Protein AF-0000000076599995 (afdb_homodimer)

Secondary structure (DSSP, 8-state):
--BHHHHHHHHHHHTT--EEEE---GGGHHHHHHHHH-TT-EEEE-SSHHHHHHHHHHHHHHHSS-EEEEE-HHHHGGGGHHHHHHHHHHT--EEEEEE---TT---TT-TT---HHHHSGGGSSEEEEE-SSTTHHHHHHHHHHHHHSSSP--EEEEE-HHHHHSBP-HHHHTPPPPP--TT----THHHHHHHHHHHHHHHHHHH-S-EEEEE-THHHHTT-HHHHHHHHHHH---EEE-TTTTTSS--SSS--PEE-STTS-HHHHHHHHT-SEEEEES----TTTTTTTT-S-TTSEEEEEE--TTS----BTTEEEEES-HHHHHHHHHHHHTT----S--PPPP------STHHHHHHHHHHH--TT-EEEE-TTHHHHHHHHH----TT-EEE--TTT--SS-HHHHHHHHHHH-TTS-EEEEEEHHHHHTSTTHHHHHHHHT--EEEEEEE-SS-HHHHHHHHHHHSS--SGGGPPP--HHHHHHHHT--EEEES-TTTSHHHHHHHHHSSS-EEEEEE--TT---HHHHHHHHHH-/--BHHHHHHHHHHHTT--EEEE---GGGHHHHHHHHH-TT-EEEE-SSHHHHHHHHHHHHHHHSS-EEEEE-HHHHGGGGHHHHHHHHHHT--EEEEEE---TT---TT-TT---HHHHSGGGSSEEEEE-SSTTHHHHHHHHHHHHHSSSP--EEEEE-HHHHHSBP-HHHHTPPPPP--TT----THHHHHHHHHHHHHHHHHHH-S-EEEEE-THHHHTT-HHHHHHHHHHH---EEE-TTTTTSS--SSSS-PEE-STTS-HHHHHHHHT-SEEEEES----TTTTTTTT-S-TTSEEEEEE--TTS----BTTEEEEES-HHHHHHHHHHHHTT----S--PPPP------STHHHHHHHHHHH--TT-EEEE-TTHHHHHHHHH----TT-EEE--TTT--SS-HHHHHHHHHHH-TTS-EEEEEEHHHHHTSTTHHHHHHHHT--EEEEEEE-SS-HHHHHHHHHHHSS--SGGGPPP--HHHHHHHHT--EEEES-TTTSHHHHHHHHHSSS-EEEEEE--TT---HHHHHHHHHH-

Foldseek 3Di:
DQALLLVLLVLCLVVVAAEEEEADDPLCVLNVVNQVPDPSHDYFYFPARCLRLLLQQLLQLLQLFEGEYEFEALVHVVSNQVSLLLQQLQQGQYEYEYEAEQLPDPDPPPVRHDDCCVVCVVRAPEEAEARALAQQSLVVVQSRVQCNAPSHHYYYYYYYSVRSGDDHDPVRNNPHDDHPCPQDDCDPVNVVLLLVLLLVQLVQVQPWQAEEEEEELQCSSQVQLVLVVVLCVQAVHQYAYALQRAQSAFCDDDRHHAHDFLLTFPLVPVRQLPTQEYEYFRDPCDCGRCNHVSPPDQNHEYEYEEQHSVPDQDDDPRYGYNNDRRSVSSVSSCVSNDNHHRDHDDGDDGPPPDDCWFPLVVLVLCQVQFDDAEEEEEALALRSSSCNGRHTHHPPYGYDYSPSVSDALSGLSSQSSNCVSPVPGEYEYEHEPVSCVNRVSRLLSQQVVQGLYEYEYAYAQFSLLQQLLCCLPPVGGDDSVPGDDDPVQVSNVVSPAAEEEDAICNVCSVVSSVQSPDGGYYYYYYHDHSPPGRPSSNVSSNVVD/DQALLLVLLVLCLVVVAAEEEEADDPLCVLNVVNQVPDPSHDYFYFPARCLRLLLQQLLQLLQLFEGEYEFEALVHVVSNQVSLLLQQLQQGQYEYEYEAEQLPPPPPPPVSHDDCCVVCVVRAPEEAEARALAQQSLVVVQSRVQCNAPSHHYYYYYYYSVRRGDDHDPVRNNPHDDHPCPQPPCDPVNVVLLLVLLLVQLVQVQPWQAEEEEEELQCSSQVQLVLVVVLCVQAVHQYAYALQRAQSAFCDDDRHHAHDFLLTFPLVPVRQLPTQEYEYFRDPCDCGRCNHVSPPDQNHEYEYEEQHSVPDQDDDPRYGYNNDRRSVSSVSSCVSNDNHHRDHDDGDDGPPPDDCWFPLVVLVLCQVQFDDAEEEEEALALRSSSCNHRHTHHPPYGYDYSPSVSDALSRLSSQSSNCVSPVPGEYEYEHEPVSCVNRVSRLLSQVVVQGLYEYEYAYAQFSLLQQLLCCLPPVGGDPSVPGDDDPVQVSNVVSPAAEAEDAICSVCSVVSSVQSPDGGYYYYYYHDHSPPGRPSSNVSSNVVD

Sequence (1090 aa):
MITVADEIARRLSEHGISQVFGYPGETSLSLYAAFQRHDGLSHVVARCPRGAAYAAEAHARITGRAAVCDAPGGIGSPYCTPALLEAYNSGTPLVLLTSGPSKSVPRPWATGQVEHSRLFESIAKRVHVIREQKGALGAIDAALAEAERPRKGPVVVEVAPDVLEAQAEPAVLNEPVALDDSTESADRGVAARRTEQAGIAANAIKRASSVALIAGGGCHSFGATEALREFVSRFRIPVFTTLNGKGALSEVGDEVPRVVGSKGDSPANAYISGCDVVLYVGSKMGDKSTNQYSWPSPDQFLVRIDNDPRVEGSSSERGCVLREDLGSGLRLLSDQLGDWSYSGGTPSAADGSWSRSGTASIVETINALKTGRDVCVGEASVASGWFGALLRLEPPQRLITPRGTGSLGYALPAAVGAAVARPDSAVWTLVGDGGLAMSTGELETIARLGLNLKITILDNGRLNLIDQHAIHHHGAAAVSRDFIGIDWSMICGAIGLPVMRSDSPERDVAEIAEFFAGNGPAVLVLNTSVDEISPDMAIAIRKEAMITVADEIARRLSEHGISQVFGYPGETSLSLYAAFQRHDGLSHVVARCPRGAAYAAEAHARITGRAAVCDAPGGIGSPYCTPALLEAYNSGTPLVLLTSGPSKSVPRPWATGQVEHSRLFESIAKRVHVIREQKGALGAIDAALAEAERPRKGPVVVEVAPDVLEAQAEPAVLNEPVALDDSTESADRGVAARRTEQAGIAANAIKRASSVALIAGGGCHSFGATEALREFVSRFRIPVFTTLNGKGALSEVGDEVPRVVGSKGDSPANAYISGCDVVLYVGSKMGDKSTNQYSWPSPDQFLVRIDNDPRVEGSSSERGCVLREDLGSGLRLLSDQLGDWSYSGGTPSAADGSWSRSGTASIVETINALKTGRDVCVGEASVASGWFGALLRLEPPQRLITPRGTGSLGYALPAAVGAAVARPDSAVWTLVGDGGLAMSTGELETIARLGLNLKITILDNGRLNLIDQHAIHHHGAAAVSRDFIGIDWSMICGAIGLPVMRSDSPERDVAEIAEFFAGNGPAVLVLNTSVDEISPDMAIAIRKEA

Structure (mmCIF, N/CA/C/O backbone):
data_AF-0000000076599995-model_v1
#
loop_
_entity.id
_entity.type
_entity.pdbx_description
1 polymer 'Acetolactate synthase-1/2/3 large subunit'
#
loop_
_atom_site.group_PDB
_atom_site.id
_atom_site.type_symbol
_atom_site.label_atom_id
_atom_site.label_alt_id
_atom_site.label_comp_id
_atom_site.label_asym_id
_atom_site.label_entity_id
_atom_site.label_seq_id
_atom_site.pdbx_PDB_ins_code
_atom_site.Cartn_x
_atom_site.Cartn_y
_atom_site.Cartn_z
_atom_site.occupancy
_atom_site.B_iso_or_equiv
_atom_site.auth_seq_id
_atom_site.auth_comp_id
_atom_site.auth_asym_id
_atom_site.auth_atom_id
_atom_site.pdbx_PDB_model_num
ATOM 1 N N . MET A 1 1 ? 26.75 6.898 -24.172 1 83.5 1 MET A N 1
ATOM 2 C CA . MET A 1 1 ? 25.516 7.383 -24.766 1 83.5 1 MET A CA 1
ATOM 3 C C . MET A 1 1 ? 24.609 7.988 -23.688 1 83.5 1 MET A C 1
ATOM 5 O O . MET A 1 1 ? 24.453 7.422 -22.609 1 83.5 1 MET A O 1
ATOM 9 N N . ILE A 1 2 ? 24.234 9.227 -24.031 1 93.81 2 ILE A N 1
ATOM 10 C CA . ILE A 1 2 ? 23.312 9.891 -23.125 1 93.81 2 ILE A CA 1
ATOM 11 C C . ILE A 1 2 ? 21.875 9.438 -23.391 1 93.81 2 ILE A C 1
ATOM 13 O O . ILE A 1 2 ? 21.391 9.539 -24.531 1 93.81 2 ILE A O 1
ATOM 17 N N . THR A 1 3 ? 21.234 8.891 -22.359 1 96 3 THR A N 1
ATOM 18 C CA . THR A 1 3 ? 19.906 8.336 -22.531 1 96 3 THR A CA 1
ATOM 19 C C . THR A 1 3 ? 18.844 9.359 -22.141 1 96 3 THR A C 1
ATOM 21 O O . THR A 1 3 ? 19.156 10.422 -21.609 1 96 3 THR A O 1
ATOM 24 N N . VAL A 1 4 ? 17.578 9.039 -22.453 1 97.06 4 VAL A N 1
ATOM 25 C CA . VAL A 1 4 ? 16.469 9.883 -22.016 1 97.06 4 VAL A CA 1
ATOM 26 C C . VAL A 1 4 ? 16.422 9.938 -20.484 1 97.06 4 VAL A C 1
ATOM 28 O O . VAL A 1 4 ? 16.125 10.977 -19.906 1 97.06 4 VAL A O 1
ATOM 31 N N . ALA A 1 5 ? 16.75 8.836 -19.859 1 96.62 5 ALA A N 1
ATOM 32 C CA . ALA A 1 5 ? 16.828 8.797 -18.406 1 96.62 5 ALA A CA 1
ATOM 33 C C . ALA A 1 5 ? 17.844 9.797 -17.875 1 96.62 5 ALA A C 1
ATOM 35 O O . ALA A 1 5 ? 17.609 10.469 -16.875 1 96.62 5 ALA A O 1
ATOM 36 N N . ASP A 1 6 ? 18.969 9.875 -18.547 1 97.06 6 ASP A N 1
ATOM 37 C CA . ASP A 1 6 ? 20 10.844 -18.172 1 97.06 6 ASP A CA 1
ATOM 38 C C . ASP A 1 6 ? 19.469 12.273 -18.266 1 97.06 6 ASP A C 1
ATOM 40 O O . ASP A 1 6 ? 19.75 13.102 -17.391 1 97.06 6 ASP A O 1
ATOM 44 N N . GLU A 1 7 ? 18.75 12.508 -19.328 1 97.56 7 GLU A N 1
ATOM 45 C CA . GLU A 1 7 ? 18.203 13.844 -19.547 1 97.56 7 GLU A CA 1
ATOM 46 C C . GLU A 1 7 ? 17.141 14.172 -18.516 1 97.56 7 GLU A C 1
ATOM 48 O O . GLU A 1 7 ? 17 15.328 -18.109 1 97.56 7 GLU A O 1
ATOM 53 N N . ILE A 1 8 ? 16.359 13.227 -18.141 1 97.69 8 ILE A N 1
ATOM 54 C CA . ILE A 1 8 ? 15.352 13.422 -17.094 1 97.69 8 ILE A CA 1
ATOM 55 C C . ILE A 1 8 ? 16.031 13.773 -15.773 1 97.69 8 ILE A C 1
ATOM 57 O O . ILE A 1 8 ? 15.633 14.719 -15.094 1 97.69 8 ILE A O 1
ATOM 61 N N . ALA A 1 9 ? 17.078 13.039 -15.406 1 97.44 9 ALA A N 1
ATOM 62 C CA . ALA A 1 9 ? 17.844 13.32 -14.188 1 97.44 9 ALA A CA 1
ATOM 63 C C . ALA A 1 9 ? 18.406 14.742 -14.203 1 97.44 9 ALA A C 1
ATOM 65 O O . ALA A 1 9 ? 18.297 15.469 -13.211 1 97.44 9 ALA A O 1
ATOM 66 N N . ARG A 1 10 ? 18.969 15.086 -15.305 1 97.12 10 ARG A N 1
ATOM 67 C CA . ARG A 1 10 ? 19.5 16.438 -15.453 1 97.12 10 ARG A CA 1
ATOM 68 C C . ARG A 1 10 ? 18.422 17.484 -15.305 1 97.12 10 ARG A C 1
ATOM 70 O O . ARG A 1 10 ? 18.609 18.5 -14.625 1 97.12 10 ARG A O 1
ATOM 77 N N . ARG A 1 11 ? 17.281 17.25 -15.945 1 97 11 ARG A N 1
ATOM 78 C CA . ARG A 1 11 ? 16.172 18.203 -15.914 1 97 11 ARG A CA 1
ATOM 79 C C . ARG A 1 11 ? 15.641 18.375 -14.492 1 97 11 ARG A C 1
ATOM 81 O O . ARG A 1 11 ? 15.312 19.484 -14.078 1 97 11 ARG A O 1
ATOM 88 N N . LEU A 1 12 ? 15.508 17.281 -13.773 1 98.06 12 LEU A N 1
ATOM 89 C CA . LEU A 1 12 ? 15.094 17.359 -12.375 1 98.06 12 LEU A CA 1
ATOM 90 C C . LEU A 1 12 ? 16.031 18.25 -11.578 1 98.06 12 LEU A C 1
ATOM 92 O O . LEU A 1 12 ? 15.586 19.109 -10.82 1 98.06 12 LEU A O 1
ATOM 96 N N . SER A 1 13 ? 17.312 18.078 -11.773 1 97.5 13 SER A N 1
ATOM 97 C CA . SER A 1 13 ? 18.312 18.875 -11.078 1 97.5 13 SER A CA 1
ATOM 98 C C . SER A 1 13 ? 18.188 20.359 -11.461 1 97.5 13 SER A C 1
ATOM 100 O O . SER A 1 13 ? 18.344 21.234 -10.609 1 97.5 13 SER A O 1
ATOM 102 N N . GLU A 1 14 ? 17.938 20.609 -12.727 1 96.88 14 GLU A N 1
ATOM 103 C CA . GLU A 1 14 ? 17.781 21.969 -13.203 1 96.88 14 GLU A CA 1
ATOM 104 C C . GLU A 1 14 ? 16.594 22.656 -12.531 1 96.88 14 GLU A C 1
ATOM 106 O O . GLU A 1 14 ? 16.594 23.875 -12.352 1 96.88 14 GLU A O 1
ATOM 111 N N . HIS A 1 15 ? 15.633 21.844 -12.148 1 97.38 15 HIS A N 1
ATOM 112 C CA . HIS A 1 15 ? 14.461 22.375 -11.469 1 97.38 15 HIS A CA 1
ATOM 113 C C . HIS A 1 15 ? 14.688 22.484 -9.969 1 97.38 15 HIS A C 1
ATOM 115 O O . HIS A 1 15 ? 13.758 22.797 -9.219 1 97.38 15 HIS A O 1
ATOM 121 N N . GLY A 1 16 ? 15.875 22.125 -9.516 1 96.5 16 GLY A N 1
ATOM 122 C CA . GLY A 1 16 ? 16.234 22.297 -8.117 1 96.5 16 GLY A CA 1
ATOM 123 C C . GLY A 1 16 ? 16 21.047 -7.289 1 96.5 16 GLY A C 1
ATOM 124 O O . GLY A 1 16 ? 16.109 21.078 -6.062 1 96.5 16 GLY A O 1
ATOM 125 N N . ILE A 1 17 ? 15.625 19.984 -7.926 1 97.69 17 ILE A N 1
ATOM 126 C CA . ILE A 1 17 ? 15.5 18.703 -7.219 1 97.69 17 ILE A CA 1
ATOM 127 C C . ILE A 1 17 ? 16.891 18.156 -6.895 1 97.69 17 ILE A C 1
ATOM 129 O O . ILE A 1 17 ? 17.703 17.953 -7.793 1 97.69 17 ILE A O 1
ATOM 133 N N . SER A 1 18 ? 17.156 17.938 -5.68 1 96.25 18 SER A N 1
ATOM 134 C CA . SER A 1 18 ? 18.453 17.406 -5.285 1 96.25 18 SER A CA 1
ATOM 135 C C . SER A 1 18 ? 18.312 16.016 -4.672 1 96.25 18 SER A C 1
ATOM 137 O O . SER A 1 18 ? 19.297 15.289 -4.523 1 96.25 18 SER A O 1
ATOM 139 N N . GLN A 1 19 ? 17.094 15.695 -4.312 1 96.25 19 GLN A N 1
ATOM 140 C CA . GLN A 1 19 ? 16.812 14.406 -3.682 1 96.25 19 GLN A CA 1
ATOM 141 C C . GLN A 1 19 ? 15.672 13.688 -4.391 1 96.25 19 GLN A C 1
ATOM 143 O O . GLN A 1 19 ? 14.648 14.297 -4.703 1 96.25 19 GLN A O 1
ATOM 148 N N . VAL A 1 20 ? 15.891 12.453 -4.668 1 97.31 20 VAL A N 1
ATOM 149 C CA . VAL A 1 20 ? 14.828 11.57 -5.145 1 97.31 20 VAL A CA 1
ATOM 150 C C . VAL A 1 20 ? 14.648 10.406 -4.176 1 97.31 20 VAL A C 1
ATOM 152 O O . VAL A 1 20 ? 15.633 9.844 -3.678 1 97.31 20 VAL A O 1
ATOM 155 N N . PHE A 1 21 ? 13.438 10.148 -3.789 1 97.88 21 PHE A N 1
ATOM 156 C CA . PHE A 1 21 ? 13.102 8.961 -3.002 1 97.88 21 PHE A CA 1
ATOM 157 C C . PHE A 1 21 ? 12.586 7.848 -3.898 1 97.88 21 PHE A C 1
ATOM 159 O O . PHE A 1 21 ? 12.039 8.109 -4.973 1 97.88 21 PHE A O 1
ATOM 166 N N . GLY A 1 22 ? 12.758 6.625 -3.463 1 96.25 22 GLY A N 1
ATOM 167 C CA . GLY A 1 22 ? 12.164 5.641 -4.355 1 96.25 22 GLY A CA 1
ATOM 168 C C . GLY A 1 22 ? 12.492 4.211 -3.965 1 96.25 22 GLY A C 1
ATOM 169 O O . GLY A 1 22 ? 12.953 3.957 -2.852 1 96.25 22 GLY A O 1
ATOM 170 N N . TYR A 1 23 ? 12.102 3.318 -4.832 1 95.31 23 TYR A N 1
ATOM 171 C CA . TYR A 1 23 ? 12.312 1.875 -4.793 1 95.31 23 TYR A CA 1
ATOM 172 C C . TYR A 1 23 ? 12.5 1.312 -6.195 1 95.31 23 TYR A C 1
ATOM 174 O O . TYR A 1 23 ? 11.641 1.487 -7.062 1 95.31 23 TYR A O 1
ATOM 182 N N . PRO A 1 24 ? 13.602 0.598 -6.457 1 92.5 24 PRO A N 1
ATOM 183 C CA . PRO A 1 24 ? 13.93 0.18 -7.82 1 92.5 24 PRO A CA 1
ATOM 184 C C . PRO A 1 24 ? 13.148 -1.05 -8.266 1 92.5 24 PRO A C 1
ATOM 186 O O . PRO A 1 24 ? 12.648 -1.807 -7.43 1 92.5 24 PRO A O 1
ATOM 189 N N . GLY A 1 25 ? 13.023 -1.195 -9.484 1 90.88 25 GLY A N 1
ATOM 190 C CA . GLY A 1 25 ? 12.492 -2.369 -10.156 1 90.88 25 GLY A CA 1
ATOM 191 C C . GLY A 1 25 ? 13.078 -2.586 -11.539 1 90.88 25 GLY A C 1
ATOM 192 O O . GLY A 1 25 ? 13.828 -1.743 -12.039 1 90.88 25 GLY A O 1
ATOM 193 N N . GLU A 1 26 ? 12.742 -3.695 -12.133 1 87.06 26 GLU A N 1
ATOM 194 C CA . GLU A 1 26 ? 13.328 -4.09 -13.406 1 87.06 26 GLU A CA 1
ATOM 195 C C . GLU A 1 26 ? 13.062 -3.035 -14.484 1 87.06 26 GLU A C 1
ATOM 197 O O . GLU A 1 26 ? 13.922 -2.785 -15.336 1 87.06 26 GLU A O 1
ATOM 202 N N . THR A 1 27 ? 11.977 -2.387 -14.391 1 87.75 27 THR A N 1
ATOM 203 C CA . THR A 1 27 ? 11.555 -1.5 -15.469 1 87.75 27 THR A CA 1
ATOM 204 C C . THR A 1 27 ? 12.086 -0.087 -15.25 1 87.75 27 THR A C 1
ATOM 206 O O . THR A 1 27 ? 11.898 0.792 -16.094 1 87.75 27 THR A O 1
ATOM 209 N N . SER A 1 28 ? 12.727 0.156 -14.133 1 90.38 28 SER A N 1
ATOM 210 C CA . SER A 1 28 ? 13.172 1.516 -13.836 1 90.38 28 SER A CA 1
ATOM 211 C C . SER A 1 28 ? 14.688 1.579 -13.664 1 90.38 28 SER A C 1
ATOM 213 O O . SER A 1 28 ? 15.219 2.578 -13.172 1 90.38 28 SER A O 1
ATOM 215 N N . LEU A 1 29 ? 15.398 0.606 -14.047 1 91.31 29 LEU A N 1
ATOM 216 C CA . LEU A 1 29 ? 16.828 0.507 -13.781 1 91.31 29 LEU A CA 1
ATOM 217 C C . LEU A 1 29 ? 17.594 1.608 -14.516 1 91.31 29 LEU A C 1
ATOM 219 O O . LEU A 1 29 ? 18.609 2.096 -14.023 1 91.31 29 LEU A O 1
ATOM 223 N N . SER A 1 30 ? 17.109 2.012 -15.68 1 91.81 30 SER A N 1
ATOM 224 C CA . SER A 1 30 ? 17.781 3.076 -16.422 1 91.81 30 SER A CA 1
ATOM 225 C C . SER A 1 30 ? 17.734 4.391 -15.641 1 91.81 30 SER A C 1
ATOM 227 O O . SER A 1 30 ? 18.656 5.199 -15.734 1 91.81 30 SER A O 1
ATOM 229 N N . LEU A 1 31 ? 16.672 4.605 -14.945 1 93.19 31 LEU A N 1
ATOM 230 C CA . LEU A 1 31 ? 16.578 5.789 -14.094 1 93.19 31 LEU A CA 1
ATOM 231 C C . LEU A 1 31 ? 17.625 5.742 -12.984 1 93.19 31 LEU A C 1
ATOM 233 O O . LEU A 1 31 ? 18.266 6.75 -12.695 1 93.19 31 LEU A O 1
ATOM 237 N N . TYR A 1 32 ? 17.797 4.641 -12.406 1 92.25 32 TYR A N 1
ATOM 238 C CA . TYR A 1 32 ? 18.734 4.496 -11.305 1 92.25 32 TYR A CA 1
ATOM 239 C C . TYR A 1 32 ? 20.172 4.652 -11.781 1 92.25 32 TYR A C 1
ATOM 241 O O . TYR A 1 32 ? 21 5.238 -11.086 1 92.25 32 TYR A O 1
ATOM 249 N N . ALA A 1 33 ? 20.438 4.113 -12.969 1 92.06 33 ALA A N 1
ATOM 250 C CA . ALA A 1 33 ? 21.75 4.352 -13.562 1 92.06 33 ALA A CA 1
ATOM 251 C C . ALA A 1 33 ? 21.984 5.844 -13.789 1 92.06 33 ALA A C 1
ATOM 253 O O . ALA A 1 33 ? 23.078 6.352 -13.508 1 92.06 33 ALA A O 1
ATOM 254 N N . ALA A 1 34 ? 20.953 6.473 -14.266 1 93.81 34 ALA A N 1
ATOM 255 C CA . ALA A 1 34 ? 21.031 7.906 -14.523 1 93.81 34 ALA A CA 1
ATOM 256 C C . ALA A 1 34 ? 21.234 8.688 -13.227 1 93.81 34 ALA A C 1
ATOM 258 O O . ALA A 1 34 ? 22.031 9.617 -13.164 1 93.81 34 ALA A O 1
ATOM 259 N N . PHE A 1 35 ? 20.469 8.336 -12.141 1 93.19 35 PHE A N 1
ATOM 260 C CA . PHE A 1 35 ? 20.578 9 -10.852 1 93.19 35 PHE A CA 1
ATOM 261 C C . PHE A 1 35 ? 22 8.875 -10.305 1 93.19 35 PHE A C 1
ATOM 263 O O . PHE A 1 35 ? 22.531 9.82 -9.719 1 93.19 35 PHE A O 1
ATOM 270 N N . GLN A 1 36 ? 22.609 7.781 -10.484 1 89.25 36 GLN A N 1
ATOM 271 C CA . GLN A 1 36 ? 23.953 7.523 -9.961 1 89.25 36 GLN A CA 1
ATOM 272 C C . GLN A 1 36 ? 25 8.328 -10.727 1 89.25 36 GLN A C 1
ATOM 274 O O . GLN A 1 36 ? 26.016 8.742 -10.148 1 89.25 36 GLN A O 1
ATOM 279 N N . ARG A 1 37 ? 24.719 8.57 -11.977 1 91.06 37 ARG A N 1
ATOM 280 C CA . ARG A 1 37 ? 25.688 9.266 -12.82 1 91.06 37 ARG A CA 1
ATOM 281 C C . ARG A 1 37 ? 25.594 10.773 -12.641 1 91.06 37 ARG A C 1
ATOM 283 O O . ARG A 1 37 ? 26.5 11.516 -13.008 1 91.06 37 ARG A O 1
ATOM 290 N N . HIS A 1 38 ? 24.5 11.141 -12.086 1 93.81 38 HIS A N 1
ATOM 291 C CA . HIS A 1 38 ? 24.281 12.578 -11.977 1 93.81 38 HIS A CA 1
ATOM 292 C C . HIS A 1 38 ? 24.672 13.086 -10.594 1 93.81 38 HIS A C 1
ATOM 294 O O . HIS A 1 38 ? 23.938 12.906 -9.625 1 93.81 38 HIS A O 1
ATOM 300 N N . ASP A 1 39 ? 25.625 13.922 -10.453 1 92.12 39 ASP A N 1
ATOM 301 C CA . ASP A 1 39 ? 26.172 14.383 -9.18 1 92.12 39 ASP A CA 1
ATOM 302 C C . ASP A 1 39 ? 25.219 15.344 -8.484 1 92.12 39 ASP A C 1
ATOM 304 O O . ASP A 1 39 ? 25.266 15.5 -7.262 1 92.12 39 ASP A O 1
ATOM 308 N N . GLY A 1 40 ? 24.344 15.922 -9.203 1 93.88 40 GLY A N 1
ATOM 309 C CA . GLY A 1 40 ? 23.438 16.891 -8.625 1 93.88 40 GLY A CA 1
ATOM 310 C C . GLY A 1 40 ? 22.203 16.25 -8.008 1 93.88 40 GLY A C 1
ATOM 311 O O . GLY A 1 40 ? 21.359 16.938 -7.438 1 93.88 40 GLY A O 1
ATOM 312 N N . LEU A 1 41 ? 22.125 14.898 -8.047 1 94.25 41 LEU A N 1
ATOM 313 C CA . LEU A 1 41 ? 20.969 14.18 -7.512 1 94.25 41 LEU A CA 1
ATOM 314 C C . LEU A 1 41 ? 21.422 13.094 -6.539 1 94.25 41 LEU A C 1
ATOM 316 O O . LEU A 1 41 ? 22.359 12.344 -6.828 1 94.25 41 LEU A O 1
ATOM 320 N N . SER A 1 42 ? 20.828 13.094 -5.418 1 93.44 42 SER A N 1
ATOM 321 C CA . SER A 1 42 ? 20.969 11.984 -4.48 1 93.44 42 SER A CA 1
ATOM 322 C C . SER A 1 42 ? 19.688 11.148 -4.418 1 93.44 42 SER A C 1
ATOM 324 O O . SER A 1 42 ? 18.609 11.648 -4.711 1 93.44 42 SER A O 1
ATOM 326 N N . HIS A 1 43 ? 19.891 9.906 -4.109 1 93.62 43 HIS A N 1
ATOM 327 C CA . HIS A 1 43 ? 18.734 9.008 -4.059 1 93.62 43 HIS A CA 1
ATOM 328 C C . HIS A 1 43 ? 18.625 8.344 -2.693 1 93.62 43 HIS A C 1
ATOM 330 O O . HIS A 1 43 ? 19.625 7.871 -2.139 1 93.62 43 HIS A O 1
ATOM 336 N N . VAL A 1 44 ? 17.469 8.352 -2.107 1 94.94 44 VAL A N 1
ATOM 337 C CA . VAL A 1 44 ? 17.156 7.605 -0.893 1 94.94 44 VAL A CA 1
ATOM 338 C C . VAL A 1 44 ? 16.297 6.395 -1.242 1 94.94 44 VAL A C 1
ATOM 340 O O . VAL A 1 44 ? 15.141 6.539 -1.649 1 94.94 44 VAL A O 1
ATOM 343 N N . VAL A 1 45 ? 16.844 5.25 -1.104 1 95.12 45 VAL A N 1
ATOM 344 C CA . VAL A 1 45 ? 16.094 4.02 -1.325 1 95.12 45 VAL A CA 1
ATOM 345 C C . VAL A 1 45 ? 15.414 3.588 -0.028 1 95.12 45 VAL A C 1
ATOM 347 O O . VAL A 1 45 ? 16.078 3.434 1.004 1 95.12 45 VAL A O 1
ATOM 350 N N . ALA A 1 46 ? 14.094 3.484 -0.069 1 95.88 46 ALA A N 1
ATOM 351 C CA . ALA A 1 46 ? 13.328 2.996 1.074 1 95.88 46 ALA A CA 1
ATOM 352 C C . ALA A 1 46 ? 13.258 1.472 1.074 1 95.88 46 ALA A C 1
ATOM 354 O O . ALA A 1 46 ? 13.875 0.813 0.233 1 95.88 46 ALA A O 1
ATOM 355 N N . ARG A 1 47 ? 12.625 0.936 2.041 1 96.38 47 ARG A N 1
ATOM 356 C CA . ARG A 1 47 ? 12.477 -0.513 2.133 1 96.38 47 ARG A CA 1
ATOM 357 C C . ARG A 1 47 ? 11.117 -0.956 1.584 1 96.38 47 ARG A C 1
ATOM 359 O O . ARG A 1 47 ? 10.852 -2.154 1.479 1 96.38 47 ARG A O 1
ATOM 366 N N . CYS A 1 48 ? 10.305 -0.04 1.196 1 96.56 48 CYS A N 1
ATOM 367 C CA . CYS A 1 48 ? 9.016 -0.223 0.531 1 96.56 48 CYS A CA 1
ATOM 368 C C . CYS A 1 48 ? 8.656 0.999 -0.305 1 96.56 48 CYS A C 1
ATOM 370 O O . CYS A 1 48 ? 8.898 2.133 0.108 1 96.56 48 CYS A O 1
ATOM 372 N N . PRO A 1 49 ? 8.047 0.816 -1.478 1 97.38 49 PRO A N 1
ATOM 373 C CA . PRO A 1 49 ? 7.645 1.982 -2.266 1 97.38 49 PRO A CA 1
ATOM 374 C C . PRO A 1 49 ? 6.73 2.93 -1.489 1 97.38 49 PRO A C 1
ATOM 376 O O . PRO A 1 49 ? 6.805 4.148 -1.666 1 97.38 49 PRO A O 1
ATOM 379 N N . ARG A 1 50 ? 5.84 2.406 -0.661 1 97.81 50 ARG A N 1
ATOM 380 C CA . ARG A 1 50 ? 4.969 3.234 0.167 1 97.81 50 ARG A CA 1
ATOM 381 C C . ARG A 1 50 ? 5.785 4.148 1.075 1 97.81 50 ARG A C 1
ATOM 383 O O . ARG A 1 50 ? 5.469 5.332 1.221 1 97.81 50 ARG A O 1
ATOM 390 N N . GLY A 1 51 ? 6.84 3.58 1.721 1 98 51 GLY A N 1
ATOM 391 C CA . GLY A 1 51 ? 7.719 4.375 2.566 1 98 51 GLY A CA 1
ATOM 392 C C . GLY A 1 51 ? 8.43 5.484 1.812 1 98 51 GLY A C 1
ATOM 393 O O . GLY A 1 51 ? 8.547 6.602 2.314 1 98 51 GLY A O 1
ATOM 394 N N . ALA A 1 52 ? 8.859 5.199 0.6 1 98.38 52 ALA A N 1
ATOM 395 C CA . ALA A 1 52 ? 9.5 6.207 -0.243 1 98.38 52 ALA A CA 1
ATOM 396 C C . ALA A 1 52 ? 8.539 7.344 -0.566 1 98.38 52 ALA A C 1
ATOM 398 O O . ALA A 1 52 ? 8.922 8.516 -0.528 1 98.38 52 ALA A O 1
ATOM 399 N N . ALA A 1 53 ? 7.332 6.969 -0.886 1 98.75 53 ALA A N 1
ATOM 400 C CA . ALA A 1 53 ? 6.332 7.961 -1.273 1 98.75 53 ALA A CA 1
ATOM 401 C C . ALA A 1 53 ? 5.961 8.852 -0.094 1 98.75 53 ALA A C 1
ATOM 403 O O . ALA A 1 53 ? 5.824 10.07 -0.249 1 98.75 53 ALA A O 1
ATOM 404 N N . TYR A 1 54 ? 5.805 8.273 1.105 1 98.75 54 TYR A N 1
ATOM 405 C CA . TYR A 1 54 ? 5.523 9.07 2.293 1 98.75 54 TYR A CA 1
ATOM 406 C C . TYR A 1 54 ? 6.703 9.961 2.645 1 98.75 54 TYR A C 1
ATOM 408 O O . TYR A 1 54 ? 6.52 11.102 3.078 1 98.75 54 TYR A O 1
ATOM 416 N N . ALA A 1 55 ? 7.914 9.453 2.492 1 98.88 55 ALA A N 1
ATOM 417 C CA . ALA A 1 55 ? 9.094 10.273 2.73 1 98.88 55 ALA A CA 1
ATOM 418 C C . ALA A 1 55 ? 9.133 11.477 1.789 1 98.88 55 ALA A C 1
ATOM 420 O O . ALA A 1 55 ? 9.359 12.609 2.223 1 98.88 55 ALA A O 1
ATOM 421 N N . ALA A 1 56 ? 8.844 11.211 0.512 1 98.88 56 ALA A N 1
ATOM 422 C CA . ALA A 1 56 ? 8.805 12.289 -0.467 1 98.88 56 ALA A CA 1
ATOM 423 C C . ALA A 1 56 ? 7.707 13.297 -0.132 1 98.88 56 ALA A C 1
ATOM 425 O O . ALA A 1 56 ? 7.906 14.508 -0.256 1 98.88 56 ALA A O 1
ATOM 426 N N . GLU A 1 57 ? 6.555 12.812 0.255 1 98.69 57 GLU A N 1
ATOM 427 C CA . GLU A 1 57 ? 5.43 13.664 0.634 1 98.69 57 GLU A CA 1
ATOM 428 C C . GLU A 1 57 ? 5.809 14.602 1.78 1 98.69 57 GLU A C 1
ATOM 430 O O . GLU A 1 57 ? 5.547 15.797 1.72 1 98.69 57 GLU A O 1
ATOM 435 N N . ALA A 1 58 ? 6.449 14.062 2.812 1 98.62 58 ALA A N 1
ATOM 436 C CA . ALA A 1 58 ? 6.871 14.867 3.955 1 98.62 58 ALA A CA 1
ATOM 437 C C . ALA A 1 58 ? 7.977 15.836 3.561 1 98.62 58 ALA A C 1
ATOM 439 O O . ALA A 1 58 ? 8.016 16.969 4.047 1 98.62 58 ALA A O 1
ATOM 440 N N . HIS A 1 59 ? 8.891 15.375 2.717 1 98.75 59 HIS A N 1
ATOM 441 C CA . HIS A 1 59 ? 9.93 16.25 2.201 1 98.75 59 HIS A CA 1
ATOM 442 C C . HIS A 1 59 ? 9.328 17.484 1.523 1 98.75 59 HIS A C 1
ATOM 444 O O . HIS A 1 59 ? 9.773 18.609 1.758 1 98.75 59 HIS A O 1
ATOM 450 N N . ALA A 1 60 ? 8.328 17.25 0.74 1 98.5 60 ALA A N 1
ATOM 451 C CA . ALA A 1 60 ? 7.637 18.328 0.034 1 98.5 60 ALA A CA 1
ATOM 452 C C . ALA A 1 60 ? 6.953 19.281 1.015 1 98.5 60 ALA A C 1
ATOM 454 O O . ALA A 1 60 ? 6.941 20.5 0.803 1 98.5 60 ALA A O 1
ATOM 455 N N . ARG A 1 61 ? 6.391 18.781 2.082 1 97.31 61 ARG A N 1
ATOM 456 C CA . ARG A 1 61 ? 5.719 19.609 3.078 1 97.31 61 ARG A CA 1
ATOM 457 C C . ARG A 1 61 ? 6.703 20.547 3.771 1 97.31 61 ARG A C 1
ATOM 459 O O . ARG A 1 61 ? 6.371 21.703 4.078 1 97.31 61 ARG A O 1
ATOM 466 N N . ILE A 1 62 ? 7.875 20.016 3.992 1 97.44 62 ILE A N 1
ATOM 467 C CA . ILE A 1 62 ? 8.867 20.766 4.746 1 97.44 62 ILE A CA 1
ATOM 468 C C . ILE A 1 62 ? 9.523 21.812 3.844 1 97.44 62 ILE A C 1
ATOM 470 O O . ILE A 1 62 ? 9.727 22.953 4.254 1 97.44 62 ILE A O 1
ATOM 474 N N . THR A 1 63 ? 9.727 21.453 2.562 1 96.12 63 THR A N 1
ATOM 475 C CA . THR A 1 63 ? 10.453 22.359 1.67 1 96.12 63 THR A CA 1
ATOM 476 C C . THR A 1 63 ? 9.5 23.328 0.995 1 96.12 63 THR A C 1
ATOM 478 O O . THR A 1 63 ? 9.922 24.391 0.52 1 96.12 63 THR A O 1
ATOM 481 N N . GLY A 1 64 ? 8.258 22.891 0.861 1 93.56 64 GLY A N 1
ATOM 482 C CA . GLY A 1 64 ? 7.285 23.703 0.15 1 93.56 64 GLY A CA 1
ATOM 483 C C . GLY A 1 64 ? 7.359 23.531 -1.356 1 93.56 64 GLY A C 1
ATOM 484 O O . GLY A 1 64 ? 6.574 24.141 -2.09 1 93.56 64 GLY A O 1
ATOM 485 N N . ARG A 1 65 ? 8.281 22.703 -1.779 1 95.69 65 ARG A N 1
ATOM 486 C CA . ARG A 1 65 ? 8.492 22.453 -3.201 1 95.69 65 ARG A CA 1
ATOM 487 C C . ARG A 1 65 ? 8.148 21.016 -3.559 1 95.69 65 ARG A C 1
ATOM 489 O O . ARG A 1 65 ? 8.008 20.172 -2.674 1 95.69 65 ARG A O 1
ATOM 496 N N . ALA A 1 66 ? 8.047 20.844 -4.836 1 98.12 66 ALA A N 1
ATOM 497 C CA . ALA A 1 66 ? 7.715 19.5 -5.301 1 98.12 66 ALA A CA 1
ATOM 498 C C . ALA A 1 66 ? 8.82 18.516 -4.953 1 98.12 66 ALA A C 1
ATOM 500 O O . ALA A 1 66 ? 10.008 18.828 -5.094 1 98.12 66 ALA A O 1
ATOM 501 N N . ALA A 1 67 ? 8.477 17.391 -4.398 1 98.75 67 ALA A N 1
ATOM 502 C CA . ALA A 1 67 ? 9.383 16.266 -4.203 1 98.75 67 ALA A CA 1
ATOM 503 C C . ALA A 1 67 ? 9.133 15.164 -5.234 1 98.75 67 ALA A C 1
ATOM 505 O O . ALA A 1 67 ? 8.031 15.07 -5.785 1 98.75 67 ALA A O 1
ATOM 506 N N . VAL A 1 68 ? 10.141 14.375 -5.539 1 98.81 68 VAL A N 1
ATOM 507 C CA . VAL A 1 68 ? 10.039 13.312 -6.539 1 98.81 68 VAL A CA 1
ATOM 508 C C . VAL A 1 68 ? 10.219 11.953 -5.871 1 98.81 68 VAL A C 1
ATOM 510 O O . VAL A 1 68 ? 11.148 11.766 -5.078 1 98.81 68 VAL A O 1
ATOM 513 N N . CYS A 1 69 ? 9.328 11.039 -6.133 1 98.62 69 CYS A N 1
ATOM 514 C CA . CYS A 1 69 ? 9.391 9.641 -5.734 1 98.62 69 CYS A CA 1
ATOM 515 C C . CYS A 1 69 ? 9.328 8.719 -6.949 1 98.62 69 CYS A C 1
ATOM 517 O O . CYS A 1 69 ? 8.484 8.898 -7.824 1 98.62 69 CYS A O 1
ATOM 519 N N . ASP A 1 70 ? 10.203 7.781 -7.02 1 97.06 70 ASP A N 1
ATOM 520 C CA . ASP A 1 70 ? 10.133 6.816 -8.117 1 97.06 70 ASP A CA 1
ATOM 521 C C . ASP A 1 70 ? 9.664 5.453 -7.613 1 97.06 70 ASP A C 1
ATOM 523 O O . ASP A 1 70 ? 10.008 5.043 -6.5 1 97.06 70 ASP A O 1
ATOM 527 N N . ALA A 1 71 ? 8.859 4.801 -8.305 1 96.56 71 ALA A N 1
ATOM 528 C CA . ALA A 1 71 ? 8.43 3.422 -8.102 1 96.56 71 ALA A CA 1
ATOM 529 C C . ALA A 1 71 ? 8.164 2.729 -9.438 1 96.56 71 ALA A C 1
ATOM 531 O O . ALA A 1 71 ? 7.621 3.338 -10.359 1 96.56 71 ALA A O 1
ATOM 532 N N . PRO A 1 72 ? 8.57 1.448 -9.516 1 92.44 72 PRO A N 1
ATOM 533 C CA . PRO A 1 72 ? 8.422 0.763 -10.805 1 92.44 72 PRO A CA 1
ATOM 534 C C . PRO A 1 72 ? 6.969 0.43 -11.125 1 92.44 72 PRO A C 1
ATOM 536 O O . PRO A 1 72 ? 6.219 0.004 -10.242 1 92.44 72 PRO A O 1
ATOM 539 N N . GLY A 1 73 ? 6.582 0.436 -12.281 1 89.69 73 GLY A N 1
ATOM 540 C CA . GLY A 1 73 ? 5.281 0.162 -12.883 1 89.69 73 GLY A CA 1
ATOM 541 C C . GLY A 1 73 ? 4.344 -0.587 -11.953 1 89.69 73 GLY A C 1
ATOM 542 O O . GLY A 1 73 ? 4.168 -0.201 -10.797 1 89.69 73 GLY A O 1
ATOM 543 N N . GLY A 1 74 ? 3.68 -1.598 -12.43 1 83.56 74 GLY A N 1
ATOM 544 C CA . GLY A 1 74 ? 2.662 -2.332 -11.695 1 83.56 74 GLY A CA 1
ATOM 545 C C . GLY A 1 74 ? 3.221 -3.096 -10.508 1 83.56 74 GLY A C 1
ATOM 546 O O . GLY A 1 74 ? 2.471 -3.51 -9.617 1 83.56 74 GLY A O 1
ATOM 547 N N . ILE A 1 75 ? 4.469 -3.188 -10.406 1 86.5 75 ILE A N 1
ATOM 548 C CA . ILE A 1 75 ? 5.117 -3.93 -9.328 1 86.5 75 ILE A CA 1
ATOM 549 C C . ILE A 1 75 ? 5.281 -3.027 -8.109 1 86.5 75 ILE A C 1
ATOM 551 O O . ILE A 1 75 ? 5.258 -3.504 -6.969 1 86.5 75 ILE A O 1
ATOM 555 N N . GLY A 1 76 ? 5.449 -1.721 -8.367 1 94.19 76 GLY A N 1
ATOM 556 C CA . GLY A 1 76 ? 5.793 -0.843 -7.258 1 94.19 76 GLY A CA 1
ATOM 557 C C . GLY A 1 76 ? 4.832 0.321 -7.098 1 94.19 76 GLY A C 1
ATOM 558 O O . GLY A 1 76 ? 4.465 0.68 -5.977 1 94.19 76 GLY A O 1
ATOM 559 N N . SER A 1 77 ? 4.352 0.888 -8.164 1 96.81 77 SER A N 1
ATOM 560 C CA . SER A 1 77 ? 3.586 2.129 -8.156 1 96.81 77 SER A CA 1
ATOM 561 C C . SER A 1 77 ? 2.289 1.97 -7.363 1 96.81 77 SER A C 1
ATOM 563 O O . SER A 1 77 ? 1.873 2.887 -6.652 1 96.81 77 SER A O 1
ATOM 565 N N . PRO A 1 78 ? 1.615 0.786 -7.41 1 97 78 PRO A N 1
ATOM 566 C CA . PRO A 1 78 ? 0.379 0.645 -6.637 1 97 78 PRO A CA 1
ATOM 567 C C . PRO A 1 78 ? 0.603 0.796 -5.133 1 97 78 PRO A C 1
ATOM 569 O O . PRO A 1 78 ? -0.31 1.2 -4.406 1 97 78 PRO A O 1
ATOM 572 N N . TYR A 1 79 ? 1.811 0.498 -4.652 1 98 79 TYR A N 1
ATOM 573 C CA . TYR A 1 79 ? 2.135 0.643 -3.236 1 98 79 TYR A CA 1
ATOM 574 C C . TYR A 1 79 ? 2.119 2.109 -2.82 1 98 79 TYR A C 1
ATOM 576 O O . TYR A 1 79 ? 2.021 2.422 -1.632 1 98 79 TYR A O 1
ATOM 584 N N . CYS A 1 80 ? 2.197 3.023 -3.756 1 98.38 80 CYS A N 1
ATOM 585 C CA . CYS A 1 80 ? 2.291 4.449 -3.461 1 98.38 80 CYS A CA 1
ATOM 586 C C . CYS A 1 80 ? 0.905 5.066 -3.311 1 98.38 80 CYS A C 1
ATOM 588 O O . CYS A 1 80 ? 0.778 6.246 -2.977 1 98.38 80 CYS A O 1
ATOM 590 N N . THR A 1 81 ? -0.169 4.293 -3.496 1 98.38 81 THR A N 1
ATOM 591 C CA . THR A 1 81 ? -1.537 4.797 -3.555 1 98.38 81 THR A CA 1
ATOM 592 C C . THR A 1 81 ? -1.896 5.539 -2.27 1 98.38 81 THR A C 1
ATOM 594 O O . THR A 1 81 ? -2.449 6.641 -2.316 1 98.38 81 THR A O 1
ATOM 597 N N . PRO A 1 82 ? -1.556 5 -1.053 1 97.69 82 PRO A N 1
ATOM 598 C CA . PRO A 1 82 ? -1.902 5.75 0.158 1 97.69 82 PRO A CA 1
ATOM 599 C C . PRO A 1 82 ? -1.208 7.105 0.231 1 97.69 82 PRO A C 1
ATOM 601 O O . PRO A 1 82 ? -1.814 8.094 0.659 1 97.69 82 PRO A O 1
ATOM 604 N N . ALA A 1 83 ? 0.034 7.176 -0.174 1 98.25 83 ALA A N 1
ATOM 605 C CA . ALA A 1 83 ? 0.785 8.43 -0.125 1 98.25 83 ALA A CA 1
ATOM 606 C C . ALA A 1 83 ? 0.249 9.43 -1.145 1 98.25 83 ALA A C 1
ATOM 608 O O . ALA A 1 83 ? 0.22 10.633 -0.885 1 98.25 83 ALA A O 1
ATOM 609 N N . LEU A 1 84 ? -0.13 8.914 -2.346 1 98.44 84 LEU A N 1
ATOM 610 C CA . LEU A 1 84 ? -0.728 9.789 -3.348 1 98.44 84 LEU A CA 1
ATOM 611 C C . LEU A 1 84 ? -2.035 10.383 -2.838 1 98.44 84 LEU A C 1
ATOM 613 O O . LEU A 1 84 ? -2.285 11.578 -3.01 1 98.44 84 LEU A O 1
ATOM 617 N N . LEU A 1 85 ? -2.82 9.547 -2.193 1 97.44 85 LEU A N 1
ATOM 618 C CA . LEU A 1 85 ? -4.082 10.039 -1.648 1 97.44 85 LEU A CA 1
ATOM 619 C C . LEU A 1 85 ? -3.834 11.062 -0.543 1 97.44 85 LEU A C 1
ATOM 621 O O . LEU A 1 85 ? -4.527 12.078 -0.466 1 97.44 85 LEU A O 1
ATOM 625 N N . GLU A 1 86 ? -2.857 10.805 0.328 1 97.12 86 GLU A N 1
ATOM 626 C CA . GLU A 1 86 ? -2.486 11.766 1.361 1 97.12 86 GLU A CA 1
ATOM 627 C C . GLU A 1 86 ? -2.074 13.102 0.749 1 97.12 86 GLU A C 1
ATOM 629 O O . GLU A 1 86 ? -2.521 14.156 1.195 1 97.12 86 GLU A O 1
ATOM 634 N N . ALA A 1 87 ? -1.247 13.031 -0.267 1 97.88 87 ALA A N 1
ATOM 635 C CA . ALA A 1 87 ? -0.773 14.25 -0.926 1 97.88 87 ALA A CA 1
ATOM 636 C C . ALA A 1 87 ? -1.927 15 -1.583 1 97.88 87 ALA A C 1
ATOM 638 O O . ALA A 1 87 ? -1.979 16.234 -1.537 1 97.88 87 ALA A O 1
ATOM 639 N N . TYR A 1 88 ? -2.803 14.242 -2.176 1 96.62 88 TYR A N 1
ATOM 640 C CA . TYR A 1 88 ? -3.949 14.836 -2.852 1 96.62 88 TYR A CA 1
ATOM 641 C C . TYR A 1 88 ? -4.867 15.531 -1.854 1 96.62 88 TYR A C 1
ATOM 643 O O . TYR A 1 88 ? -5.262 16.688 -2.062 1 96.62 88 TYR A O 1
ATOM 651 N N . ASN A 1 89 ? -5.188 14.867 -0.747 1 94.38 89 ASN A N 1
ATOM 652 C CA . ASN A 1 89 ? -6.113 15.398 0.249 1 94.38 89 ASN A CA 1
ATOM 653 C C . ASN A 1 89 ? -5.48 16.531 1.049 1 94.38 89 ASN A C 1
ATOM 655 O O . ASN A 1 89 ? -6.176 17.453 1.482 1 94.38 89 ASN A O 1
ATOM 659 N N . SER A 1 90 ? -4.152 16.547 1.212 1 94.31 90 SER A N 1
ATOM 660 C CA . SER A 1 90 ? -3.475 17.531 2.045 1 94.31 90 SER A CA 1
ATOM 661 C C . SER A 1 90 ? -2.934 18.688 1.207 1 94.31 90 SER A C 1
ATOM 663 O O . SER A 1 90 ? -2.449 19.688 1.75 1 94.31 90 SER A O 1
ATOM 665 N N . GLY A 1 91 ? -2.971 18.562 -0.048 1 94.94 91 GLY A N 1
ATOM 666 C CA . GLY A 1 91 ? -2.43 19.609 -0.902 1 94.94 91 GLY A CA 1
ATOM 667 C C . GLY A 1 91 ? -0.914 19.672 -0.88 1 94.94 91 GLY A C 1
ATOM 668 O O . GLY A 1 91 ? -0.334 20.734 -0.682 1 94.94 91 GLY A O 1
ATOM 669 N N . THR A 1 92 ? -0.236 18.531 -1.022 1 97.44 92 THR A N 1
ATOM 670 C CA . THR A 1 92 ? 1.22 18.453 -1.021 1 97.44 92 THR A CA 1
ATOM 671 C C . THR A 1 92 ? 1.748 18.188 -2.43 1 97.44 92 THR A C 1
ATOM 673 O O . THR A 1 92 ? 1.259 17.297 -3.127 1 97.44 92 THR A O 1
ATOM 676 N N . PRO A 1 93 ? 2.688 18.953 -2.92 1 98.44 93 PRO A N 1
ATOM 677 C CA . PRO A 1 93 ? 3.219 18.781 -4.273 1 98.44 93 PRO A CA 1
ATOM 678 C C . PRO A 1 93 ? 4.168 17.594 -4.383 1 98.44 93 PRO A C 1
ATOM 680 O O . PRO A 1 93 ? 5.352 17.719 -4.059 1 98.44 93 PRO A O 1
ATOM 683 N N . LEU A 1 94 ? 3.691 16.484 -4.879 1 98.81 94 LEU A N 1
ATOM 684 C CA . LEU A 1 94 ? 4.418 15.227 -5.016 1 98.81 94 LEU A CA 1
ATOM 685 C C . LEU A 1 94 ? 4.387 14.734 -6.457 1 98.81 94 LEU A C 1
ATOM 687 O O . LEU A 1 94 ? 3.328 14.703 -7.086 1 98.81 94 LEU A O 1
ATOM 691 N N . VAL A 1 95 ? 5.562 14.414 -7.039 1 98.88 95 VAL A N 1
ATOM 692 C CA . VAL A 1 95 ? 5.621 13.828 -8.375 1 98.88 95 VAL A CA 1
ATOM 693 C C . VAL A 1 95 ? 6.055 12.367 -8.281 1 98.88 95 VAL A C 1
ATOM 695 O O . VAL A 1 95 ? 7.152 12.07 -7.805 1 98.88 95 VAL A O 1
ATOM 698 N N . LEU A 1 96 ? 5.176 11.508 -8.633 1 98.75 96 LEU A N 1
ATOM 699 C CA . LEU A 1 96 ? 5.527 10.094 -8.758 1 98.75 96 LEU A CA 1
ATOM 700 C C . LEU A 1 96 ? 6.047 9.789 -10.164 1 98.75 96 LEU A C 1
ATOM 702 O O . LEU A 1 96 ? 5.305 9.906 -11.141 1 98.75 96 LEU A O 1
ATOM 706 N N . LEU A 1 97 ? 7.328 9.508 -10.281 1 98.31 97 LEU A N 1
ATOM 707 C CA . LEU A 1 97 ? 7.969 9.078 -11.516 1 98.31 97 LEU A CA 1
ATOM 708 C C . LEU A 1 97 ? 7.977 7.555 -11.625 1 98.31 97 LEU A C 1
ATOM 710 O O . LEU A 1 97 ? 8.719 6.883 -10.906 1 98.31 97 LEU A O 1
ATOM 714 N N . THR A 1 98 ? 7.145 7.008 -12.539 1 96.81 98 THR A N 1
ATOM 715 C CA . THR A 1 98 ? 6.996 5.562 -12.633 1 96.81 98 THR A CA 1
ATOM 716 C C . THR A 1 98 ? 7.234 5.086 -14.062 1 96.81 98 THR A C 1
ATOM 718 O O . THR A 1 98 ? 7.488 5.895 -14.953 1 96.81 98 THR A O 1
ATOM 721 N N . SER A 1 99 ? 7.305 3.732 -14.195 1 92.19 99 SER A N 1
ATOM 722 C CA . SER A 1 99 ? 7.512 3.139 -15.508 1 92.19 99 SER A CA 1
ATOM 723 C C . SER A 1 99 ? 6.266 2.404 -15.984 1 92.19 99 SER A C 1
ATOM 725 O O . SER A 1 99 ? 5.484 1.9 -15.172 1 92.19 99 SER A O 1
ATOM 727 N N . GLY A 1 100 ? 5.934 2.557 -17.266 1 79.81 100 GLY A N 1
ATOM 728 C CA . GLY A 1 100 ? 4.824 1.843 -17.875 1 79.81 100 GLY A CA 1
ATOM 729 C C . GLY A 1 100 ? 5.266 0.624 -18.656 1 79.81 100 GLY A C 1
ATOM 730 O O . GLY A 1 100 ? 6.355 0.094 -18.438 1 79.81 100 GLY A O 1
ATOM 731 N N . PRO A 1 101 ? 4.344 0.091 -19.422 1 75.38 101 PRO A N 1
ATOM 732 C CA . PRO A 1 101 ? 4.707 -1.009 -20.328 1 75.38 101 PRO A CA 1
ATOM 733 C C . PRO A 1 101 ? 5.586 -0.556 -21.484 1 75.38 101 PRO A C 1
ATOM 735 O O . PRO A 1 101 ? 5.555 0.616 -21.875 1 75.38 101 PRO A O 1
ATOM 738 N N . SER A 1 102 ? 6.441 -1.449 -21.859 1 72.75 102 SER A N 1
ATOM 739 C CA . SER A 1 102 ? 7.23 -1.156 -23.062 1 72.75 102 SER A CA 1
ATOM 740 C C . SER A 1 102 ? 6.34 -0.956 -24.281 1 72.75 102 SER A C 1
ATOM 742 O O . SER A 1 102 ? 5.246 -1.522 -24.359 1 72.75 102 SER A O 1
ATOM 744 N N . LYS A 1 103 ? 6.543 0.085 -25.094 1 62.25 103 LYS A N 1
ATOM 745 C CA . LYS A 1 103 ? 5.797 0.412 -26.312 1 62.25 103 LYS A CA 1
ATOM 746 C C . LYS A 1 103 ? 5.445 -0.848 -27.094 1 62.25 103 LYS A C 1
ATOM 748 O O . LYS A 1 103 ? 4.359 -0.943 -27.672 1 62.25 103 LYS A O 1
ATOM 753 N N . SER A 1 104 ? 6.355 -1.616 -27.359 1 52.47 104 SER A N 1
ATOM 754 C CA . SER A 1 104 ? 6.203 -2.715 -28.312 1 52.47 104 SER A CA 1
ATOM 755 C C . SER A 1 104 ? 5.188 -3.74 -27.812 1 52.47 104 SER A C 1
ATOM 757 O O . SER A 1 104 ? 4.738 -4.598 -28.578 1 52.47 104 SER A O 1
ATOM 759 N N . VAL A 1 105 ? 4.746 -3.705 -26.609 1 50.81 105 VAL A N 1
ATOM 760 C CA . VAL A 1 105 ? 3.998 -4.914 -26.281 1 50.81 105 VAL A CA 1
ATOM 761 C C . VAL A 1 105 ? 2.533 -4.566 -26.031 1 50.81 105 VAL A C 1
ATOM 763 O O . VAL A 1 105 ? 2.209 -3.906 -25.031 1 50.81 105 VAL A O 1
ATOM 766 N N . PRO A 1 106 ? 1.707 -4.285 -27.141 1 54.81 106 PRO A N 1
ATOM 767 C CA . PRO A 1 106 ? 0.316 -4.469 -26.719 1 54.81 106 PRO A CA 1
ATOM 768 C C . PRO A 1 106 ? 0.116 -5.723 -25.875 1 54.81 106 PRO A C 1
ATOM 770 O O . PRO A 1 106 ? 0.078 -6.836 -26.406 1 54.81 106 PRO A O 1
ATOM 773 N N . ARG A 1 107 ? 0.734 -5.984 -24.812 1 62.31 107 ARG A N 1
ATOM 774 C CA . ARG A 1 107 ? 0.92 -7.348 -24.328 1 62.31 107 ARG A CA 1
ATOM 775 C C . ARG A 1 107 ? -0.035 -7.664 -23.188 1 62.31 107 ARG A C 1
ATOM 777 O O . ARG A 1 107 ? 0.158 -7.195 -22.062 1 62.31 107 ARG A O 1
ATOM 784 N N . PRO A 1 108 ? -1.096 -8.305 -23.672 1 72.19 108 PRO A N 1
ATOM 785 C CA . PRO A 1 108 ? -2.098 -8.664 -22.672 1 72.19 108 PRO A CA 1
ATOM 786 C C . PRO A 1 108 ? -1.503 -9.43 -21.484 1 72.19 108 PRO A C 1
ATOM 788 O O . PRO A 1 108 ? -0.596 -10.242 -21.672 1 72.19 108 PRO A O 1
ATOM 791 N N . TRP A 1 109 ? -1.774 -8.992 -20.375 1 78.31 109 TRP A N 1
ATOM 792 C CA . TRP A 1 109 ? -1.556 -9.688 -19.109 1 78.31 109 TRP A CA 1
ATOM 793 C C . TRP A 1 109 ? -0.067 -9.789 -18.797 1 78.31 109 TRP A C 1
ATOM 795 O O . TRP A 1 109 ? 0.398 -10.805 -18.281 1 78.31 109 TRP A O 1
ATOM 805 N N . ALA A 1 110 ? 0.673 -8.797 -19.281 1 81.56 110 ALA A N 1
ATOM 806 C CA . ALA A 1 110 ? 2.07 -8.727 -18.859 1 81.56 110 ALA A CA 1
ATOM 807 C C . ALA A 1 110 ? 2.178 -8.57 -17.344 1 81.56 110 ALA A C 1
ATOM 809 O O . ALA A 1 110 ? 1.355 -7.898 -16.734 1 81.56 110 ALA A O 1
ATOM 810 N N . THR A 1 111 ? 3.156 -9.305 -16.828 1 81.12 111 THR A N 1
ATOM 811 C CA . THR A 1 111 ? 3.404 -9.148 -15.391 1 81.12 111 THR A CA 1
ATOM 812 C C . THR A 1 111 ? 3.586 -7.68 -15.031 1 81.12 111 THR A C 1
ATOM 814 O O . THR A 1 111 ? 4.316 -6.953 -15.711 1 81.12 111 THR A O 1
ATOM 817 N N . GLY A 1 112 ? 2.852 -7.188 -14.023 1 81.75 112 GLY A N 1
ATOM 818 C CA . GLY A 1 112 ? 2.955 -5.812 -13.562 1 81.75 112 GLY A CA 1
ATOM 819 C C . GLY A 1 112 ? 2.152 -4.84 -14.406 1 81.75 112 GLY A C 1
ATOM 820 O O . GLY A 1 112 ? 2.305 -3.623 -14.273 1 81.75 112 GLY A O 1
ATOM 821 N N . GLN A 1 113 ? 1.326 -5.355 -15.281 1 85.25 113 GLN A N 1
ATOM 822 C CA . GLN A 1 113 ? 0.499 -4.477 -16.094 1 85.25 113 GLN A CA 1
ATOM 823 C C . GLN A 1 113 ? -0.448 -3.646 -15.234 1 85.25 113 GLN A C 1
ATOM 825 O O . GLN A 1 113 ? -1.086 -4.172 -14.32 1 85.25 113 GLN A O 1
ATOM 830 N N . VAL A 1 114 ? -0.421 -2.377 -15.508 1 90.5 114 VAL A N 1
ATOM 831 C CA . VAL A 1 114 ? -1.28 -1.446 -14.789 1 90.5 114 VAL A CA 1
ATOM 832 C C . VAL A 1 114 ? -1.584 -0.234 -15.664 1 90.5 114 VAL A C 1
ATOM 834 O O . VAL A 1 114 ? -0.726 0.219 -16.422 1 90.5 114 VAL A O 1
ATOM 837 N N . GLU A 1 115 ? -2.805 0.214 -15.656 1 91.25 115 GLU A N 1
ATOM 838 C CA . GLU A 1 115 ? -3.186 1.47 -16.297 1 91.25 115 GLU A CA 1
ATOM 839 C C . GLU A 1 115 ? -3.16 2.627 -15.305 1 91.25 115 GLU A C 1
ATOM 841 O O . GLU A 1 115 ? -4.18 2.951 -14.688 1 91.25 115 GLU A O 1
ATOM 846 N N . HIS A 1 116 ? -2.053 3.305 -15.328 1 94.25 116 HIS A N 1
ATOM 847 C CA . HIS A 1 116 ? -1.845 4.348 -14.328 1 94.25 116 HIS A CA 1
ATOM 848 C C . HIS A 1 116 ? -2.846 5.484 -14.5 1 94.25 116 HIS A C 1
ATOM 850 O O . HIS A 1 116 ? -3.303 6.07 -13.516 1 94.25 116 HIS A O 1
ATOM 856 N N . SER A 1 117 ? -3.203 5.84 -15.766 1 94.38 117 SER A N 1
ATOM 857 C CA . SER A 1 117 ? -4.117 6.945 -16.031 1 94.38 117 SER A CA 1
ATOM 858 C C . SER A 1 117 ? -5.484 6.699 -15.406 1 94.38 117 SER A C 1
ATOM 860 O O . SER A 1 117 ? -6.156 7.645 -14.984 1 94.38 117 SER A O 1
ATOM 862 N N . ARG A 1 118 ? -5.801 5.449 -15.344 1 95 118 ARG A N 1
ATOM 863 C CA . ARG A 1 118 ? -7.086 5.105 -14.75 1 95 118 ARG A CA 1
ATOM 864 C C . ARG A 1 118 ? -6.953 4.906 -13.242 1 95 118 ARG A C 1
ATOM 866 O O . ARG A 1 118 ? -7.797 5.371 -12.469 1 95 118 ARG A O 1
ATOM 873 N N . LEU A 1 119 ? -5.918 4.262 -12.836 1 96.44 119 LEU A N 1
ATOM 874 C CA . LEU A 1 119 ? -5.727 3.934 -11.43 1 96.44 119 LEU A CA 1
ATOM 875 C C . LEU A 1 119 ? -5.574 5.199 -10.594 1 96.44 119 LEU A C 1
ATOM 877 O O . LEU A 1 119 ? -6.125 5.289 -9.492 1 96.44 119 LEU A O 1
ATOM 881 N N . PHE A 1 120 ? -4.828 6.195 -11.117 1 97.56 120 PHE A N 1
ATOM 882 C CA . PHE A 1 120 ? -4.469 7.324 -10.266 1 97.56 120 PHE A CA 1
ATOM 883 C C . PHE A 1 120 ? -5.258 8.57 -10.656 1 97.56 120 PHE A C 1
ATOM 885 O O . PHE A 1 120 ? -5.047 9.648 -10.102 1 97.56 120 PHE A O 1
ATOM 892 N N . GLU A 1 121 ? -6.195 8.422 -11.516 1 96.31 121 GLU A N 1
ATOM 893 C CA . GLU A 1 121 ? -6.938 9.562 -12.055 1 96.31 121 GLU A CA 1
ATOM 894 C C . GLU A 1 121 ? -7.598 10.367 -10.945 1 96.31 121 GLU A C 1
ATOM 896 O O . GLU A 1 121 ? -7.617 11.602 -10.992 1 96.31 121 GLU A O 1
ATOM 901 N N . SER A 1 122 ? -8.125 9.703 -9.961 1 95.56 122 SER A N 1
ATOM 902 C CA . SER A 1 122 ? -8.938 10.375 -8.953 1 95.56 122 SER A CA 1
ATOM 903 C C . SER A 1 122 ? -8.086 10.852 -7.781 1 95.56 122 SER A C 1
ATOM 905 O O . SER A 1 122 ? -8.578 11.523 -6.879 1 95.56 122 SER A O 1
ATOM 907 N N . ILE A 1 123 ? -6.789 10.555 -7.809 1 96.88 123 ILE A N 1
ATOM 908 C CA . ILE A 1 123 ? -5.988 10.898 -6.641 1 96.88 123 ILE A CA 1
ATOM 909 C C . ILE A 1 123 ? -4.695 11.578 -7.078 1 96.88 123 ILE A C 1
ATOM 911 O O . ILE A 1 123 ? -3.709 11.586 -6.34 1 96.88 123 ILE A O 1
ATOM 915 N N . ALA A 1 124 ? -4.621 12.023 -8.289 1 97.69 124 ALA A N 1
ATOM 916 C CA . ALA A 1 124 ? -3.574 12.883 -8.836 1 97.69 124 ALA A CA 1
ATOM 917 C C . ALA A 1 124 ? -4.172 14.047 -9.633 1 97.69 124 ALA A C 1
ATOM 919 O O . ALA A 1 124 ? -5.262 13.922 -10.195 1 97.69 124 ALA A O 1
ATOM 920 N N . LYS A 1 125 ? -3.459 15.164 -9.609 1 96.5 125 LYS A N 1
ATOM 921 C CA . LYS A 1 125 ? -3.898 16.297 -10.414 1 96.5 125 LYS A CA 1
ATOM 922 C C . LYS A 1 125 ? -3.857 15.977 -11.906 1 96.5 125 LYS A C 1
ATOM 924 O O . LYS A 1 125 ? -4.703 16.438 -12.672 1 96.5 125 LYS A O 1
ATOM 929 N N . ARG A 1 126 ? -2.844 15.188 -12.266 1 96.81 126 ARG A N 1
ATOM 930 C CA . ARG A 1 126 ? -2.66 14.766 -13.648 1 96.81 126 ARG A CA 1
ATOM 931 C C . ARG A 1 126 ? -1.767 13.531 -13.734 1 96.81 126 ARG A C 1
ATOM 933 O O . ARG A 1 126 ? -0.947 13.289 -12.844 1 96.81 126 ARG A O 1
ATOM 940 N N . VAL A 1 127 ? -2.027 12.711 -14.727 1 97.25 127 VAL A N 1
ATOM 941 C CA . VAL A 1 127 ? -1.147 11.602 -15.07 1 97.25 127 VAL A CA 1
ATOM 942 C C . VAL A 1 127 ? -0.571 11.812 -16.469 1 97.25 127 VAL A C 1
ATOM 944 O O . VAL A 1 127 ? -1.309 11.812 -17.453 1 97.25 127 VAL A O 1
ATOM 947 N N . HIS A 1 128 ? 0.734 12.047 -16.547 1 96.38 128 HIS A N 1
ATOM 948 C CA . HIS A 1 128 ? 1.437 12.148 -17.828 1 96.38 128 HIS A CA 1
ATOM 949 C C . HIS A 1 128 ? 1.948 10.781 -18.281 1 96.38 128 HIS A C 1
ATOM 951 O O . HIS A 1 128 ? 2.645 10.094 -17.531 1 96.38 128 HIS A O 1
ATOM 957 N N . VAL A 1 129 ? 1.606 10.391 -19.484 1 93.94 129 VAL A N 1
ATOM 958 C CA . VAL A 1 129 ? 2.07 9.125 -20.031 1 93.94 129 VAL A CA 1
ATOM 959 C C . VAL A 1 129 ? 3.018 9.398 -21.203 1 93.94 129 VAL A C 1
ATOM 961 O O . VAL A 1 129 ? 2.617 9.977 -22.219 1 93.94 129 VAL A O 1
ATOM 964 N N . ILE A 1 130 ? 4.258 8.984 -21.062 1 93.81 130 ILE A N 1
ATOM 965 C CA . ILE A 1 130 ? 5.293 9.211 -22.062 1 93.81 130 ILE A CA 1
ATOM 966 C C . ILE A 1 130 ? 5.621 7.898 -22.781 1 93.81 130 ILE A C 1
ATOM 968 O O . ILE A 1 130 ? 6.285 7.031 -22.203 1 93.81 130 ILE A O 1
ATOM 972 N N . ARG A 1 131 ? 5.281 7.781 -24.078 1 91.62 131 ARG A N 1
ATOM 973 C CA . ARG A 1 131 ? 5.512 6.57 -24.859 1 91.62 131 ARG A CA 1
ATOM 974 C C . ARG A 1 131 ? 6.551 6.809 -25.953 1 91.62 131 ARG A C 1
ATOM 976 O O . ARG A 1 131 ? 7.031 5.863 -26.578 1 91.62 131 ARG A O 1
ATOM 983 N N . GLU A 1 132 ? 6.84 8.078 -26.156 1 91.31 132 GLU A N 1
ATOM 984 C CA . GLU A 1 132 ? 7.863 8.5 -27.109 1 91.31 132 GLU A CA 1
ATOM 985 C C . GLU A 1 132 ? 8.727 9.617 -26.531 1 91.31 132 GLU A C 1
ATOM 987 O O . GLU A 1 132 ? 8.352 10.258 -25.547 1 91.31 132 GLU A O 1
ATOM 992 N N . GLN A 1 133 ? 9.836 9.812 -27.125 1 92.94 133 GLN A N 1
ATOM 993 C CA . GLN A 1 133 ? 10.789 10.805 -26.641 1 92.94 133 GLN A CA 1
ATOM 994 C C . GLN A 1 133 ? 10.234 12.219 -26.781 1 92.94 133 GLN A C 1
ATOM 996 O O . GLN A 1 133 ? 10.555 13.102 -25.984 1 92.94 133 GLN A O 1
ATOM 1001 N N . LYS A 1 134 ? 9.383 12.352 -27.766 1 92.75 134 LYS A N 1
ATOM 1002 C CA . LYS A 1 134 ? 8.852 13.68 -28.062 1 92.75 134 LYS A CA 1
ATOM 1003 C C . LYS A 1 134 ? 8.133 14.266 -26.859 1 92.75 134 LYS A C 1
ATOM 1005 O O . LYS A 1 134 ? 7.141 13.703 -26.375 1 92.75 134 LYS A O 1
ATOM 1010 N N . GLY A 1 135 ? 8.695 15.398 -26.281 1 93.44 135 GLY A N 1
ATOM 1011 C CA . GLY A 1 135 ? 8.039 16.141 -25.203 1 93.44 135 GLY A CA 1
ATOM 1012 C C . GLY A 1 135 ? 8.289 15.539 -23.828 1 93.44 135 GLY A C 1
ATOM 1013 O O . GLY A 1 135 ? 7.652 15.938 -22.859 1 93.44 135 GLY A O 1
ATOM 1014 N N . ALA A 1 136 ? 9.117 14.57 -23.781 1 96.06 136 ALA A N 1
ATOM 1015 C CA . ALA A 1 136 ? 9.359 13.891 -22.516 1 96.06 136 ALA A CA 1
ATOM 1016 C C . ALA A 1 136 ? 9.805 14.883 -21.438 1 96.06 136 ALA A C 1
ATOM 1018 O O . ALA A 1 136 ? 9.297 14.859 -20.312 1 96.06 136 ALA A O 1
ATOM 1019 N N . LEU A 1 137 ? 10.734 15.773 -21.75 1 97.12 137 LEU A N 1
ATOM 1020 C CA . LEU A 1 137 ? 11.211 16.75 -20.781 1 97.12 137 LEU A CA 1
ATOM 1021 C C . LEU A 1 137 ? 10.164 17.828 -20.531 1 97.12 137 LEU A C 1
ATOM 1023 O O . LEU A 1 137 ? 10.055 18.359 -19.422 1 97.12 137 LEU A O 1
ATOM 1027 N N . GLY A 1 138 ? 9.398 18.156 -21.562 1 95.94 138 GLY A N 1
ATOM 1028 C CA . GLY A 1 138 ? 8.258 19.031 -21.359 1 95.94 138 GLY A CA 1
ATOM 1029 C C . GLY A 1 138 ? 7.262 18.484 -20.359 1 95.94 138 GLY A C 1
ATOM 1030 O O . GLY A 1 138 ? 6.691 19.25 -19.562 1 95.94 138 GLY A O 1
ATOM 1031 N N . ALA A 1 139 ? 7.051 17.188 -20.391 1 96.38 139 ALA A N 1
ATOM 1032 C CA . ALA A 1 139 ? 6.152 16.531 -19.438 1 96.38 139 ALA A CA 1
ATOM 1033 C C . ALA A 1 139 ? 6.695 16.625 -18.016 1 96.38 139 ALA A C 1
ATOM 1035 O O . ALA A 1 139 ? 5.938 16.812 -17.062 1 96.38 139 ALA A O 1
ATOM 1036 N N . ILE A 1 140 ? 7.988 16.516 -17.906 1 97.44 140 ILE A N 1
ATOM 1037 C CA . ILE A 1 140 ? 8.633 16.656 -16.609 1 97.44 140 ILE A CA 1
ATOM 1038 C C . ILE A 1 140 ? 8.445 18.078 -16.078 1 97.44 140 ILE A C 1
ATOM 1040 O O . ILE A 1 140 ? 8.062 18.266 -14.93 1 97.44 140 ILE A O 1
ATOM 1044 N N . ASP A 1 141 ? 8.719 19.078 -16.953 1 97.12 141 ASP A N 1
ATOM 1045 C CA . ASP A 1 141 ? 8.508 20.469 -16.594 1 97.12 141 ASP A CA 1
ATOM 1046 C C . ASP A 1 141 ? 7.07 20.719 -16.141 1 97.12 141 ASP A C 1
ATOM 1048 O O . ASP A 1 141 ? 6.844 21.344 -15.102 1 97.12 141 ASP A O 1
ATOM 1052 N N . ALA A 1 142 ? 6.176 20.188 -16.891 1 96.88 142 ALA A N 1
ATOM 1053 C CA . ALA A 1 142 ? 4.754 20.375 -16.609 1 96.88 142 ALA A CA 1
ATOM 1054 C C . ALA A 1 142 ? 4.363 19.719 -15.297 1 96.88 142 ALA A C 1
ATOM 1056 O O . ALA A 1 142 ? 3.594 20.281 -14.516 1 96.88 142 ALA A O 1
ATOM 1057 N N . ALA A 1 143 ? 4.875 18.531 -15.07 1 97.94 143 ALA A N 1
ATOM 1058 C CA . ALA A 1 143 ? 4.531 17.781 -13.859 1 97.94 143 ALA A CA 1
ATOM 1059 C C . ALA A 1 143 ? 4.953 18.547 -12.609 1 97.94 143 ALA A C 1
ATOM 1061 O O . ALA A 1 143 ? 4.184 18.656 -11.648 1 97.94 143 ALA A O 1
ATOM 1062 N N . LEU A 1 144 ? 6.164 19.047 -12.625 1 97.94 144 LEU A N 1
ATOM 1063 C CA . LEU A 1 144 ? 6.672 19.797 -11.477 1 97.94 144 LEU A CA 1
ATOM 1064 C C . LEU A 1 144 ? 5.887 21.078 -11.266 1 97.94 144 LEU A C 1
ATOM 1066 O O . LEU A 1 144 ? 5.504 21.406 -10.141 1 97.94 144 LEU A O 1
ATOM 1070 N N . ALA A 1 145 ? 5.602 21.75 -12.312 1 96.5 145 ALA A N 1
ATOM 1071 C CA . ALA A 1 145 ? 4.84 23 -12.234 1 96.5 145 ALA A CA 1
ATOM 1072 C C . ALA A 1 145 ? 3.42 22.734 -11.742 1 96.5 145 ALA A C 1
ATOM 1074 O O . ALA A 1 145 ? 2.912 23.469 -10.891 1 96.5 145 ALA A O 1
ATOM 1075 N N . GLU A 1 146 ? 2.785 21.734 -12.273 1 96.44 146 GLU A N 1
ATOM 1076 C CA . GLU A 1 146 ? 1.418 21.391 -11.906 1 96.44 146 GLU A CA 1
ATOM 1077 C C . GLU A 1 146 ? 1.332 20.969 -10.438 1 96.44 146 GLU A C 1
ATOM 1079 O O . GLU A 1 146 ? 0.376 21.328 -9.742 1 96.44 146 GLU A O 1
ATOM 1084 N N . ALA A 1 147 ? 2.299 20.219 -10 1 98 147 ALA A N 1
ATOM 1085 C CA . ALA A 1 147 ? 2.309 19.781 -8.602 1 98 147 ALA A CA 1
ATOM 1086 C C . ALA A 1 147 ? 2.348 20.984 -7.66 1 98 147 ALA A C 1
ATOM 1088 O O . ALA A 1 147 ? 1.726 20.969 -6.594 1 98 147 ALA A O 1
ATOM 1089 N N . GLU A 1 148 ? 2.986 22.078 -8.062 1 96.19 148 GLU A N 1
ATOM 1090 C CA . GLU A 1 148 ? 3.227 23.219 -7.188 1 96.19 148 GLU A CA 1
ATOM 1091 C C . GLU A 1 148 ? 2.137 24.281 -7.348 1 96.19 148 GLU A C 1
ATOM 1093 O O . GLU A 1 148 ? 2.014 25.188 -6.52 1 96.19 148 GLU A O 1
ATOM 1098 N N . ARG A 1 149 ? 1.39 24.141 -8.383 1 93.25 149 ARG A N 1
ATOM 1099 C CA . ARG A 1 149 ? 0.31 25.094 -8.594 1 93.25 149 ARG A CA 1
ATOM 1100 C C . ARG A 1 149 ? -0.824 24.875 -7.598 1 93.25 149 ARG A C 1
ATOM 1102 O O . ARG A 1 149 ? -1.189 23.734 -7.312 1 93.25 149 ARG A O 1
ATOM 1109 N N . PRO A 1 150 ? -1.406 25.953 -7.098 1 91 150 PRO A N 1
ATOM 1110 C CA . PRO A 1 150 ? -2.535 25.797 -6.18 1 91 150 PRO A CA 1
ATOM 1111 C C . PRO A 1 150 ? -3.771 25.219 -6.859 1 91 150 PRO A C 1
ATOM 1113 O O . PRO A 1 150 ? -4.074 25.562 -8 1 91 150 PRO A O 1
ATOM 1116 N N . ARG A 1 151 ? -4.406 24.422 -6.254 1 90.38 151 ARG A N 1
ATOM 1117 C CA . ARG A 1 151 ? -4.082 23.703 -5.023 1 90.38 151 ARG A CA 1
ATOM 1118 C C . ARG A 1 151 ? -2.979 22.688 -5.262 1 90.38 151 ARG A C 1
ATOM 1120 O O . ARG A 1 151 ? -3.084 21.844 -6.164 1 90.38 151 ARG A O 1
ATOM 1127 N N . LYS A 1 152 ? -1.94 22.828 -4.484 1 96.25 152 LYS A N 1
ATOM 1128 C CA . LYS A 1 152 ? -0.844 21.875 -4.652 1 96.25 152 LYS A CA 1
ATOM 1129 C C . LYS A 1 152 ? -1.341 20.438 -4.539 1 96.25 152 LYS A C 1
ATOM 1131 O O . LYS A 1 152 ? -2.367 20.172 -3.91 1 96.25 152 LYS A O 1
ATOM 1136 N N . GLY A 1 153 ? -0.65 19.5 -5.203 1 97.31 153 GLY A N 1
ATOM 1137 C CA . GLY A 1 153 ? -1.08 18.109 -5.172 1 97.31 153 GLY A CA 1
ATOM 1138 C C . GLY A 1 153 ? -0.165 17.188 -5.953 1 97.31 153 GLY A C 1
ATOM 1139 O O . GLY A 1 153 ? 0.842 17.625 -6.512 1 97.31 153 GLY A O 1
ATOM 1140 N N . PRO A 1 154 ? -0.475 15.969 -5.961 1 98.56 154 PRO A N 1
ATOM 1141 C CA . PRO A 1 154 ? 0.38 14.984 -6.621 1 98.56 154 PRO A CA 1
ATOM 1142 C C . PRO A 1 154 ? 0.155 14.922 -8.133 1 98.56 154 PRO A C 1
ATOM 1144 O O . PRO A 1 154 ? -0.965 15.133 -8.602 1 98.56 154 PRO A O 1
ATOM 1147 N N . VAL A 1 155 ? 1.205 14.648 -8.867 1 98.62 155 VAL A N 1
ATOM 1148 C CA . VAL A 1 155 ? 1.196 14.367 -10.297 1 98.62 155 VAL A CA 1
ATOM 1149 C C . VAL A 1 155 ? 1.963 13.078 -10.578 1 98.62 155 VAL A C 1
ATOM 1151 O O . VAL A 1 155 ? 2.957 12.781 -9.906 1 98.62 155 VAL A O 1
ATOM 1154 N N . VAL A 1 156 ? 1.45 12.266 -11.5 1 98.5 156 VAL A N 1
ATOM 1155 C CA . VAL A 1 156 ? 2.105 11.016 -11.867 1 98.5 156 VAL A CA 1
ATOM 1156 C C . VAL A 1 156 ? 2.686 11.125 -13.273 1 98.5 156 VAL A C 1
ATOM 1158 O O . VAL A 1 156 ? 2.027 11.641 -14.188 1 98.5 156 VAL A O 1
ATOM 1161 N N . VAL A 1 157 ? 3.945 10.727 -13.445 1 97.81 157 VAL A N 1
ATOM 1162 C CA . VAL A 1 157 ? 4.594 10.656 -14.742 1 97.81 157 VAL A CA 1
ATOM 1163 C C . VAL A 1 157 ? 5.004 9.211 -15.047 1 97.81 157 VAL A C 1
ATOM 1165 O O . VAL A 1 157 ? 5.836 8.641 -14.344 1 97.81 157 VAL A O 1
ATOM 1168 N N . GLU A 1 158 ? 4.383 8.672 -15.984 1 96.19 158 GLU A N 1
ATOM 1169 C CA . GLU A 1 158 ? 4.734 7.336 -16.453 1 96.19 158 GLU A CA 1
ATOM 1170 C C . GLU A 1 158 ? 5.594 7.402 -17.719 1 96.19 158 GLU A C 1
ATOM 1172 O O . GLU A 1 158 ? 5.223 8.047 -18.703 1 96.19 158 GLU A O 1
ATOM 1177 N N . VAL A 1 159 ? 6.742 6.734 -17.688 1 95.31 159 VAL A N 1
ATOM 1178 C CA . VAL A 1 159 ? 7.629 6.711 -18.844 1 95.31 159 VAL A CA 1
ATOM 1179 C C . VAL A 1 159 ? 7.879 5.266 -19.266 1 95.31 159 VAL A C 1
ATOM 1181 O O . VAL A 1 159 ? 8.242 4.422 -18.438 1 95.31 159 VAL A O 1
ATOM 1184 N N . ALA A 1 160 ? 7.715 4.977 -20.531 1 92.44 160 ALA A N 1
ATOM 1185 C CA . ALA A 1 160 ? 8.008 3.639 -21.031 1 92.44 160 ALA A CA 1
ATOM 1186 C C . ALA A 1 160 ? 9.484 3.299 -20.859 1 92.44 160 ALA A C 1
ATOM 1188 O O . ALA A 1 160 ? 10.359 4.133 -21.109 1 92.44 160 ALA A O 1
ATOM 1189 N N . PRO A 1 161 ? 9.742 2.061 -20.438 1 91.06 161 PRO A N 1
ATOM 1190 C CA . PRO A 1 161 ? 11.141 1.677 -20.203 1 91.06 161 PRO A CA 1
ATOM 1191 C C . PRO A 1 161 ? 12.008 1.819 -21.453 1 91.06 161 PRO A C 1
ATOM 1193 O O . PRO A 1 161 ? 13.18 2.189 -21.344 1 91.06 161 PRO A O 1
ATOM 1196 N N . ASP A 1 162 ? 11.461 1.545 -22.594 1 90.5 162 ASP A N 1
ATOM 1197 C CA . ASP A 1 162 ? 12.227 1.66 -23.844 1 90.5 162 ASP A CA 1
ATOM 1198 C C . ASP A 1 162 ? 12.578 3.117 -24.125 1 90.5 162 ASP A C 1
ATOM 1200 O O . ASP A 1 162 ? 13.617 3.4 -24.734 1 90.5 162 ASP A O 1
ATOM 1204 N N . VAL A 1 163 ? 11.703 4.004 -23.719 1 93.69 163 VAL A N 1
ATOM 1205 C CA . VAL A 1 163 ? 11.984 5.426 -23.891 1 93.69 163 VAL A CA 1
ATOM 1206 C C . VAL A 1 163 ? 13.109 5.844 -22.938 1 93.69 163 VAL A C 1
ATOM 1208 O O . VAL A 1 163 ? 14.023 6.562 -23.328 1 93.69 163 VAL A O 1
ATOM 1211 N N . LEU A 1 164 ? 13.094 5.418 -21.719 1 94.69 164 LEU A N 1
ATOM 1212 C CA . LEU A 1 164 ? 14.125 5.727 -20.734 1 94.69 164 LEU A CA 1
ATOM 1213 C C . LEU A 1 164 ? 15.5 5.297 -21.234 1 94.69 164 LEU A C 1
ATOM 1215 O O . LEU A 1 164 ? 16.484 6.012 -21.047 1 94.69 164 LEU A O 1
ATOM 1219 N N . GLU A 1 165 ? 15.57 4.184 -21.938 1 92.75 165 GLU A N 1
ATOM 1220 C CA . GLU A 1 165 ? 16.828 3.566 -22.328 1 92.75 165 GLU A CA 1
ATOM 1221 C C . GLU A 1 165 ? 17.328 4.125 -23.656 1 92.75 165 GLU A C 1
ATOM 1223 O O . GLU A 1 165 ? 18.5 3.992 -24 1 92.75 165 GLU A O 1
ATOM 1228 N N . ALA A 1 166 ? 16.469 4.754 -24.375 1 93.75 166 ALA A N 1
ATOM 1229 C CA . ALA A 1 166 ? 16.797 5.223 -25.719 1 93.75 166 ALA A CA 1
ATOM 1230 C C . ALA A 1 166 ? 17.828 6.344 -25.656 1 93.75 166 ALA A C 1
ATOM 1232 O O . ALA A 1 166 ? 17.922 7.074 -24.672 1 93.75 166 ALA A O 1
ATOM 1233 N N . GLN A 1 167 ? 18.562 6.418 -26.766 1 96 167 GLN A N 1
ATOM 1234 C CA . GLN A 1 167 ? 19.453 7.559 -26.938 1 96 167 GLN A CA 1
ATOM 1235 C C . GLN A 1 167 ? 18.656 8.859 -27.031 1 96 167 GLN A C 1
ATOM 1237 O O . GLN A 1 167 ? 17.672 8.953 -27.766 1 96 167 GLN A O 1
ATOM 1242 N N . ALA A 1 168 ? 19.141 9.844 -26.266 1 96.38 168 ALA A N 1
ATOM 1243 C CA . ALA A 1 168 ? 18.422 11.109 -26.203 1 96.38 168 ALA A CA 1
ATOM 1244 C C . ALA A 1 168 ? 18.547 11.891 -27.5 1 96.38 168 ALA A C 1
ATOM 1246 O O . ALA A 1 168 ? 19.641 11.945 -28.094 1 96.38 168 ALA A O 1
ATOM 1247 N N . GLU A 1 169 ? 17.469 12.383 -27.891 1 94.25 169 GLU A N 1
ATOM 1248 C CA . GLU A 1 169 ? 17.406 13.328 -29 1 94.25 169 GLU A CA 1
ATOM 1249 C C . GLU A 1 169 ? 16.938 14.703 -28.531 1 94.25 169 GLU A C 1
ATOM 1251 O O . GLU A 1 169 ? 15.734 14.992 -28.562 1 94.25 169 GLU A O 1
ATOM 1256 N N . PRO A 1 170 ? 17.859 15.547 -28.234 1 88.69 170 PRO A N 1
ATOM 1257 C CA . PRO A 1 170 ? 17.531 16.812 -27.594 1 88.69 170 PRO A CA 1
ATOM 1258 C C . PRO A 1 170 ? 16.531 17.641 -28.375 1 88.69 170 PRO A C 1
ATOM 1260 O O . PRO A 1 170 ? 15.711 18.359 -27.797 1 88.69 170 PRO A O 1
ATOM 1263 N N . ALA A 1 171 ? 16.5 17.5 -29.672 1 87.12 171 ALA A N 1
ATOM 1264 C CA . ALA A 1 171 ? 15.641 18.297 -30.547 1 87.12 171 ALA A CA 1
ATOM 1265 C C . ALA A 1 171 ? 14.164 18.031 -30.266 1 87.12 171 ALA A C 1
ATOM 1267 O O . ALA A 1 171 ? 13.328 18.922 -30.422 1 87.12 171 ALA A O 1
ATOM 1268 N N . VAL A 1 172 ? 13.852 16.891 -29.781 1 87.81 172 VAL A N 1
ATOM 1269 C CA . VAL A 1 172 ? 12.445 16.531 -29.656 1 87.81 172 VAL A CA 1
ATOM 1270 C C . VAL A 1 172 ? 12.07 16.406 -28.188 1 87.81 172 VAL A C 1
ATOM 1272 O O . VAL A 1 172 ? 10.891 16.516 -27.828 1 87.81 172 VAL A O 1
ATOM 1275 N N . LEU A 1 173 ? 12.953 16.312 -27.328 1 91.38 173 LEU A N 1
ATOM 1276 C CA . LEU A 1 173 ? 12.727 16.062 -25.906 1 91.38 173 LEU A CA 1
ATOM 1277 C C . LEU A 1 173 ? 12.094 17.281 -25.234 1 91.38 173 LEU A C 1
ATOM 1279 O O . LEU A 1 173 ? 11.305 17.141 -24.297 1 91.38 173 LEU A O 1
ATOM 1283 N N . ASN A 1 174 ? 12.367 18.484 -25.828 1 90.44 174 ASN A N 1
ATOM 1284 C CA . ASN A 1 174 ? 12.031 19.719 -25.125 1 90.44 174 ASN A CA 1
ATOM 1285 C C . ASN A 1 174 ? 10.711 20.312 -25.609 1 90.44 174 ASN A C 1
ATOM 1287 O O . ASN A 1 174 ? 10.32 21.391 -25.188 1 90.44 174 ASN A O 1
ATOM 1291 N N . GLU A 1 175 ? 10.07 19.578 -26.453 1 86.5 175 GLU A N 1
ATOM 1292 C CA . GLU A 1 175 ? 8.773 20.094 -26.891 1 86.5 175 GLU A CA 1
ATOM 1293 C C . GLU A 1 175 ? 7.84 20.281 -25.688 1 86.5 175 GLU A C 1
ATOM 1295 O O . GLU A 1 175 ? 7.691 19.391 -24.859 1 86.5 175 GLU A O 1
ATOM 1300 N N . PRO A 1 176 ? 7.27 21.516 -25.656 1 82.88 176 PRO A N 1
ATOM 1301 C CA . PRO A 1 176 ? 6.449 21.828 -24.484 1 82.88 176 PRO A CA 1
ATOM 1302 C C . PRO A 1 176 ? 5.172 21 -24.422 1 82.88 176 PRO A C 1
ATOM 1304 O O . PRO A 1 176 ? 4.602 20.656 -25.469 1 82.88 176 PRO A O 1
ATOM 1307 N N . VAL A 1 177 ? 4.824 20.578 -23.266 1 82.44 177 VAL A N 1
ATOM 1308 C CA . VAL A 1 177 ? 3.543 19.953 -22.969 1 82.44 177 VAL A CA 1
ATOM 1309 C C . VAL A 1 177 ? 2.623 20.953 -22.266 1 82.44 177 VAL A C 1
ATOM 1311 O O . VAL A 1 177 ? 3.035 21.641 -21.328 1 82.44 177 VAL A O 1
ATOM 1314 N N . ALA A 1 178 ? 1.401 21.078 -22.844 1 73.12 178 ALA A N 1
ATOM 1315 C CA . ALA A 1 178 ? 0.446 22.062 -22.328 1 73.12 178 ALA A CA 1
ATOM 1316 C C . ALA A 1 178 ? 0.043 21.719 -20.891 1 73.12 178 ALA A C 1
ATOM 1318 O O . ALA A 1 178 ? -0.19 20.547 -20.562 1 73.12 178 ALA A O 1
ATOM 1319 N N . LEU A 1 179 ? 0.124 22.797 -20.062 1 69.38 179 LEU A N 1
ATOM 1320 C CA . LEU A 1 179 ? -0.374 22.656 -18.703 1 69.38 179 LEU A CA 1
ATOM 1321 C C . LEU A 1 179 ? -1.897 22.703 -18.672 1 69.38 179 LEU A C 1
ATOM 1323 O O . LEU A 1 179 ? -2.521 23.297 -19.547 1 69.38 179 LEU A O 1
ATOM 1327 N N . ASP A 1 180 ? -2.477 21.797 -17.953 1 57.69 180 ASP A N 1
ATOM 1328 C CA . ASP A 1 180 ? -3.918 21.938 -17.766 1 57.69 180 ASP A CA 1
ATOM 1329 C C . ASP A 1 180 ? -4.277 23.312 -17.234 1 57.69 180 ASP A C 1
ATOM 1331 O O . ASP A 1 180 ? -3.838 23.703 -16.141 1 57.69 180 ASP A O 1
ATOM 1335 N N . ASP A 1 181 ? -4.539 24.406 -18.047 1 53.47 181 ASP A N 1
ATOM 1336 C CA . ASP A 1 181 ? -4.801 25.812 -17.766 1 53.47 181 ASP A CA 1
ATOM 1337 C C . ASP A 1 181 ? -6.09 25.969 -16.969 1 53.47 181 ASP A C 1
ATOM 1339 O O . ASP A 1 181 ? -6.586 27.094 -16.812 1 53.47 181 ASP A O 1
ATOM 1343 N N . SER A 1 182 ? -6.805 25.078 -16.75 1 48.09 182 SER A N 1
ATOM 1344 C CA . SER A 1 182 ? -8.086 25.359 -16.125 1 48.09 182 SER A CA 1
ATOM 1345 C C . SER A 1 182 ? -7.922 26.344 -14.969 1 48.09 182 SER A C 1
ATOM 1347 O O . SER A 1 182 ? -8.906 26.891 -14.469 1 48.09 182 SER A O 1
ATOM 1349 N N . THR A 1 183 ? -6.844 26.438 -14.359 1 47.81 183 THR A N 1
ATOM 1350 C CA . THR A 1 183 ? -6.805 27.219 -13.133 1 47.81 183 THR A CA 1
ATOM 1351 C C . THR A 1 183 ? -6.496 28.688 -13.43 1 47.81 183 THR A C 1
ATOM 1353 O O . THR A 1 183 ? -6.52 29.531 -12.523 1 47.81 183 THR A O 1
ATOM 1356 N N . GLU A 1 184 ? -5.875 29.062 -14.57 1 44.88 184 GLU A N 1
ATOM 1357 C CA . GLU A 1 184 ? -5.184 30.344 -14.602 1 44.88 184 GLU A CA 1
ATOM 1358 C C . GLU A 1 184 ? -6.172 31.5 -14.688 1 44.88 184 GLU A C 1
ATOM 1360 O O . GLU A 1 184 ? -5.773 32.656 -14.656 1 44.88 184 GLU A O 1
ATOM 1365 N N . SER A 1 185 ? -7.219 31.594 -15.438 1 43.09 185 SER A N 1
ATOM 1366 C CA . SER A 1 185 ? -7.375 32.938 -15.961 1 43.09 185 SER A CA 1
ATOM 1367 C C . SER A 1 185 ? -7.734 33.938 -14.859 1 43.09 185 SER A C 1
ATOM 1369 O O . SER A 1 185 ? -8.891 34 -14.438 1 43.09 185 SER A O 1
ATOM 1371 N N . ALA A 1 186 ? -6.945 34.219 -13.945 1 41.78 186 ALA A N 1
ATOM 1372 C CA . ALA A 1 186 ? -7.199 35.406 -13.125 1 41.78 186 ALA A CA 1
ATOM 1373 C C . ALA A 1 186 ? -7.375 36.625 -14 1 41.78 186 ALA A C 1
ATOM 1375 O O . ALA A 1 186 ? -6.395 37.25 -14.438 1 41.78 186 ALA A O 1
ATOM 1376 N N . ASP A 1 187 ? -8.305 36.812 -14.789 1 41.25 187 ASP A N 1
ATOM 1377 C CA . ASP A 1 187 ? -8.539 38.062 -15.555 1 41.25 187 ASP A CA 1
ATOM 1378 C C . ASP A 1 187 ? -8.602 39.281 -14.633 1 41.25 187 ASP A C 1
ATOM 1380 O O . ASP A 1 187 ? -8.906 39.125 -13.445 1 41.25 187 ASP A O 1
ATOM 1384 N N . ARG A 1 188 ? -8.375 40.625 -15.133 1 41.88 188 ARG A N 1
ATOM 1385 C CA . ARG A 1 188 ? -8.43 42 -14.703 1 41.88 188 ARG A CA 1
ATOM 1386 C C . ARG A 1 188 ? -9.641 42.25 -13.812 1 41.88 188 ARG A C 1
ATOM 1388 O O . ARG A 1 188 ? -9.562 43.062 -12.867 1 41.88 188 ARG A O 1
ATOM 1395 N N . GLY A 1 189 ? -10.773 41.875 -14.234 1 47.69 189 GLY A N 1
ATOM 1396 C CA . GLY A 1 189 ? -12 41.969 -13.461 1 47.69 189 GLY A CA 1
ATOM 1397 C C . GLY A 1 189 ? -11.891 41.344 -12.086 1 47.69 189 GLY A C 1
ATOM 1398 O O . GLY A 1 189 ? -12.742 41.594 -11.227 1 47.69 189 GLY A O 1
ATOM 1399 N N . VAL A 1 190 ? -10.617 40.812 -11.914 1 59.28 190 VAL A N 1
ATOM 1400 C CA . VAL A 1 190 ? -10.289 39.969 -10.773 1 59.28 190 VAL A CA 1
ATOM 1401 C C . VAL A 1 190 ? -9.805 40.844 -9.617 1 59.28 190 VAL A C 1
ATOM 1403 O O . VAL A 1 190 ? -10.18 40.594 -8.461 1 59.28 190 VAL A O 1
ATOM 1406 N N . ALA A 1 191 ? -9.148 42.062 -9.984 1 62.44 191 ALA A N 1
ATOM 1407 C CA . ALA A 1 191 ? -8.617 42.906 -8.906 1 62.44 191 ALA A CA 1
ATOM 1408 C C . ALA A 1 191 ? -9.742 43.625 -8.172 1 62.44 191 ALA A C 1
ATOM 1410 O O . ALA A 1 191 ? -9.742 43.688 -6.938 1 62.44 191 ALA A O 1
ATOM 1411 N N . ALA A 1 192 ? -10.648 44.281 -8.914 1 68.56 192 ALA A N 1
ATOM 1412 C CA . ALA A 1 192 ? -11.773 44.969 -8.297 1 68.56 192 ALA A CA 1
ATOM 1413 C C . ALA A 1 192 ? -12.594 44.031 -7.426 1 68.56 192 ALA A C 1
ATOM 1415 O O . ALA A 1 192 ? -12.992 44.375 -6.312 1 68.56 192 ALA A O 1
ATOM 1416 N N . ARG A 1 193 ? -12.797 42.969 -7.902 1 76 193 ARG A N 1
ATOM 1417 C CA . ARG A 1 193 ? -13.586 42 -7.172 1 76 193 ARG A CA 1
ATOM 1418 C C . ARG A 1 193 ? -12.867 41.562 -5.891 1 76 193 ARG A C 1
ATOM 1420 O O . ARG A 1 193 ? -13.516 41.312 -4.871 1 76 193 ARG A O 1
ATOM 1427 N N . ARG A 1 194 ? -11.609 41.719 -6.004 1 83.25 194 ARG A N 1
ATOM 1428 C CA . ARG A 1 194 ? -10.789 41.375 -4.848 1 83.25 194 ARG A CA 1
ATOM 1429 C C . ARG A 1 194 ? -10.922 42.406 -3.736 1 83.25 194 ARG A C 1
ATOM 1431 O O . ARG A 1 194 ? -11.07 42.031 -2.566 1 83.25 194 ARG A O 1
ATOM 1438 N N . THR A 1 195 ? -10.859 43.625 -4.16 1 86.88 195 THR A N 1
ATOM 1439 C CA . THR A 1 195 ? -10.969 44.688 -3.191 1 86.88 195 THR A CA 1
ATOM 1440 C C . THR A 1 195 ? -12.375 44.75 -2.592 1 86.88 195 THR A C 1
ATOM 1442 O O . THR A 1 195 ? -12.531 45.031 -1.402 1 86.88 195 THR A O 1
ATOM 1445 N N . GLU A 1 196 ? -13.266 44.469 -3.404 1 88.25 196 GLU A N 1
ATOM 1446 C CA . GLU A 1 196 ? -14.648 44.469 -2.93 1 88.25 196 GLU A CA 1
ATOM 1447 C C . GLU A 1 196 ? -14.859 43.344 -1.889 1 88.25 196 GLU A C 1
ATOM 1449 O O . GLU A 1 196 ? -15.469 43.594 -0.846 1 88.25 196 GLU A O 1
ATOM 1454 N N . GLN A 1 197 ? -14.336 42.25 -2.166 1 90.44 197 GLN A N 1
ATOM 1455 C CA 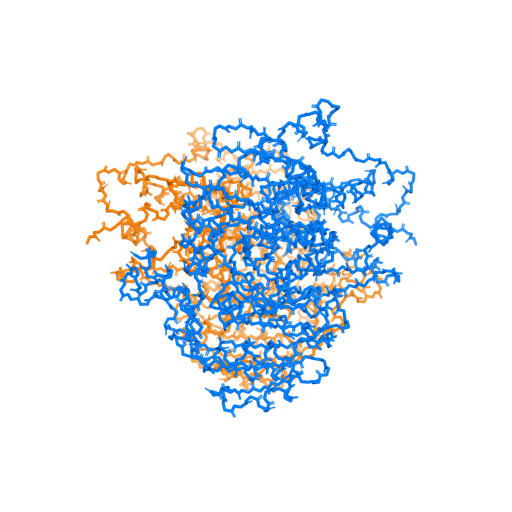. GLN A 1 197 ? -14.469 41.125 -1.231 1 90.44 197 GLN A CA 1
ATOM 1456 C C . GLN A 1 197 ? -13.75 41.438 0.082 1 90.44 197 GLN A C 1
ATOM 1458 O O . GLN A 1 197 ? -14.258 41.125 1.159 1 90.44 197 GLN A O 1
ATOM 1463 N N . ALA A 1 198 ? -12.617 42.031 -0.049 1 93.19 198 ALA A N 1
ATOM 1464 C CA . ALA A 1 198 ? -11.875 42.438 1.146 1 93.19 198 ALA A CA 1
ATOM 1465 C C . ALA A 1 198 ? -12.641 43.469 1.967 1 93.19 198 ALA A C 1
ATOM 1467 O O . ALA A 1 198 ? -12.586 43.438 3.199 1 93.19 198 ALA A O 1
ATOM 1468 N N . GLY A 1 199 ? -13.297 44.344 1.265 1 94.06 199 GLY A N 1
ATOM 1469 C CA . GLY A 1 199 ? -14.133 45.312 1.942 1 94.06 199 GLY A CA 1
ATOM 1470 C C . GLY A 1 199 ? -15.289 44.688 2.697 1 94.06 199 GLY A C 1
ATOM 1471 O O . GLY A 1 199 ? -15.594 45.094 3.824 1 94.06 199 GLY A O 1
ATOM 1472 N N . ILE A 1 200 ? -15.898 43.781 2.096 1 94.31 200 ILE A N 1
ATOM 1473 C CA . ILE A 1 200 ? -17 43.062 2.719 1 94.31 200 ILE A CA 1
ATOM 1474 C C . ILE A 1 200 ? -16.516 42.344 3.971 1 94.31 200 ILE A C 1
ATOM 1476 O O . ILE A 1 200 ? -17.141 42.406 5.023 1 94.31 200 ILE A O 1
ATOM 1480 N N . ALA A 1 201 ? -15.414 41.719 3.846 1 95.69 201 ALA A N 1
ATOM 1481 C CA . ALA A 1 201 ? -14.82 41 4.977 1 95.69 201 ALA A CA 1
ATOM 1482 C C . ALA A 1 201 ? -14.484 41.969 6.109 1 95.69 201 ALA A C 1
ATOM 1484 O O . ALA A 1 201 ? -14.797 41.719 7.273 1 95.69 201 ALA A O 1
ATOM 1485 N N . ALA A 1 202 ? -13.898 43.062 5.746 1 97 202 ALA A N 1
ATOM 1486 C CA . ALA A 1 202 ? -13.5 44.031 6.738 1 97 202 ALA A CA 1
ATOM 1487 C C . ALA A 1 202 ? -14.711 44.625 7.465 1 97 202 ALA A C 1
ATOM 1489 O O . ALA A 1 202 ? -14.68 44.812 8.68 1 97 202 ALA A O 1
ATOM 1490 N N . ASN A 1 203 ? -15.75 44.875 6.73 1 96.19 203 ASN A N 1
ATOM 1491 C CA . ASN A 1 203 ? -16.969 45.406 7.328 1 96.19 203 ASN A CA 1
ATOM 1492 C C . ASN A 1 203 ? -17.594 44.438 8.312 1 96.19 203 ASN A C 1
ATOM 1494 O O . ASN A 1 203 ? -18.047 44.812 9.383 1 96.19 203 ASN A O 1
ATOM 1498 N N . ALA A 1 204 ? -17.578 43.219 7.906 1 95.94 204 ALA A N 1
ATOM 1499 C CA . ALA A 1 204 ? -18.094 42.188 8.797 1 95.94 204 ALA A CA 1
ATOM 1500 C C . ALA A 1 204 ? -17.281 42.094 10.086 1 95.94 204 ALA A C 1
ATOM 1502 O O . ALA A 1 204 ? -17.844 41.969 11.172 1 95.94 204 ALA A O 1
ATOM 1503 N N . ILE A 1 205 ? -16.016 42.156 9.945 1 97.12 205 ILE A N 1
ATOM 1504 C CA . ILE A 1 205 ? -15.102 42.062 11.078 1 97.12 205 ILE A CA 1
ATOM 1505 C C . ILE A 1 205 ? -15.297 43.281 12 1 97.12 205 ILE A C 1
ATOM 1507 O O . ILE A 1 205 ? -15.406 43.125 13.219 1 97.12 205 ILE A O 1
ATOM 1511 N N . LYS A 1 206 ? -15.484 44.438 11.453 1 96.75 206 LYS A N 1
ATOM 1512 C CA . LYS A 1 206 ? -15.617 45.656 12.227 1 96.75 206 LYS A CA 1
ATOM 1513 C C . LYS A 1 206 ? -16.922 45.688 13.016 1 96.75 206 LYS A C 1
ATOM 1515 O O . LYS A 1 206 ? -17 46.25 14.102 1 96.75 206 LYS A O 1
ATOM 1520 N N . ARG A 1 207 ? -17.875 45.062 12.523 1 94.88 207 ARG A N 1
ATOM 1521 C CA . ARG A 1 207 ? -19.203 45.062 13.141 1 94.88 207 ARG A CA 1
ATOM 1522 C C . ARG A 1 207 ? -19.359 43.906 14.125 1 94.88 207 ARG A C 1
ATOM 1524 O O . ARG A 1 207 ? -20.312 43.906 14.914 1 94.88 207 ARG A O 1
ATOM 1531 N N . ALA A 1 208 ? -18.453 43.031 14.102 1 95.44 208 ALA A N 1
ATOM 1532 C CA . ALA A 1 208 ? -18.578 41.812 14.898 1 95.44 208 ALA A CA 1
ATOM 1533 C C . ALA A 1 208 ? -18.203 42.094 16.359 1 95.44 208 ALA A C 1
ATOM 1535 O O . ALA A 1 208 ? -17.312 42.875 16.641 1 95.44 208 ALA A O 1
ATOM 1536 N N . SER A 1 209 ? -18.922 41.406 17.234 1 94.44 209 SER A N 1
ATOM 1537 C CA . SER A 1 209 ? -18.578 41.469 18.656 1 94.44 209 SER A CA 1
ATOM 1538 C C . SER A 1 209 ? -17.453 40.469 18.969 1 94.44 209 SER A C 1
ATOM 1540 O O . SER A 1 209 ? -16.734 40.656 19.953 1 94.44 209 SER A O 1
ATOM 1542 N N . SER A 1 210 ? -17.422 39.438 18.172 1 95.56 210 SER A N 1
ATOM 1543 C CA . SER A 1 210 ? -16.422 38.406 18.375 1 95.56 210 SER A CA 1
ATOM 1544 C C . SER A 1 210 ? -15.883 37.906 17.047 1 95.56 210 SER A C 1
ATOM 1546 O O . SER A 1 210 ? -16.656 37.688 16.109 1 95.56 210 SER A O 1
ATOM 1548 N N . VAL A 1 211 ? -14.562 37.75 17 1 96.19 211 VAL A N 1
ATOM 1549 C CA . VAL A 1 211 ? -13.867 37.312 15.797 1 96.19 211 VAL A CA 1
ATOM 1550 C C . VAL A 1 211 ? -12.836 36.25 16.156 1 96.19 211 VAL A C 1
ATOM 1552 O O . VAL A 1 211 ? -12.242 36.281 17.234 1 96.19 211 VAL A O 1
ATOM 1555 N N . ALA A 1 212 ? -12.688 35.25 15.344 1 95.88 212 ALA A N 1
ATOM 1556 C CA . ALA A 1 212 ? -11.656 34.219 15.484 1 95.88 212 ALA A CA 1
ATOM 1557 C C . ALA A 1 212 ? -10.938 33.969 14.156 1 95.88 212 ALA A C 1
ATOM 1559 O O . ALA A 1 212 ? -11.57 33.969 13.102 1 95.88 212 ALA A O 1
ATOM 1560 N N . LEU A 1 213 ? -9.688 33.875 14.227 1 96.81 213 LEU A N 1
ATOM 1561 C CA . LEU A 1 213 ? -8.891 33.5 13.062 1 96.81 213 LEU A CA 1
ATOM 1562 C C . LEU A 1 213 ? -8.32 32.094 13.234 1 96.81 213 LEU A C 1
ATOM 1564 O O . LEU A 1 213 ? -7.734 31.781 14.273 1 96.81 213 LEU A O 1
ATOM 1568 N N . ILE A 1 214 ? -8.5 31.188 12.281 1 97.25 214 ILE A N 1
ATOM 1569 C CA . ILE A 1 214 ? -7.969 29.844 12.273 1 97.25 214 ILE A CA 1
ATOM 1570 C C . ILE A 1 214 ? -6.941 29.703 11.148 1 97.25 214 ILE A C 1
ATOM 1572 O O . ILE A 1 214 ? -7.281 29.797 9.969 1 97.25 214 ILE A O 1
ATOM 1576 N N . ALA A 1 215 ? -5.707 29.5 11.539 1 97.25 215 ALA A N 1
ATOM 1577 C CA . ALA A 1 215 ? -4.617 29.297 10.586 1 97.25 215 ALA A CA 1
ATOM 1578 C C . ALA A 1 215 ? -4.441 27.812 10.25 1 97.25 215 ALA A C 1
ATOM 1580 O O . ALA A 1 215 ? -4.281 26.984 11.148 1 97.25 215 ALA A O 1
ATOM 1581 N N . GLY A 1 216 ? -4.457 27.484 8.953 1 96.56 216 GLY A N 1
ATOM 1582 C CA . GLY A 1 216 ? -4.289 26.109 8.516 1 96.56 216 GLY A CA 1
ATOM 1583 C C . GLY A 1 216 ? -2.895 25.812 7.996 1 96.56 216 GLY A C 1
ATOM 1584 O O . GLY A 1 216 ? -2.008 26.672 8.062 1 96.56 216 GLY A O 1
ATOM 1585 N N . GLY A 1 217 ? -2.734 24.578 7.52 1 95.25 217 GLY A N 1
ATOM 1586 C CA . GLY A 1 217 ? -1.443 24.141 7.012 1 95.25 217 GLY A CA 1
ATOM 1587 C C . GLY A 1 217 ? -0.996 24.906 5.781 1 95.25 217 GLY A C 1
ATOM 1588 O O . GLY A 1 217 ? 0.197 24.953 5.473 1 95.25 217 GLY A O 1
ATOM 1589 N N . GLY A 1 218 ? -1.931 25.531 5.117 1 95.31 218 GLY A N 1
ATOM 1590 C CA . GLY A 1 218 ? -1.599 26.328 3.947 1 95.31 218 GLY A CA 1
ATOM 1591 C C . GLY A 1 218 ? -0.69 27.5 4.262 1 95.31 218 GLY A C 1
ATOM 1592 O O . GLY A 1 218 ? 0.036 27.984 3.391 1 95.31 218 GLY A O 1
ATOM 1593 N N . CYS A 1 219 ? -0.736 28 5.5 1 96.06 219 CYS A N 1
ATOM 1594 C CA . CYS A 1 219 ? 0.131 29.109 5.887 1 96.06 219 CYS A CA 1
ATOM 1595 C C . CYS A 1 219 ? 1.6 28.719 5.762 1 96.06 219 CYS A C 1
ATOM 1597 O O . CYS A 1 219 ? 2.441 29.547 5.426 1 96.06 219 CYS A O 1
ATOM 1599 N N . HIS A 1 220 ? 1.865 27.438 6.082 1 95.75 220 HIS A N 1
ATOM 1600 C CA . HIS A 1 220 ? 3.215 26.922 5.883 1 95.75 220 HIS A CA 1
ATOM 1601 C C . HIS A 1 220 ? 3.5 26.672 4.406 1 95.75 220 HIS A C 1
ATOM 1603 O O . HIS A 1 220 ? 4.52 27.125 3.883 1 95.75 220 HIS A O 1
ATOM 1609 N N . SER A 1 221 ? 2.6 26.031 3.736 1 94.25 221 SER A N 1
ATOM 1610 C CA . SER A 1 221 ? 2.781 25.531 2.373 1 94.25 221 SER A CA 1
ATOM 1611 C C . SER A 1 221 ? 3.029 26.688 1.399 1 94.25 221 SER A C 1
ATOM 1613 O O . SER A 1 221 ? 3.748 26.516 0.412 1 94.25 221 SER A O 1
ATOM 1615 N N . PHE A 1 222 ? 2.451 27.828 1.722 1 93.56 222 PHE A N 1
ATOM 1616 C CA . PHE A 1 222 ? 2.525 28.953 0.783 1 93.56 222 PHE A CA 1
ATOM 1617 C C . PHE A 1 222 ? 3.311 30.109 1.382 1 93.56 222 PHE A C 1
ATOM 1619 O O . PHE A 1 222 ? 3.238 31.234 0.888 1 93.56 222 PHE A O 1
ATOM 1626 N N . GLY A 1 223 ? 4.008 29.906 2.449 1 92.81 223 GLY A N 1
ATOM 1627 C CA . GLY A 1 223 ? 4.918 30.891 3.02 1 92.81 223 GLY A CA 1
ATOM 1628 C C . GLY A 1 223 ? 4.219 32.156 3.514 1 92.81 223 GLY A C 1
ATOM 1629 O O . GLY A 1 223 ? 4.645 33.25 3.211 1 92.81 223 GLY A O 1
ATOM 1630 N N . ALA A 1 224 ? 3.146 31.984 4.227 1 94.81 224 ALA A N 1
ATOM 1631 C CA . ALA A 1 224 ? 2.355 33.156 4.652 1 94.81 224 ALA A CA 1
ATOM 1632 C C . ALA A 1 224 ? 2.535 33.406 6.145 1 94.81 224 ALA A C 1
ATOM 1634 O O . ALA A 1 224 ? 1.815 34.219 6.727 1 94.81 224 ALA A O 1
ATOM 1635 N N . THR A 1 225 ? 3.471 32.781 6.797 1 94.5 225 THR A N 1
ATOM 1636 C CA . THR A 1 225 ? 3.611 32.844 8.25 1 94.5 225 THR A CA 1
ATOM 1637 C C . THR A 1 225 ? 3.959 34.25 8.695 1 94.5 225 THR A C 1
ATOM 1639 O O . THR A 1 225 ? 3.457 34.719 9.719 1 94.5 225 THR A O 1
ATOM 1642 N N . GLU A 1 226 ? 4.785 34.969 7.926 1 95.31 226 GLU A N 1
ATOM 1643 C CA . GLU A 1 226 ? 5.152 36.312 8.281 1 95.31 226 GLU A CA 1
ATOM 1644 C C . GLU A 1 226 ? 3.963 37.281 8.141 1 95.31 226 GLU A C 1
ATOM 1646 O O . GLU A 1 226 ? 3.717 38.094 9.016 1 95.31 226 GLU A O 1
ATOM 1651 N N . ALA A 1 227 ? 3.277 37.125 7.043 1 96.56 227 ALA A N 1
ATOM 1652 C CA . ALA A 1 227 ? 2.09 37.969 6.84 1 96.56 227 ALA A CA 1
ATOM 1653 C C . ALA A 1 227 ? 1.05 37.719 7.926 1 96.56 227 ALA A C 1
ATOM 1655 O O . ALA A 1 227 ? 0.378 38.625 8.383 1 96.56 227 ALA A O 1
ATOM 1656 N N . LEU A 1 228 ? 0.941 36.469 8.305 1 96.62 228 LEU A N 1
ATOM 1657 C CA . LEU A 1 228 ? 0.015 36.094 9.367 1 96.62 228 LEU A CA 1
ATOM 1658 C C . LEU A 1 228 ? 0.417 36.719 10.688 1 96.62 228 LEU A C 1
ATOM 1660 O O . LEU A 1 228 ? -0.431 37.25 11.406 1 96.62 228 LEU A O 1
ATOM 1664 N N . ARG A 1 229 ? 1.69 36.656 11 1 94.88 229 ARG A N 1
ATOM 1665 C CA . ARG A 1 229 ? 2.209 37.25 12.234 1 94.88 229 ARG A CA 1
ATOM 1666 C C . ARG A 1 229 ? 1.933 38.75 12.281 1 94.88 229 ARG A C 1
ATOM 1668 O O . ARG A 1 229 ? 1.477 39.281 13.297 1 94.88 229 ARG A O 1
ATOM 1675 N N . GLU A 1 230 ? 2.154 39.438 11.18 1 95.94 230 GLU A N 1
ATOM 1676 C CA . GLU A 1 230 ? 1.917 40.875 11.102 1 95.94 230 GLU A CA 1
ATOM 1677 C C . GLU A 1 230 ? 0.438 41.188 11.289 1 95.94 230 GLU A C 1
ATOM 1679 O O . GLU A 1 230 ? 0.09 42.156 12.008 1 95.94 230 GLU A O 1
ATOM 1684 N N . PHE A 1 231 ? -0.374 40.469 10.664 1 96.75 231 PHE A N 1
ATOM 1685 C CA . PHE A 1 231 ? -1.816 40.688 10.727 1 96.75 231 PHE A CA 1
ATOM 1686 C C . PHE A 1 231 ? -2.324 40.531 12.156 1 96.75 231 PHE A C 1
ATOM 1688 O O . PHE A 1 231 ? -3.057 41.375 12.656 1 96.75 231 PHE A O 1
ATOM 1695 N N . VAL A 1 232 ? -1.911 39.438 12.797 1 94.5 232 VAL A N 1
ATOM 1696 C CA . VAL A 1 232 ? -2.381 39.125 14.141 1 94.5 232 VAL A CA 1
ATOM 1697 C C . VAL A 1 232 ? -1.839 40.125 15.141 1 94.5 232 VAL A C 1
ATOM 1699 O O . VAL A 1 232 ? -2.545 40.562 16.062 1 94.5 232 VAL A O 1
ATOM 1702 N N . SER A 1 233 ? -0.603 40.531 14.977 1 92.81 233 SER A N 1
ATOM 1703 C CA . SER A 1 233 ? 0.001 41.531 15.859 1 92.81 233 SER A CA 1
ATOM 1704 C C . SER A 1 233 ? -0.707 42.875 15.75 1 92.81 233 SER A C 1
ATOM 1706 O O . SER A 1 233 ? -0.88 43.562 16.75 1 92.81 233 SER A O 1
ATOM 1708 N N . ARG A 1 234 ? -1.112 43.156 14.578 1 95.62 234 ARG A N 1
ATOM 1709 C CA . ARG A 1 234 ? -1.705 44.469 14.32 1 95.62 234 ARG A CA 1
ATOM 1710 C C . ARG A 1 234 ? -3.141 44.531 14.828 1 95.62 234 ARG A C 1
ATOM 1712 O O . ARG A 1 234 ? -3.553 45.531 15.414 1 95.62 234 ARG A O 1
ATOM 1719 N N . PHE A 1 235 ? -3.879 43.5 14.672 1 96.5 235 PHE A N 1
ATOM 1720 C CA . PHE A 1 235 ? -5.316 43.625 14.883 1 96.5 235 PHE A CA 1
ATOM 1721 C C . PHE A 1 235 ? -5.734 42.875 16.156 1 96.5 235 PHE A C 1
ATOM 1723 O O . PHE A 1 235 ? -6.867 43.031 16.625 1 96.5 235 PHE A O 1
ATOM 1730 N N . ARG A 1 236 ? -4.855 42.062 16.719 1 93.12 236 ARG A N 1
ATOM 1731 C CA . ARG A 1 236 ? -5.016 41.406 18.016 1 93.12 236 ARG A CA 1
ATOM 1732 C C . ARG A 1 236 ? -6.238 40.5 18.031 1 93.12 236 ARG A C 1
ATOM 1734 O O . ARG A 1 236 ? -6.938 40.406 19.047 1 93.12 236 ARG A O 1
ATOM 1741 N N . ILE A 1 237 ? -6.531 39.969 16.844 1 93.69 237 ILE A N 1
ATOM 1742 C CA . ILE A 1 237 ? -7.613 39 16.734 1 93.69 237 ILE A CA 1
ATOM 1743 C C . ILE A 1 237 ? -7.195 37.656 17.375 1 93.69 237 ILE A C 1
ATOM 1745 O O . ILE A 1 237 ? -6.055 37.219 17.219 1 93.69 237 ILE A O 1
ATOM 1749 N N . PRO A 1 238 ? -8.094 37 18.219 1 93.88 238 PRO A N 1
ATOM 1750 C CA . PRO A 1 238 ? -7.766 35.656 18.703 1 93.88 238 PRO A CA 1
ATOM 1751 C C . PRO A 1 238 ? -7.422 34.688 17.578 1 93.88 238 PRO A C 1
ATOM 1753 O O . PRO A 1 238 ? -8.156 34.625 16.594 1 93.88 238 PRO A O 1
ATOM 1756 N N . VAL A 1 239 ? -6.355 34 17.812 1 94.31 239 VAL A N 1
ATOM 1757 C CA . VAL A 1 239 ? -5.883 33.125 16.734 1 94.31 239 VAL A CA 1
ATOM 1758 C C . VAL A 1 239 ? -5.852 31.688 17.203 1 94.31 239 VAL A C 1
ATOM 1760 O O . VAL A 1 239 ? -5.457 31.406 18.344 1 94.31 239 VAL A O 1
ATOM 1763 N N . PHE A 1 240 ? -6.273 30.797 16.359 1 95.38 240 PHE A N 1
ATOM 1764 C CA . PHE A 1 240 ? -6.242 29.359 16.516 1 95.38 240 PHE A CA 1
ATOM 1765 C C . PHE A 1 240 ? -5.59 28.688 15.32 1 95.38 240 PHE A C 1
ATOM 1767 O O . PHE A 1 240 ? -5.305 29.344 14.312 1 95.38 240 PHE A O 1
ATOM 1774 N N . THR A 1 241 ? -5.328 27.391 15.484 1 96.25 241 THR A N 1
ATOM 1775 C CA . THR A 1 241 ? -4.738 26.672 14.367 1 96.25 241 THR A CA 1
ATOM 1776 C C . THR A 1 241 ? -5.43 25.312 14.164 1 96.25 241 THR A C 1
ATOM 1778 O O . THR A 1 241 ? -6.074 24.812 15.086 1 96.25 241 THR A O 1
ATOM 1781 N N . THR A 1 242 ? -5.375 24.875 12.938 1 95.62 242 THR A N 1
ATOM 1782 C CA . THR A 1 242 ? -5.531 23.438 12.734 1 95.62 242 THR A CA 1
ATOM 1783 C C . THR A 1 242 ? -4.297 22.688 13.219 1 95.62 242 THR A C 1
ATOM 1785 O O . THR A 1 242 ? -3.295 23.297 13.594 1 95.62 242 THR A O 1
ATOM 1788 N N . LEU A 1 243 ? -4.371 21.359 13.25 1 94.56 243 LEU A N 1
ATOM 1789 C CA . LEU A 1 243 ? -3.217 20.578 13.688 1 94.56 243 LEU A CA 1
ATOM 1790 C C . LEU A 1 243 ? -2.014 20.844 12.789 1 94.56 243 LEU A C 1
ATOM 1792 O O . LEU A 1 243 ? -0.911 21.094 13.273 1 94.56 243 LEU A O 1
ATOM 1796 N N . ASN A 1 244 ? -2.227 20.812 11.508 1 94.06 244 ASN A N 1
ATOM 1797 C CA . ASN A 1 244 ? -1.12 21.016 10.578 1 94.06 244 ASN A CA 1
ATOM 1798 C C . ASN A 1 244 ? -0.776 22.5 10.422 1 94.06 244 ASN A C 1
ATOM 1800 O O . ASN A 1 244 ? 0.228 22.844 9.805 1 94.06 244 ASN A O 1
ATOM 1804 N N . GLY A 1 245 ? -1.546 23.375 11.008 1 96.25 245 GLY A N 1
ATOM 1805 C CA . GLY A 1 245 ? -1.245 24.797 11.047 1 96.25 245 GLY A CA 1
ATOM 1806 C C . GLY A 1 245 ? -0.36 25.188 12.211 1 96.25 245 GLY A C 1
ATOM 1807 O O . GLY A 1 245 ? 0.162 26.297 12.25 1 96.25 245 GLY A O 1
ATOM 1808 N N . LYS A 1 246 ? -0.177 24.234 13.133 1 95.69 246 LYS A N 1
ATOM 1809 C CA . LYS A 1 246 ? 0.702 24.516 14.266 1 95.69 246 LYS A CA 1
ATOM 1810 C C . LYS A 1 246 ? 2.072 25 13.789 1 95.69 246 LYS A C 1
ATOM 1812 O O . LYS A 1 246 ? 2.6 24.484 12.797 1 95.69 246 LYS A O 1
ATOM 1817 N N . GLY A 1 247 ? 2.621 25.922 14.5 1 95.19 247 GLY A N 1
ATOM 1818 C CA . GLY A 1 247 ? 3.934 26.453 14.164 1 95.19 247 GLY A CA 1
ATOM 1819 C C . GLY A 1 247 ? 3.873 27.641 13.219 1 95.19 247 GLY A C 1
ATOM 1820 O O . GLY A 1 247 ? 4.891 28.297 12.969 1 95.19 247 GLY A O 1
ATOM 1821 N N . ALA A 1 248 ? 2.652 27.938 12.719 1 94.69 248 ALA A N 1
ATOM 1822 C CA . ALA A 1 248 ? 2.516 29.109 11.859 1 94.69 248 ALA A CA 1
ATOM 1823 C C . ALA A 1 248 ? 2.768 30.391 12.648 1 94.69 248 ALA A C 1
ATOM 1825 O O . ALA A 1 248 ? 3.234 31.391 12.094 1 94.69 248 ALA A O 1
ATOM 1826 N N . LEU A 1 249 ? 2.369 30.422 13.898 1 93.75 249 LEU A N 1
ATOM 1827 C CA . LEU A 1 249 ? 2.674 31.453 14.875 1 93.75 249 LEU A CA 1
ATOM 1828 C C . LEU A 1 249 ? 3.357 30.859 16.094 1 93.75 249 LEU A C 1
ATOM 1830 O O . LEU A 1 249 ? 3.262 29.656 16.359 1 93.75 249 LEU A O 1
ATOM 1834 N N . SER A 1 250 ? 4.035 31.734 16.812 1 93 250 SER A N 1
ATOM 1835 C CA . SER A 1 250 ? 4.691 31.266 18.031 1 93 250 SER A CA 1
ATOM 1836 C C . SER A 1 250 ? 3.676 30.734 19.047 1 93 250 SER A C 1
ATOM 1838 O O . SER A 1 250 ? 2.639 31.359 19.281 1 93 250 SER A O 1
ATOM 1840 N N . GLU A 1 251 ? 4.016 29.578 19.484 1 92.38 251 GLU A N 1
ATOM 1841 C CA . GLU A 1 251 ? 3.154 28.953 20.484 1 92.38 251 GLU A CA 1
ATOM 1842 C C . GLU A 1 251 ? 3.781 29.016 21.875 1 92.38 251 GLU A C 1
ATOM 1844 O O . GLU A 1 251 ? 3.402 28.25 22.781 1 92.38 251 GLU A O 1
ATOM 1849 N N . VAL A 1 252 ? 4.766 29.875 21.875 1 85.5 252 VAL A N 1
ATOM 1850 C CA . VAL A 1 252 ? 5.426 30.078 23.156 1 85.5 252 VAL A CA 1
ATOM 1851 C C . VAL A 1 252 ? 5.164 31.5 23.656 1 85.5 252 VAL A C 1
ATOM 1853 O O . VAL A 1 252 ? 5.09 32.438 22.859 1 85.5 252 VAL A O 1
ATOM 1856 N N . GLY A 1 253 ? 4.629 31.656 24.859 1 76.56 253 GLY A N 1
ATOM 1857 C CA . GLY A 1 253 ? 4.305 32.969 25.422 1 76.56 253 GLY A CA 1
ATOM 1858 C C . GLY A 1 253 ? 2.871 33.062 25.906 1 76.56 253 GLY A C 1
ATOM 1859 O O . GLY A 1 253 ? 2.227 32.031 26.172 1 76.56 253 GLY A O 1
ATOM 1860 N N . ASP A 1 254 ? 2.412 34.281 25.922 1 64 254 ASP A N 1
ATOM 1861 C CA . ASP A 1 254 ? 1.154 34.531 26.609 1 64 254 ASP A CA 1
ATOM 1862 C C . ASP A 1 254 ? -0.04 34.156 25.75 1 64 254 ASP A C 1
ATOM 1864 O O . ASP A 1 254 ? -1.084 33.75 26.266 1 64 254 ASP A O 1
ATOM 1868 N N . GLU A 1 255 ? 0.164 34.312 24.484 1 68.12 255 GLU A N 1
ATOM 1869 C CA . GLU A 1 255 ? -0.963 33.969 23.609 1 68.12 255 GLU A CA 1
ATOM 1870 C C . GLU A 1 255 ? -0.641 32.781 22.734 1 68.12 255 GLU A C 1
ATOM 1872 O O . GLU A 1 255 ? -0.032 32.906 21.672 1 68.12 255 GLU A O 1
ATOM 1877 N N . VAL A 1 256 ? -1.117 31.641 23.25 1 71.5 256 VAL A N 1
ATOM 1878 C CA . VAL A 1 256 ? -0.822 30.406 22.531 1 71.5 256 VAL A CA 1
ATOM 1879 C C . VAL A 1 256 ? -2.014 30.031 21.656 1 71.5 256 VAL A C 1
ATOM 1881 O O . VAL A 1 256 ? -3.115 29.797 22.156 1 71.5 256 VAL A O 1
ATOM 1884 N N . PRO A 1 257 ? -1.69 30.078 20.375 1 84.12 257 PRO A N 1
ATOM 1885 C CA . PRO A 1 257 ? -2.781 29.531 19.562 1 84.12 257 PRO A CA 1
ATOM 1886 C C . PRO A 1 257 ? -3.084 28.062 19.891 1 84.12 257 PRO A C 1
ATOM 1888 O O . PRO A 1 257 ? -2.162 27.266 20.109 1 84.12 257 PRO A O 1
ATOM 1891 N N . ARG A 1 258 ? -4.352 27.828 20.062 1 89.44 258 ARG A N 1
ATOM 1892 C CA . ARG A 1 258 ? -4.793 26.484 20.406 1 89.44 258 ARG A CA 1
ATOM 1893 C C . ARG A 1 258 ? -5.352 25.781 19.172 1 89.44 258 ARG A C 1
ATOM 1895 O O . ARG A 1 258 ? -5.848 26.422 18.25 1 89.44 258 ARG A O 1
ATOM 1902 N N . VAL A 1 259 ? -5.168 24.453 19.172 1 93.31 259 VAL A N 1
ATOM 1903 C CA . VAL A 1 259 ? -5.656 23.641 18.062 1 93.31 259 VAL A CA 1
ATOM 1904 C C . VAL A 1 259 ? -7.172 23.484 18.172 1 93.31 259 VAL A C 1
ATOM 1906 O O . VAL A 1 259 ? -7.688 23.125 19.234 1 93.31 259 VAL A O 1
ATOM 1909 N N . VAL A 1 260 ? -7.844 23.75 17.078 1 93.44 260 VAL A N 1
ATOM 1910 C CA . VAL A 1 260 ? -9.297 23.625 17.094 1 93.44 260 VAL A CA 1
ATOM 1911 C C . VAL A 1 260 ? -9.719 22.422 16.266 1 93.44 260 VAL A C 1
ATOM 1913 O O . VAL A 1 260 ? -8.891 21.812 15.578 1 93.44 260 VAL A O 1
ATOM 1916 N N . GLY A 1 261 ? -11.039 22.062 16.438 1 91 261 GLY A N 1
ATOM 1917 C CA . GLY A 1 261 ? -11.594 20.969 15.656 1 91 261 GLY A CA 1
ATOM 1918 C C . GLY A 1 261 ? -11.992 19.781 16.5 1 91 261 GLY A C 1
ATOM 1919 O O . GLY A 1 261 ? -11.984 19.844 17.734 1 91 261 GLY A O 1
ATOM 1920 N N . SER A 1 262 ? -12.391 18.688 15.883 1 84.12 262 SER A N 1
ATOM 1921 C CA . SER A 1 262 ? -13.016 17.516 16.516 1 84.12 262 SER A CA 1
ATOM 1922 C C . SER A 1 262 ? -12.125 16.953 17.609 1 84.12 262 SER A C 1
ATOM 1924 O O . SER A 1 262 ? -12.625 16.438 18.609 1 84.12 262 SER A O 1
ATOM 1926 N N . LYS A 1 263 ? -10.836 17 17.562 1 79.25 263 LYS A N 1
ATOM 1927 C CA . LYS A 1 263 ? -9.945 16.5 18.609 1 79.25 263 LYS A CA 1
ATOM 1928 C C . LYS A 1 263 ? -9.07 17.609 19.156 1 79.25 263 LYS A C 1
ATOM 1930 O O . LYS A 1 263 ? -7.996 17.359 19.703 1 79.25 263 LYS A O 1
ATOM 1935 N N . GLY A 1 264 ? -9.695 18.781 19.031 1 86.56 264 GLY A N 1
ATOM 1936 C CA . GLY A 1 264 ? -8.961 19.953 19.469 1 86.56 264 GLY A CA 1
ATOM 1937 C C . GLY A 1 264 ? -9.406 20.453 20.828 1 86.56 264 GLY A C 1
ATOM 1938 O O . GLY A 1 264 ? -10.141 19.766 21.547 1 86.56 264 GLY A O 1
ATOM 1939 N N . ASP A 1 265 ? -8.906 21.547 21.156 1 87.44 265 ASP A N 1
ATOM 1940 C CA . ASP A 1 265 ? -9.125 22.188 22.438 1 87.44 265 ASP A CA 1
ATOM 1941 C C . ASP A 1 265 ? -10.594 22.578 22.625 1 87.44 265 ASP A C 1
ATOM 1943 O O . ASP A 1 265 ? -11.141 23.359 21.844 1 87.44 265 ASP A O 1
ATOM 1947 N N . SER A 1 266 ? -11.188 22.109 23.719 1 86.88 266 SER A N 1
ATOM 1948 C CA . SER A 1 266 ? -12.617 22.281 23.922 1 86.88 266 SER A CA 1
ATOM 1949 C C . SER A 1 266 ? -12.984 23.734 24.172 1 86.88 266 SER A C 1
ATOM 1951 O O . SER A 1 266 ? -13.938 24.25 23.578 1 86.88 266 SER A O 1
ATOM 1953 N N . PRO A 1 267 ? -12.234 24.469 24.984 1 87.94 267 PRO A N 1
ATOM 1954 C CA . PRO A 1 267 ? -12.547 25.891 25.172 1 87.94 267 PRO A CA 1
ATOM 1955 C C . PRO A 1 267 ? -12.422 26.688 23.875 1 87.94 267 PRO A C 1
ATOM 1957 O O . PRO A 1 267 ? -13.227 27.594 23.625 1 87.94 267 PRO A O 1
ATOM 1960 N N . ALA A 1 268 ? -11.414 26.375 23.172 1 91.44 268 ALA A N 1
ATOM 1961 C CA . ALA A 1 268 ? -11.25 27.047 21.875 1 91.44 268 ALA A CA 1
ATOM 1962 C C . ALA A 1 268 ? -12.43 26.75 20.953 1 91.44 268 ALA A C 1
ATOM 1964 O O . ALA A 1 268 ? -12.93 27.656 20.281 1 91.44 268 ALA A O 1
ATOM 1965 N N . ASN A 1 269 ? -12.828 25.516 20.938 1 93 269 ASN A N 1
ATOM 1966 C CA . ASN A 1 269 ? -13.984 25.141 20.125 1 93 269 ASN A CA 1
ATOM 1967 C C . ASN A 1 269 ? -15.242 25.891 20.547 1 93 269 ASN A C 1
ATOM 1969 O O . ASN A 1 269 ? -16.031 26.312 19.703 1 93 269 ASN A O 1
ATOM 1973 N N . ALA A 1 270 ? -15.422 25.984 21.828 1 91.38 270 ALA A N 1
ATOM 1974 C CA . ALA A 1 270 ? -16.578 26.703 22.344 1 91.38 270 ALA A CA 1
ATOM 1975 C C . ALA A 1 270 ? -16.547 28.172 21.938 1 91.38 270 ALA A C 1
ATOM 1977 O O . ALA A 1 270 ? -17.578 28.75 21.594 1 91.38 270 ALA A O 1
ATOM 1978 N N . TYR A 1 271 ? -15.398 28.75 22.016 1 93.5 271 TYR A N 1
ATOM 1979 C CA . TYR A 1 271 ? -15.242 30.141 21.609 1 93.5 271 TYR A CA 1
ATOM 1980 C C . TYR A 1 271 ? -15.602 30.312 20.141 1 93.5 271 TYR A C 1
ATOM 1982 O O . TYR A 1 271 ? -16.359 31.219 19.781 1 93.5 271 TYR A O 1
ATOM 1990 N N . ILE A 1 272 ? -15.094 29.469 19.281 1 95.44 272 ILE A N 1
ATOM 1991 C CA . ILE A 1 272 ? -15.32 29.562 17.844 1 95.44 272 ILE A CA 1
ATOM 1992 C C . ILE A 1 272 ? -16.812 29.422 17.547 1 95.44 272 ILE A C 1
ATOM 1994 O O . ILE A 1 272 ? -17.359 30.156 16.719 1 95.44 272 ILE A O 1
ATOM 1998 N N . SER A 1 273 ? -17.422 28.484 18.188 1 94.12 273 SER A N 1
ATOM 1999 C CA . SER A 1 273 ? -18.844 28.219 17.969 1 94.12 273 SER A CA 1
ATOM 2000 C C . SER A 1 273 ? -19.688 29.469 18.266 1 94.12 273 SER A C 1
ATOM 2002 O O . SER A 1 273 ? -20.75 29.641 17.672 1 94.12 273 SER A O 1
ATOM 2004 N N . GLY A 1 274 ? -19.266 30.312 19.062 1 92.69 274 GLY A N 1
ATOM 2005 C CA . GLY A 1 274 ? -20.016 31.484 19.469 1 92.69 274 GLY A CA 1
ATOM 2006 C C . GLY A 1 274 ? -19.578 32.75 18.766 1 92.69 274 GLY A C 1
ATOM 2007 O O . GLY A 1 274 ? -20.141 33.812 19 1 92.69 274 GLY A O 1
ATOM 2008 N N . CYS A 1 275 ? -18.656 32.688 17.906 1 95.31 275 CYS A N 1
ATOM 2009 C CA . CYS A 1 275 ? -18.109 33.844 17.25 1 95.31 275 CYS A CA 1
ATOM 2010 C C . CYS A 1 275 ? -19.031 34.375 16.156 1 95.31 275 CYS A C 1
ATOM 2012 O O . CYS A 1 275 ? -19.672 33.562 15.469 1 95.31 275 CYS A O 1
ATOM 2014 N N . ASP A 1 276 ? -18.984 35.656 15.953 1 95.94 276 ASP A N 1
ATOM 2015 C CA . ASP A 1 276 ? -19.734 36.281 14.859 1 95.94 276 ASP A CA 1
ATOM 2016 C C . ASP A 1 276 ? -19.047 36.031 13.516 1 95.94 276 ASP A C 1
ATOM 2018 O O . ASP A 1 276 ? -19.719 35.781 12.508 1 95.94 276 ASP A O 1
ATOM 2022 N N . VAL A 1 277 ? -17.75 36.219 13.539 1 96.88 277 VAL A N 1
ATOM 2023 C CA . VAL A 1 277 ? -16.969 36.094 12.312 1 96.88 277 VAL A CA 1
ATOM 2024 C C . VAL A 1 277 ? -15.852 35.062 12.516 1 96.88 277 VAL A C 1
ATOM 2026 O O . VAL A 1 277 ? -15.125 35.125 13.516 1 96.88 277 VAL A O 1
ATOM 2029 N N . VAL A 1 278 ? -15.758 34.156 11.656 1 96.81 278 VAL A N 1
ATOM 2030 C CA . VAL A 1 278 ? -14.68 33.156 11.648 1 96.81 278 VAL A CA 1
ATOM 2031 C C . VAL A 1 278 ? -13.852 33.312 10.375 1 96.81 278 VAL A C 1
ATOM 2033 O O . VAL A 1 278 ? -14.383 33.219 9.266 1 96.81 278 VAL A O 1
ATOM 2036 N N . LEU A 1 279 ? -12.562 33.594 10.531 1 96.75 279 LEU A N 1
ATOM 2037 C CA . LEU A 1 279 ? -11.625 33.719 9.414 1 96.75 279 LEU A CA 1
ATOM 2038 C C . LEU A 1 279 ? -10.789 32.469 9.258 1 96.75 279 LEU A C 1
ATOM 2040 O O . LEU A 1 279 ? -10.086 32.062 10.188 1 96.75 279 LEU A O 1
ATOM 2044 N N . TYR A 1 280 ? -10.883 31.766 8.18 1 96.44 280 TYR A N 1
ATOM 2045 C CA . TYR A 1 280 ? -9.977 30.688 7.828 1 96.44 280 TYR A CA 1
ATOM 2046 C C . TYR A 1 280 ? -8.891 31.156 6.871 1 96.44 280 TYR A C 1
ATOM 2048 O O . TYR A 1 280 ? -9.188 31.734 5.82 1 96.44 280 TYR A O 1
ATOM 2056 N N . VAL A 1 281 ? -7.676 30.938 7.238 1 96.88 281 VAL A N 1
ATOM 2057 C CA . VAL A 1 281 ? -6.547 31.297 6.387 1 96.88 281 VAL A CA 1
ATOM 2058 C C . VAL A 1 281 ? -5.754 30.047 6.02 1 96.88 281 VAL A C 1
ATOM 2060 O O . VAL A 1 281 ? -5.105 29.438 6.879 1 96.88 281 VAL A O 1
ATOM 2063 N N . GLY A 1 282 ? -5.777 29.641 4.762 1 95.44 282 GLY A N 1
ATOM 2064 C CA . GLY A 1 282 ? -4.996 28.516 4.27 1 95.44 282 GLY A CA 1
ATOM 2065 C C . GLY A 1 282 ? -5.434 27.188 4.844 1 95.44 282 GLY A C 1
ATOM 2066 O O . GLY A 1 282 ? -4.605 26.406 5.305 1 95.44 282 GLY A O 1
ATOM 2067 N N . SER A 1 283 ? -6.711 26.922 4.887 1 94.31 283 SER A N 1
ATOM 2068 C CA . SER A 1 283 ? -7.266 25.688 5.402 1 94.31 283 SER A CA 1
ATOM 2069 C C . SER A 1 283 ? -8.266 25.078 4.422 1 94.31 283 SER A C 1
ATOM 2071 O O . SER A 1 283 ? -9.039 25.797 3.791 1 94.31 283 SER A O 1
ATOM 2073 N N . LYS A 1 284 ? -8.266 23.812 4.355 1 91 284 LYS A N 1
ATOM 2074 C CA . LYS A 1 284 ? -9.234 23.156 3.488 1 91 284 LYS A CA 1
ATOM 2075 C C . LYS A 1 284 ? -10.594 23.031 4.172 1 91 284 LYS A C 1
ATOM 2077 O O . LYS A 1 284 ? -11.594 22.734 3.521 1 91 284 LYS A O 1
ATOM 2082 N N . MET A 1 285 ? -10.641 23.344 5.457 1 91.62 285 MET A N 1
ATOM 2083 C CA . MET A 1 285 ? -11.891 23.312 6.223 1 91.62 285 MET A CA 1
ATOM 2084 C C . MET A 1 285 ? -12.523 21.938 6.168 1 91.62 285 MET A C 1
ATOM 2086 O O . MET A 1 285 ? -13.703 21.797 5.84 1 91.62 285 MET A O 1
ATOM 2090 N N . GLY A 1 286 ? -11.703 20.922 6.488 1 89.25 286 GLY A N 1
ATOM 2091 C CA . GLY A 1 286 ? -12.203 19.562 6.555 1 89.25 286 GLY A CA 1
ATOM 2092 C C . GLY A 1 286 ? -12.977 19.281 7.824 1 89.25 286 GLY A C 1
ATOM 2093 O O . GLY A 1 286 ? -13.164 20.156 8.656 1 89.25 286 GLY A O 1
ATOM 2094 N N . ASP A 1 287 ? -13.375 18.062 7.984 1 88.56 287 ASP A N 1
ATOM 2095 C CA . ASP A 1 287 ? -14.219 17.641 9.094 1 88.56 287 ASP A CA 1
ATOM 2096 C C . ASP A 1 287 ? -13.523 17.875 10.438 1 88.56 287 ASP A C 1
ATOM 2098 O O . ASP A 1 287 ? -14.148 18.344 11.391 1 88.56 287 ASP A O 1
ATOM 2102 N N . LYS A 1 288 ? -12.234 17.703 10.461 1 89.19 288 LYS A N 1
ATOM 2103 C CA . LYS A 1 288 ? -11.508 17.828 11.727 1 89.19 288 LYS A CA 1
ATOM 2104 C C . LYS A 1 288 ? -11.352 19.297 12.125 1 89.19 288 LYS A C 1
ATOM 2106 O O . LYS A 1 288 ? -11.57 19.641 13.289 1 89.19 288 LYS A O 1
ATOM 2111 N N . SER A 1 289 ? -11.062 20.141 11.211 1 91.38 289 SER A N 1
ATOM 2112 C CA . SER A 1 289 ? -10.758 21.531 11.531 1 91.38 289 SER A CA 1
ATOM 2113 C C . SER A 1 289 ? -12.031 22.344 11.703 1 91.38 289 SER A C 1
ATOM 2115 O O . SER A 1 289 ? -11.992 23.469 12.211 1 91.38 289 SER A O 1
ATOM 2117 N N . THR A 1 290 ? -13.18 21.797 11.336 1 92.44 290 THR A N 1
ATOM 2118 C CA . THR A 1 290 ? -14.453 22.484 11.469 1 92.44 290 THR A CA 1
ATOM 2119 C C . THR A 1 290 ? -15.312 21.844 12.547 1 92.44 290 THR A C 1
ATOM 2121 O O . THR A 1 290 ? -16.516 22.094 12.633 1 92.44 290 THR A O 1
ATOM 2124 N N . ASN A 1 291 ? -14.641 20.938 13.258 1 90.88 291 ASN A N 1
ATOM 2125 C CA . ASN A 1 291 ? -15.375 20.188 14.273 1 90.88 291 ASN A CA 1
ATOM 2126 C C . ASN A 1 291 ? -16.594 19.5 13.688 1 90.88 291 ASN A C 1
ATOM 2128 O O . ASN A 1 291 ? -17.719 19.703 14.148 1 90.88 291 ASN A O 1
ATOM 2132 N N . GLN A 1 292 ? -16.281 18.688 12.719 1 87.19 292 GLN A N 1
ATOM 2133 C CA . GLN A 1 292 ? -17.297 17.922 12 1 87.19 292 GLN A CA 1
ATOM 2134 C C . GLN A 1 292 ? -18.328 18.844 11.344 1 87.19 292 GLN A C 1
ATOM 2136 O O . GLN A 1 292 ? -19.531 18.641 11.492 1 87.19 292 GLN A O 1
ATOM 2141 N N . TYR A 1 293 ? -17.875 19.938 10.828 1 87.62 293 TYR A N 1
ATOM 2142 C CA . TYR A 1 293 ? -18.641 20.891 10.047 1 87.62 293 TYR A CA 1
ATOM 2143 C C . TYR A 1 293 ? -19.656 21.625 10.922 1 87.62 293 TYR A C 1
ATOM 2145 O O . TYR A 1 293 ? -20.688 22.094 10.43 1 87.62 293 TYR A O 1
ATOM 2153 N N . SER A 1 294 ? -19.359 21.719 12.141 1 89.12 294 SER A N 1
ATOM 2154 C CA . SER A 1 294 ? -20.203 22.469 13.055 1 89.12 294 SER A CA 1
ATOM 2155 C C . SER A 1 294 ? -20.047 23.969 12.852 1 89.12 294 SER A C 1
ATOM 2157 O O . SER A 1 294 ? -20.953 24.75 13.188 1 89.12 294 SER A O 1
ATOM 2159 N N . TRP A 1 295 ? -18.984 24.438 12.406 1 88.38 295 TRP A N 1
ATOM 2160 C CA . TRP A 1 295 ? -18.797 25.828 11.984 1 88.38 295 TRP A CA 1
ATOM 2161 C C . TRP A 1 295 ? -18.156 25.891 10.602 1 88.38 295 TRP A C 1
ATOM 2163 O O . TRP A 1 295 ? -17.453 24.969 10.195 1 88.38 295 TRP A O 1
ATOM 2173 N N . PRO A 1 296 ? -18.438 26.922 9.898 1 89.06 296 PRO A N 1
ATOM 2174 C CA . PRO A 1 296 ? -19.281 28.031 10.312 1 89.06 296 PRO A CA 1
ATOM 2175 C C . PRO A 1 296 ? -20.766 27.656 10.398 1 89.06 296 PRO A C 1
ATOM 2177 O O . PRO A 1 296 ? -21.266 26.953 9.523 1 89.06 296 PRO A O 1
ATOM 2180 N N . SER A 1 297 ? -21.375 28.078 11.438 1 91.19 297 SER A N 1
ATOM 2181 C CA . SER A 1 297 ? -22.828 27.938 11.555 1 91.19 297 SER A CA 1
ATOM 2182 C C . SER A 1 297 ? -23.547 28.969 10.695 1 91.19 297 SER A C 1
ATOM 2184 O O . SER A 1 297 ? -22.922 29.906 10.195 1 91.19 297 SER A O 1
ATOM 2186 N N . PRO A 1 298 ? -24.875 28.797 10.578 1 89.56 298 PRO A N 1
ATOM 2187 C CA . PRO A 1 298 ? -25.625 29.766 9.773 1 89.56 298 PRO A CA 1
ATOM 2188 C C . PRO A 1 298 ? -25.578 31.172 10.344 1 89.56 298 PRO A C 1
ATOM 2190 O O . PRO A 1 298 ? -25.812 32.156 9.617 1 89.56 298 PRO A O 1
ATOM 2193 N N . ASP A 1 299 ? -25.281 31.328 11.586 1 92.19 299 ASP A N 1
ATOM 2194 C CA . ASP A 1 299 ? -25.266 32.625 12.242 1 92.19 299 ASP A CA 1
ATOM 2195 C C . ASP A 1 299 ? -23.891 33.281 12.18 1 92.19 299 ASP A C 1
ATOM 2197 O O . ASP A 1 299 ? -23.719 34.438 12.57 1 92.19 299 ASP A O 1
ATOM 2201 N N . GLN A 1 300 ? -22.984 32.562 11.672 1 95.56 300 GLN A N 1
ATOM 2202 C CA . GLN A 1 300 ? -21.609 33.062 11.602 1 95.56 300 GLN A CA 1
ATOM 2203 C C . GLN A 1 300 ? -21.266 33.531 10.195 1 95.56 300 GLN A C 1
ATOM 2205 O O . GLN A 1 300 ? -21.781 33 9.211 1 95.56 300 GLN A O 1
ATOM 2210 N N . PHE A 1 301 ? -20.5 34.594 10.172 1 96.19 301 PHE A N 1
ATOM 2211 C CA . PHE A 1 301 ? -19.969 35.062 8.898 1 96.19 301 PHE A CA 1
ATOM 2212 C C . PHE A 1 301 ? -18.594 34.469 8.625 1 96.19 301 PHE A C 1
ATOM 2214 O O . PHE A 1 301 ? -17.672 34.656 9.422 1 96.19 301 PHE A O 1
ATOM 2221 N N . LEU A 1 302 ? -18.438 33.781 7.516 1 95.62 302 LEU A N 1
ATOM 2222 C CA . LEU A 1 302 ? -17.188 33.125 7.156 1 95.62 302 LEU A CA 1
ATOM 2223 C C . LEU A 1 302 ? -16.344 34.031 6.25 1 95.62 302 LEU A C 1
ATOM 2225 O O . LEU A 1 302 ? -16.844 34.531 5.234 1 95.62 302 LEU A O 1
ATOM 2229 N N . VAL A 1 303 ? -15.141 34.281 6.641 1 95.94 303 VAL A N 1
ATOM 2230 C CA . VAL A 1 303 ? -14.141 34.875 5.754 1 95.94 303 VAL A CA 1
ATOM 2231 C C . VAL A 1 303 ? -13.07 33.812 5.422 1 95.94 303 VAL A C 1
ATOM 2233 O O . VAL A 1 303 ? -12.375 33.344 6.312 1 95.94 303 VAL A O 1
ATOM 2236 N N . ARG A 1 304 ? -12.984 33.531 4.219 1 94.94 304 ARG A N 1
ATOM 2237 C CA . ARG A 1 304 ? -12.016 32.5 3.801 1 94.94 304 ARG A CA 1
ATOM 2238 C C . ARG A 1 304 ? -10.953 33.125 2.889 1 94.94 304 ARG A C 1
ATOM 2240 O O . ARG A 1 304 ? -11.281 33.781 1.901 1 94.94 304 ARG A O 1
ATOM 2247 N N . ILE A 1 305 ? -9.703 33 3.289 1 95.12 305 ILE A N 1
ATOM 2248 C CA . ILE A 1 305 ? -8.586 33.375 2.43 1 95.12 305 ILE A CA 1
ATOM 2249 C C . ILE A 1 305 ? -7.891 32.094 1.931 1 95.12 305 ILE A C 1
ATOM 2251 O O . ILE A 1 305 ? -7.32 31.344 2.721 1 95.12 305 ILE A O 1
ATOM 2255 N N . ASP A 1 306 ? -7.918 31.875 0.631 1 92.56 306 ASP A N 1
ATOM 2256 C CA . ASP A 1 306 ? -7.418 30.641 0.054 1 92.56 306 ASP A CA 1
ATOM 2257 C C . ASP A 1 306 ? -7.004 30.828 -1.403 1 92.56 306 ASP A C 1
ATOM 2259 O O . ASP A 1 306 ? -7.578 31.672 -2.107 1 92.56 306 ASP A O 1
ATOM 2263 N N . ASN A 1 307 ? -6.066 30.141 -1.804 1 90.12 307 ASN A N 1
ATOM 2264 C CA . ASN A 1 307 ? -5.613 30.266 -3.186 1 90.12 307 ASN A CA 1
ATOM 2265 C C . ASN A 1 307 ? -6.043 29.078 -4.027 1 90.12 307 ASN A C 1
ATOM 2267 O O . ASN A 1 307 ? -5.609 28.922 -5.172 1 90.12 307 ASN A O 1
ATOM 2271 N N . ASP A 1 308 ? -6.793 28.156 -3.463 1 87.12 308 ASP A N 1
ATOM 2272 C CA . ASP A 1 308 ? -7.363 27.047 -4.227 1 87.12 308 ASP A CA 1
ATOM 2273 C C . ASP A 1 308 ? -8.406 27.547 -5.227 1 87.12 308 ASP A C 1
ATOM 2275 O O . ASP A 1 308 ? -9.43 28.094 -4.832 1 87.12 308 ASP A O 1
ATOM 2279 N N . PRO A 1 309 ? -8.188 27.266 -6.496 1 81.69 309 PRO A N 1
ATOM 2280 C CA . PRO A 1 309 ? -9.117 27.766 -7.504 1 81.69 309 PRO A CA 1
ATOM 2281 C C . PRO A 1 309 ? -10.5 27.125 -7.418 1 81.69 309 PRO A C 1
ATOM 2283 O O . PRO A 1 309 ? -11.469 27.641 -7.969 1 81.69 309 PRO A O 1
ATOM 2286 N N . ARG A 1 310 ? -10.688 26.125 -6.75 1 77.94 310 ARG A N 1
ATOM 2287 C CA . ARG A 1 310 ? -11.961 25.406 -6.648 1 77.94 310 ARG A CA 1
ATOM 2288 C C . ARG A 1 310 ? -12.891 26.094 -5.652 1 77.94 310 ARG A C 1
ATOM 2290 O O . ARG A 1 310 ? -14.094 25.844 -5.645 1 77.94 310 ARG A O 1
ATOM 2297 N N . VAL A 1 311 ? -12.195 26.797 -4.758 1 77.06 311 VAL A N 1
ATOM 2298 C CA . VAL A 1 311 ? -12.984 27.547 -3.781 1 77.06 311 VAL A CA 1
ATOM 2299 C C . VAL A 1 311 ? -13.633 28.75 -4.453 1 77.06 311 VAL A C 1
ATOM 2301 O O . VAL A 1 311 ? -12.938 29.625 -4.988 1 77.06 311 VAL A O 1
ATOM 2304 N N . GLU A 1 312 ? -14.922 28.594 -4.676 1 67 312 GLU A N 1
ATOM 2305 C CA . GLU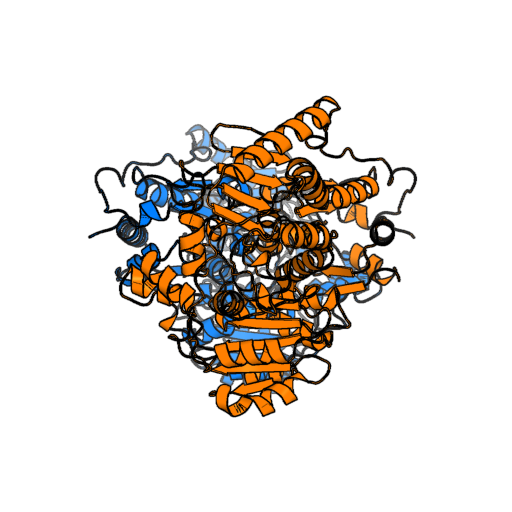 A 1 312 ? -15.625 29.656 -5.379 1 67 312 GLU A CA 1
ATOM 2306 C C . GLU A 1 312 ? -15.656 30.938 -4.551 1 67 312 GLU A C 1
ATOM 2308 O O . GLU A 1 312 ? -15.875 30.891 -3.34 1 67 312 GLU A O 1
ATOM 2313 N N . GLY A 1 313 ? -15.164 31.891 -5.211 1 63.5 313 GLY A N 1
ATOM 2314 C CA . GLY A 1 313 ? -15.164 33.219 -4.598 1 63.5 313 GLY A CA 1
ATOM 2315 C C . GLY A 1 313 ? -16.547 33.812 -4.52 1 63.5 313 GLY A C 1
ATOM 2316 O O . GLY A 1 313 ? -17.234 33.969 -5.535 1 63.5 313 GLY A O 1
ATOM 2317 N N . SER A 1 314 ? -17.391 33.281 -3.781 1 61.16 314 SER A N 1
ATOM 2318 C CA . SER A 1 314 ? -18.703 33.938 -3.727 1 61.16 314 SER A CA 1
ATOM 2319 C C . SER A 1 314 ? -18.906 34.625 -2.385 1 61.16 314 SER A C 1
ATOM 2321 O O . SER A 1 314 ? -18.297 34.281 -1.385 1 61.16 314 SER A O 1
ATOM 2323 N N . SER A 1 315 ? -19.453 35.844 -2.592 1 71.94 315 SER A N 1
ATOM 2324 C CA . SER A 1 315 ? -19.891 36.531 -1.385 1 71.94 315 SER A CA 1
ATOM 2325 C C . SER A 1 315 ? -21.375 36.312 -1.138 1 71.94 315 SER A C 1
ATOM 2327 O O . SER A 1 315 ? -22.172 36.281 -2.082 1 71.94 315 SER A O 1
ATOM 2329 N N . SER A 1 316 ? -21.625 35.812 -0.005 1 73.38 316 SER A N 1
ATOM 2330 C CA . SER A 1 316 ? -23.016 35.656 0.411 1 73.38 316 SER A CA 1
ATOM 2331 C C . SER A 1 316 ? -23.281 36.344 1.748 1 73.38 316 SER A C 1
ATOM 2333 O O . SER A 1 316 ? -22.375 37 2.307 1 73.38 316 SER A O 1
ATOM 2335 N N . GLU A 1 317 ? -24.484 36.312 2.111 1 72.56 317 GLU A N 1
ATOM 2336 C CA . GLU A 1 317 ? -24.875 36.844 3.416 1 72.56 317 GLU A CA 1
ATOM 2337 C C . GLU A 1 317 ? -24.156 36.125 4.543 1 72.56 317 GLU A C 1
ATOM 2339 O O . GLU A 1 317 ? -24.062 36.625 5.664 1 72.56 317 GLU A O 1
ATOM 2344 N N . ARG A 1 318 ? -23.562 35.094 4.176 1 85.44 318 ARG A N 1
ATOM 2345 C CA . ARG A 1 318 ? -23.016 34.25 5.242 1 85.44 318 ARG A CA 1
ATOM 2346 C C . ARG A 1 318 ? -21.5 34.219 5.16 1 85.44 318 ARG A C 1
ATOM 2348 O O . ARG A 1 318 ? -20.844 33.625 6.035 1 85.44 318 ARG A O 1
ATOM 2355 N N . GLY A 1 319 ? -21.062 34.812 4.027 1 90.94 319 GLY A N 1
ATOM 2356 C CA . GLY A 1 319 ? -19.609 34.75 4 1 90.94 319 GLY A CA 1
ATOM 2357 C C . GLY A 1 319 ? -19 35.25 2.701 1 90.94 319 GLY A C 1
ATOM 2358 O O . GLY A 1 319 ? -19.734 35.656 1.79 1 90.94 319 GLY A O 1
ATOM 2359 N N . CYS A 1 320 ? -17.672 35.344 2.715 1 91.88 320 CYS A N 1
ATOM 2360 C CA . CYS A 1 320 ? -16.938 35.75 1.523 1 91.88 320 CYS A CA 1
ATOM 2361 C C . CYS A 1 320 ? -15.625 35 1.41 1 91.88 320 CYS A C 1
ATOM 2363 O O . CYS A 1 320 ? -15.109 34.5 2.41 1 91.88 320 CYS A O 1
ATOM 2365 N N . VAL A 1 321 ? -15.125 34.906 0.216 1 91.12 321 VAL A N 1
ATOM 2366 C CA . VAL A 1 321 ? -13.867 34.25 -0.082 1 91.12 321 VAL A CA 1
ATOM 2367 C C . VAL A 1 321 ? -12.914 35.219 -0.775 1 91.12 321 VAL A C 1
ATOM 2369 O O . VAL A 1 321 ? -13.266 35.812 -1.78 1 91.12 321 VAL A O 1
ATOM 2372 N N . LEU A 1 322 ? -11.789 35.438 -0.154 1 91.38 322 LEU A N 1
ATOM 2373 C CA . LEU A 1 322 ? -10.664 36.125 -0.809 1 91.38 322 LEU A CA 1
ATOM 2374 C C . LEU A 1 322 ? -9.75 35.094 -1.492 1 91.38 322 LEU A C 1
ATOM 2376 O O . LEU A 1 322 ? -8.828 34.562 -0.87 1 91.38 322 LEU A O 1
ATOM 2380 N N . ARG A 1 323 ? -9.992 34.875 -2.754 1 88.31 323 ARG A N 1
ATOM 2381 C CA . ARG A 1 323 ? -9.172 33.938 -3.516 1 88.31 323 ARG A CA 1
ATOM 2382 C C . ARG A 1 323 ? -7.867 34.594 -3.957 1 88.31 323 ARG A C 1
ATOM 2384 O O . ARG A 1 323 ? -7.793 35.156 -5.043 1 88.31 323 ARG A O 1
ATOM 2391 N N . GLU A 1 324 ? -6.867 34.5 -3.129 1 84.06 324 GLU A N 1
ATOM 2392 C CA . GLU A 1 324 ? -5.57 35.156 -3.277 1 84.06 324 GLU A CA 1
ATOM 2393 C C . GLU A 1 324 ? -4.453 34.281 -2.678 1 84.06 324 GLU A C 1
ATOM 2395 O O . GLU A 1 324 ? -4.719 33.344 -1.917 1 84.06 324 GLU A O 1
ATOM 2400 N N . ASP A 1 325 ? -3.326 34.75 -3.186 1 91.25 325 ASP A N 1
ATOM 2401 C CA . ASP A 1 325 ? -2.205 34.312 -2.357 1 91.25 325 ASP A CA 1
ATOM 2402 C C . ASP A 1 325 ? -2.436 34.656 -0.891 1 91.25 325 ASP A C 1
ATOM 2404 O O . ASP A 1 325 ? -2.932 35.75 -0.585 1 91.25 325 ASP A O 1
ATOM 2408 N N . LEU A 1 326 ? -2.1 33.781 0.02 1 94.94 326 LEU A N 1
ATOM 2409 C CA . LEU A 1 326 ? -2.463 33.969 1.423 1 94.94 326 LEU A CA 1
ATOM 2410 C C . LEU A 1 326 ? -1.878 35.25 1.987 1 94.94 326 LEU A C 1
ATOM 2412 O O . LEU A 1 326 ? -2.572 36 2.67 1 94.94 326 LEU A O 1
ATOM 2416 N N . GLY A 1 327 ? -0.586 35.469 1.704 1 94.94 327 GLY A N 1
ATOM 2417 C CA . GLY A 1 327 ? 0.031 36.719 2.162 1 94.94 327 GLY A CA 1
ATOM 2418 C C . GLY A 1 327 ? -0.625 37.969 1.591 1 94.94 327 GLY A C 1
ATOM 2419 O O . GLY A 1 327 ? -0.882 38.906 2.316 1 94.94 327 GLY A O 1
ATOM 2420 N N . SER A 1 328 ? -0.938 37.906 0.331 1 93.94 328 SER A N 1
ATOM 2421 C CA . SER A 1 328 ? -1.596 39 -0.342 1 93.94 328 SER A CA 1
ATOM 2422 C C . SER A 1 328 ? -2.998 39.25 0.209 1 93.94 328 SER A C 1
ATOM 2424 O O . SER A 1 328 ? -3.43 40.375 0.371 1 93.94 328 SER A O 1
ATOM 2426 N N . GLY A 1 329 ? -3.658 38.156 0.449 1 94.5 329 GLY A N 1
ATOM 2427 C CA . GLY A 1 329 ? -4.992 38.25 1.021 1 94.5 329 GLY A CA 1
ATOM 2428 C C . GLY A 1 329 ? -5 38.906 2.391 1 94.5 329 GLY A C 1
ATOM 2429 O O . GLY A 1 329 ? -5.859 39.75 2.68 1 94.5 329 GLY A O 1
ATOM 2430 N N . LEU A 1 330 ? -4.082 38.531 3.213 1 96.88 330 LEU A N 1
ATOM 2431 C CA . LEU A 1 330 ? -3.965 39.125 4.551 1 96.88 330 LEU A CA 1
ATOM 2432 C C . LEU A 1 330 ? -3.621 40.594 4.477 1 96.88 330 LEU A C 1
ATOM 2434 O O . LEU A 1 330 ? -4.137 41.406 5.266 1 96.88 330 LEU A O 1
ATOM 2438 N N . ARG A 1 331 ? -2.832 40.969 3.523 1 95.94 331 ARG A N 1
ATOM 2439 C CA . ARG A 1 331 ? -2.463 42.375 3.357 1 95.94 331 ARG A CA 1
ATOM 2440 C C . ARG A 1 331 ? -3.646 43.219 2.863 1 95.94 331 ARG A C 1
ATOM 2442 O O . ARG A 1 331 ? -3.873 44.312 3.336 1 95.94 331 ARG A O 1
ATOM 2449 N N . LEU A 1 332 ? -4.344 42.594 1.906 1 94.81 332 LEU A N 1
ATOM 2450 C CA . LEU A 1 332 ? -5.527 43.281 1.394 1 94.81 332 LEU A CA 1
ATOM 2451 C C . LEU A 1 332 ? -6.543 43.531 2.508 1 94.81 332 LEU A C 1
ATOM 2453 O O . LEU A 1 332 ? -7.133 44.625 2.592 1 94.81 332 LEU A O 1
ATOM 2457 N N . LEU A 1 333 ? -6.797 42.531 3.264 1 96.81 333 LEU A N 1
ATOM 2458 C CA . LEU A 1 333 ? -7.719 42.656 4.387 1 96.81 333 LEU A CA 1
ATOM 2459 C C . LEU A 1 333 ? -7.215 43.688 5.395 1 96.81 333 LEU A C 1
ATOM 2461 O O . LEU A 1 333 ? -8 44.469 5.957 1 96.81 333 LEU A O 1
ATOM 2465 N N . SER A 1 334 ? -5.906 43.688 5.652 1 97.38 334 SER A N 1
ATOM 2466 C CA . SER A 1 334 ? -5.289 44.656 6.566 1 97.38 334 SER A CA 1
ATOM 2467 C C . SER A 1 334 ? -5.539 46.062 6.113 1 97.38 334 SER A C 1
ATOM 2469 O O . SER A 1 334 ? -5.844 46.938 6.934 1 97.38 334 SER A O 1
ATOM 2471 N N . ASP A 1 335 ? -5.41 46.281 4.852 1 96.69 335 ASP A N 1
ATOM 2472 C CA . ASP A 1 335 ? -5.629 47.594 4.293 1 96.69 335 ASP A CA 1
ATOM 2473 C C . ASP A 1 335 ? -7.062 48.062 4.531 1 96.69 335 ASP A C 1
ATOM 2475 O O . ASP A 1 335 ? -7.297 49.25 4.836 1 96.69 335 ASP A O 1
ATOM 2479 N N . GLN A 1 336 ? -7.961 47.188 4.383 1 96.88 336 GLN A N 1
ATOM 2480 C CA . GLN A 1 336 ? -9.375 47.531 4.527 1 96.88 336 GLN A CA 1
ATOM 2481 C C . GLN A 1 336 ? -9.742 47.719 5.996 1 96.88 336 GLN A C 1
ATOM 2483 O O . GLN A 1 336 ? -10.648 48.5 6.312 1 96.88 336 GLN A O 1
ATOM 2488 N N . LEU A 1 337 ? -9.078 47.062 6.855 1 97.62 337 LEU A N 1
ATOM 2489 C CA . LEU A 1 337 ? -9.359 47.188 8.281 1 97.62 337 LEU A CA 1
ATOM 2490 C C . LEU A 1 337 ? -8.812 48.469 8.844 1 97.62 337 LEU A C 1
ATOM 2492 O O . LEU A 1 337 ? -9.297 48.969 9.867 1 97.62 337 LEU A O 1
ATOM 2496 N N . GLY A 1 338 ? -7.797 49.062 8.227 1 96.31 338 GLY A N 1
ATOM 2497 C CA . GLY A 1 338 ? -7.23 50.312 8.664 1 96.31 338 GLY A CA 1
ATOM 2498 C C . GLY A 1 338 ? -6.676 50.281 10.078 1 96.31 338 GLY A C 1
ATOM 2499 O O . GLY A 1 338 ? -5.855 49.406 10.398 1 96.31 338 GLY A O 1
ATOM 2500 N N . ASP A 1 339 ? -7.219 51.094 10.93 1 96.06 339 ASP A N 1
ATOM 2501 C CA . ASP A 1 339 ? -6.688 51.219 12.289 1 96.06 339 ASP A CA 1
ATOM 2502 C C . ASP A 1 339 ? -7.547 50.438 13.273 1 96.06 339 ASP A C 1
ATOM 2504 O O . ASP A 1 339 ? -7.383 50.562 14.492 1 96.06 339 ASP A O 1
ATOM 2508 N N . TRP A 1 340 ? -8.336 49.625 12.719 1 96.06 340 TRP A N 1
ATOM 2509 C CA . TRP A 1 340 ? -9.203 48.844 13.57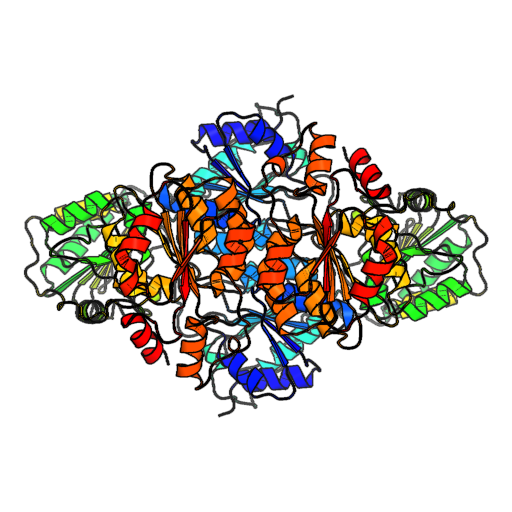 1 96.06 340 TRP A CA 1
ATOM 2510 C C . TRP A 1 340 ? -8.383 47.844 14.383 1 96.06 340 TRP A C 1
ATOM 2512 O O . TRP A 1 340 ? -7.371 47.312 13.906 1 96.06 340 TRP A O 1
ATOM 2522 N N . SER A 1 341 ? -8.836 47.594 15.602 1 95.44 341 SER A N 1
ATOM 2523 C CA . SER A 1 341 ? -8.258 46.531 16.422 1 95.44 341 SER A CA 1
ATOM 2524 C C . SER A 1 341 ? -9.328 45.812 17.234 1 95.44 341 SER A C 1
ATOM 2526 O O . SER A 1 341 ? -10.297 46.438 17.688 1 95.44 341 SER A O 1
ATOM 2528 N N . TYR A 1 342 ? -9.094 44.625 17.391 1 95.12 342 TYR A N 1
ATOM 2529 C CA . TYR A 1 342 ? -10.07 43.781 18.094 1 95.12 342 TYR A CA 1
ATOM 2530 C C . TYR A 1 342 ? -10.102 44.125 19.578 1 95.12 342 TYR A C 1
ATOM 2532 O O . TYR A 1 342 ? -9.055 44.219 20.219 1 95.12 342 TYR A O 1
ATOM 2540 N N . SER A 1 343 ? -11.281 44.281 20.109 1 92.12 343 SER A N 1
ATOM 2541 C CA . SER A 1 343 ? -11.461 44.594 21.531 1 92.12 343 SER A CA 1
ATOM 2542 C C . SER A 1 343 ? -12.461 43.656 22.172 1 92.12 343 SER A C 1
ATOM 2544 O O . SER A 1 343 ? -12.898 43.875 23.312 1 92.12 343 SER A O 1
ATOM 2546 N N . GLY A 1 344 ? -12.805 42.625 21.453 1 87.31 344 GLY A N 1
ATOM 2547 C CA . GLY A 1 344 ? -13.789 41.688 21.969 1 87.31 344 GLY A CA 1
ATOM 2548 C C . GLY A 1 344 ? -13.203 40.688 22.953 1 87.31 344 GLY A C 1
ATOM 2549 O O . GLY A 1 344 ? -12.094 40.875 23.438 1 87.31 344 GLY A O 1
ATOM 2550 N N . GLY A 1 345 ? -14 39.688 23.297 1 82.5 345 GLY A N 1
ATOM 2551 C CA . GLY A 1 345 ? -13.602 38.656 24.25 1 82.5 345 GLY A CA 1
ATOM 2552 C C . GLY A 1 345 ? -12.555 37.719 23.703 1 82.5 345 GLY A C 1
ATOM 2553 O O . GLY A 1 345 ? -12.32 37.656 22.484 1 82.5 345 GLY A O 1
ATOM 2554 N N . THR A 1 346 ? -11.797 37.094 24.609 1 82.25 346 THR A N 1
ATOM 2555 C CA . THR A 1 346 ? -10.805 36.062 24.281 1 82.25 346 THR A CA 1
ATOM 2556 C C . THR A 1 346 ? -11.227 34.719 24.844 1 82.25 346 THR A C 1
ATOM 2558 O O . THR A 1 346 ? -12.055 34.656 25.766 1 82.25 346 THR A O 1
ATOM 2561 N N . PRO A 1 347 ? -10.711 33.688 24.141 1 82.38 347 PRO A N 1
ATOM 2562 C CA . PRO A 1 347 ? -11.086 32.344 24.656 1 82.38 347 PRO A CA 1
ATOM 2563 C C . PRO A 1 347 ? -10.648 32.156 26.109 1 82.38 347 PRO A C 1
ATOM 2565 O O . PRO A 1 347 ? -9.648 32.75 26.547 1 82.38 347 PRO A O 1
ATOM 2568 N N . SER A 1 348 ? -11.398 31.328 26.781 1 78.06 348 SER A N 1
ATOM 2569 C CA . SER A 1 348 ? -11.016 30.953 28.141 1 78.06 348 SER A CA 1
ATOM 2570 C C . SER A 1 348 ? -9.711 30.172 28.156 1 78.06 348 SER A C 1
ATOM 2572 O O . SER A 1 348 ? -9.336 29.562 27.156 1 78.06 348 SER A O 1
ATOM 2574 N N . ALA A 1 349 ? -9.078 30.344 29.266 1 70.19 349 ALA A N 1
ATOM 2575 C CA . ALA A 1 349 ? -7.82 29.625 29.406 1 70.19 349 ALA A CA 1
ATOM 2576 C C . ALA A 1 349 ? -8.031 28.109 29.312 1 70.19 349 ALA A C 1
ATOM 2578 O O . ALA A 1 349 ? -9.094 27.594 29.688 1 70.19 349 ALA A O 1
ATOM 2579 N N . ALA A 1 350 ? -7.035 27.484 28.578 1 66.12 350 ALA A N 1
ATOM 2580 C CA . ALA A 1 350 ? -7.082 26.031 28.531 1 66.12 350 ALA A CA 1
ATOM 2581 C C . ALA A 1 350 ? -6.922 25.438 29.922 1 66.12 350 ALA A C 1
ATOM 2583 O O . ALA A 1 350 ? -6.238 26.016 30.781 1 66.12 350 ALA A O 1
ATOM 2584 N N . ASP A 1 351 ? -7.738 24.375 30.234 1 59.38 351 ASP A N 1
ATOM 2585 C CA . ASP A 1 351 ? -7.512 23.641 31.484 1 59.38 351 ASP A CA 1
ATOM 2586 C C . ASP A 1 351 ? -6.168 22.922 31.453 1 59.38 351 ASP A C 1
ATOM 2588 O O . ASP A 1 351 ? -5.957 22.016 30.641 1 59.38 351 ASP A O 1
ATOM 2592 N N . GLY A 1 352 ? -5.086 23.625 31.75 1 58.56 352 GLY A N 1
ATOM 2593 C CA . GLY A 1 352 ? -3.711 23.156 31.734 1 58.56 352 GLY A CA 1
ATOM 2594 C C . GLY A 1 352 ? -3.471 21.984 32.656 1 58.56 352 GLY A C 1
ATOM 2595 O O . GLY A 1 352 ? -2.322 21.625 32.938 1 58.56 352 GLY A O 1
ATOM 2596 N N . SER A 1 353 ? -4.43 21.375 33.219 1 59.09 353 SER A N 1
ATOM 2597 C CA . SER A 1 353 ? -4.113 20.406 34.281 1 59.09 353 SER A CA 1
ATOM 2598 C C . SER A 1 353 ? -3.82 19.031 33.688 1 59.09 353 SER A C 1
ATOM 2600 O O . SER A 1 353 ? -4.695 18.156 33.688 1 59.09 353 SER A O 1
ATOM 2602 N N . TRP A 1 354 ? -2.785 19.062 32.781 1 65 354 TRP A N 1
ATOM 2603 C CA . TRP A 1 354 ? -2.383 17.75 32.281 1 65 354 TRP A CA 1
ATOM 2604 C C . TRP A 1 354 ? -1.468 17.062 33.312 1 65 354 TRP A C 1
ATOM 2606 O O . TRP A 1 354 ? -0.618 17.719 33.906 1 65 354 TRP A O 1
ATOM 2616 N N . SER A 1 355 ? -1.909 15.805 33.562 1 68.5 355 SER A N 1
ATOM 2617 C CA . SER A 1 355 ? -0.926 15.039 34.312 1 68.5 355 SER A CA 1
ATOM 2618 C C . SER A 1 355 ? 0.399 14.945 33.562 1 68.5 355 SER A C 1
ATOM 2620 O O . SER A 1 355 ? 0.42 14.711 32.344 1 68.5 355 SER A O 1
ATOM 2622 N N . ARG A 1 356 ? 1.441 15.273 34.125 1 75.88 356 ARG A N 1
ATOM 2623 C CA . ARG A 1 356 ? 2.797 15.266 33.594 1 75.88 356 ARG A CA 1
ATOM 2624 C C . ARG A 1 356 ? 3.367 13.844 33.562 1 75.88 356 ARG A C 1
ATOM 2626 O O . ARG A 1 356 ? 4.586 13.664 33.594 1 75.88 356 ARG A O 1
ATOM 2633 N N . SER A 1 357 ? 2.488 12.906 33.5 1 84.75 357 SER A N 1
ATOM 2634 C CA . SER A 1 357 ? 3.023 11.547 33.5 1 84.75 357 SER A CA 1
ATOM 2635 C C . SER A 1 357 ? 2.848 10.898 32.125 1 84.75 357 SER A C 1
ATOM 2637 O O . SER A 1 357 ? 2.219 11.469 31.234 1 84.75 357 SER A O 1
ATOM 2639 N N . GLY A 1 358 ? 3.635 9.852 31.922 1 92.25 358 GLY A N 1
ATOM 2640 C CA . GLY A 1 358 ? 3.516 9.055 30.703 1 92.25 358 GLY A CA 1
ATOM 2641 C C . GLY A 1 358 ? 3.898 9.82 29.453 1 92.25 358 GLY A C 1
ATOM 2642 O O . GLY A 1 358 ? 4.949 10.461 29.406 1 92.25 358 GLY A O 1
ATOM 2643 N N . THR A 1 359 ? 3.09 9.75 28.484 1 93.69 359 THR A N 1
ATOM 2644 C CA . THR A 1 359 ? 3.377 10.344 27.188 1 93.69 359 THR A CA 1
ATOM 2645 C C . THR A 1 359 ? 3.457 11.867 27.297 1 93.69 359 THR A C 1
ATOM 2647 O O . THR A 1 359 ? 4.246 12.5 26.594 1 93.69 359 THR A O 1
ATOM 2650 N N . ALA A 1 360 ? 2.641 12.477 28.156 1 93.5 360 ALA A N 1
ATOM 2651 C CA . ALA A 1 360 ? 2.668 13.922 28.359 1 93.5 360 ALA A CA 1
ATOM 2652 C C . ALA A 1 360 ? 4.066 14.398 28.75 1 93.5 360 ALA A C 1
ATOM 2654 O O . ALA A 1 360 ? 4.527 15.438 28.281 1 93.5 360 ALA A O 1
ATOM 2655 N N . SER A 1 361 ? 4.723 13.641 29.625 1 94.38 361 SER A N 1
ATOM 2656 C CA . SER A 1 361 ? 6.066 13.992 30.062 1 94.38 361 SER A CA 1
ATOM 2657 C C . SER A 1 361 ? 7.051 13.992 28.906 1 94.38 361 SER A C 1
ATOM 2659 O O . SER A 1 361 ? 7.992 14.781 28.875 1 94.38 361 SER A O 1
ATOM 2661 N N . ILE A 1 362 ? 6.875 13.086 27.969 1 95.69 362 ILE A N 1
ATOM 2662 C CA . ILE A 1 362 ? 7.742 13 26.812 1 95.69 362 ILE A CA 1
ATOM 2663 C C . ILE A 1 362 ? 7.543 14.227 25.922 1 95.69 362 ILE A C 1
ATOM 2665 O O . ILE A 1 362 ? 8.508 14.812 25.438 1 95.69 362 ILE A O 1
ATOM 2669 N N . VAL A 1 363 ? 6.293 14.641 25.656 1 95.5 363 VAL A N 1
ATOM 2670 C CA . VAL A 1 363 ? 6.027 15.812 24.828 1 95.5 363 VAL A CA 1
ATOM 2671 C C . VAL A 1 363 ? 6.621 17.062 25.484 1 95.5 363 VAL A C 1
ATOM 2673 O O . VAL A 1 363 ? 7.184 17.922 24.797 1 95.5 363 VAL A O 1
ATOM 2676 N N . GLU A 1 364 ? 6.496 17.156 26.812 1 94 364 GLU A N 1
ATOM 2677 C CA . GLU A 1 364 ? 7.121 18.266 27.531 1 94 364 GLU A CA 1
ATOM 2678 C C . GLU A 1 364 ? 8.641 18.234 27.375 1 94 364 GLU A C 1
ATOM 2680 O O . GLU A 1 364 ? 9.273 19.281 27.234 1 94 364 GLU A O 1
ATOM 2685 N N . THR A 1 365 ? 9.188 17.047 27.484 1 95.25 365 THR A N 1
ATOM 2686 C CA . THR A 1 365 ? 10.625 16.891 27.266 1 95.25 365 THR A CA 1
ATOM 2687 C C . THR A 1 365 ? 11.016 17.344 25.859 1 95.25 365 THR A C 1
ATOM 2689 O O . THR A 1 365 ? 12.031 18.016 25.688 1 95.25 365 THR A O 1
ATOM 2692 N N . ILE A 1 366 ? 10.242 16.984 24.859 1 96.69 366 ILE A N 1
ATOM 2693 C CA . ILE A 1 366 ? 10.484 17.406 23.484 1 96.69 366 ILE A CA 1
ATOM 2694 C C . ILE A 1 366 ? 10.43 18.938 23.406 1 96.69 366 ILE A C 1
ATOM 2696 O O . ILE A 1 366 ? 11.289 19.562 22.766 1 96.69 366 ILE A O 1
ATOM 2700 N N . ASN A 1 367 ? 9.43 19.547 24.031 1 95.25 367 ASN A N 1
ATOM 2701 C CA . ASN A 1 367 ? 9.312 21.016 24.047 1 95.25 367 ASN A CA 1
ATOM 2702 C C . ASN A 1 367 ? 10.578 21.656 24.609 1 95.25 367 ASN A C 1
ATOM 2704 O O . ASN A 1 367 ? 10.992 22.719 24.125 1 95.25 367 ASN A O 1
ATOM 2708 N N . ALA A 1 368 ? 11.133 21.016 25.562 1 94.31 368 ALA A N 1
ATOM 2709 C CA . ALA A 1 368 ? 12.305 21.578 26.234 1 94.31 368 ALA A CA 1
ATOM 2710 C C . ALA A 1 368 ? 13.562 21.391 25.406 1 94.31 368 ALA A C 1
ATOM 2712 O O . ALA A 1 368 ? 14.484 22.203 25.453 1 94.31 368 ALA A O 1
ATOM 2713 N N . LEU A 1 369 ? 13.602 20.359 24.594 1 96.06 369 LEU A N 1
ATOM 2714 C CA . LEU A 1 369 ? 14.852 19.969 23.938 1 96.06 369 LEU A CA 1
ATOM 2715 C C . LEU A 1 369 ? 14.906 20.516 22.516 1 96.06 369 LEU A C 1
ATOM 2717 O O . LEU A 1 369 ? 15.984 20.75 21.984 1 96.06 369 LEU A O 1
ATOM 2721 N N . LYS A 1 370 ? 13.82 20.609 21.828 1 95.81 370 LYS A N 1
ATOM 2722 C CA . LYS A 1 370 ? 13.805 21.016 20.422 1 95.81 370 LYS A CA 1
ATOM 2723 C C . LYS A 1 370 ? 14.398 22.406 20.25 1 95.81 370 LYS A C 1
ATOM 2725 O O . LYS A 1 370 ? 14.258 23.25 21.141 1 95.81 370 LYS A O 1
ATOM 2730 N N . THR A 1 371 ? 15.023 22.672 19.109 1 94.19 371 THR A N 1
ATOM 2731 C CA . THR A 1 371 ? 15.656 23.953 18.812 1 94.19 371 THR A CA 1
ATOM 2732 C C . THR A 1 371 ? 15.578 24.266 17.328 1 94.19 371 THR A C 1
ATOM 2734 O O . THR A 1 371 ? 15.297 23.375 16.516 1 94.19 371 THR A O 1
ATOM 2737 N N . GLY A 1 372 ? 15.68 25.531 17.062 1 94.75 372 GLY A N 1
ATOM 2738 C CA . GLY A 1 372 ? 15.914 25.953 15.688 1 94.75 372 GLY A CA 1
ATOM 2739 C C . GLY A 1 372 ? 14.781 25.594 14.75 1 94.75 372 GLY A C 1
ATOM 2740 O O . GLY A 1 372 ? 13.633 25.969 14.977 1 94.75 372 GLY A O 1
ATOM 2741 N N . ARG A 1 373 ? 15.203 24.703 13.766 1 96.94 373 ARG A N 1
ATOM 2742 C CA . ARG A 1 373 ? 14.305 24.344 12.68 1 96.94 373 ARG A CA 1
ATOM 2743 C C . ARG A 1 373 ? 13.828 22.906 12.828 1 96.94 373 ARG A C 1
ATOM 2745 O O . ARG A 1 373 ? 13.453 22.266 11.844 1 96.94 373 ARG A O 1
ATOM 2752 N N . ASP A 1 374 ? 13.805 22.422 14.062 1 98.25 374 ASP A N 1
ATOM 2753 C CA . ASP A 1 374 ? 13.406 21.031 14.312 1 98.25 374 ASP A CA 1
ATOM 2754 C C . ASP A 1 374 ? 11.992 20.766 13.797 1 98.25 374 ASP A C 1
ATOM 2756 O O . ASP A 1 374 ? 11.18 21.688 13.695 1 98.25 374 ASP A O 1
ATOM 2760 N N . VAL A 1 375 ? 11.789 19.562 13.398 1 98.62 375 VAL A N 1
ATOM 2761 C CA . VAL A 1 375 ? 10.492 19.125 12.883 1 98.62 375 VAL A CA 1
ATOM 2762 C C . VAL A 1 375 ? 9.922 18.031 13.789 1 98.62 375 VAL A C 1
ATOM 2764 O O . VAL A 1 375 ? 10.656 17.172 14.281 1 98.62 375 VAL A O 1
ATOM 2767 N N . CYS A 1 376 ? 8.68 18.141 14.094 1 98.62 376 CYS A N 1
ATOM 2768 C CA . CYS A 1 376 ? 7.965 17.062 14.781 1 98.62 376 CYS A CA 1
ATOM 2769 C C . CYS A 1 376 ? 7.066 16.297 13.812 1 98.62 376 CYS A C 1
ATOM 2771 O O . CYS A 1 376 ? 6.457 16.891 12.922 1 98.62 376 CYS A O 1
ATOM 2773 N N . VAL A 1 377 ? 7.043 14.992 13.922 1 98.44 377 VAL A N 1
ATOM 2774 C CA . VAL A 1 377 ? 6.207 14.133 13.094 1 98.44 377 VAL A CA 1
ATOM 2775 C C . VAL A 1 377 ? 5.355 13.227 13.977 1 98.44 377 VAL A C 1
ATOM 2777 O O . VAL A 1 377 ? 5.883 12.516 14.828 1 98.44 377 VAL A O 1
ATOM 2780 N N . GLY A 1 378 ? 4.078 13.266 13.797 1 97.56 378 GLY A N 1
ATOM 2781 C CA . GLY A 1 378 ? 3.164 12.445 14.578 1 97.56 378 GLY A CA 1
ATOM 2782 C C . GLY A 1 378 ? 2.365 11.469 13.742 1 97.56 378 GLY A C 1
ATOM 2783 O O . GLY A 1 378 ? 1.947 11.797 12.625 1 97.56 378 GLY A O 1
ATOM 2784 N N . GLU A 1 379 ? 2.125 10.266 14.281 1 95.81 379 GLU A N 1
ATOM 2785 C CA . GLU A 1 379 ? 1.253 9.273 13.672 1 95.81 379 GLU A CA 1
ATOM 2786 C C . GLU A 1 379 ? -0.216 9.648 13.828 1 95.81 379 GLU A C 1
ATOM 2788 O O . GLU A 1 379 ? -0.578 10.383 14.75 1 95.81 379 GLU A O 1
ATOM 2793 N N . ALA A 1 380 ? -1.047 9.133 12.836 1 91.31 380 ALA A N 1
ATOM 2794 C CA . ALA A 1 380 ? -2.488 9.328 12.969 1 91.31 380 ALA A CA 1
ATOM 2795 C C . ALA A 1 380 ? -3.066 8.43 14.062 1 91.31 380 ALA A C 1
ATOM 2797 O O . ALA A 1 380 ? -3.736 7.438 13.766 1 91.31 380 ALA A O 1
ATOM 2798 N N . SER A 1 381 ? -2.76 8.547 15.219 1 91.5 381 SER A N 1
ATOM 2799 C CA . SER A 1 381 ? -3.162 7.777 16.391 1 91.5 381 SER A CA 1
ATOM 2800 C C . SER A 1 381 ? -3.246 8.664 17.625 1 91.5 381 SER A C 1
ATOM 2802 O O . SER A 1 381 ? -3.469 9.867 17.531 1 91.5 381 SER A O 1
ATOM 2804 N N . VAL A 1 382 ? -3.072 8.039 18.766 1 91.69 382 VAL A N 1
ATOM 2805 C CA . VAL A 1 382 ? -3.09 8.797 20 1 91.69 382 VAL A CA 1
ATOM 2806 C C . VAL A 1 382 ? -1.937 9.797 20.016 1 91.69 382 VAL A C 1
ATOM 2808 O O . VAL A 1 382 ? -2.012 10.828 20.688 1 91.69 382 VAL A O 1
ATOM 2811 N N . ALA A 1 383 ? -0.92 9.531 19.172 1 92.88 383 ALA A N 1
ATOM 2812 C CA . ALA A 1 383 ? 0.251 10.398 19.078 1 92.88 383 ALA A CA 1
ATOM 2813 C C . ALA A 1 383 ? -0.143 11.812 18.656 1 92.88 383 ALA A C 1
ATOM 2815 O O . ALA A 1 383 ? 0.358 12.797 19.203 1 92.88 383 ALA A O 1
ATOM 2816 N N . SER A 1 384 ? -0.994 11.906 17.672 1 91.5 384 SER A N 1
ATOM 2817 C CA . SER A 1 384 ? -1.413 13.203 17.156 1 91.5 384 SER A CA 1
ATOM 2818 C C . SER A 1 384 ? -2.186 13.992 18.203 1 91.5 384 SER A C 1
ATOM 2820 O O . SER A 1 384 ? -2.107 15.227 18.25 1 91.5 384 SER A O 1
ATOM 2822 N N . GLY A 1 385 ? -2.947 13.305 19.031 1 91.38 385 GLY A N 1
ATOM 2823 C CA . GLY A 1 385 ? -3.652 13.961 20.109 1 91.38 385 GLY A CA 1
ATOM 2824 C C . GLY A 1 385 ? -2.725 14.609 21.125 1 91.38 385 GLY A C 1
ATOM 2825 O O . GLY A 1 385 ? -2.975 15.727 21.578 1 91.38 385 GLY A O 1
ATOM 2826 N N . TRP A 1 386 ? -1.688 13.922 21.438 1 93.56 386 TRP A N 1
ATOM 2827 C CA . TRP A 1 386 ? -0.718 14.438 22.391 1 93.56 386 TRP A CA 1
ATOM 2828 C C . TRP A 1 386 ? 0.015 15.648 21.828 1 93.56 386 TRP A C 1
ATOM 2830 O O . TRP A 1 386 ? 0.204 16.656 22.516 1 93.56 386 TRP A O 1
ATOM 2840 N N . PHE A 1 387 ? 0.424 15.562 20.578 1 94.38 387 PHE A N 1
ATOM 2841 C CA . PHE A 1 387 ? 1.076 16.688 19.922 1 94.38 387 PHE A CA 1
ATOM 2842 C C . PHE A 1 387 ? 0.125 17.875 19.828 1 94.38 387 PHE A C 1
ATOM 2844 O O . PHE A 1 387 ? 0.522 19.031 20.047 1 94.38 387 PHE A O 1
ATOM 2851 N N . GLY A 1 388 ? -1.11 17.594 19.469 1 92.38 388 GLY A N 1
ATOM 2852 C CA . GLY A 1 388 ? -2.09 18.672 19.391 1 92.38 388 GLY A CA 1
ATOM 2853 C C . GLY A 1 388 ? -2.309 19.375 20.719 1 92.38 388 GLY A C 1
ATOM 2854 O O . GLY A 1 388 ? -2.475 20.594 20.75 1 92.38 388 GLY A O 1
ATOM 2855 N N . ALA A 1 389 ? -2.225 18.672 21.766 1 90.25 389 ALA A N 1
ATOM 2856 C CA . ALA A 1 389 ? -2.574 19.188 23.078 1 90.25 389 ALA A CA 1
ATOM 2857 C C . ALA A 1 389 ? -1.384 19.891 23.734 1 90.25 389 ALA A C 1
ATOM 2859 O O . ALA A 1 389 ? -1.552 20.891 24.438 1 90.25 389 ALA A O 1
ATOM 2860 N N . LEU A 1 390 ? -0.179 19.359 23.484 1 91.75 390 LEU A N 1
ATOM 2861 C CA . LEU A 1 390 ? 0.871 19.766 24.406 1 91.75 390 LEU A CA 1
ATOM 2862 C C . LEU A 1 390 ? 2.078 20.312 23.656 1 91.75 390 LEU A C 1
ATOM 2864 O O . LEU A 1 390 ? 2.926 20.984 24.25 1 91.75 390 LEU A O 1
ATOM 2868 N N . LEU A 1 391 ? 2.203 19.969 22.422 1 94.56 391 LEU A N 1
ATOM 2869 C CA . LEU A 1 391 ? 3.367 20.438 21.672 1 94.56 391 LEU A CA 1
ATOM 2870 C C . LEU A 1 391 ? 3.311 21.953 21.469 1 94.56 391 LEU A C 1
ATOM 2872 O O . LEU A 1 391 ? 2.25 22.5 21.172 1 94.56 391 LEU A O 1
ATOM 2876 N N . ARG A 1 392 ? 4.41 22.625 21.672 1 94.75 392 ARG A N 1
ATOM 2877 C CA . ARG A 1 392 ? 4.547 24.062 21.453 1 94.75 392 ARG A CA 1
ATOM 2878 C C . ARG A 1 392 ? 5.648 24.359 20.438 1 94.75 392 ARG A C 1
ATOM 2880 O O . ARG A 1 392 ? 6.812 24.016 20.672 1 94.75 392 ARG A O 1
ATOM 2887 N N . LEU A 1 393 ? 5.23 25.031 19.359 1 96.12 393 LEU A N 1
ATOM 2888 C CA . LEU A 1 393 ? 6.18 25.266 18.281 1 96.12 393 LEU A CA 1
ATOM 2889 C C . LEU A 1 393 ? 6.457 26.766 18.125 1 96.12 393 LEU A C 1
ATOM 2891 O O . LEU A 1 393 ? 5.602 27.594 18.438 1 96.12 393 LEU A O 1
ATOM 2895 N N . GLU A 1 394 ? 7.617 27.016 17.672 1 92.25 394 GLU A N 1
ATOM 2896 C CA . GLU A 1 394 ? 8.023 28.344 17.203 1 92.25 394 GLU A CA 1
ATOM 2897 C C . GLU A 1 394 ? 8.5 28.297 15.758 1 92.25 394 GLU A C 1
ATOM 2899 O O . GLU A 1 394 ? 9.305 27.438 15.391 1 92.25 394 GLU A O 1
ATOM 2904 N N . PRO A 1 395 ? 7.953 29.297 14.984 1 90.75 395 PRO A N 1
ATOM 2905 C CA . PRO A 1 395 ? 8.523 29.328 13.641 1 90.75 395 PRO A CA 1
ATOM 2906 C C . PRO A 1 395 ? 10.047 29.438 13.641 1 90.75 395 PRO A C 1
ATOM 2908 O O . PRO A 1 395 ? 10.609 30.203 14.438 1 90.75 395 PRO A O 1
ATOM 2911 N N . PRO A 1 396 ? 10.789 28.625 12.906 1 94.88 396 PRO A N 1
ATOM 2912 C CA . PRO A 1 396 ? 10.266 27.891 11.75 1 94.88 396 PRO A CA 1
ATOM 2913 C C . PRO A 1 396 ? 10.039 26.422 12.039 1 94.88 396 PRO A C 1
ATOM 2915 O O . PRO A 1 396 ? 10.023 25.594 11.117 1 94.88 396 PRO A O 1
ATOM 2918 N N . GLN A 1 397 ? 9.922 26.031 13.312 1 96.81 397 GLN A N 1
ATOM 2919 C CA . GLN A 1 397 ? 9.625 24.641 13.641 1 96.81 397 GLN A CA 1
ATOM 2920 C C . GLN A 1 397 ? 8.312 24.188 12.992 1 96.81 397 GLN A C 1
ATOM 2922 O O . GLN A 1 397 ? 7.449 25.016 12.688 1 96.81 397 GLN A O 1
ATOM 2927 N N . ARG A 1 398 ? 8.219 22.891 12.719 1 97.12 398 ARG A N 1
ATOM 2928 C CA . ARG A 1 398 ? 7.07 22.344 11.992 1 97.12 398 ARG A CA 1
ATOM 2929 C C . ARG A 1 398 ? 6.52 21.109 12.68 1 97.12 398 ARG A C 1
ATOM 2931 O O . ARG A 1 398 ? 7.25 20.406 13.398 1 97.12 398 ARG A O 1
ATOM 2938 N N . LEU A 1 399 ? 5.242 20.891 12.492 1 97.56 399 LEU A N 1
ATOM 2939 C CA . LEU A 1 399 ? 4.586 19.625 12.789 1 97.56 399 LEU A CA 1
ATOM 2940 C C . LEU A 1 399 ? 3.986 19.016 11.523 1 97.56 399 LEU A C 1
ATOM 2942 O O . LEU A 1 399 ? 3.32 19.703 10.75 1 97.56 399 LEU A O 1
ATOM 2946 N N . ILE A 1 400 ? 4.258 17.734 11.328 1 96.56 400 ILE A N 1
ATOM 2947 C CA . ILE A 1 400 ? 3.682 17 10.203 1 96.56 400 ILE A CA 1
ATOM 2948 C C . ILE A 1 400 ? 2.869 15.812 10.719 1 96.56 400 ILE A C 1
ATOM 2950 O O . ILE A 1 400 ? 3.371 15 11.5 1 96.56 400 ILE A O 1
ATOM 2954 N N . THR A 1 401 ? 1.648 15.734 10.367 1 95.81 401 THR A N 1
ATOM 2955 C CA . THR A 1 401 ? 0.747 14.617 10.625 1 95.81 401 THR A CA 1
ATOM 2956 C C . THR A 1 401 ? -0.09 14.297 9.391 1 95.81 401 THR A C 1
ATOM 2958 O O . THR A 1 401 ? -0.343 15.172 8.562 1 95.81 401 THR A O 1
ATOM 2961 N N . PRO A 1 402 ? -0.456 13.031 9.195 1 95.38 402 PRO A N 1
ATOM 2962 C CA . PRO A 1 402 ? -1.246 12.68 8.016 1 95.38 402 PRO A CA 1
ATOM 2963 C C . PRO A 1 402 ? -2.73 12.992 8.18 1 95.38 402 PRO A C 1
ATOM 2965 O O . PRO A 1 402 ? -3.535 12.086 8.406 1 95.38 402 PRO A O 1
ATOM 2968 N N . ARG A 1 403 ? -3.131 14.172 7.891 1 91.5 403 ARG A N 1
ATOM 2969 C CA . ARG A 1 403 ? -4.52 14.562 8.117 1 91.5 403 ARG A CA 1
ATOM 2970 C C . ARG A 1 403 ? -5.305 14.57 6.809 1 91.5 403 ARG A C 1
ATOM 2972 O O . ARG A 1 403 ? -6.488 14.914 6.789 1 91.5 403 ARG A O 1
ATOM 2979 N N . GLY A 1 404 ? -4.625 14.203 5.742 1 92.5 404 GLY A N 1
ATOM 2980 C CA . GLY A 1 404 ? -5.359 13.953 4.508 1 92.5 404 GLY A CA 1
ATOM 2981 C C . GLY A 1 404 ? -6.148 12.664 4.531 1 92.5 404 GLY A C 1
ATOM 2982 O O . GLY A 1 404 ? -7.324 12.641 4.152 1 92.5 404 GLY A O 1
ATOM 2983 N N . THR A 1 405 ? -5.492 11.648 5.066 1 91.62 405 THR A N 1
ATOM 2984 C CA . THR A 1 405 ? -6.145 10.344 5.109 1 91.62 405 THR A CA 1
ATOM 2985 C C . THR A 1 405 ? -6.301 9.859 6.547 1 91.62 405 THR A C 1
ATOM 2987 O O . THR A 1 405 ? -7.242 9.133 6.867 1 91.62 405 THR A O 1
ATOM 2990 N N . GLY A 1 406 ? -5.336 10.242 7.359 1 91.81 406 GLY A N 1
ATOM 2991 C CA . GLY A 1 406 ? -5.355 9.719 8.719 1 91.81 406 GLY A CA 1
ATOM 2992 C C . GLY A 1 406 ? -4.867 8.281 8.812 1 91.81 406 GLY A C 1
ATOM 2993 O O . GLY A 1 406 ? -5.25 7.551 9.727 1 91.81 406 GLY A O 1
ATOM 2994 N N . SER A 1 407 ? -4.039 7.863 7.93 1 90.69 407 SER A N 1
ATOM 2995 C CA . SER A 1 407 ? -3.6 6.477 7.844 1 90.69 407 SER A CA 1
ATOM 2996 C C . SER A 1 407 ? -2.443 6.203 8.805 1 90.69 407 SER A C 1
ATOM 2998 O O . SER A 1 407 ? -1.677 7.109 9.133 1 90.69 407 SER A O 1
ATOM 3000 N N . LEU A 1 408 ? -2.357 5 9.234 1 95.06 408 LEU A N 1
ATOM 3001 C CA . LEU A 1 408 ? -1.214 4.539 10.016 1 95.06 408 LEU A CA 1
ATOM 3002 C C . LEU A 1 408 ? -0.032 4.215 9.109 1 95.06 408 LEU A C 1
ATOM 3004 O O . LEU A 1 408 ? -0.192 4.105 7.891 1 95.06 408 LEU A O 1
ATOM 3008 N N . GLY A 1 409 ? 1.14 4.109 9.695 1 96.56 409 GLY A N 1
ATOM 3009 C CA . GLY A 1 409 ? 2.338 3.758 8.953 1 96.56 409 GLY A CA 1
ATOM 3010 C C . GLY A 1 409 ? 2.982 4.949 8.266 1 96.56 409 GLY A C 1
ATOM 3011 O O . GLY A 1 409 ? 3.836 4.781 7.395 1 96.56 409 GLY A O 1
ATOM 3012 N N . TYR A 1 410 ? 2.514 6.109 8.539 1 97.62 410 TYR A N 1
ATOM 3013 C CA . TYR A 1 410 ? 2.945 7.359 7.926 1 97.62 410 TYR A CA 1
ATOM 3014 C C . TYR A 1 410 ? 4.176 7.918 8.633 1 97.62 410 TYR A C 1
ATOM 3016 O O . TYR A 1 410 ? 5.129 8.352 7.98 1 97.62 410 TYR A O 1
ATOM 3024 N N . ALA A 1 411 ? 4.262 7.926 9.945 1 98.12 411 ALA A N 1
ATOM 3025 C CA . ALA A 1 411 ? 5.145 8.773 10.742 1 98.12 411 ALA A CA 1
ATOM 3026 C C . ALA A 1 411 ? 6.609 8.445 10.469 1 98.12 411 ALA A C 1
ATOM 3028 O O . ALA A 1 411 ? 7.422 9.352 10.258 1 98.12 411 ALA A O 1
ATOM 3029 N N . LEU A 1 412 ? 6.961 7.215 10.469 1 98.19 412 LEU A N 1
ATOM 3030 C CA . LEU A 1 412 ? 8.375 6.863 10.352 1 98.19 412 LEU A CA 1
ATOM 3031 C C . LEU A 1 412 ? 8.914 7.227 8.977 1 98.19 412 LEU A C 1
ATOM 3033 O O . LEU A 1 412 ? 9.938 7.906 8.867 1 98.19 412 LEU A O 1
ATOM 3037 N N . PRO A 1 413 ? 8.219 6.797 7.902 1 98.56 413 PRO A N 1
ATOM 3038 C CA . PRO A 1 413 ? 8.734 7.215 6.594 1 98.56 413 PRO A CA 1
ATOM 3039 C C . PRO A 1 413 ? 8.711 8.727 6.406 1 98.56 413 PRO A C 1
ATOM 3041 O O . PRO A 1 413 ? 9.625 9.297 5.797 1 98.56 413 PRO A O 1
ATOM 3044 N N . ALA A 1 414 ? 7.668 9.367 6.918 1 98.69 414 ALA A N 1
ATOM 3045 C CA . ALA A 1 414 ? 7.59 10.828 6.832 1 98.69 414 ALA A CA 1
ATOM 3046 C C . ALA A 1 414 ? 8.758 11.477 7.57 1 98.69 414 ALA A C 1
ATOM 3048 O O . ALA A 1 414 ? 9.297 12.492 7.117 1 98.69 414 ALA A O 1
ATOM 3049 N N . ALA A 1 415 ? 9.148 10.906 8.719 1 98.69 415 ALA A N 1
ATOM 3050 C CA . ALA A 1 415 ? 10.281 11.414 9.477 1 98.69 415 ALA A CA 1
ATOM 3051 C C . ALA A 1 415 ? 11.57 11.352 8.656 1 98.69 415 ALA A C 1
ATOM 3053 O O . ALA A 1 415 ? 12.414 12.242 8.75 1 98.69 415 ALA A O 1
ATOM 3054 N N . VAL A 1 416 ? 11.719 10.297 7.84 1 98.69 416 VAL A N 1
ATOM 3055 C CA . VAL A 1 416 ? 12.867 10.18 6.949 1 98.69 416 VAL A CA 1
ATOM 3056 C C . VAL A 1 416 ? 12.898 11.367 5.98 1 98.69 416 VAL A C 1
ATOM 3058 O O . VAL A 1 416 ? 13.93 12.016 5.824 1 98.69 416 VAL A O 1
ATOM 3061 N N . GLY A 1 417 ? 11.742 11.625 5.363 1 98.75 417 GLY A N 1
ATOM 3062 C CA . GLY A 1 417 ? 11.648 12.734 4.43 1 98.75 417 GLY A CA 1
ATOM 3063 C C . GLY A 1 417 ? 11.953 14.078 5.066 1 98.75 417 GLY A C 1
ATOM 3064 O O . GLY A 1 417 ? 12.641 14.914 4.473 1 98.75 417 GLY A O 1
ATOM 3065 N N . ALA A 1 418 ? 11.438 14.273 6.293 1 98.69 418 ALA A N 1
ATOM 3066 C CA . ALA A 1 418 ? 11.664 15.523 7.02 1 98.69 418 ALA A CA 1
ATOM 3067 C C . ALA A 1 418 ? 13.148 15.703 7.34 1 98.69 418 ALA A C 1
ATOM 3069 O O . ALA A 1 418 ? 13.688 16.812 7.207 1 98.69 418 ALA A O 1
ATOM 3070 N N . ALA A 1 419 ? 13.812 14.633 7.758 1 98.56 419 ALA A N 1
ATOM 3071 C CA . ALA A 1 419 ? 15.227 14.703 8.109 1 98.56 419 ALA A CA 1
ATOM 3072 C C . ALA A 1 419 ? 16.078 15.008 6.887 1 98.56 419 ALA A C 1
ATOM 3074 O O . ALA A 1 419 ? 17.062 15.742 6.977 1 98.56 419 ALA A O 1
ATOM 3075 N N . VAL A 1 420 ? 15.695 14.438 5.777 1 98.12 420 VAL A N 1
ATOM 3076 C CA . VAL A 1 420 ? 16.422 14.68 4.535 1 98.12 420 VAL A CA 1
ATOM 3077 C C . VAL A 1 420 ? 16.234 16.125 4.098 1 98.12 420 VAL A C 1
ATOM 3079 O O . VAL A 1 420 ? 17.156 16.734 3.551 1 98.12 420 VAL A O 1
ATOM 3082 N N . ALA A 1 421 ? 15.078 16.703 4.363 1 98.12 421 ALA A N 1
ATOM 3083 C CA . ALA A 1 421 ? 14.781 18.078 3.994 1 98.12 421 ALA A CA 1
ATOM 3084 C C . ALA A 1 421 ? 15.57 19.062 4.848 1 98.12 421 ALA A C 1
ATOM 3086 O O . ALA A 1 421 ? 15.922 20.156 4.391 1 98.12 421 ALA A O 1
ATOM 3087 N N . ARG A 1 422 ? 15.805 18.719 6.152 1 97.88 422 ARG A N 1
ATOM 3088 C CA . ARG A 1 422 ? 16.562 19.547 7.086 1 97.88 422 ARG A CA 1
ATOM 3089 C C . ARG A 1 422 ? 17.656 18.734 7.773 1 97.88 422 ARG A C 1
ATOM 3091 O O . ARG A 1 422 ? 17.547 18.406 8.961 1 97.88 422 ARG A O 1
ATOM 3098 N N . PRO A 1 423 ? 18.781 18.469 7.102 1 95.69 423 PRO A N 1
ATOM 3099 C CA . PRO A 1 423 ? 19.797 17.547 7.609 1 95.69 423 PRO A CA 1
ATOM 3100 C C . PRO A 1 423 ? 20.5 18.078 8.852 1 95.69 423 PRO A C 1
ATOM 3102 O O . PRO A 1 423 ? 21.125 17.312 9.586 1 95.69 423 PRO A O 1
ATOM 3105 N N . ASP A 1 424 ? 20.375 19.391 9.125 1 95.69 424 ASP A N 1
ATOM 3106 C CA . ASP A 1 424 ? 21.078 19.984 10.25 1 95.69 424 ASP A CA 1
ATOM 3107 C C . ASP A 1 424 ? 20.172 20.125 11.469 1 95.69 424 ASP A C 1
ATOM 3109 O O . ASP A 1 424 ? 20.547 20.719 12.469 1 95.69 424 ASP A O 1
ATOM 3113 N N . SER A 1 425 ? 18.953 19.641 11.383 1 97.19 425 SER A N 1
ATOM 3114 C CA . SER A 1 425 ? 17.984 19.719 12.469 1 97.19 425 SER A CA 1
ATOM 3115 C C . SER A 1 425 ? 17.547 18.344 12.938 1 97.19 425 SER A C 1
ATOM 3117 O O . SER A 1 425 ? 17.75 17.344 12.227 1 97.19 425 SER A O 1
ATOM 3119 N N . ALA A 1 426 ? 17.016 18.266 14.141 1 98.12 426 ALA A N 1
ATOM 3120 C CA . ALA A 1 426 ? 16.453 17.016 14.633 1 98.12 426 ALA A CA 1
ATOM 3121 C C . ALA A 1 426 ? 15 16.844 14.203 1 98.12 426 ALA A C 1
ATOM 3123 O O . ALA A 1 426 ? 14.297 17.844 13.992 1 98.12 426 ALA A O 1
ATOM 3124 N N . VAL A 1 427 ? 14.641 15.672 13.992 1 98.69 427 VAL A N 1
ATOM 3125 C CA . VAL A 1 427 ? 13.234 15.32 13.781 1 98.69 427 VAL A CA 1
ATOM 3126 C C . VAL A 1 427 ? 12.727 14.508 14.969 1 98.69 427 VAL A C 1
ATOM 3128 O O . VAL A 1 427 ? 13.281 13.453 15.289 1 98.69 427 VAL A O 1
ATOM 3131 N N . TRP A 1 428 ? 11.727 15 15.656 1 98.75 428 TRP A N 1
ATOM 3132 C CA . TRP A 1 428 ? 11.102 14.367 16.812 1 98.75 428 TRP A CA 1
ATOM 3133 C C . TRP A 1 428 ? 9.836 13.617 16.406 1 98.75 428 TRP A C 1
ATOM 3135 O O . TRP A 1 428 ? 8.836 14.242 16.047 1 98.75 428 TRP A O 1
ATOM 3145 N N . THR A 1 429 ? 9.859 12.297 16.531 1 98.44 429 THR A N 1
ATOM 3146 C CA . THR A 1 429 ? 8.766 11.469 16.031 1 98.44 429 THR A CA 1
ATOM 3147 C C . THR A 1 429 ? 8.039 10.781 17.172 1 98.44 429 THR A C 1
ATOM 3149 O O . THR A 1 429 ? 8.664 10.211 18.078 1 98.44 429 THR A O 1
ATOM 3152 N N . LEU A 1 430 ? 6.777 10.891 17.203 1 98.12 430 LEU A N 1
ATOM 3153 C CA . LEU A 1 430 ? 5.895 10.125 18.078 1 98.12 430 LEU A CA 1
ATOM 3154 C C . LEU A 1 430 ? 5.066 9.133 17.266 1 98.12 430 LEU A C 1
ATOM 3156 O O . LEU A 1 430 ? 4.254 9.531 16.438 1 98.12 430 LEU A O 1
ATOM 3160 N N . VAL A 1 431 ? 5.27 7.812 17.5 1 97.81 431 VAL A N 1
ATOM 3161 C CA . VAL A 1 431 ? 4.609 6.777 16.719 1 97.81 431 VAL A CA 1
ATOM 3162 C C . VAL A 1 431 ? 4.074 5.684 17.641 1 97.81 431 VAL A C 1
ATOM 3164 O O . VAL A 1 431 ? 4.707 5.34 18.641 1 97.81 431 VAL A O 1
ATOM 3167 N N . GLY A 1 432 ? 2.881 5.203 17.375 1 96.25 432 GLY A N 1
ATOM 3168 C CA . GLY A 1 432 ? 2.355 4.047 18.078 1 96.25 432 GLY A CA 1
ATOM 3169 C C . GLY A 1 432 ? 2.9 2.73 17.562 1 96.25 432 GLY A C 1
ATOM 3170 O O . GLY A 1 432 ? 3.379 2.66 16.422 1 96.25 432 GLY A O 1
ATOM 3171 N N . ASP A 1 433 ? 2.748 1.687 18.391 1 95.19 433 ASP A N 1
ATOM 3172 C CA . ASP A 1 433 ? 3.221 0.367 17.969 1 95.19 433 ASP A CA 1
ATOM 3173 C C . ASP A 1 433 ? 2.439 -0.145 16.766 1 95.19 433 ASP A C 1
ATOM 3175 O O . ASP A 1 433 ? 2.986 -0.865 15.93 1 95.19 433 ASP A O 1
ATOM 3179 N N . GLY A 1 434 ? 1.153 0.191 16.656 1 94.5 434 GLY A N 1
ATOM 3180 C CA . GLY A 1 434 ? 0.373 -0.189 15.492 1 94.5 434 GLY A CA 1
ATOM 3181 C C . GLY A 1 434 ? 0.914 0.39 14.195 1 94.5 434 GLY A C 1
ATOM 3182 O O . GLY A 1 434 ? 1.09 -0.331 13.211 1 94.5 434 GLY A O 1
ATOM 3183 N N . GLY A 1 435 ? 1.134 1.706 14.188 1 95.38 435 GLY A N 1
ATOM 3184 C CA . GLY A 1 435 ? 1.708 2.352 13.016 1 95.38 435 GLY A CA 1
ATOM 3185 C C . GLY A 1 435 ? 3.107 1.864 12.695 1 95.38 435 GLY A C 1
ATOM 3186 O O . GLY A 1 435 ? 3.461 1.715 11.523 1 95.38 435 GLY A O 1
ATOM 3187 N N . LEU A 1 436 ? 3.898 1.618 13.711 1 96.94 436 LEU A N 1
ATOM 3188 C CA . LEU A 1 436 ? 5.266 1.139 13.523 1 96.94 436 LEU A CA 1
ATOM 3189 C C . LEU A 1 436 ? 5.273 -0.214 12.82 1 96.94 436 LEU A C 1
ATOM 3191 O O . LEU A 1 436 ? 6.141 -0.477 11.977 1 96.94 436 LEU A O 1
ATOM 3195 N N . ALA A 1 437 ? 4.355 -1.049 13.133 1 96.06 437 ALA A N 1
ATOM 3196 C CA . ALA A 1 437 ? 4.293 -2.387 12.555 1 96.06 437 ALA A CA 1
ATOM 3197 C C . ALA A 1 437 ? 4.094 -2.318 11.039 1 96.06 437 ALA A C 1
ATOM 3199 O O . ALA A 1 437 ? 4.492 -3.23 10.312 1 96.06 437 ALA A O 1
ATOM 3200 N N . MET A 1 438 ? 3.549 -1.24 10.539 1 96.44 438 MET A N 1
ATOM 3201 C CA . MET A 1 438 ? 3.295 -1.081 9.109 1 96.44 438 MET A CA 1
ATOM 3202 C C . MET A 1 438 ? 4.547 -0.605 8.383 1 96.44 438 MET A C 1
ATOM 3204 O O . MET A 1 438 ? 4.625 -0.677 7.156 1 96.44 438 MET A O 1
ATOM 3208 N N . SER A 1 439 ? 5.504 -0.12 9.133 1 96.88 439 SER A N 1
ATOM 3209 C CA . SER A 1 439 ? 6.668 0.471 8.484 1 96.88 439 SER A CA 1
ATOM 3210 C C . SER A 1 439 ? 7.961 0.027 9.156 1 96.88 439 SER A C 1
ATOM 3212 O O . SER A 1 439 ? 8.953 0.764 9.164 1 96.88 439 SER A O 1
ATOM 3214 N N . THR A 1 440 ? 8.008 -1.141 9.719 1 96.94 440 THR A N 1
ATOM 3215 C CA . THR A 1 440 ? 9.148 -1.635 10.477 1 96.94 440 THR A CA 1
ATOM 3216 C C . THR A 1 440 ? 10.414 -1.619 9.633 1 96.94 440 THR A C 1
ATOM 3218 O O . THR A 1 440 ? 11.5 -1.307 10.125 1 96.94 440 THR A O 1
ATOM 3221 N N . GLY A 1 441 ? 10.266 -1.96 8.367 1 96 441 GLY A N 1
ATOM 3222 C CA . GLY A 1 441 ? 11.422 -2.008 7.484 1 96 441 GLY A CA 1
ATOM 3223 C C . GLY A 1 441 ? 12.148 -0.681 7.383 1 96 441 GLY A C 1
ATOM 3224 O O . GLY A 1 441 ? 13.367 -0.648 7.18 1 96 441 GLY A O 1
ATOM 3225 N N . GLU A 1 442 ? 11.477 0.43 7.59 1 97.5 442 GLU A N 1
ATOM 3226 C CA . GLU A 1 442 ? 12.055 1.759 7.422 1 97.5 442 GLU A CA 1
ATOM 3227 C C . GLU A 1 442 ? 12.992 2.102 8.578 1 97.5 442 GLU A C 1
ATOM 3229 O O . GLU A 1 442 ? 13.773 3.053 8.492 1 97.5 442 GLU A O 1
ATOM 3234 N N . LEU A 1 443 ? 12.938 1.334 9.672 1 98.12 443 LEU A N 1
ATOM 3235 C CA . LEU A 1 443 ? 13.945 1.491 10.719 1 98.12 443 LEU A CA 1
ATOM 3236 C C . LEU A 1 443 ? 15.344 1.304 10.148 1 98.12 443 LEU A C 1
ATOM 3238 O O . LEU A 1 443 ? 16.297 1.972 10.578 1 98.12 443 LEU A O 1
ATOM 3242 N N . GLU A 1 444 ? 15.461 0.394 9.203 1 97.62 444 GLU A N 1
ATOM 3243 C CA . GLU A 1 444 ? 16.75 0.193 8.547 1 97.62 444 GLU A CA 1
ATOM 3244 C C . GLU A 1 444 ? 17.172 1.429 7.754 1 97.62 444 GLU A C 1
ATOM 3246 O O . GLU A 1 444 ? 18.328 1.815 7.762 1 97.62 444 GLU A O 1
ATOM 3251 N N . THR A 1 445 ? 16.25 2.055 7.016 1 97.31 445 THR A N 1
ATOM 3252 C CA . THR A 1 445 ? 16.531 3.27 6.262 1 97.31 445 THR A CA 1
ATOM 3253 C C . THR A 1 445 ? 17.078 4.355 7.184 1 97.31 445 THR A C 1
ATOM 3255 O O . THR A 1 445 ? 18.047 5.039 6.836 1 97.31 445 THR A O 1
ATOM 3258 N N . ILE A 1 446 ? 16.469 4.477 8.336 1 98.06 446 ILE A N 1
ATOM 3259 C CA . ILE A 1 446 ? 16.859 5.48 9.312 1 98.06 446 ILE A CA 1
ATOM 3260 C C . ILE A 1 446 ? 18.281 5.191 9.812 1 98.06 446 ILE A C 1
ATOM 3262 O O . ILE A 1 446 ? 19.125 6.09 9.859 1 98.06 446 ILE A O 1
ATOM 3266 N N . ALA A 1 447 ? 18.516 3.961 10.156 1 97.69 447 ALA A N 1
ATOM 3267 C CA . ALA A 1 447 ? 19.844 3.557 10.641 1 97.69 447 ALA A CA 1
ATOM 3268 C C . ALA A 1 447 ? 20.906 3.74 9.562 1 97.69 447 ALA A C 1
ATOM 3270 O O . ALA A 1 447 ? 21.969 4.281 9.828 1 97.69 447 ALA A O 1
ATOM 3271 N N . ARG A 1 448 ? 20.578 3.289 8.359 1 96.62 448 ARG A N 1
ATOM 3272 C CA . ARG A 1 448 ? 21.5 3.322 7.227 1 96.62 448 ARG A CA 1
ATOM 3273 C C . ARG A 1 448 ? 21.938 4.75 6.918 1 96.62 448 ARG A C 1
ATOM 3275 O O . ARG A 1 448 ? 23.125 5.004 6.664 1 96.62 448 ARG A O 1
ATOM 3282 N N . LEU A 1 449 ? 21.016 5.691 6.965 1 96.19 449 LEU A N 1
ATOM 3283 C CA . LEU A 1 449 ? 21.312 7.07 6.586 1 96.19 449 LEU A CA 1
ATOM 3284 C C . LEU A 1 449 ? 21.844 7.863 7.773 1 96.19 449 LEU A C 1
ATOM 3286 O O . LEU A 1 449 ? 22.297 8.992 7.609 1 96.19 449 LEU A O 1
ATOM 3290 N N . GLY A 1 450 ? 21.781 7.289 8.977 1 96.69 450 GLY A N 1
ATOM 3291 C CA . GLY A 1 450 ? 22.266 7.973 10.156 1 96.69 450 GLY A CA 1
ATOM 3292 C C . GLY A 1 450 ? 21.547 9.281 10.438 1 96.69 450 GLY A C 1
ATOM 3293 O O . GLY A 1 450 ? 22.172 10.266 10.836 1 96.69 450 GLY A O 1
ATOM 3294 N N . LEU A 1 451 ? 20.281 9.305 10.172 1 97 451 LEU A N 1
ATOM 3295 C CA . LEU A 1 451 ? 19.5 10.523 10.281 1 97 451 LEU A CA 1
ATOM 3296 C C . LEU A 1 451 ? 19.328 10.938 11.742 1 97 451 LEU A C 1
ATOM 3298 O O . LEU A 1 451 ? 19.219 10.086 12.625 1 97 451 LEU A O 1
ATOM 3302 N N . ASN A 1 452 ? 19.328 12.242 12.023 1 98.06 452 ASN A N 1
ATOM 3303 C CA . ASN A 1 452 ? 19.109 12.773 13.367 1 98.06 452 ASN A CA 1
ATOM 3304 C C . ASN A 1 452 ? 17.625 12.688 13.766 1 98.06 452 ASN A C 1
ATOM 3306 O O . ASN A 1 452 ? 16.984 13.719 13.961 1 98.06 452 ASN A O 1
ATOM 3310 N N . LEU A 1 453 ? 17.141 11.492 13.945 1 98.38 453 LEU A N 1
ATOM 3311 C CA . LEU A 1 453 ? 15.75 11.195 14.297 1 98.38 453 LEU A CA 1
ATOM 3312 C C . LEU A 1 453 ? 15.641 10.727 15.742 1 98.38 453 LEU A C 1
ATOM 3314 O O . LEU A 1 453 ? 16.312 9.766 16.141 1 98.38 453 LEU A O 1
ATOM 3318 N N . LYS A 1 454 ? 14.867 11.461 16.5 1 98.75 454 LYS A N 1
ATOM 3319 C CA . LYS A 1 454 ? 14.492 11.07 17.859 1 98.75 454 LYS A CA 1
ATOM 3320 C C . LYS A 1 454 ? 13.094 10.461 17.875 1 98.75 454 LYS A C 1
ATOM 3322 O O . LYS A 1 454 ? 12.094 11.172 17.797 1 98.75 454 LYS A O 1
ATOM 3327 N N . ILE A 1 455 ? 13.055 9.133 18.016 1 98.62 455 ILE A N 1
ATOM 3328 C CA . ILE A 1 455 ? 11.805 8.406 17.844 1 98.62 455 ILE A CA 1
ATOM 3329 C C . ILE A 1 455 ? 11.297 7.926 19.203 1 98.62 455 ILE A C 1
ATOM 3331 O O . ILE A 1 455 ? 12.016 7.246 19.938 1 98.62 455 ILE A O 1
ATOM 3335 N N . THR A 1 456 ? 10.125 8.289 19.531 1 98.44 456 THR A N 1
ATOM 3336 C CA . THR A 1 456 ? 9.422 7.703 20.672 1 98.44 456 THR A CA 1
ATOM 3337 C C . THR A 1 456 ? 8.32 6.766 20.203 1 98.44 456 THR A C 1
ATOM 3339 O O . THR A 1 456 ? 7.391 7.188 19.516 1 98.44 456 THR A O 1
ATOM 3342 N N . ILE A 1 457 ? 8.414 5.512 20.578 1 98.12 457 ILE A N 1
ATOM 3343 C CA . ILE A 1 457 ? 7.406 4.5 20.297 1 98.12 457 ILE A CA 1
ATOM 3344 C C . ILE A 1 457 ? 6.457 4.371 21.484 1 98.12 457 ILE A C 1
ATOM 3346 O O . ILE A 1 457 ? 6.887 4.035 22.594 1 98.12 457 ILE A O 1
ATOM 3350 N N . LEU A 1 458 ? 5.238 4.707 21.266 1 97.38 458 LEU A N 1
ATOM 3351 C CA . LEU A 1 458 ? 4.203 4.438 22.266 1 97.38 458 LEU A CA 1
ATOM 3352 C C . LEU A 1 458 ? 3.709 2.998 22.156 1 97.38 458 LEU A C 1
ATOM 3354 O O . LEU A 1 458 ? 2.861 2.689 21.312 1 97.38 458 LEU A O 1
ATOM 3358 N N . ASP A 1 459 ? 4.16 2.148 23.047 1 96.56 459 ASP A N 1
ATOM 3359 C CA . ASP A 1 459 ? 3.875 0.718 22.984 1 96.56 459 ASP A CA 1
ATOM 3360 C C . ASP A 1 459 ? 2.785 0.328 23.984 1 96.56 459 ASP A C 1
ATOM 3362 O O . ASP A 1 459 ? 3.061 0.152 25.172 1 96.56 459 ASP A O 1
ATOM 3366 N N . ASN A 1 460 ? 1.607 0.212 23.516 1 93.44 460 ASN A N 1
ATOM 3367 C CA . ASN A 1 460 ? 0.517 -0.26 24.359 1 93.44 460 ASN A CA 1
ATOM 3368 C C . ASN A 1 460 ? -0.017 -1.609 23.891 1 93.44 460 ASN A C 1
ATOM 3370 O O . ASN A 1 460 ? -0.938 -2.162 24.484 1 93.44 460 ASN A O 1
ATOM 3374 N N . GLY A 1 461 ? 0.52 -2.094 22.766 1 93.06 461 GLY A N 1
ATOM 3375 C CA . GLY A 1 461 ? 0.201 -3.424 22.281 1 93.06 461 GLY A CA 1
ATOM 3376 C C . GLY A 1 461 ? -1.165 -3.508 21.625 1 93.06 461 GLY A C 1
ATOM 3377 O O . GLY A 1 461 ? -1.718 -4.598 21.469 1 93.06 461 GLY A O 1
ATOM 3378 N N . ARG A 1 462 ? -1.763 -2.34 21.281 1 92.56 462 ARG A N 1
ATOM 3379 C CA . ARG A 1 462 ? -3.105 -2.289 20.703 1 92.56 462 ARG A CA 1
ATOM 3380 C C . ARG A 1 462 ? -3.195 -1.242 19.609 1 92.56 462 ARG A C 1
ATOM 3382 O O . ARG A 1 462 ? -2.312 -0.392 19.469 1 92.56 462 ARG A O 1
ATOM 3389 N N . LEU A 1 463 ? -4.203 -1.44 18.75 1 93.31 463 LEU A N 1
ATOM 3390 C CA . LEU A 1 463 ? -4.707 -0.28 18.031 1 93.31 463 LEU A CA 1
ATOM 3391 C C . LEU A 1 463 ? -5.59 0.581 18.922 1 93.31 463 LEU A C 1
ATOM 3393 O O . LEU A 1 463 ? -6.809 0.622 18.734 1 93.31 463 LEU A O 1
ATOM 3397 N N . ASN A 1 464 ? -4.949 1.292 19.719 1 92.81 464 ASN A N 1
ATOM 3398 C CA . ASN A 1 464 ? -5.605 1.822 20.922 1 92.81 464 ASN A CA 1
ATOM 3399 C C . ASN A 1 464 ? -6.715 2.809 20.547 1 92.81 464 ASN A C 1
ATOM 3401 O O . ASN A 1 464 ? -7.793 2.781 21.141 1 92.81 464 ASN A O 1
ATOM 3405 N N . LEU A 1 465 ? -6.422 3.689 19.672 1 92 465 LEU A N 1
ATOM 3406 C CA . LEU A 1 465 ? -7.453 4.645 19.281 1 92 465 LEU A CA 1
ATOM 3407 C C . LEU A 1 465 ? -8.695 3.924 18.766 1 92 465 LEU A C 1
ATOM 3409 O O . LEU A 1 465 ? -9.82 4.281 19.125 1 92 465 LEU A O 1
ATOM 3413 N N . ILE A 1 466 ? -8.5 2.918 17.953 1 91.88 466 ILE A N 1
ATOM 3414 C CA . ILE A 1 466 ? -9.602 2.154 17.375 1 91.88 466 ILE A CA 1
ATOM 3415 C C . ILE A 1 466 ? -10.336 1.387 18.469 1 91.88 466 ILE A C 1
ATOM 3417 O O . ILE A 1 466 ? -11.57 1.338 18.484 1 91.88 466 ILE A O 1
ATOM 3421 N N . ASP A 1 467 ? -9.617 0.828 19.359 1 92.06 467 ASP A N 1
ATOM 3422 C CA . ASP A 1 467 ? -10.227 0.088 20.453 1 92.06 467 ASP A CA 1
ATOM 3423 C C . ASP A 1 467 ? -11.047 1.014 21.344 1 92.06 467 ASP A C 1
ATOM 3425 O O . ASP A 1 467 ? -12.109 0.623 21.844 1 92.06 467 ASP A O 1
ATOM 3429 N N . GLN A 1 468 ? -10.484 2.219 21.578 1 91.19 468 GLN A N 1
ATOM 3430 C CA . GLN A 1 468 ? -11.242 3.178 22.375 1 91.19 468 GLN A CA 1
ATOM 3431 C C . GLN A 1 468 ? -12.57 3.529 21.719 1 91.19 468 GLN A C 1
ATOM 3433 O O . GLN A 1 468 ? -13.602 3.598 22.391 1 91.19 468 GLN A O 1
ATOM 3438 N N . HIS A 1 469 ? -12.531 3.729 20.453 1 91 469 HIS A N 1
ATOM 3439 C CA . HIS A 1 469 ? -13.766 3.992 19.734 1 91 469 HIS A CA 1
ATOM 3440 C C . HIS A 1 469 ? -14.711 2.801 19.812 1 91 469 HIS A C 1
ATOM 3442 O O . HIS A 1 469 ? -15.922 2.973 19.984 1 91 469 HIS A O 1
ATOM 3448 N N . ALA A 1 470 ? -14.18 1.635 19.656 1 90.38 470 ALA A N 1
ATOM 3449 C CA . ALA A 1 470 ? -14.992 0.42 19.688 1 90.38 470 ALA A CA 1
ATOM 3450 C C . ALA A 1 470 ? -15.664 0.246 21.047 1 90.38 470 ALA A C 1
ATOM 3452 O O . ALA A 1 470 ? -16.844 -0.099 21.109 1 90.38 470 ALA A O 1
ATOM 3453 N N . ILE A 1 471 ? -14.969 0.459 22.078 1 89 471 ILE A N 1
ATOM 3454 C CA . ILE A 1 471 ? -15.477 0.313 23.422 1 89 471 ILE A CA 1
ATOM 3455 C C . ILE A 1 471 ? -16.609 1.312 23.656 1 89 471 ILE A C 1
ATOM 3457 O O . ILE A 1 471 ? -17.672 0.949 24.188 1 89 471 ILE A O 1
ATOM 3461 N N . HIS A 1 472 ? -16.375 2.52 23.234 1 88.62 472 HIS A N 1
ATOM 3462 C CA . HIS A 1 472 ? -17.359 3.564 23.516 1 88.62 472 HIS A CA 1
ATOM 3463 C C . HIS A 1 472 ? -18.578 3.43 22.609 1 88.62 472 HIS A C 1
ATOM 3465 O O . HIS A 1 472 ? -19.703 3.754 23.016 1 88.62 472 HIS A O 1
ATOM 3471 N N . HIS A 1 473 ? -18.375 2.912 21.422 1 85.5 473 HIS A N 1
ATOM 3472 C CA . HIS A 1 473 ? -19.469 2.793 20.469 1 85.5 473 HIS A CA 1
ATOM 3473 C C . HIS A 1 473 ? -20.219 1.472 20.641 1 85.5 473 HIS A C 1
ATOM 3475 O O . HIS A 1 473 ? -21.438 1.41 20.469 1 85.5 473 HIS A O 1
ATOM 3481 N N . HIS A 1 474 ? -19.453 0.432 20.922 1 85.56 474 HIS A N 1
ATOM 3482 C CA . HIS A 1 474 ? -20.047 -0.895 20.859 1 85.56 474 HIS A CA 1
ATOM 3483 C C . HIS A 1 474 ? -19.875 -1.651 22.172 1 85.56 474 HIS A C 1
ATOM 3485 O O . HIS A 1 474 ? -20.312 -2.797 22.297 1 85.56 474 HIS A O 1
ATOM 3491 N N . GLY A 1 475 ? -19.219 -1.098 23.109 1 83.62 475 GLY A N 1
ATOM 3492 C CA . GLY A 1 475 ? -19.141 -1.648 24.453 1 83.62 475 GLY A CA 1
ATOM 3493 C C . GLY A 1 475 ? -17.984 -2.625 24.641 1 83.62 475 GLY A C 1
ATOM 3494 O O . GLY A 1 475 ? -17.766 -3.131 25.734 1 83.62 475 GLY A O 1
ATOM 3495 N N . ALA A 1 476 ? -17.281 -2.943 23.578 1 81.62 476 ALA A N 1
ATOM 3496 C CA . ALA A 1 476 ? -16.156 -3.865 23.688 1 81.62 476 ALA A CA 1
ATOM 3497 C C . ALA A 1 476 ? -15.062 -3.518 22.672 1 81.62 476 ALA A C 1
ATOM 3499 O O . ALA A 1 476 ? -15.344 -2.916 21.641 1 81.62 476 ALA A O 1
ATOM 3500 N N . ALA A 1 477 ? -13.891 -3.951 23.188 1 77.88 477 ALA A N 1
ATOM 3501 C CA . ALA A 1 477 ? -12.773 -3.764 22.266 1 77.88 477 ALA A CA 1
ATOM 3502 C C . ALA A 1 477 ? -12.961 -4.59 21 1 77.88 477 ALA A C 1
ATOM 3504 O O . ALA A 1 477 ? -13.609 -5.641 21.016 1 77.88 477 ALA A O 1
ATOM 3505 N N . ALA A 1 478 ? -12.633 -4.043 19.906 1 69.19 478 ALA A N 1
ATOM 3506 C CA . ALA A 1 478 ? -12.859 -4.707 18.625 1 69.19 478 ALA A CA 1
ATOM 3507 C C . ALA A 1 478 ? -11.836 -5.816 18.391 1 69.19 478 ALA A C 1
ATOM 3509 O O . ALA A 1 478 ? -12.188 -7 18.391 1 69.19 478 ALA A O 1
ATOM 3510 N N . VAL A 1 479 ? -10.695 -5.809 17.875 1 70.75 479 VAL A N 1
ATOM 3511 C CA . VAL A 1 479 ? -10.008 -6.973 17.328 1 70.75 479 VAL A CA 1
ATOM 3512 C C . VAL A 1 479 ? -8.547 -6.965 17.766 1 70.75 479 VAL A C 1
ATOM 3514 O O . VAL A 1 479 ? -7.895 -8.008 17.781 1 70.75 479 VAL A O 1
ATOM 3517 N N . SER A 1 480 ? -8.023 -5.836 18.375 1 74.62 480 SER A N 1
ATOM 3518 C CA . SER A 1 480 ? -6.578 -5.793 18.578 1 74.62 480 SER A CA 1
ATOM 3519 C C . SER A 1 480 ? -6.195 -6.32 19.953 1 74.62 480 SER A C 1
ATOM 3521 O O . SER A 1 480 ? -5.02 -6.305 20.328 1 74.62 480 SER A O 1
ATOM 3523 N N . ARG A 1 481 ? -7.184 -6.844 20.625 1 71.56 481 ARG A N 1
ATOM 3524 C CA . ARG A 1 481 ? -6.941 -7.414 21.953 1 71.56 481 ARG A CA 1
ATOM 3525 C C . ARG A 1 481 ? -6.102 -8.688 21.859 1 71.56 481 ARG A C 1
ATOM 3527 O O . ARG A 1 481 ? -5.434 -9.07 22.812 1 71.56 481 ARG A O 1
ATOM 3534 N N . ASP A 1 482 ? -6.031 -9.164 20.641 1 78.12 482 ASP A N 1
ATOM 3535 C CA . ASP A 1 482 ? -5.375 -10.461 20.484 1 78.12 482 ASP A CA 1
ATOM 3536 C C . ASP A 1 482 ? -3.916 -10.289 20.062 1 78.12 482 ASP A C 1
ATOM 3538 O O . ASP A 1 482 ? -3.166 -11.266 20 1 78.12 482 ASP A O 1
ATOM 3542 N N . PHE A 1 483 ? -3.525 -9.055 19.844 1 89.75 483 PHE A N 1
ATOM 3543 C CA . PHE A 1 483 ? -2.135 -8.859 19.453 1 89.75 483 PHE A CA 1
ATOM 3544 C C . PHE A 1 483 ? -1.19 -9.359 20.547 1 89.75 483 PHE A C 1
ATOM 3546 O O . PHE A 1 483 ? -1.496 -9.258 21.734 1 89.75 483 PHE A O 1
ATOM 3553 N N . ILE A 1 484 ? -0.134 -9.938 20.062 1 91.06 484 ILE A N 1
ATOM 3554 C CA . ILE A 1 484 ? 0.861 -10.359 21.047 1 91.06 484 ILE A CA 1
ATOM 3555 C C . ILE A 1 484 ? 1.949 -9.297 21.172 1 91.06 484 ILE A C 1
ATOM 3557 O O . ILE A 1 484 ? 2.09 -8.438 20.297 1 91.06 484 ILE A O 1
ATOM 3561 N N . GLY A 1 485 ? 2.643 -9.383 22.25 1 89.69 485 GLY A N 1
ATOM 3562 C CA . GLY A 1 485 ? 3.686 -8.398 22.516 1 89.69 485 GLY A CA 1
ATOM 3563 C C . GLY A 1 485 ? 4.875 -8.539 21.578 1 89.69 485 GLY A C 1
ATOM 3564 O O . GLY A 1 485 ? 5.285 -9.656 21.25 1 89.69 485 GLY A O 1
ATOM 3565 N N . ILE A 1 486 ? 5.332 -7.434 21.062 1 94.06 486 ILE A N 1
ATOM 3566 C CA . ILE A 1 486 ? 6.562 -7.344 20.281 1 94.06 486 ILE A CA 1
ATOM 3567 C C . ILE A 1 486 ? 7.629 -6.598 21.078 1 94.06 486 ILE A C 1
ATOM 3569 O O . ILE A 1 486 ? 7.363 -5.531 21.625 1 94.06 486 ILE A O 1
ATOM 3573 N N . ASP A 1 487 ? 8.742 -7.156 21.203 1 96.88 487 ASP A N 1
ATOM 3574 C CA . ASP A 1 487 ? 9.844 -6.441 21.828 1 96.88 487 ASP A CA 1
ATOM 3575 C C . ASP A 1 487 ? 10.5 -5.473 20.844 1 96.88 487 ASP A C 1
ATOM 3577 O O . ASP A 1 487 ? 11.539 -5.785 20.25 1 96.88 487 ASP A O 1
ATOM 3581 N N . TRP A 1 488 ? 9.969 -4.328 20.828 1 97.62 488 TRP A N 1
ATOM 3582 C CA . TRP A 1 488 ? 10.438 -3.32 19.875 1 97.62 488 TRP A CA 1
ATOM 3583 C C . TRP A 1 488 ? 11.875 -2.918 20.172 1 97.62 488 TRP A C 1
ATOM 3585 O O . TRP A 1 488 ? 12.617 -2.525 19.266 1 97.62 488 TRP A O 1
ATOM 3595 N N . SER A 1 489 ? 12.312 -2.982 21.438 1 97.38 489 SER A N 1
ATOM 3596 C CA . SER A 1 489 ? 13.703 -2.678 21.781 1 97.38 489 SER A CA 1
ATOM 3597 C C . SER A 1 489 ? 14.664 -3.648 21.094 1 97.38 489 SER A C 1
ATOM 3599 O O . SER A 1 489 ? 15.688 -3.236 20.547 1 97.38 489 SER A O 1
ATOM 3601 N N . MET A 1 490 ? 14.305 -4.867 21.125 1 96.94 490 MET A N 1
ATOM 3602 C CA . MET A 1 490 ? 15.133 -5.887 20.5 1 96.94 490 MET A CA 1
ATOM 3603 C C . MET A 1 490 ? 15.172 -5.691 18.984 1 96.94 490 MET A C 1
ATOM 3605 O O . MET A 1 490 ? 16.219 -5.887 18.359 1 96.94 490 MET A O 1
ATOM 3609 N N . ILE A 1 491 ? 14.039 -5.344 18.422 1 97.69 491 ILE A N 1
ATOM 3610 C CA . ILE A 1 491 ? 13.977 -5.137 16.984 1 97.69 491 ILE A CA 1
ATOM 3611 C C . ILE A 1 491 ? 14.875 -3.965 16.594 1 97.69 491 ILE A C 1
ATOM 3613 O O . ILE A 1 491 ? 15.641 -4.059 15.625 1 97.69 491 ILE A O 1
ATOM 3617 N N . CYS A 1 492 ? 14.734 -2.854 17.297 1 97.75 492 CYS A N 1
ATOM 3618 C CA . CYS A 1 492 ? 15.57 -1.692 17.016 1 97.75 492 CYS A CA 1
ATOM 3619 C C . CYS A 1 492 ? 17.047 -2.029 17.172 1 97.75 492 CYS A C 1
ATOM 3621 O O . CYS A 1 492 ? 17.875 -1.626 16.344 1 97.75 492 CYS A O 1
ATOM 3623 N N . GLY A 1 493 ? 17.359 -2.787 18.188 1 96.44 493 GLY A N 1
ATOM 3624 C CA . GLY A 1 493 ? 18.734 -3.24 18.375 1 96.44 493 GLY A CA 1
ATOM 3625 C C . GLY A 1 493 ? 19.234 -4.125 17.234 1 96.44 493 GLY A C 1
ATOM 3626 O O . GLY A 1 493 ? 20.391 -4.023 16.828 1 96.44 493 GLY A O 1
ATOM 3627 N N . ALA A 1 494 ? 18.359 -4.961 16.734 1 96.5 494 ALA A N 1
ATOM 3628 C CA . ALA A 1 494 ? 18.688 -5.891 15.656 1 96.5 494 ALA A CA 1
ATOM 3629 C C . ALA A 1 494 ? 19.047 -5.141 14.375 1 96.5 494 ALA A C 1
ATOM 3631 O O . ALA A 1 494 ? 19.672 -5.703 13.477 1 96.5 494 ALA A O 1
ATOM 3632 N N . ILE A 1 495 ? 18.672 -3.9 14.328 1 96.5 495 ILE A N 1
ATOM 3633 C CA . ILE A 1 495 ? 18.906 -3.088 13.133 1 96.5 495 ILE A CA 1
ATOM 3634 C C . ILE A 1 495 ? 20.047 -2.104 13.398 1 96.5 495 ILE A C 1
ATOM 3636 O O . ILE A 1 495 ? 20.5 -1.409 12.484 1 96.5 495 ILE A O 1
ATOM 3640 N N . GLY A 1 496 ? 20.484 -1.993 14.617 1 95.94 496 GLY A N 1
ATOM 3641 C CA . GLY A 1 496 ? 21.641 -1.159 14.953 1 95.94 496 GLY A CA 1
ATOM 3642 C C . GLY A 1 496 ? 21.25 0.227 15.43 1 95.94 496 GLY A C 1
ATOM 3643 O O . GLY A 1 496 ? 22.047 1.158 15.375 1 95.94 496 GLY A O 1
ATOM 3644 N N . LEU A 1 497 ? 20.047 0.415 15.875 1 97.88 497 LEU A N 1
ATOM 3645 C CA . LEU A 1 497 ? 19.578 1.704 16.375 1 97.88 497 LEU A CA 1
ATOM 3646 C C . LEU A 1 497 ? 19.766 1.791 17.891 1 97.88 497 LEU A C 1
ATOM 3648 O O . LEU A 1 497 ? 19.453 0.843 18.609 1 97.88 497 LEU A O 1
ATOM 3652 N N . PRO A 1 498 ? 20.375 2.908 18.406 1 98.06 498 PRO A N 1
ATOM 3653 C CA . PRO A 1 498 ? 20.344 3.096 19.859 1 98.06 498 PRO A CA 1
ATOM 3654 C C . PRO A 1 498 ? 18.922 3.119 20.422 1 98.06 498 PRO A C 1
ATOM 3656 O O . PRO A 1 498 ? 18.047 3.793 19.859 1 98.06 498 PRO A O 1
ATOM 3659 N N . VAL A 1 499 ? 18.719 2.318 21.453 1 98.12 499 VAL A N 1
ATOM 3660 C CA . VAL A 1 499 ? 17.359 2.189 21.953 1 98.12 499 VAL A CA 1
ATOM 3661 C C . VAL A 1 499 ? 17.375 2.195 23.484 1 98.12 499 VAL A C 1
ATOM 3663 O O . VAL A 1 499 ? 18.297 1.656 24.109 1 98.12 499 VAL A O 1
ATOM 3666 N N . MET A 1 500 ? 16.422 2.852 24.047 1 97.19 500 MET A N 1
ATOM 3667 C CA . MET A 1 500 ? 16.141 2.895 25.484 1 97.19 500 MET A CA 1
ATOM 3668 C C . MET A 1 500 ? 14.68 2.535 25.75 1 97.19 500 MET A C 1
ATOM 3670 O O . MET A 1 500 ? 13.797 2.865 24.969 1 97.19 500 MET A O 1
ATOM 3674 N N . ARG A 1 501 ? 14.453 1.847 26.781 1 96.94 501 ARG A N 1
ATOM 3675 C CA . ARG A 1 501 ? 13.094 1.533 27.203 1 96.94 501 ARG A CA 1
ATOM 3676 C C . ARG A 1 501 ? 12.758 2.223 28.531 1 96.94 501 ARG A C 1
ATOM 3678 O O . ARG A 1 501 ? 13.625 2.369 29.391 1 96.94 501 ARG A O 1
ATOM 3685 N N . SER A 1 502 ? 11.539 2.717 28.641 1 96.75 502 SER A N 1
ATOM 3686 C CA . SER A 1 502 ? 11.086 3.322 29.891 1 96.75 502 SER A CA 1
ATOM 3687 C C . SER A 1 502 ? 9.641 2.953 30.188 1 96.75 502 SER A C 1
ATOM 3689 O O . SER A 1 502 ? 8.805 2.904 29.281 1 96.75 502 SER A O 1
ATOM 3691 N N . ASP A 1 503 ? 9.336 2.707 31.453 1 94.12 503 ASP A N 1
ATOM 3692 C CA . ASP A 1 503 ? 7.977 2.473 31.922 1 94.12 503 ASP A CA 1
ATOM 3693 C C . ASP A 1 503 ? 7.434 3.693 32.656 1 94.12 503 ASP A C 1
ATOM 3695 O O . ASP A 1 503 ? 6.227 3.809 32.875 1 94.12 503 ASP A O 1
ATOM 3699 N N . SER A 1 504 ? 8.406 4.52 33.062 1 91.69 504 SER A N 1
ATOM 3700 C CA . SER A 1 504 ? 8.047 5.711 33.812 1 91.69 504 SER A CA 1
ATOM 3701 C C . SER A 1 504 ? 8.867 6.918 33.375 1 91.69 504 SER A C 1
ATOM 3703 O O . SER A 1 504 ? 9.695 7.422 34.156 1 91.69 504 SER A O 1
ATOM 3705 N N . PRO A 1 505 ? 8.43 7.449 32.312 1 86.25 505 PRO A N 1
ATOM 3706 C CA . PRO A 1 505 ? 9.258 8.508 31.734 1 86.25 505 PRO A CA 1
ATOM 3707 C C . PRO A 1 505 ? 9.312 9.758 32.594 1 86.25 505 PRO A C 1
ATOM 3709 O O . PRO A 1 505 ? 10.281 10.523 32.531 1 86.25 505 PRO A O 1
ATOM 3712 N N . GLU A 1 506 ? 8.367 9.984 33.438 1 89.19 506 GLU A N 1
ATOM 3713 C CA . GLU A 1 506 ? 8.375 11.141 34.312 1 89.19 506 GLU A CA 1
ATOM 3714 C C . GLU A 1 506 ? 9.492 11.039 35.344 1 89.19 506 GLU A C 1
ATOM 3716 O O . GLU A 1 506 ? 9.984 12.055 35.844 1 89.19 506 GLU A O 1
ATOM 3721 N N . ARG A 1 507 ? 9.914 9.82 35.625 1 88.31 507 ARG A N 1
ATOM 3722 C CA . ARG A 1 507 ? 11 9.594 36.562 1 88.31 507 ARG A CA 1
ATOM 3723 C C . ARG A 1 507 ? 12.344 9.547 35.844 1 88.31 507 ARG A C 1
ATOM 3725 O O . ARG A 1 507 ? 13.391 9.703 36.5 1 88.31 507 ARG A O 1
ATOM 3732 N N . ASP A 1 508 ? 12.227 9.438 34.562 1 91.88 508 ASP A N 1
ATOM 3733 C CA . ASP A 1 508 ? 13.453 9.219 33.781 1 91.88 508 ASP A CA 1
ATOM 3734 C C . ASP A 1 508 ? 13.773 10.422 32.906 1 91.88 508 ASP A C 1
ATOM 3736 O O . ASP A 1 508 ? 14.438 10.281 31.875 1 91.88 508 ASP A O 1
ATOM 3740 N N . VAL A 1 509 ? 13.289 11.602 33.25 1 92.94 509 VAL A N 1
ATOM 3741 C CA . VAL A 1 509 ? 13.32 12.766 32.375 1 92.94 509 VAL A CA 1
ATOM 3742 C C . VAL A 1 509 ? 14.773 13.109 32.031 1 92.94 509 VAL A C 1
ATOM 3744 O O . VAL A 1 509 ? 15.094 13.32 30.859 1 92.94 509 VAL A O 1
ATOM 3747 N N . ALA A 1 510 ? 15.672 13.203 33.031 1 94.94 510 ALA A N 1
ATOM 3748 C CA . ALA A 1 510 ? 17.078 13.57 32.812 1 94.94 510 ALA A CA 1
ATOM 3749 C C . ALA A 1 510 ? 17.781 12.547 31.906 1 94.94 510 ALA A C 1
ATOM 3751 O O . ALA A 1 510 ? 18.547 12.914 31.016 1 94.94 510 ALA A O 1
ATOM 3752 N N . GLU A 1 511 ? 17.531 11.32 32.188 1 96 511 GLU A N 1
ATOM 3753 C CA . GLU A 1 511 ? 18.141 10.25 31.406 1 96 511 GLU A CA 1
ATOM 3754 C C . GLU A 1 511 ? 17.656 10.281 29.953 1 96 511 GLU A C 1
ATOM 3756 O O . GLU A 1 511 ? 18.438 10.078 29.031 1 96 511 GLU A O 1
ATOM 3761 N N . ILE A 1 512 ? 16.391 10.508 29.781 1 96.31 512 ILE A N 1
ATOM 3762 C CA . ILE A 1 512 ? 15.797 10.578 28.453 1 96.31 512 ILE A CA 1
ATOM 3763 C C . ILE A 1 512 ? 16.359 11.773 27.703 1 96.31 512 ILE A C 1
ATOM 3765 O O . ILE A 1 512 ? 16.703 11.672 26.516 1 96.31 512 ILE A O 1
ATOM 3769 N N . ALA A 1 513 ? 16.422 12.875 28.375 1 96.31 513 ALA A N 1
ATOM 3770 C CA . ALA A 1 513 ? 16.984 14.078 27.766 1 96.31 513 ALA A CA 1
ATOM 3771 C C . ALA A 1 513 ? 18.422 13.836 27.312 1 96.31 513 ALA A C 1
ATOM 3773 O O . ALA A 1 513 ? 18.812 14.234 26.219 1 96.31 513 ALA A O 1
ATOM 3774 N N . GLU A 1 514 ? 19.219 13.203 28.141 1 96.12 514 GLU A N 1
ATOM 3775 C CA . GLU A 1 514 ? 20.609 12.875 27.797 1 96.12 514 GLU A CA 1
ATOM 3776 C C . GLU A 1 514 ? 20.656 11.906 26.609 1 96.12 514 GLU A C 1
ATOM 3778 O O . GLU A 1 514 ? 21.531 12.031 25.75 1 96.12 514 GLU A O 1
ATOM 3783 N N . PHE A 1 515 ? 19.781 11 26.625 1 96.25 515 PHE A N 1
ATOM 3784 C CA . PHE A 1 515 ? 19.719 9.992 25.578 1 96.25 515 PHE A CA 1
ATOM 3785 C C . PHE A 1 515 ? 19.438 10.641 24.219 1 96.25 515 PHE A C 1
ATOM 3787 O O . PHE A 1 515 ? 20.016 10.25 23.203 1 96.25 515 PHE A O 1
ATOM 3794 N N . PHE A 1 516 ? 18.578 11.672 24.188 1 96.06 516 PHE A N 1
ATOM 3795 C CA . PHE A 1 516 ? 18.172 12.336 22.953 1 96.06 516 PHE A CA 1
ATOM 3796 C C . PHE A 1 516 ? 19.172 13.406 22.547 1 96.06 516 PHE A C 1
ATOM 3798 O O . PHE A 1 516 ? 19.109 13.938 21.438 1 96.06 516 PHE A O 1
ATOM 3805 N N . ALA A 1 517 ? 20.156 13.828 23.375 1 91.31 517 ALA A N 1
ATOM 3806 C CA . ALA 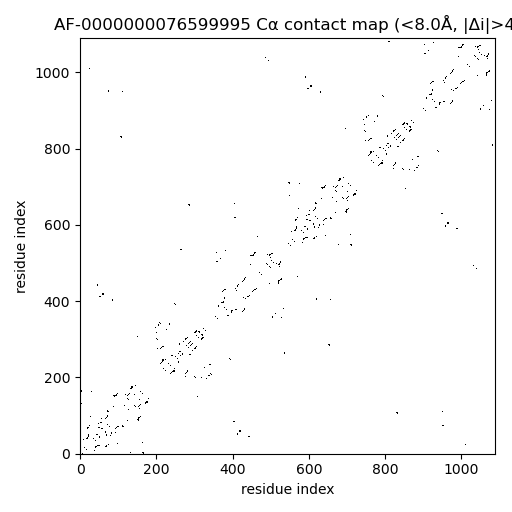A 1 517 ? 21.078 14.945 23.141 1 91.31 517 ALA A CA 1
ATOM 3807 C C . ALA A 1 517 ? 22.078 14.602 22.047 1 91.31 517 ALA A C 1
ATOM 3809 O O . ALA A 1 517 ? 22.594 15.492 21.375 1 91.31 517 ALA A O 1
ATOM 3810 N N . GLY A 1 518 ? 22.375 13.445 21.75 1 86.5 518 GLY A N 1
ATOM 3811 C CA . GLY A 1 518 ? 23.359 13.094 20.75 1 86.5 518 GLY A CA 1
ATOM 3812 C C . GLY A 1 518 ? 22.859 13.266 19.328 1 86.5 518 GLY A C 1
ATOM 3813 O O . GLY A 1 518 ? 21.656 13.43 19.109 1 86.5 518 GLY A O 1
ATOM 3814 N N . ASN A 1 519 ? 23.891 13.383 18.453 1 90.56 519 ASN A N 1
ATOM 3815 C CA . ASN A 1 519 ? 23.547 13.414 17.031 1 90.56 519 ASN A CA 1
ATOM 3816 C C . ASN A 1 519 ? 23.203 12.016 16.5 1 90.56 519 ASN A C 1
ATOM 3818 O O . ASN A 1 519 ? 23.641 11.016 17.062 1 90.56 519 ASN A O 1
ATOM 3822 N N . GLY A 1 520 ? 22.297 11.922 15.547 1 96.5 520 GLY A N 1
ATOM 3823 C CA . GLY A 1 520 ? 21.938 10.633 14.984 1 96.5 520 GLY A CA 1
ATOM 3824 C C . GLY A 1 520 ? 20.625 10.094 15.531 1 96.5 520 GLY A C 1
ATOM 3825 O O . GLY A 1 520 ? 19.953 10.758 16.312 1 96.5 520 GLY A O 1
ATOM 3826 N N . PRO A 1 521 ? 20.375 8.898 15.141 1 98.19 521 PRO A N 1
ATOM 3827 C CA . PRO A 1 521 ? 19.078 8.328 15.555 1 98.19 521 PRO A CA 1
ATOM 3828 C C . PRO A 1 521 ? 19.078 7.832 17 1 98.19 521 PRO A C 1
ATOM 3830 O O . PRO A 1 521 ? 20.109 7.344 17.484 1 98.19 521 PRO A O 1
ATOM 3833 N N . ALA A 1 522 ? 18.031 7.941 17.688 1 98.44 522 ALA A N 1
ATOM 3834 C CA . ALA A 1 522 ? 17.766 7.434 19.031 1 98.44 522 ALA A CA 1
ATOM 3835 C C . ALA A 1 522 ? 16.297 7.031 19.188 1 98.44 522 ALA A C 1
ATOM 3837 O O . ALA A 1 522 ? 15.398 7.762 18.766 1 98.44 522 ALA A O 1
ATOM 3838 N N . VAL A 1 523 ? 16.078 5.82 19.734 1 98.62 523 VAL A N 1
ATOM 3839 C CA . VAL A 1 523 ? 14.711 5.312 19.859 1 98.62 523 VAL A CA 1
ATOM 3840 C C . VAL A 1 523 ? 14.367 5.094 21.328 1 98.62 523 VAL A C 1
ATOM 3842 O O . VAL A 1 523 ? 15.078 4.387 22.047 1 98.62 523 VAL A O 1
ATOM 3845 N N . LEU A 1 524 ? 13.344 5.73 21.781 1 98.56 524 LEU A N 1
ATOM 3846 C CA . LEU A 1 524 ? 12.758 5.469 23.094 1 98.56 524 LEU A CA 1
ATOM 3847 C C . LEU A 1 524 ? 11.508 4.609 22.969 1 98.56 524 LEU A C 1
ATOM 3849 O O . LEU A 1 524 ? 10.547 4.996 22.312 1 98.56 524 LEU A O 1
ATOM 3853 N N . VAL A 1 525 ? 11.531 3.42 23.516 1 98.31 525 VAL A N 1
ATOM 3854 C CA . VAL A 1 525 ? 10.328 2.596 23.625 1 98.31 525 VAL A CA 1
ATOM 3855 C C . VAL A 1 525 ? 9.633 2.857 24.953 1 98.31 525 VAL A C 1
ATOM 3857 O O . VAL A 1 525 ? 10.172 2.531 26.016 1 98.31 525 VAL A O 1
ATOM 3860 N N . LEU A 1 526 ? 8.477 3.438 24.859 1 97.5 526 LEU A N 1
ATOM 3861 C CA . LEU A 1 526 ? 7.715 3.779 26.047 1 97.5 526 LEU A CA 1
ATOM 3862 C C . LEU A 1 526 ? 6.555 2.812 26.25 1 97.5 526 LEU A C 1
ATOM 3864 O O . LEU A 1 526 ? 5.676 2.709 25.391 1 97.5 526 LEU A O 1
ATOM 3868 N N . ASN A 1 527 ? 6.562 2.092 27.328 1 95.44 527 ASN A N 1
ATOM 3869 C CA . ASN A 1 527 ? 5.383 1.316 27.703 1 95.44 527 ASN A CA 1
ATOM 3870 C C . ASN A 1 527 ? 4.238 2.219 28.156 1 95.44 527 ASN A C 1
ATOM 3872 O O . ASN A 1 527 ? 4.375 2.949 29.141 1 95.44 527 ASN A O 1
ATOM 3876 N N . THR A 1 528 ? 3.203 2.209 27.422 1 94.5 528 THR A N 1
ATOM 3877 C CA . THR A 1 528 ? 2.076 3.076 27.75 1 94.5 528 THR A CA 1
ATOM 3878 C C . THR A 1 528 ? 0.823 2.25 28.031 1 94.5 528 THR A C 1
ATOM 3880 O O . THR A 1 528 ? 0.694 1.124 27.547 1 94.5 528 THR A O 1
ATOM 3883 N N . SER A 1 529 ? -0.041 2.789 28.875 1 91.94 529 SER A N 1
ATOM 3884 C CA . SER A 1 529 ? -1.329 2.158 29.141 1 91.94 529 SER A CA 1
ATOM 3885 C C . SER A 1 529 ? -2.342 2.482 28.047 1 91.94 529 SER A C 1
ATOM 3887 O O . SER A 1 529 ? -2.25 3.527 27.391 1 91.94 529 SER A O 1
ATOM 3889 N N . VAL A 1 530 ? -3.336 1.651 27.891 1 89.56 530 VAL A N 1
ATOM 3890 C CA . VAL A 1 530 ? -4.406 1.88 26.922 1 89.56 530 VAL A CA 1
ATOM 3891 C C . VAL A 1 530 ? -5.23 3.094 27.344 1 89.56 530 VAL A C 1
ATOM 3893 O O . VAL A 1 530 ? -5.93 3.695 26.516 1 89.56 530 VAL A O 1
ATOM 3896 N N . ASP A 1 531 ? -5.094 3.533 28.562 1 89 531 ASP A N 1
ATOM 3897 C CA . ASP A 1 531 ? -5.867 4.656 29.078 1 89 531 ASP A CA 1
ATOM 3898 C C . ASP A 1 531 ? -5.16 5.984 28.812 1 89 531 ASP A C 1
ATOM 3900 O O . ASP A 1 531 ? -5.742 7.055 29 1 89 531 ASP A O 1
ATOM 3904 N N . GLU A 1 532 ? -3.943 5.898 28.359 1 90.06 532 GLU A N 1
ATOM 3905 C CA . GLU A 1 532 ? -3.168 7.113 28.109 1 90.06 532 GLU A CA 1
ATOM 3906 C C . GLU A 1 532 ? -3.574 7.762 26.797 1 90.06 532 GLU A C 1
ATOM 3908 O O . GLU A 1 532 ? -2.891 7.605 25.781 1 90.06 532 GLU A O 1
ATOM 3913 N N . ILE A 1 533 ? -4.594 8.5 26.875 1 90.31 533 ILE A N 1
ATOM 3914 C CA . ILE A 1 533 ? -5.133 9.289 25.766 1 90.31 533 ILE A CA 1
ATOM 3915 C C . ILE A 1 533 ? -5.246 10.75 26.188 1 90.31 533 ILE A C 1
ATOM 3917 O O . ILE A 1 533 ? -5.582 11.055 27.328 1 90.31 533 ILE A O 1
ATOM 3921 N N . SER A 1 534 ? -4.918 11.68 25.281 1 88.75 534 SER A N 1
ATOM 3922 C CA . SER A 1 534 ? -5.047 13.094 25.609 1 88.75 534 SER A CA 1
ATOM 3923 C C . SER A 1 534 ? -6.484 13.453 25.969 1 88.75 534 SER A C 1
ATOM 3925 O O . SER A 1 534 ? -7.426 12.875 25.406 1 88.75 534 SER A O 1
ATOM 3927 N N . PRO A 1 535 ? -6.691 14.352 26.844 1 83.31 535 PRO A N 1
ATOM 3928 C CA . PRO A 1 535 ? -8.039 14.656 27.328 1 83.31 535 PRO A CA 1
ATOM 3929 C C . PRO A 1 535 ? -8.992 15.07 26.203 1 83.31 535 PRO A C 1
ATOM 3931 O O . PRO A 1 535 ? -10.125 14.586 26.156 1 83.31 535 PRO A O 1
ATOM 3934 N N . ASP A 1 536 ? -8.539 15.961 25.344 1 85.06 536 ASP A N 1
ATOM 3935 C CA . ASP A 1 536 ? -9.406 16.422 24.266 1 85.06 536 ASP A CA 1
ATOM 3936 C C . ASP A 1 536 ? -9.805 15.266 23.344 1 85.06 536 ASP A C 1
ATOM 3938 O O . ASP A 1 536 ? -10.953 15.203 22.891 1 85.06 536 ASP A O 1
ATOM 3942 N N . MET A 1 537 ? -8.898 14.383 23.109 1 87.25 537 MET A N 1
ATOM 3943 C CA . MET A 1 537 ? -9.211 13.211 22.297 1 87.25 537 MET A CA 1
ATOM 3944 C C . MET A 1 537 ? -10.18 12.281 23.016 1 87.25 537 MET A C 1
ATOM 3946 O O . MET A 1 537 ? -11.086 11.727 22.391 1 87.25 537 MET A O 1
ATOM 3950 N N . ALA A 1 538 ? -9.969 12.094 24.297 1 86.31 538 ALA A N 1
ATOM 3951 C CA . ALA A 1 538 ? -10.883 11.273 25.078 1 86.31 538 ALA A CA 1
ATOM 3952 C C . ALA A 1 538 ? -12.305 11.828 25.031 1 86.31 538 ALA A C 1
ATOM 3954 O O . ALA A 1 538 ? -13.266 11.078 24.875 1 86.31 538 ALA A O 1
ATOM 3955 N N . ILE A 1 539 ? -12.391 13.133 25.156 1 85.12 539 ILE A N 1
ATOM 3956 C CA . ILE A 1 539 ? -13.688 13.797 25.109 1 85.12 539 ILE A CA 1
ATOM 3957 C C . ILE A 1 539 ? -14.312 13.602 23.734 1 85.12 539 ILE A C 1
ATOM 3959 O O . ILE A 1 539 ? -15.508 13.297 23.625 1 85.12 539 ILE A O 1
ATOM 3963 N N . ALA A 1 540 ? -13.508 13.766 22.734 1 85.19 540 ALA A N 1
ATOM 3964 C CA . ALA A 1 540 ? -13.992 13.617 21.359 1 85.19 540 ALA A CA 1
ATOM 3965 C C . ALA A 1 540 ? -14.523 12.211 21.125 1 85.19 540 ALA A C 1
ATOM 3967 O O . ALA A 1 540 ? -15.57 12.039 20.484 1 85.19 540 ALA A O 1
ATOM 3968 N N . ILE A 1 541 ? -13.812 11.195 21.578 1 86.56 541 ILE A N 1
ATOM 3969 C CA . ILE A 1 541 ? -14.211 9.797 21.391 1 86.56 541 ILE A CA 1
ATOM 3970 C C . ILE A 1 541 ? -15.562 9.555 22.047 1 86.56 541 ILE A C 1
ATOM 3972 O O . ILE A 1 541 ? -16.438 8.922 21.453 1 86.56 541 ILE A O 1
ATOM 3976 N N . ARG A 1 542 ? -15.773 10.133 23.188 1 85.25 542 ARG A N 1
ATOM 3977 C CA . ARG A 1 542 ? -17.031 9.969 23.922 1 85.25 542 ARG A CA 1
ATOM 3978 C C . ARG A 1 542 ? -18.172 10.672 23.219 1 85.25 542 ARG A C 1
ATOM 3980 O O . ARG A 1 542 ? -19.281 10.148 23.141 1 85.25 542 ARG A O 1
ATOM 3987 N N . LYS A 1 543 ? -17.844 11.82 22.703 1 82.31 543 LYS A N 1
ATOM 3988 C CA . LYS A 1 543 ? -18.875 12.602 22.016 1 82.31 543 LYS A CA 1
ATOM 3989 C C . LYS A 1 543 ? -19.328 11.922 20.734 1 82.31 543 LYS A C 1
ATOM 3991 O O . LYS A 1 543 ? -20.5 12 20.359 1 82.31 543 LYS A O 1
ATOM 3996 N N . GLU A 1 544 ? -18.391 11.32 20.078 1 79.62 544 GLU A N 1
ATOM 3997 C CA . GLU A 1 544 ? -18.672 10.68 18.812 1 79.62 544 GLU A CA 1
ATOM 3998 C C . GLU A 1 544 ? -19.484 9.398 19 1 79.62 544 GLU A C 1
ATOM 4000 O O . GLU A 1 544 ? -20.094 8.898 18.062 1 79.62 544 GLU A O 1
ATOM 4005 N N . ALA A 1 545 ? -19.375 8.844 20.141 1 78.56 545 ALA A N 1
ATOM 4006 C CA . ALA A 1 545 ? -20.125 7.633 20.453 1 78.56 545 ALA A CA 1
ATOM 4007 C C . ALA A 1 545 ? -21.578 7.961 20.781 1 78.56 545 ALA A C 1
ATOM 4009 O O . ALA A 1 545 ? -22.484 7.207 20.422 1 78.56 545 ALA A O 1
ATOM 4010 N N . MET B 1 1 ? -30.5 -4.828 19.031 1 83.56 1 MET B N 1
ATOM 4011 C CA . MET B 1 1 ? -30.875 -4.41 17.688 1 83.56 1 MET B CA 1
ATOM 4012 C C . MET B 1 1 ? -29.953 -5.027 16.641 1 83.56 1 MET B C 1
ATOM 4014 O O . MET B 1 1 ? -28.734 -5.047 16.812 1 83.56 1 MET B O 1
ATOM 4018 N N . ILE B 1 2 ? -30.672 -5.684 15.711 1 93.81 2 ILE B N 1
ATOM 4019 C CA . ILE B 1 2 ? -29.906 -6.27 14.617 1 93.81 2 ILE B CA 1
ATOM 4020 C C . ILE B 1 2 ? -29.594 -5.199 13.57 1 93.81 2 ILE B C 1
ATOM 4022 O O . ILE B 1 2 ? -30.5 -4.547 13.055 1 93.81 2 ILE B O 1
ATOM 4026 N N . THR B 1 3 ? -28.312 -5 13.297 1 96 3 THR B N 1
ATOM 4027 C CA . THR B 1 3 ? -27.891 -3.943 12.383 1 96 3 THR B CA 1
ATOM 4028 C C . THR B 1 3 ? -27.688 -4.492 10.977 1 96 3 THR B C 1
ATOM 4030 O O . THR B 1 3 ? -27.734 -5.707 10.766 1 96 3 THR B O 1
ATOM 4033 N N . VAL B 1 4 ? -27.5 -3.594 10.008 1 97.06 4 VAL B N 1
ATOM 4034 C CA . VAL B 1 4 ? -27.172 -4.004 8.648 1 97.06 4 VAL B CA 1
ATOM 4035 C C . VAL B 1 4 ? -25.844 -4.758 8.641 1 97.06 4 VAL B C 1
ATOM 4037 O O . VAL B 1 4 ? -25.688 -5.727 7.895 1 97.06 4 VAL B O 1
ATOM 4040 N N . ALA B 1 5 ? -24.938 -4.332 9.469 1 96.62 5 ALA B N 1
ATOM 4041 C CA . ALA B 1 5 ? -23.672 -5.031 9.602 1 96.62 5 ALA B CA 1
ATOM 4042 C C . ALA B 1 5 ? -23.875 -6.477 10.039 1 96.62 5 ALA B C 1
ATOM 4044 O O . ALA B 1 5 ? -23.203 -7.387 9.539 1 96.62 5 ALA B O 1
ATOM 4045 N N . ASP B 1 6 ? -24.766 -6.68 10.969 1 97.06 6 ASP B N 1
ATOM 4046 C CA . ASP B 1 6 ? -25.094 -8.031 11.422 1 97.06 6 ASP B CA 1
ATOM 4047 C C . ASP B 1 6 ? -25.625 -8.883 10.273 1 97.06 6 ASP B C 1
ATOM 4049 O O . ASP B 1 6 ? -25.266 -10.055 10.141 1 97.06 6 ASP B O 1
ATOM 4053 N N . GLU B 1 7 ? -26.469 -8.266 9.492 1 97.62 7 GLU B N 1
ATOM 4054 C CA . GLU B 1 7 ? -27.062 -8.977 8.359 1 97.62 7 GLU B CA 1
ATOM 4055 C C . GLU B 1 7 ? -26.016 -9.297 7.297 1 97.62 7 GLU B C 1
ATOM 4057 O O . GLU B 1 7 ? -26.094 -10.344 6.645 1 97.62 7 GLU B O 1
ATOM 4062 N N . ILE B 1 8 ? -25.109 -8.414 7.078 1 97.69 8 ILE B N 1
ATOM 4063 C CA . ILE B 1 8 ? -24.016 -8.664 6.137 1 97.69 8 ILE B CA 1
ATOM 4064 C C . ILE B 1 8 ? -23.172 -9.844 6.617 1 97.69 8 ILE B C 1
ATOM 4066 O O . ILE B 1 8 ? -22.859 -10.742 5.836 1 97.69 8 ILE B O 1
ATOM 4070 N N . ALA B 1 9 ? -22.812 -9.867 7.902 1 97.5 9 ALA B N 1
ATOM 4071 C CA . ALA B 1 9 ? -22.062 -10.977 8.477 1 97.5 9 ALA B CA 1
ATOM 4072 C C . ALA B 1 9 ? -22.797 -12.305 8.281 1 97.5 9 ALA B C 1
ATOM 4074 O O . ALA B 1 9 ? -22.188 -13.297 7.875 1 97.5 9 ALA B O 1
ATOM 4075 N N . ARG B 1 10 ? -24.047 -12.281 8.578 1 97.12 10 ARG B N 1
ATOM 4076 C CA . ARG B 1 10 ? -24.859 -13.477 8.406 1 97.12 10 ARG B CA 1
ATOM 4077 C C . ARG B 1 10 ? -24.875 -13.922 6.949 1 97.12 10 ARG B C 1
ATOM 4079 O O . ARG B 1 10 ? -24.734 -15.117 6.66 1 97.12 10 ARG B O 1
ATOM 4086 N N . ARG B 1 11 ? -25.031 -12.977 6.043 1 96.94 11 ARG B N 1
ATOM 4087 C CA . ARG B 1 11 ? -25.125 -13.297 4.621 1 96.94 11 ARG B CA 1
ATOM 4088 C C . ARG B 1 11 ? -23.812 -13.883 4.113 1 96.94 11 ARG B C 1
ATOM 4090 O O . ARG B 1 11 ? -23.812 -14.812 3.307 1 96.94 11 ARG B O 1
ATOM 4097 N N . LEU B 1 12 ? -22.703 -13.312 4.543 1 98.06 12 LEU B N 1
ATOM 4098 C CA . LEU B 1 12 ? -21.406 -13.875 4.191 1 98.06 12 LEU B CA 1
ATOM 4099 C C . LEU B 1 12 ? -21.312 -15.336 4.621 1 98.06 12 LEU B C 1
ATOM 4101 O O . LEU B 1 12 ? -20.891 -16.188 3.836 1 98.06 12 LEU B O 1
ATOM 4105 N N . SER B 1 13 ? -21.719 -15.625 5.82 1 97.5 13 SER B N 1
ATOM 4106 C CA . SER B 1 13 ? -21.703 -16.984 6.336 1 97.5 13 SER B CA 1
ATOM 4107 C C . SER B 1 13 ? -22.594 -17.906 5.516 1 97.5 13 SER B C 1
ATOM 4109 O O . SER B 1 13 ? -22.25 -19.062 5.258 1 97.5 13 SER B O 1
ATOM 4111 N N . GLU B 1 14 ? -23.75 -17.406 5.133 1 96.88 14 GLU B N 1
ATOM 4112 C CA . GLU B 1 14 ? -24.688 -18.172 4.32 1 96.88 14 GLU B CA 1
ATOM 4113 C C . GLU B 1 14 ? -24.062 -18.547 2.973 1 96.88 14 GLU B C 1
ATOM 4115 O O . GLU B 1 14 ? -24.406 -19.578 2.395 1 96.88 14 GLU B O 1
ATOM 4120 N N . HIS B 1 15 ? -23.156 -17.719 2.531 1 97.38 15 HIS B N 1
ATOM 4121 C CA . HIS B 1 15 ? -22.484 -17.969 1.265 1 97.38 15 HIS B CA 1
ATOM 4122 C C . HIS B 1 15 ? -21.266 -18.875 1.461 1 97.38 15 HIS B C 1
ATOM 4124 O O . HIS B 1 15 ? -20.5 -19.109 0.521 1 97.38 15 HIS B O 1
ATOM 4130 N N . GLY B 1 16 ? -21.016 -19.281 2.693 1 96.5 16 GLY B N 1
ATOM 4131 C CA . GLY B 1 16 ? -19.953 -20.234 2.963 1 96.5 16 GLY B CA 1
ATOM 4132 C C . GLY B 1 16 ? -18.656 -19.562 3.391 1 96.5 16 GLY B C 1
ATOM 4133 O O . GLY B 1 16 ? -17.625 -20.219 3.514 1 96.5 16 GLY B O 1
ATOM 4134 N N . ILE B 1 17 ? -18.703 -18.25 3.551 1 97.69 17 ILE B N 1
ATOM 4135 C CA . ILE B 1 17 ? -17.531 -17.562 4.074 1 97.69 17 ILE B CA 1
ATOM 4136 C C . ILE B 1 17 ? -17.375 -17.844 5.562 1 97.69 17 ILE B C 1
ATOM 4138 O O . ILE B 1 17 ? -18.297 -17.578 6.352 1 97.69 17 ILE B O 1
ATOM 4142 N N . SER B 1 18 ? -16.297 -18.375 5.945 1 96.25 18 SER B N 1
ATOM 4143 C CA . SER B 1 18 ? -16.062 -18.672 7.355 1 96.25 18 SER B CA 1
ATOM 4144 C C . SER B 1 18 ? -14.922 -17.812 7.91 1 96.25 18 SER B C 1
ATOM 4146 O O . SER B 1 18 ? -14.75 -17.719 9.125 1 96.25 18 SER B O 1
ATOM 4148 N N . GLN B 1 19 ? -14.164 -17.25 7.008 1 96.31 19 GLN B N 1
ATOM 4149 C CA . GLN B 1 19 ? -13.016 -16.438 7.395 1 96.31 19 GLN B CA 1
ATOM 4150 C C . GLN B 1 19 ? -13.055 -15.078 6.715 1 96.31 19 GLN B C 1
ATOM 4152 O O . GLN B 1 19 ? -13.32 -14.984 5.516 1 96.31 19 GLN B O 1
ATOM 4157 N N . VAL B 1 20 ? -12.852 -14.07 7.492 1 97.31 20 VAL B N 1
ATOM 4158 C CA . VAL B 1 20 ? -12.648 -12.727 6.965 1 97.31 20 VAL B CA 1
ATOM 4159 C C . VAL B 1 20 ? -11.273 -12.211 7.402 1 97.31 20 VAL B C 1
ATOM 4161 O O . VAL B 1 20 ? -10.859 -12.422 8.539 1 97.31 20 VAL B O 1
ATOM 4164 N N . PHE B 1 21 ? -10.523 -11.688 6.473 1 97.88 21 PHE B N 1
ATOM 4165 C CA . PHE B 1 21 ? -9.266 -11.008 6.77 1 97.88 21 PHE B CA 1
ATOM 4166 C C . PHE B 1 21 ? -9.461 -9.5 6.816 1 97.88 21 PHE B C 1
ATOM 4168 O O . PHE B 1 21 ? -10.375 -8.969 6.184 1 97.88 21 PHE B O 1
ATOM 4175 N N . GLY B 1 22 ? -8.633 -8.828 7.562 1 96.25 22 GLY B N 1
ATOM 4176 C CA . GLY B 1 22 ? -8.859 -7.395 7.484 1 96.25 22 GLY B CA 1
ATOM 4177 C C . GLY B 1 22 ? -8.023 -6.598 8.469 1 96.25 22 GLY B C 1
ATOM 4178 O O . GLY B 1 22 ? -7.062 -7.117 9.031 1 96.25 22 GLY B O 1
ATOM 4179 N N . TYR B 1 23 ? -8.32 -5.332 8.531 1 95.25 23 TYR B N 1
ATOM 4180 C CA . TYR B 1 23 ? -7.754 -4.312 9.406 1 95.25 23 TYR B CA 1
ATOM 4181 C C . TYR B 1 23 ? -8.805 -3.281 9.797 1 95.25 23 TYR B C 1
ATOM 4183 O O . TYR B 1 23 ? -9.422 -2.658 8.93 1 95.25 23 TYR B O 1
ATOM 4191 N N . PRO B 1 24 ? -9.031 -3.035 11.086 1 92.56 24 PRO B N 1
ATOM 4192 C CA . PRO B 1 24 ? -10.141 -2.191 11.531 1 92.56 24 PRO B CA 1
ATOM 4193 C C . PRO B 1 24 ? -9.836 -0.7 11.406 1 92.56 24 PRO B C 1
ATOM 4195 O O . PRO B 1 24 ? -8.664 -0.308 11.359 1 92.56 24 PRO B O 1
ATOM 4198 N N . GLY B 1 25 ? -10.812 0.039 11.336 1 90.88 25 GLY B N 1
ATOM 4199 C CA . GLY B 1 25 ? -10.789 1.491 11.398 1 90.88 25 GLY B CA 1
ATOM 4200 C C . GLY B 1 25 ? -12.062 2.078 11.977 1 90.88 25 GLY B C 1
ATOM 4201 O O . GLY B 1 25 ? -13.039 1.356 12.211 1 90.88 25 GLY B O 1
ATOM 4202 N N . GLU B 1 26 ? -12.055 3.367 12.195 1 87 26 GLU B N 1
ATOM 4203 C CA . GLU B 1 26 ? -13.164 4.043 12.852 1 87 26 GLU B CA 1
ATOM 4204 C C . GLU B 1 26 ? -14.469 3.84 12.086 1 87 26 GLU B C 1
ATOM 4206 O O . GLU B 1 26 ? -15.531 3.699 12.688 1 87 26 GLU B O 1
ATOM 4211 N N . THR B 1 27 ? -14.375 3.734 10.828 1 87.56 27 THR B N 1
ATOM 4212 C CA . THR B 1 27 ? -15.57 3.732 9.992 1 87.56 27 THR B CA 1
ATOM 4213 C C . THR B 1 27 ? -16.094 2.311 9.797 1 87.56 27 THR B C 1
ATOM 4215 O O . THR B 1 27 ? -17.141 2.105 9.188 1 87.56 27 THR B O 1
ATOM 4218 N N . SER B 1 28 ? -15.367 1.327 10.281 1 90.31 28 SER B N 1
ATOM 4219 C CA . SER B 1 28 ? -15.773 -0.051 10.023 1 90.31 28 SER B CA 1
ATOM 4220 C C . SER B 1 28 ? -16.031 -0.799 11.328 1 90.31 28 SER B C 1
ATOM 4222 O O . SER B 1 28 ? -16.141 -2.027 11.336 1 90.31 28 SER B O 1
ATOM 4224 N N . LEU B 1 29 ? -16.141 -0.155 12.414 1 91.31 29 LEU B N 1
ATOM 4225 C CA . LEU B 1 29 ? -16.234 -0.787 13.727 1 91.31 29 LEU B CA 1
ATOM 4226 C C . LEU B 1 29 ? -17.516 -1.605 13.844 1 91.31 29 LEU B C 1
ATOM 4228 O O . LEU B 1 29 ? -17.547 -2.635 14.523 1 91.31 29 LEU B O 1
ATOM 4232 N N . SER B 1 30 ? -18.594 -1.165 13.172 1 91.75 30 SER B N 1
ATOM 4233 C CA . SER B 1 30 ? -19.844 -1.917 13.234 1 91.75 30 SER B CA 1
ATOM 4234 C C . SER B 1 30 ? -19.688 -3.295 12.594 1 91.75 30 SER B C 1
ATOM 4236 O O . SER B 1 30 ? -20.328 -4.258 13.023 1 91.75 30 SER B O 1
ATOM 4238 N N . LEU B 1 31 ? -18.875 -3.355 11.578 1 93.12 31 LEU B N 1
ATOM 4239 C CA . LEU B 1 31 ? -18.594 -4.645 10.969 1 93.12 31 LEU B CA 1
ATOM 4240 C C . LEU B 1 31 ? -17.875 -5.566 11.945 1 93.12 31 LEU B C 1
ATOM 4242 O O . LEU B 1 31 ? -18.188 -6.754 12.039 1 93.12 31 LEU B O 1
ATOM 4246 N N . TYR B 1 32 ? -16.953 -5.055 12.648 1 92.25 32 TYR B N 1
ATOM 4247 C CA . TYR B 1 32 ? -16.156 -5.852 13.578 1 92.25 32 TYR B CA 1
ATOM 4248 C C . TYR B 1 32 ? -17.016 -6.328 14.75 1 92.25 32 TYR B C 1
ATOM 4250 O O . TYR B 1 32 ? -16.859 -7.457 15.219 1 92.25 32 TYR B O 1
ATOM 4258 N N . ALA B 1 33 ? -17.906 -5.449 15.195 1 92.06 33 ALA B N 1
ATOM 4259 C CA . ALA B 1 33 ? -18.859 -5.883 16.219 1 92.06 33 ALA B CA 1
ATOM 4260 C C . ALA B 1 33 ? -19.719 -7.035 15.703 1 92.06 33 ALA B C 1
ATOM 4262 O O . ALA B 1 33 ? -19.969 -8.008 16.422 1 92.06 33 ALA B O 1
ATOM 4263 N N . ALA B 1 34 ? -20.141 -6.875 14.477 1 93.88 34 ALA B N 1
ATOM 4264 C CA . ALA B 1 34 ? -20.969 -7.906 13.859 1 93.88 34 ALA B CA 1
ATOM 4265 C C . ALA B 1 34 ? -20.188 -9.211 13.695 1 93.88 34 ALA B C 1
ATOM 4267 O O . ALA B 1 34 ? -20.719 -10.297 13.961 1 93.88 34 ALA B O 1
ATOM 4268 N N . PHE B 1 35 ? -18.906 -9.148 13.227 1 93.19 35 PHE B N 1
ATOM 4269 C CA . PHE B 1 35 ? -18.078 -10.328 13.055 1 93.19 35 PHE B CA 1
ATOM 4270 C C . PHE B 1 35 ? -17.906 -11.07 14.375 1 93.19 35 PHE B C 1
ATOM 4272 O O . PHE B 1 35 ? -17.906 -12.305 14.414 1 93.19 35 PHE B O 1
ATOM 4279 N N . GLN B 1 36 ? -17.766 -10.375 15.438 1 89.25 36 GLN B N 1
ATOM 4280 C CA . GLN B 1 36 ? -17.547 -10.969 16.75 1 89.25 36 GLN B CA 1
ATOM 4281 C C . GLN B 1 36 ? -18.812 -11.656 17.266 1 89.25 36 GLN B C 1
ATOM 4283 O O . GLN B 1 36 ? -18.734 -12.664 17.969 1 89.25 36 GLN B O 1
ATOM 4288 N N . ARG B 1 37 ? -19.938 -11.141 16.859 1 91.06 37 ARG B N 1
ATOM 4289 C CA . ARG B 1 37 ? -21.203 -11.672 17.344 1 91.06 37 ARG B CA 1
ATOM 4290 C C . ARG B 1 37 ? -21.625 -12.891 16.547 1 91.06 37 ARG B C 1
ATOM 4292 O O . ARG B 1 37 ? -22.484 -13.664 16.984 1 91.06 37 ARG B O 1
ATOM 4299 N N . HIS B 1 38 ? -21.016 -12.992 15.438 1 93.81 38 HIS B N 1
ATOM 4300 C CA . HIS B 1 38 ? -21.438 -14.078 14.562 1 93.81 38 HIS B CA 1
ATOM 4301 C C . HIS B 1 38 ? -20.531 -15.297 14.719 1 93.81 38 HIS B C 1
ATOM 4303 O O . HIS B 1 38 ? -19.422 -15.32 14.195 1 93.81 38 HIS B O 1
ATOM 4309 N N . ASP B 1 39 ? -21 -16.406 15.148 1 92.19 39 ASP B N 1
ATOM 4310 C CA . ASP B 1 39 ? -20.219 -17.609 15.453 1 92.19 39 ASP B CA 1
ATOM 4311 C C . ASP B 1 39 ? -19.75 -18.297 14.172 1 92.19 39 ASP B C 1
ATOM 4313 O O . ASP B 1 39 ? -18.75 -19.016 14.18 1 92.19 39 ASP B O 1
ATOM 4317 N N . GLY B 1 40 ? -20.391 -18.047 13.117 1 93.88 40 GLY B N 1
ATOM 4318 C CA . GLY B 1 40 ? -20.031 -18.703 11.867 1 93.88 40 GLY B CA 1
ATOM 4319 C C . GLY B 1 40 ? -18.922 -18 11.117 1 93.88 40 GLY B C 1
ATOM 4320 O O . GLY B 1 40 ? -18.5 -18.469 10.055 1 93.88 40 GLY B O 1
ATOM 4321 N N . LEU B 1 41 ? -18.391 -16.891 11.688 1 94.31 41 LEU B N 1
ATOM 4322 C CA . LEU B 1 41 ? -17.344 -16.125 11.039 1 94.31 41 LEU B CA 1
ATOM 4323 C C . LEU B 1 41 ? -16.156 -15.922 11.977 1 94.31 41 LEU B C 1
ATOM 4325 O O . LEU B 1 41 ? -16.344 -15.594 13.156 1 94.31 41 LEU B O 1
ATOM 4329 N N . SER B 1 42 ? -15.031 -16.219 11.5 1 93.56 42 SER B N 1
ATOM 4330 C CA . SER B 1 42 ? -13.789 -15.867 12.18 1 93.56 42 SER B CA 1
ATOM 4331 C C . SER B 1 42 ? -13.07 -14.727 11.461 1 93.56 42 SER B C 1
ATOM 4333 O O . SER B 1 42 ? -13.25 -14.531 10.258 1 93.56 42 SER B O 1
ATOM 4335 N N . HIS B 1 43 ? -12.344 -13.984 12.234 1 93.75 43 HIS B N 1
ATOM 4336 C CA . HIS B 1 43 ? -11.648 -12.844 11.664 1 93.75 43 HIS B CA 1
ATOM 4337 C C . HIS B 1 43 ? -10.148 -12.922 11.914 1 93.75 43 HIS B C 1
ATOM 4339 O O . HIS B 1 43 ? -9.719 -13.219 13.031 1 93.75 43 HIS B O 1
ATOM 4345 N N . VAL B 1 44 ? -9.336 -12.742 10.93 1 95.06 44 VAL B N 1
ATOM 4346 C CA . VAL B 1 44 ? -7.887 -12.609 11.047 1 95.06 44 VAL B CA 1
ATOM 4347 C C . VAL B 1 44 ? -7.484 -11.148 10.859 1 95.06 44 VAL B C 1
ATOM 4349 O O . VAL B 1 44 ? -7.613 -10.602 9.766 1 95.06 44 VAL B O 1
ATOM 4352 N N . VAL B 1 45 ? -7.047 -10.555 11.891 1 95.19 45 VAL B N 1
ATOM 4353 C CA . VAL B 1 45 ? -6.555 -9.18 11.812 1 95.19 45 VAL B CA 1
ATOM 4354 C C . VAL B 1 45 ? -5.066 -9.188 11.469 1 95.19 45 VAL B C 1
ATOM 4356 O O . VAL B 1 45 ? -4.266 -9.82 12.164 1 95.19 45 VAL B O 1
ATOM 4359 N N . ALA B 1 46 ? -4.719 -8.555 10.359 1 95.88 46 ALA B N 1
ATOM 4360 C CA . ALA B 1 46 ? -3.322 -8.406 9.961 1 95.88 46 ALA B CA 1
ATOM 4361 C C . ALA B 1 46 ? -2.686 -7.188 10.617 1 95.88 46 ALA B C 1
ATOM 4363 O O . ALA B 1 46 ? -3.314 -6.523 11.445 1 95.88 46 ALA B O 1
ATOM 4364 N N . ARG B 1 47 ? -1.457 -6.977 10.352 1 96.31 47 ARG B N 1
ATOM 4365 C CA . ARG B 1 47 ? -0.75 -5.828 10.914 1 96.31 47 ARG B CA 1
ATOM 4366 C C . ARG B 1 47 ? -0.71 -4.672 9.922 1 96.31 47 ARG B C 1
ATOM 4368 O O . ARG B 1 47 ? -0.245 -3.58 10.25 1 96.31 47 ARG B O 1
ATOM 4375 N N . CYS B 1 48 ? -1.218 -4.863 8.75 1 96.5 48 CYS B N 1
ATOM 4376 C CA . CYS B 1 48 ? -1.402 -3.879 7.688 1 96.5 48 CYS B CA 1
ATOM 4377 C C . CYS B 1 48 ? -2.539 -4.285 6.762 1 96.5 48 CYS B C 1
ATOM 4379 O O . CYS B 1 48 ? -2.699 -5.465 6.449 1 96.5 48 CYS B O 1
ATOM 4381 N N . PRO B 1 49 ? -3.342 -3.328 6.273 1 97.38 49 PRO B N 1
ATOM 4382 C CA . PRO B 1 49 ? -4.402 -3.701 5.332 1 97.38 49 PRO B CA 1
ATOM 4383 C C . PRO B 1 49 ? -3.873 -4.438 4.105 1 97.38 49 PRO B C 1
ATOM 4385 O O . PRO B 1 49 ? -4.543 -5.336 3.584 1 97.38 49 PRO B O 1
ATOM 4388 N N . ARG B 1 50 ? -2.717 -4.07 3.602 1 97.75 50 ARG B N 1
ATOM 4389 C CA . ARG B 1 50 ? -2.105 -4.758 2.469 1 97.75 50 ARG B CA 1
ATOM 4390 C C . ARG B 1 50 ? -1.885 -6.234 2.779 1 97.75 50 ARG B C 1
ATOM 4392 O O . ARG B 1 50 ? -2.156 -7.098 1.943 1 97.75 50 ARG B O 1
ATOM 4399 N N . GLY B 1 51 ? -1.346 -6.527 4 1 98 51 GLY B N 1
ATOM 4400 C CA . GLY B 1 51 ? -1.147 -7.902 4.422 1 98 51 GLY B CA 1
ATOM 4401 C C . GLY B 1 51 ? -2.438 -8.695 4.492 1 98 51 GLY B C 1
ATOM 4402 O O . GLY B 1 51 ? -2.482 -9.859 4.074 1 98 51 GLY B O 1
ATOM 4403 N N . ALA B 1 52 ? -3.5 -8.078 4.961 1 98.38 52 ALA B N 1
ATOM 4404 C CA . ALA B 1 52 ? -4.809 -8.719 5.016 1 98.38 52 ALA B CA 1
ATOM 4405 C C . ALA B 1 52 ? -5.312 -9.07 3.617 1 98.38 52 ALA B C 1
ATOM 4407 O O . ALA B 1 52 ? -5.844 -10.156 3.395 1 98.38 52 ALA B O 1
ATOM 4408 N N . ALA B 1 53 ? -5.133 -8.133 2.73 1 98.75 53 ALA B N 1
ATOM 4409 C CA . ALA B 1 53 ? -5.625 -8.312 1.368 1 98.75 53 ALA B CA 1
ATOM 4410 C C . ALA B 1 53 ? -4.855 -9.422 0.655 1 98.75 53 ALA B C 1
ATOM 4412 O O . ALA B 1 53 ? -5.449 -10.242 -0.052 1 98.75 53 ALA B O 1
ATOM 4413 N N . TYR B 1 54 ? -3.525 -9.477 0.83 1 98.75 54 TYR B N 1
ATOM 4414 C CA . TYR B 1 54 ? -2.732 -10.547 0.24 1 98.75 54 TYR B CA 1
ATOM 4415 C C . TYR B 1 54 ? -3.088 -11.891 0.862 1 98.75 54 TYR B C 1
ATOM 4417 O O . TYR B 1 54 ? -3.123 -12.914 0.171 1 98.75 54 TYR B O 1
ATOM 4425 N N . ALA B 1 55 ? -3.314 -11.914 2.162 1 98.88 55 ALA B N 1
ATOM 4426 C CA . ALA B 1 55 ? -3.74 -13.148 2.816 1 98.88 55 ALA B CA 1
ATOM 4427 C C . ALA B 1 55 ? -5.062 -13.648 2.24 1 98.88 55 ALA B C 1
ATOM 4429 O O . ALA B 1 55 ? -5.195 -14.828 1.915 1 98.88 55 ALA B O 1
ATOM 4430 N N . ALA B 1 56 ? -6.008 -12.711 2.076 1 98.88 56 ALA B N 1
ATOM 4431 C CA . ALA B 1 56 ? -7.297 -13.078 1.493 1 98.88 56 ALA B CA 1
ATOM 4432 C C . ALA B 1 56 ? -7.129 -13.57 0.06 1 98.88 56 ALA B C 1
ATOM 4434 O O . ALA B 1 56 ? -7.781 -14.539 -0.35 1 98.88 56 ALA B O 1
ATOM 4435 N N . GLU B 1 57 ? -6.301 -12.906 -0.709 1 98.69 57 GLU B N 1
ATOM 4436 C CA . GLU B 1 57 ? -6.031 -13.297 -2.09 1 98.69 57 GLU B CA 1
ATOM 4437 C C . GLU B 1 57 ? -5.5 -14.727 -2.164 1 98.69 57 GLU B C 1
ATOM 4439 O O . GLU B 1 57 ? -5.973 -15.531 -2.973 1 98.69 57 GLU B O 1
ATOM 4444 N N . ALA B 1 58 ? -4.535 -15.062 -1.306 1 98.62 58 ALA B N 1
ATOM 4445 C CA . ALA B 1 58 ? -3.965 -16.406 -1.283 1 98.62 58 ALA B CA 1
ATOM 4446 C C . ALA B 1 58 ? -4.988 -17.422 -0.792 1 98.62 58 ALA B C 1
ATOM 4448 O O . ALA B 1 58 ? -5.031 -18.562 -1.284 1 98.62 58 ALA B O 1
ATOM 4449 N N . HIS B 1 59 ? -5.777 -17.031 0.206 1 98.75 59 HIS B N 1
ATOM 4450 C CA . HIS B 1 59 ? -6.852 -17.891 0.681 1 98.75 59 HIS B CA 1
ATOM 4451 C C . HIS B 1 59 ? -7.789 -18.281 -0.457 1 98.75 59 HIS B C 1
ATOM 4453 O O . HIS B 1 59 ? -8.148 -19.453 -0.596 1 98.75 59 HIS B O 1
ATOM 4459 N N . ALA B 1 60 ? -8.133 -17.328 -1.259 1 98.5 60 ALA B N 1
ATOM 4460 C CA . ALA B 1 60 ? -9.008 -17.547 -2.404 1 98.5 60 ALA B CA 1
ATOM 4461 C C . ALA B 1 60 ? -8.359 -18.484 -3.422 1 98.5 60 ALA B C 1
ATOM 4463 O O . ALA B 1 60 ? -9.031 -19.328 -4.02 1 98.5 60 ALA B O 1
ATOM 4464 N N . ARG B 1 61 ? -7.078 -18.359 -3.645 1 97.31 61 ARG B N 1
ATOM 4465 C CA . ARG B 1 61 ? -6.367 -19.219 -4.598 1 97.31 61 ARG B CA 1
ATOM 4466 C C . ARG B 1 61 ? -6.391 -20.672 -4.152 1 97.31 61 ARG B C 1
ATOM 4468 O O . ARG B 1 61 ? -6.508 -21.578 -4.98 1 97.31 61 ARG B O 1
ATOM 4475 N N . ILE B 1 62 ? -6.27 -20.844 -2.857 1 97.44 62 ILE B N 1
ATOM 4476 C CA . ILE B 1 62 ? -6.164 -22.203 -2.32 1 97.44 62 ILE B CA 1
ATOM 4477 C C . ILE B 1 62 ? -7.547 -22.844 -2.277 1 97.44 62 ILE B C 1
ATOM 4479 O O . ILE B 1 62 ? -7.703 -24.016 -2.639 1 97.44 62 ILE B O 1
ATOM 4483 N N . THR B 1 63 ? -8.586 -22.047 -1.97 1 96.12 63 THR B N 1
ATOM 4484 C CA . THR B 1 63 ? -9.914 -22.609 -1.791 1 96.12 63 THR B CA 1
ATOM 4485 C C . THR B 1 63 ? -10.664 -22.656 -3.121 1 96.12 63 THR B C 1
ATOM 4487 O O . THR B 1 63 ? -11.617 -23.422 -3.271 1 96.12 63 THR B O 1
ATOM 4490 N N . GLY B 1 64 ? -10.289 -21.734 -3.996 1 93.62 64 GLY B N 1
ATOM 4491 C CA . GLY B 1 64 ? -10.992 -21.641 -5.266 1 93.62 64 GLY B CA 1
ATOM 4492 C C . GLY B 1 64 ? -12.266 -20.828 -5.172 1 93.62 64 GLY B C 1
ATOM 4493 O O . GLY B 1 64 ? -12.961 -20.625 -6.176 1 93.62 64 GLY B O 1
ATOM 4494 N N . ARG B 1 65 ? -12.547 -20.344 -3.98 1 95.62 65 ARG B N 1
ATOM 4495 C CA . ARG B 1 65 ? -13.742 -19.562 -3.723 1 95.62 65 ARG B CA 1
ATOM 4496 C C . ARG B 1 65 ? -13.383 -18.125 -3.346 1 95.62 65 ARG B C 1
ATOM 4498 O O . ARG B 1 65 ? -12.234 -17.828 -3.025 1 95.62 65 ARG B O 1
ATOM 4505 N N . ALA B 1 66 ? -14.414 -17.344 -3.396 1 98.12 66 ALA B N 1
ATOM 4506 C CA . ALA B 1 66 ? -14.195 -15.93 -3.061 1 98.12 66 ALA B CA 1
ATOM 4507 C C . ALA B 1 66 ? -13.773 -15.781 -1.603 1 98.12 66 ALA B C 1
ATOM 4509 O O . ALA B 1 66 ? -14.328 -16.438 -0.715 1 98.12 66 ALA B O 1
ATOM 4510 N N . ALA B 1 67 ? -12.742 -15.031 -1.358 1 98.75 67 ALA B N 1
ATOM 4511 C CA . ALA B 1 67 ? -12.344 -14.617 -0.015 1 98.75 67 ALA B CA 1
ATOM 4512 C C . ALA B 1 67 ? -12.742 -13.164 0.252 1 98.75 67 ALA B C 1
ATOM 4514 O O . ALA B 1 67 ? -12.914 -12.383 -0.683 1 98.75 67 ALA B O 1
ATOM 4515 N N . VAL B 1 68 ? -12.938 -12.812 1.5 1 98.81 68 VAL B N 1
ATOM 4516 C CA . VAL B 1 68 ? -13.359 -11.469 1.883 1 98.81 68 VAL B CA 1
ATOM 4517 C C . VAL B 1 68 ? -12.266 -10.805 2.719 1 98.81 68 VAL B C 1
ATOM 4519 O O . VAL B 1 68 ? -11.734 -11.414 3.65 1 98.81 68 VAL B O 1
ATOM 4522 N N . CYS B 1 69 ? -11.891 -9.617 2.355 1 98.62 69 CYS B N 1
ATOM 4523 C CA . CYS B 1 69 ? -10.992 -8.742 3.1 1 98.62 69 CYS B CA 1
ATOM 4524 C C . CYS B 1 69 ? -11.672 -7.422 3.439 1 98.62 69 CYS B C 1
ATOM 4526 O O . CYS B 1 69 ? -12.297 -6.801 2.58 1 98.62 69 CYS B O 1
ATOM 4528 N N . ASP B 1 70 ? -11.578 -7 4.645 1 97.06 70 ASP B N 1
ATOM 4529 C CA . ASP B 1 70 ? -12.133 -5.695 5 1 97.06 70 ASP B CA 1
ATOM 4530 C C . ASP B 1 70 ? -11.016 -4.684 5.254 1 97.06 70 ASP B C 1
ATOM 4532 O O . ASP B 1 70 ? -9.961 -5.035 5.785 1 97.06 70 ASP B O 1
ATOM 4536 N N . ALA B 1 71 ? -11.164 -3.518 4.863 1 96.56 71 ALA B N 1
ATOM 4537 C CA . ALA B 1 71 ? -10.312 -2.365 5.156 1 96.56 71 ALA B CA 1
ATOM 4538 C C . ALA B 1 71 ? -11.133 -1.081 5.215 1 96.56 71 ALA B C 1
ATOM 4540 O O . ALA B 1 71 ? -12.062 -0.892 4.422 1 96.56 71 ALA B O 1
ATOM 4541 N N . PRO B 1 72 ? -10.781 -0.211 6.18 1 92.31 72 PRO B N 1
ATOM 4542 C CA . PRO B 1 72 ? -11.586 1.002 6.332 1 92.31 72 PRO B CA 1
ATOM 4543 C C . PRO B 1 72 ? -11.375 1.998 5.191 1 92.31 72 PRO B C 1
ATOM 4545 O O . PRO B 1 72 ? -10.242 2.182 4.734 1 92.31 72 PRO B O 1
ATOM 4548 N N . GLY B 1 73 ? -12.289 2.721 4.836 1 89.5 73 GLY B N 1
ATOM 4549 C CA . GLY B 1 73 ? -12.375 3.73 3.795 1 89.5 73 GLY B CA 1
ATOM 4550 C C . GLY B 1 73 ? -11.023 4.262 3.363 1 89.5 73 GLY B C 1
ATOM 4551 O O . GLY B 1 73 ? -10.109 3.482 3.08 1 89.5 73 GLY B O 1
ATOM 4552 N N . GLY B 1 74 ? -10.867 5.539 3.227 1 83.31 74 GLY B N 1
ATOM 4553 C CA . GLY B 1 74 ? -9.672 6.176 2.709 1 83.31 74 GLY B CA 1
ATOM 4554 C C . GLY B 1 74 ? -8.461 5.988 3.604 1 83.31 74 GLY B C 1
ATOM 4555 O O . GLY B 1 74 ? -7.324 6.191 3.172 1 83.31 74 GLY B O 1
ATOM 4556 N N . ILE B 1 75 ? -8.648 5.512 4.746 1 86.44 75 ILE B N 1
ATOM 4557 C CA . ILE B 1 75 ? -7.562 5.32 5.703 1 86.44 75 ILE B CA 1
ATOM 4558 C C . ILE B 1 75 ? -6.898 3.965 5.461 1 86.44 75 ILE B C 1
ATOM 4560 O O . ILE B 1 75 ? -5.699 3.805 5.699 1 86.44 75 ILE B O 1
ATOM 4564 N N . GLY B 1 76 ? -7.699 2.996 4.973 1 94.12 76 GLY B N 1
ATOM 4565 C CA . GLY B 1 76 ? -7.168 1.645 4.895 1 94.12 76 GLY B CA 1
ATOM 4566 C C . GLY B 1 76 ? -7.254 1.049 3.504 1 94.12 76 GLY B C 1
ATOM 4567 O O . GLY B 1 76 ? -6.324 0.382 3.049 1 94.12 76 GLY B O 1
ATOM 4568 N N . SER B 1 77 ? -8.297 1.308 2.777 1 96.75 77 SER B N 1
ATOM 4569 C CA . SER B 1 77 ? -8.602 0.646 1.512 1 96.75 77 SER B CA 1
ATOM 4570 C C . SER B 1 77 ? -7.512 0.918 0.476 1 96.75 77 SER B C 1
ATOM 4572 O O . SER B 1 77 ? -7.156 0.033 -0.303 1 96.75 77 SER B O 1
ATOM 4574 N N . PRO B 1 78 ? -6.898 2.135 0.445 1 97 78 PRO B N 1
ATOM 4575 C CA . PRO B 1 78 ? -5.848 2.375 -0.546 1 97 78 PRO B CA 1
ATOM 4576 C C . PRO B 1 78 ? -4.648 1.448 -0.37 1 97 78 PRO B C 1
ATOM 4578 O O . PRO B 1 78 ? -3.941 1.157 -1.339 1 97 78 PRO B O 1
ATOM 4581 N N . TYR B 1 79 ? -4.406 0.96 0.853 1 98 79 TYR B N 1
ATOM 4582 C CA . TYR B 1 79 ? -3.305 0.04 1.117 1 98 79 TYR B CA 1
ATOM 4583 C C . TYR B 1 79 ? -3.531 -1.296 0.42 1 98 79 TYR B C 1
ATOM 4585 O O . TYR B 1 79 ? -2.588 -2.068 0.222 1 98 79 TYR B O 1
ATOM 4593 N N . CYS B 1 80 ? -4.742 -1.591 0.016 1 98.38 80 CYS B N 1
ATOM 4594 C CA . CYS B 1 80 ? -5.086 -2.879 -0.573 1 98.38 80 CYS B CA 1
ATOM 4595 C C . CYS B 1 80 ? -4.852 -2.871 -2.078 1 98.38 80 CYS B C 1
ATOM 4597 O O . CYS B 1 80 ? -5.004 -3.898 -2.742 1 98.38 80 CYS B O 1
ATOM 4599 N N . THR B 1 81 ? -4.426 -1.749 -2.658 1 98.38 81 THR B N 1
ATOM 4600 C CA . THR B 1 81 ? -4.336 -1.557 -4.102 1 98.38 81 THR B CA 1
ATOM 4601 C C . THR B 1 81 ? -3.418 -2.604 -4.73 1 98.38 81 THR B C 1
ATOM 4603 O O . THR B 1 81 ? -3.768 -3.217 -5.738 1 98.38 81 THR B O 1
ATOM 4606 N N . PRO B 1 82 ? -2.217 -2.9 -4.129 1 97.69 82 PRO B N 1
ATOM 4607 C CA . PRO B 1 82 ? -1.371 -3.922 -4.75 1 97.69 82 PRO B CA 1
ATOM 4608 C C . PRO B 1 82 ? -2.035 -5.297 -4.785 1 97.69 82 PRO B C 1
ATOM 4610 O O . PRO B 1 82 ? -1.905 -6.023 -5.773 1 97.69 82 PRO B O 1
ATOM 4613 N N . ALA B 1 83 ? -2.738 -5.664 -3.748 1 98.25 83 ALA B N 1
ATOM 4614 C CA . ALA B 1 83 ? -3.391 -6.969 -3.686 1 98.25 83 ALA B CA 1
ATOM 4615 C C . ALA B 1 83 ? -4.555 -7.043 -4.668 1 98.25 83 ALA B C 1
ATOM 4617 O O . ALA B 1 83 ? -4.809 -8.094 -5.262 1 98.25 83 ALA B O 1
ATOM 4618 N N . LEU B 1 84 ? -5.309 -5.914 -4.793 1 98.44 84 LEU B N 1
ATOM 4619 C CA . LEU B 1 84 ? -6.395 -5.879 -5.77 1 98.44 84 LEU B CA 1
ATOM 4620 C C . LEU B 1 84 ? -5.855 -6.059 -7.184 1 98.44 84 LEU B C 1
ATOM 4622 O O . LEU B 1 84 ? -6.426 -6.809 -7.98 1 98.44 84 LEU B O 1
ATOM 4626 N N . LEU B 1 85 ? -4.75 -5.398 -7.453 1 97.44 85 LEU B N 1
ATOM 4627 C CA . LEU B 1 85 ? -4.152 -5.535 -8.773 1 97.44 85 LEU B CA 1
ATOM 4628 C C . LEU B 1 85 ? -3.66 -6.957 -9.008 1 97.44 85 LEU B C 1
ATOM 4630 O O . LEU B 1 85 ? -3.826 -7.508 -10.102 1 97.44 85 LEU B O 1
ATOM 4634 N N . GLU B 1 86 ? -3.033 -7.57 -7.996 1 97.19 86 GLU B N 1
ATOM 4635 C CA . GLU B 1 86 ? -2.611 -8.961 -8.094 1 97.19 86 GLU B CA 1
ATOM 4636 C C . GLU B 1 86 ? -3.797 -9.875 -8.391 1 97.19 86 GLU B C 1
ATOM 4638 O O . GLU B 1 86 ? -3.721 -10.734 -9.281 1 97.19 86 GLU B O 1
ATOM 4643 N N . ALA B 1 87 ? -4.871 -9.672 -7.668 1 97.88 87 ALA B N 1
ATOM 4644 C CA . ALA B 1 87 ? -6.062 -10.5 -7.859 1 97.88 87 ALA B CA 1
ATOM 4645 C C . ALA B 1 87 ? -6.648 -10.305 -9.25 1 97.88 87 ALA B C 1
ATOM 4647 O O . ALA B 1 87 ? -7.094 -11.266 -9.891 1 97.88 87 ALA B O 1
ATOM 4648 N N . TYR B 1 88 ? -6.641 -9.07 -9.68 1 96.62 88 TYR B N 1
ATOM 4649 C CA . TYR B 1 88 ? -7.184 -8.742 -10.992 1 96.62 88 TYR B CA 1
ATOM 4650 C C . TYR B 1 88 ? -6.359 -9.391 -12.102 1 96.62 88 TYR B C 1
ATOM 4652 O O . TYR B 1 88 ? -6.906 -10.023 -13 1 96.62 88 TYR B O 1
ATOM 4660 N N . ASN B 1 89 ? -5.031 -9.266 -12.023 1 94.5 89 ASN B N 1
ATOM 4661 C CA . ASN B 1 89 ? -4.141 -9.781 -13.055 1 94.5 89 ASN B CA 1
ATOM 4662 C C . ASN B 1 89 ? -4.059 -11.305 -13.016 1 94.5 89 ASN B C 1
ATOM 4664 O O . ASN B 1 89 ? -3.875 -11.945 -14.055 1 94.5 89 ASN B O 1
ATOM 4668 N N . SER B 1 90 ? -4.262 -11.93 -11.844 1 94.38 90 SER B N 1
ATOM 4669 C CA . SER B 1 90 ? -4.102 -13.375 -11.695 1 94.38 90 SER B CA 1
ATOM 4670 C C . SER B 1 90 ? -5.445 -14.094 -11.805 1 94.38 90 SER B C 1
ATOM 4672 O O . SER B 1 90 ? -5.492 -15.32 -11.836 1 94.38 90 SER B O 1
ATOM 4674 N N . GLY B 1 91 ? -6.484 -13.367 -11.812 1 94.88 91 GLY B N 1
ATOM 4675 C CA . GLY B 1 91 ? -7.797 -14 -11.867 1 94.88 91 GLY B CA 1
ATOM 4676 C C . GLY B 1 91 ? -8.188 -14.672 -10.562 1 94.88 91 GLY B C 1
ATOM 4677 O O . GLY B 1 91 ? -8.594 -15.836 -10.562 1 94.88 91 GLY B O 1
ATOM 4678 N N . THR B 1 92 ? -8.031 -14.008 -9.438 1 97.44 92 THR B N 1
ATOM 4679 C CA . THR B 1 92 ? -8.359 -14.531 -8.117 1 97.44 92 THR B CA 1
ATOM 4680 C C . THR B 1 92 ? -9.625 -13.875 -7.578 1 97.44 92 THR B C 1
ATOM 4682 O O . THR B 1 92 ? -9.758 -12.648 -7.605 1 97.44 92 THR B O 1
ATOM 4685 N N . PRO B 1 93 ? -10.602 -14.609 -7.137 1 98.44 93 PRO B N 1
ATOM 4686 C CA . PRO B 1 93 ? -11.852 -14.047 -6.629 1 98.44 93 PRO B CA 1
ATOM 4687 C C . PRO B 1 93 ? -11.711 -13.453 -5.23 1 98.44 93 PRO B C 1
ATOM 4689 O O . PRO B 1 93 ? -11.758 -14.188 -4.238 1 98.44 93 PRO B O 1
ATOM 4692 N N . LEU B 1 94 ? -11.586 -12.148 -5.137 1 98.81 94 LEU B N 1
ATOM 4693 C CA . LEU B 1 94 ? -11.375 -11.406 -3.902 1 98.81 94 LEU B CA 1
ATOM 4694 C C . LEU B 1 94 ? -12.43 -10.32 -3.74 1 98.81 94 LEU B C 1
ATOM 4696 O O . LEU B 1 94 ? -12.695 -9.562 -4.676 1 98.81 94 LEU B O 1
ATOM 4700 N N . VAL B 1 95 ? -13.109 -10.266 -2.586 1 98.88 95 VAL B N 1
ATOM 4701 C CA . VAL B 1 95 ? -14.062 -9.195 -2.299 1 98.88 95 VAL B CA 1
ATOM 4702 C C . VAL B 1 95 ? -13.492 -8.281 -1.218 1 98.88 95 VAL B C 1
ATOM 4704 O O . VAL B 1 95 ? -13.234 -8.719 -0.094 1 98.88 95 VAL B O 1
ATOM 4707 N N . LEU B 1 96 ? -13.227 -7.082 -1.588 1 98.75 96 LEU B N 1
ATOM 4708 C CA . LEU B 1 96 ? -12.859 -6.066 -0.608 1 98.75 96 LEU B CA 1
ATOM 4709 C C . LEU B 1 96 ? -14.102 -5.371 -0.055 1 98.75 96 LEU B C 1
ATOM 4711 O O . LEU B 1 96 ? -14.812 -4.688 -0.791 1 98.75 96 LEU B O 1
ATOM 4715 N N . LEU B 1 97 ? -14.414 -5.609 1.193 1 98.31 97 LEU B N 1
ATOM 4716 C CA . LEU B 1 97 ? -15.492 -4.945 1.92 1 98.31 97 LEU B CA 1
ATOM 4717 C C . LEU B 1 97 ? -14.969 -3.711 2.65 1 98.31 97 LEU B C 1
ATOM 4719 O O . LEU B 1 97 ? -14.258 -3.83 3.648 1 98.31 97 LEU B O 1
ATOM 4723 N N . THR B 1 98 ? -15.336 -2.514 2.158 1 96.75 98 THR B N 1
ATOM 4724 C CA . THR B 1 98 ? -14.797 -1.28 2.719 1 96.75 98 THR B CA 1
ATOM 4725 C C . THR B 1 98 ? -15.914 -0.322 3.107 1 96.75 98 THR B C 1
ATOM 4727 O O . THR B 1 98 ? -17.094 -0.63 2.924 1 96.75 98 THR B O 1
ATOM 4730 N N . SER B 1 99 ? -15.5 0.774 3.801 1 92.12 99 SER B N 1
ATOM 4731 C CA . SER B 1 99 ? -16.469 1.781 4.223 1 92.12 99 SER B CA 1
ATOM 4732 C C . SER B 1 99 ? -16.266 3.09 3.467 1 92.12 99 SER B C 1
ATOM 4734 O O . SER B 1 99 ? -15.148 3.42 3.07 1 92.12 99 SER B O 1
ATOM 4736 N N . GLY B 1 100 ? -17.375 3.697 3.047 1 79.81 100 GLY B N 1
ATOM 4737 C CA . GLY B 1 100 ? -17.328 4.996 2.398 1 79.81 100 GLY B CA 1
ATOM 4738 C C . GLY B 1 100 ? -17.641 6.145 3.342 1 79.81 100 GLY B C 1
ATOM 4739 O O . GLY B 1 100 ? -17.516 6.008 4.559 1 79.81 100 GLY B O 1
ATOM 4740 N N . PRO B 1 101 ? -17.875 7.301 2.756 1 75.25 101 PRO B N 1
ATOM 4741 C CA . PRO B 1 101 ? -18.312 8.438 3.568 1 75.25 101 PRO B CA 1
ATOM 4742 C C . PRO B 1 101 ? -19.734 8.281 4.082 1 75.25 101 PRO B C 1
ATOM 4744 O O . PRO B 1 101 ? -20.547 7.566 3.48 1 75.25 101 PRO B O 1
ATOM 4747 N N . SER B 1 102 ? -19.938 8.812 5.242 1 72.56 102 SER B N 1
ATOM 4748 C CA . SER B 1 102 ? -21.312 8.828 5.758 1 72.56 102 SER B CA 1
ATOM 4749 C C . SER B 1 102 ? -22.234 9.617 4.836 1 72.56 102 SER B C 1
ATOM 4751 O O . SER B 1 102 ? -21.781 10.531 4.137 1 72.56 102 SER B O 1
ATOM 4753 N N . LYS B 1 103 ? -23.438 9.125 4.477 1 61.81 103 LYS B N 1
ATOM 4754 C CA . LYS B 1 103 ? -24.453 9.727 3.611 1 61.81 103 LYS B CA 1
ATOM 4755 C C . LYS B 1 103 ? -24.547 11.234 3.848 1 61.81 103 LYS B C 1
ATOM 4757 O O . LYS B 1 103 ? -24.75 12 2.904 1 61.81 103 LYS B O 1
ATOM 4762 N N . SER B 1 104 ? -24.781 11.609 4.988 1 51.62 104 SER B N 1
ATOM 4763 C CA . SER B 1 104 ? -25.188 12.977 5.297 1 51.62 104 SER B CA 1
ATOM 4764 C C . SER B 1 104 ? -24.109 13.977 4.883 1 51.62 104 SER B C 1
ATOM 4766 O O . SER B 1 104 ? -24.375 15.18 4.816 1 51.62 104 SER B O 1
ATOM 4768 N N . VAL B 1 105 ? -22.891 13.703 4.641 1 50.06 105 VAL B N 1
ATOM 4769 C CA . VAL B 1 105 ? -22.031 14.875 4.582 1 50.06 105 VAL B CA 1
ATOM 4770 C C . VAL B 1 105 ? -21.422 15.008 3.186 1 50.06 105 VAL B C 1
ATOM 4772 O O . VAL B 1 105 ? -20.641 14.156 2.758 1 50.06 105 VAL B O 1
ATOM 4775 N N . PRO B 1 106 ? -22.25 15.594 2.191 1 55.12 106 PRO B N 1
ATOM 4776 C CA . PRO B 1 106 ? -21.359 16.078 1.14 1 55.12 106 PRO B CA 1
ATOM 4777 C C . PRO B 1 106 ? -20.062 16.656 1.696 1 55.12 106 PRO B C 1
ATOM 4779 O O . PRO B 1 106 ? -20.078 17.703 2.346 1 55.12 106 PRO B O 1
ATOM 4782 N N . ARG B 1 107 ? -19.203 16.016 2.342 1 63.12 107 ARG B N 1
ATOM 4783 C CA . ARG B 1 107 ? -18.219 16.609 3.244 1 63.12 107 ARG B CA 1
ATOM 4784 C C . ARG B 1 107 ? -16.859 16.75 2.564 1 63.12 107 ARG B C 1
ATOM 4786 O O . ARG B 1 107 ? -16.078 15.789 2.531 1 63.12 107 ARG B O 1
ATOM 4793 N N . PRO B 1 108 ? -16.844 17.969 1.958 1 72.69 108 PRO B N 1
ATOM 4794 C CA . PRO B 1 108 ? -15.562 18.203 1.269 1 72.69 108 PRO B CA 1
ATOM 4795 C C . PRO B 1 108 ? -14.352 18 2.18 1 72.69 108 PRO B C 1
ATOM 4797 O O . PRO B 1 108 ? -14.398 18.359 3.359 1 72.69 108 PRO B O 1
ATOM 4800 N N . TRP B 1 109 ? -13.5 17.266 1.738 1 78.75 109 TRP B N 1
ATOM 4801 C CA . TRP B 1 109 ? -12.164 17.109 2.297 1 78.75 109 TRP B CA 1
ATOM 4802 C C . TRP B 1 109 ? -12.211 16.438 3.664 1 78.75 109 TRP B C 1
ATOM 4804 O O . TRP B 1 109 ? -11.461 16.797 4.57 1 78.75 109 TRP B O 1
ATOM 4814 N N . ALA B 1 110 ? -13.234 15.609 3.824 1 81.88 110 ALA B N 1
ATOM 4815 C CA . ALA B 1 110 ? -13.242 14.789 5.035 1 81.88 110 ALA B CA 1
ATOM 4816 C C . ALA B 1 110 ? -12.008 13.906 5.105 1 81.88 110 ALA B C 1
ATOM 4818 O O . ALA B 1 110 ? -11.523 13.414 4.078 1 81.88 110 ALA B O 1
ATOM 4819 N N . THR B 1 111 ? -11.492 13.828 6.332 1 81.44 111 THR B N 1
ATOM 4820 C CA . THR B 1 111 ? -10.359 12.93 6.523 1 81.44 111 THR B CA 1
ATOM 4821 C C . THR B 1 111 ? -10.68 11.531 5.984 1 81.44 111 THR B C 1
ATOM 4823 O O . THR B 1 111 ? -11.75 10.984 6.258 1 81.44 111 THR B O 1
ATOM 4826 N N . GLY B 1 112 ? -9.805 10.984 5.137 1 82 112 GLY B N 1
ATOM 4827 C CA . GLY B 1 112 ? -9.969 9.656 4.582 1 82 112 GLY B CA 1
ATOM 4828 C C . GLY B 1 112 ? -10.898 9.617 3.385 1 82 112 GLY B C 1
ATOM 4829 O O . GLY B 1 112 ? -11.305 8.547 2.934 1 82 112 GLY B O 1
ATOM 4830 N N . GLN B 1 113 ? -11.266 10.773 2.871 1 85.56 113 GLN B N 1
ATOM 4831 C CA . GLN B 1 113 ? -12.141 10.812 1.7 1 85.56 113 GLN B CA 1
ATOM 4832 C C . GLN B 1 113 ? -11.477 10.148 0.499 1 85.56 113 GLN B C 1
ATOM 4834 O O . GLN B 1 113 ? -10.297 10.383 0.221 1 85.56 113 GLN B O 1
ATOM 4839 N N . VAL B 1 114 ? -12.219 9.281 -0.098 1 90.44 114 VAL B N 1
ATOM 4840 C CA . VAL B 1 114 ? -11.742 8.562 -1.274 1 90.44 114 VAL B CA 1
ATOM 4841 C C . VAL B 1 114 ? -12.93 8.156 -2.148 1 90.44 114 VAL B C 1
ATOM 4843 O O . VAL B 1 114 ? -14 7.812 -1.637 1 90.44 114 VAL B O 1
ATOM 4846 N N . GLU B 1 115 ? -12.797 8.305 -3.43 1 91.25 115 GLU B N 1
ATOM 4847 C CA . GLU B 1 115 ? -13.773 7.785 -4.387 1 91.25 115 GLU B CA 1
ATOM 4848 C C . GLU B 1 115 ? -13.375 6.398 -4.883 1 91.25 115 GLU B C 1
ATOM 4850 O O . GLU B 1 115 ? -12.711 6.27 -5.91 1 91.25 115 GLU B O 1
ATOM 4855 N N . HIS B 1 116 ? -13.953 5.43 -4.234 1 94.19 116 HIS B N 1
ATOM 4856 C CA . HIS B 1 116 ? -13.547 4.059 -4.52 1 94.19 116 HIS B CA 1
ATOM 4857 C C . HIS B 1 116 ? -13.906 3.662 -5.945 1 94.19 116 HIS B C 1
ATOM 4859 O O . HIS B 1 116 ? -13.164 2.92 -6.594 1 94.19 116 HIS B O 1
ATOM 4865 N N . SER B 1 117 ? -15.07 4.141 -6.477 1 94.31 117 SER B N 1
ATOM 4866 C CA . SER B 1 117 ? -15.523 3.783 -7.816 1 94.31 117 SER B CA 1
ATOM 4867 C C . SER B 1 117 ? -14.523 4.23 -8.875 1 94.31 117 SER B C 1
ATOM 4869 O O . SER B 1 117 ? -14.359 3.57 -9.906 1 94.31 117 SER B O 1
ATOM 4871 N N . ARG B 1 118 ? -13.875 5.305 -8.562 1 94.94 118 ARG B N 1
ATOM 4872 C CA . ARG B 1 118 ? -12.883 5.812 -9.5 1 94.94 118 ARG B CA 1
ATOM 4873 C C . ARG B 1 118 ? -11.516 5.199 -9.234 1 94.94 118 ARG B C 1
ATOM 4875 O O . ARG B 1 118 ? -10.805 4.816 -10.172 1 94.94 118 ARG B O 1
ATOM 4882 N N . LEU B 1 119 ? -11.172 5.074 -8 1 96.38 119 LEU B N 1
ATOM 4883 C CA . LEU B 1 119 ? -9.852 4.582 -7.629 1 96.38 119 LEU B CA 1
ATOM 4884 C C . LEU B 1 119 ? -9.664 3.133 -8.07 1 96.38 119 LEU B C 1
ATOM 4886 O O . LEU B 1 119 ? -8.594 2.762 -8.555 1 96.38 119 LEU B O 1
ATOM 4890 N N . PHE B 1 120 ? -10.711 2.305 -7.906 1 97.56 120 PHE B N 1
ATOM 4891 C CA . PHE B 1 120 ? -10.516 0.874 -8.102 1 97.56 120 PHE B CA 1
ATOM 4892 C C . PHE B 1 120 ? -11.164 0.411 -9.398 1 97.56 120 PHE B C 1
ATOM 4894 O O . PHE B 1 120 ? -11.164 -0.783 -9.711 1 97.56 120 PHE B O 1
ATOM 4901 N N . GLU B 1 121 ? -11.625 1.312 -10.188 1 96.31 121 GLU B N 1
ATOM 4902 C CA . GLU B 1 121 ? -12.375 0.983 -11.398 1 96.31 121 GLU B CA 1
ATOM 4903 C C . GLU B 1 121 ? -11.555 0.093 -12.328 1 96.31 121 GLU B C 1
ATOM 4905 O O . GLU B 1 121 ? -12.094 -0.841 -12.93 1 96.31 121 GLU B O 1
ATOM 4910 N N . SER B 1 122 ? -10.297 0.349 -12.445 1 95.56 122 SER B N 1
ATOM 4911 C CA . SER B 1 122 ? -9.469 -0.324 -13.445 1 95.56 122 SER B CA 1
ATOM 4912 C C . SER B 1 122 ? -8.852 -1.599 -12.883 1 95.56 122 SER B C 1
ATOM 4914 O O . SER B 1 122 ? -8.203 -2.357 -13.609 1 95.56 122 SER B O 1
ATOM 4916 N N . ILE B 1 123 ? -9.07 -1.879 -11.594 1 96.88 123 ILE B N 1
ATOM 4917 C CA . ILE B 1 123 ? -8.391 -3.031 -11.023 1 96.88 123 ILE B CA 1
ATOM 4918 C C . ILE B 1 123 ? -9.383 -3.879 -10.227 1 96.88 123 ILE B C 1
ATOM 4920 O O . ILE B 1 123 ? -8.984 -4.641 -9.344 1 96.88 123 ILE B O 1
ATOM 4924 N N . ALA B 1 124 ? -10.641 -3.678 -10.422 1 97.62 124 ALA B N 1
ATOM 4925 C CA . ALA B 1 124 ? -11.734 -4.512 -9.93 1 97.62 124 ALA B CA 1
ATOM 4926 C C . ALA B 1 124 ? -12.75 -4.801 -11.031 1 97.62 124 ALA B C 1
ATOM 4928 O O . ALA B 1 124 ? -12.922 -3.994 -11.953 1 97.62 124 ALA B O 1
ATOM 4929 N N . LYS B 1 125 ? -13.375 -5.965 -10.938 1 96.5 125 LYS B N 1
ATOM 4930 C CA . LYS B 1 125 ? -14.43 -6.297 -11.898 1 96.5 125 LYS B CA 1
ATOM 4931 C C . LYS B 1 125 ? -15.609 -5.344 -11.758 1 96.5 125 LYS B C 1
ATOM 4933 O O . LYS B 1 125 ? -16.266 -4.996 -12.75 1 96.5 125 LYS B O 1
ATOM 4938 N N . ARG B 1 126 ? -15.867 -4.961 -10.5 1 96.88 126 ARG B N 1
ATOM 4939 C CA . ARG B 1 126 ? -16.953 -4.047 -10.188 1 96.88 126 ARG B CA 1
ATOM 4940 C C . ARG B 1 126 ? -16.75 -3.408 -8.812 1 96.88 126 ARG B C 1
ATOM 4942 O O . ARG B 1 126 ? -16.078 -3.975 -7.953 1 96.88 126 ARG B O 1
ATOM 4949 N N . VAL B 1 127 ? -17.234 -2.195 -8.688 1 97.19 127 VAL B N 1
ATOM 4950 C CA . VAL B 1 127 ? -17.297 -1.521 -7.398 1 97.19 127 VAL B CA 1
ATOM 4951 C C . VAL B 1 127 ? -18.766 -1.254 -7.043 1 97.19 127 VAL B C 1
ATOM 4953 O O . VAL B 1 127 ? -19.453 -0.483 -7.723 1 97.19 127 VAL B O 1
ATOM 4956 N N . HIS B 1 128 ? -19.266 -1.912 -6.016 1 96.38 128 HIS B N 1
ATOM 4957 C CA . HIS B 1 128 ? -20.594 -1.667 -5.488 1 96.38 128 HIS B CA 1
ATOM 4958 C C . HIS B 1 128 ? -20.578 -0.596 -4.402 1 96.38 128 HIS B C 1
ATOM 4960 O O . HIS B 1 128 ? -19.812 -0.7 -3.439 1 96.38 128 HIS B O 1
ATOM 4966 N N . VAL B 1 129 ? -21.391 0.408 -4.547 1 93.88 129 VAL B N 1
ATOM 4967 C CA . VAL B 1 129 ? -21.484 1.473 -3.553 1 93.88 129 VAL B CA 1
ATOM 4968 C C . VAL B 1 129 ? -22.859 1.436 -2.889 1 93.88 129 VAL B C 1
ATOM 4970 O O . VAL B 1 129 ? -23.891 1.625 -3.553 1 93.88 129 VAL B O 1
ATOM 4973 N N . ILE B 1 130 ? -22.875 1.189 -1.604 1 93.69 130 ILE B N 1
ATOM 4974 C CA . ILE B 1 130 ? -24.109 1.07 -0.835 1 93.69 130 ILE B CA 1
ATOM 4975 C C . ILE B 1 130 ? -24.281 2.297 0.056 1 93.69 130 ILE B C 1
ATOM 4977 O O . ILE B 1 130 ? -23.594 2.438 1.071 1 93.69 130 ILE B O 1
ATOM 4981 N N . ARG B 1 131 ? -25.297 3.15 -0.236 1 91.56 131 ARG B N 1
ATOM 4982 C CA . ARG B 1 131 ? -25.547 4.375 0.52 1 91.56 131 ARG B CA 1
ATOM 4983 C C . ARG B 1 131 ? -26.875 4.285 1.28 1 91.56 131 ARG B C 1
ATOM 4985 O O . ARG B 1 131 ? -27.156 5.125 2.137 1 91.56 131 ARG B O 1
ATOM 4992 N N . GLU B 1 132 ? -27.641 3.279 0.913 1 91.25 132 GLU B N 1
ATOM 4993 C CA . GLU B 1 132 ? -28.906 2.994 1.577 1 91.25 132 GLU B CA 1
ATOM 4994 C C . GLU B 1 132 ? -29.078 1.497 1.82 1 91.25 132 GLU B C 1
ATOM 4996 O O . GLU B 1 132 ? -28.375 0.681 1.221 1 91.25 132 GLU B O 1
ATOM 5001 N N . GLN B 1 133 ? -29.953 1.179 2.68 1 93.06 133 GLN B N 1
ATOM 5002 C CA . GLN B 1 133 ? -30.172 -0.215 3.055 1 93.06 133 GLN B CA 1
ATOM 5003 C C . GLN B 1 133 ? -30.734 -1.02 1.887 1 93.06 133 GLN B C 1
ATOM 5005 O O . GLN B 1 133 ? -30.484 -2.221 1.774 1 93.06 133 GLN B O 1
ATOM 5010 N N . LYS B 1 134 ? -31.422 -0.318 1.044 1 92.75 134 LYS B N 1
ATOM 5011 C CA . LYS B 1 134 ? -32.094 -0.993 -0.065 1 92.75 134 LYS B CA 1
ATOM 5012 C C . LYS B 1 134 ? -31.094 -1.732 -0.944 1 92.75 134 LYS B C 1
ATOM 5014 O O . LYS B 1 134 ? -30.203 -1.116 -1.527 1 92.75 134 LYS B O 1
ATOM 5019 N N . GLY B 1 135 ? -31.188 -3.115 -0.964 1 93.38 135 GLY B N 1
ATOM 5020 C CA . GLY B 1 135 ? -30.375 -3.934 -1.854 1 93.38 135 GLY B CA 1
ATOM 5021 C C . GLY B 1 135 ? -28.984 -4.223 -1.308 1 93.38 135 GLY B C 1
ATOM 5022 O O . GLY B 1 135 ? -28.125 -4.742 -2.021 1 93.38 135 GLY B O 1
ATOM 5023 N N . ALA B 1 136 ? -28.766 -3.828 -0.11 1 96 136 ALA B N 1
ATOM 5024 C CA . ALA B 1 136 ? -27.438 -4 0.47 1 96 136 ALA B CA 1
ATOM 5025 C C . ALA B 1 136 ? -27.016 -5.465 0.428 1 96 136 ALA B C 1
ATOM 5027 O O . ALA B 1 136 ? -25.891 -5.777 0.03 1 96 136 ALA B O 1
ATOM 5028 N N . LEU B 1 137 ? -27.891 -6.395 0.813 1 97.12 137 LEU B N 1
ATOM 5029 C CA . LEU B 1 137 ? -27.547 -7.812 0.8 1 97.12 137 LEU B CA 1
ATOM 5030 C C . LEU B 1 137 ? -27.5 -8.344 -0.628 1 97.12 137 LEU B C 1
ATOM 5032 O O . LEU B 1 137 ? -26.719 -9.25 -0.931 1 97.12 137 LEU B O 1
ATOM 5036 N N . GLY B 1 138 ? -28.344 -7.789 -1.489 1 95.94 138 GLY B N 1
ATOM 5037 C CA . GLY B 1 138 ? -28.234 -8.109 -2.902 1 95.94 138 GLY B CA 1
ATOM 5038 C C . GLY B 1 138 ? -26.875 -7.77 -3.484 1 95.94 138 GLY B C 1
ATOM 5039 O O . GLY B 1 138 ? -26.344 -8.508 -4.324 1 95.94 138 GLY B O 1
ATOM 5040 N N . ALA B 1 139 ? -26.312 -6.648 -3.049 1 96.38 139 ALA B N 1
ATOM 5041 C CA . ALA B 1 139 ? -24.984 -6.238 -3.498 1 96.38 139 ALA B CA 1
ATOM 5042 C C . ALA B 1 139 ? -23.922 -7.211 -3.014 1 96.38 139 ALA B C 1
ATOM 5044 O O . ALA B 1 139 ? -22.953 -7.496 -3.732 1 96.38 139 ALA B O 1
ATOM 5045 N N . ILE B 1 140 ? -24.109 -7.691 -1.823 1 97.38 140 ILE B N 1
ATOM 5046 C CA . ILE B 1 140 ? -23.188 -8.68 -1.281 1 97.38 140 ILE B CA 1
ATOM 5047 C C . ILE B 1 140 ? -23.266 -9.961 -2.107 1 97.38 140 ILE B C 1
ATOM 5049 O O . ILE B 1 140 ? -22.234 -10.516 -2.494 1 97.38 140 ILE B O 1
ATOM 5053 N N . ASP B 1 141 ? -24.5 -10.438 -2.377 1 97.12 141 ASP B N 1
ATOM 5054 C CA . ASP B 1 141 ? -24.703 -11.617 -3.217 1 97.12 141 ASP B CA 1
ATOM 5055 C C . ASP B 1 141 ? -24.031 -11.438 -4.578 1 97.12 141 ASP B C 1
ATOM 5057 O O . ASP B 1 141 ? -23.312 -12.328 -5.043 1 97.12 141 ASP B O 1
ATOM 5061 N N . ALA B 1 142 ? -24.25 -10.305 -5.137 1 96.88 142 ALA B N 1
ATOM 5062 C CA . ALA B 1 142 ? -23.719 -10.008 -6.461 1 96.88 142 ALA B CA 1
ATOM 5063 C C . ALA B 1 142 ? -22.188 -9.969 -6.445 1 96.88 142 ALA B C 1
ATOM 5065 O O . ALA B 1 142 ? -21.531 -10.469 -7.363 1 96.88 142 ALA B O 1
ATOM 5066 N N . ALA B 1 143 ? -21.641 -9.359 -5.422 1 97.94 143 ALA B N 1
ATOM 5067 C CA . ALA B 1 143 ? -20.203 -9.211 -5.324 1 97.94 143 ALA B CA 1
ATOM 5068 C C . ALA B 1 143 ? -19.516 -10.57 -5.27 1 97.94 143 ALA B C 1
ATOM 5070 O O . ALA B 1 143 ? -18.516 -10.805 -5.969 1 97.94 143 ALA B O 1
ATOM 5071 N N . LEU B 1 144 ? -20.047 -11.453 -4.453 1 97.94 144 LEU B N 1
ATOM 5072 C CA . LEU B 1 144 ? -19.469 -12.781 -4.32 1 97.94 144 LEU B CA 1
ATOM 5073 C C . LEU B 1 144 ? -19.609 -13.57 -5.617 1 97.94 144 LEU B C 1
ATOM 5075 O O . LEU B 1 144 ? -18.656 -14.203 -6.07 1 97.94 144 LEU B O 1
ATOM 5079 N N . ALA B 1 145 ? -20.719 -13.477 -6.223 1 96.5 145 ALA B N 1
ATOM 5080 C CA . ALA B 1 145 ? -20.969 -14.172 -7.48 1 96.5 145 ALA B CA 1
ATOM 5081 C C . ALA B 1 145 ? -20.062 -13.641 -8.586 1 96.5 145 ALA B C 1
ATOM 5083 O O . ALA B 1 145 ? -19.484 -14.414 -9.352 1 96.5 145 ALA B O 1
ATOM 5084 N N . GLU B 1 146 ? -19.969 -12.336 -8.688 1 96.44 146 GLU B N 1
ATOM 5085 C CA . GLU B 1 146 ? -19.156 -11.688 -9.711 1 96.44 146 GLU B CA 1
ATOM 5086 C C . GLU B 1 146 ? -17.672 -12.039 -9.539 1 96.44 146 GLU B C 1
ATOM 5088 O O . GLU B 1 146 ? -16.969 -12.258 -10.523 1 96.44 146 GLU B O 1
ATOM 5093 N N . ALA B 1 147 ? -17.219 -12.047 -8.312 1 98 147 ALA B N 1
ATOM 5094 C CA . ALA B 1 147 ? -15.828 -12.383 -8.055 1 98 147 ALA B CA 1
ATOM 5095 C C . ALA B 1 147 ? -15.5 -13.789 -8.562 1 98 147 ALA B C 1
ATOM 5097 O O . ALA B 1 147 ? -14.398 -14.031 -9.07 1 98 147 ALA B O 1
ATOM 5098 N N . GLU B 1 148 ? -16.453 -14.703 -8.539 1 96.31 148 GLU B N 1
ATOM 5099 C CA . GLU B 1 148 ? -16.219 -16.109 -8.844 1 96.31 148 GLU B CA 1
ATOM 5100 C C . GLU B 1 148 ? -16.5 -16.422 -10.312 1 96.31 148 GLU B C 1
ATOM 5102 O O . GLU B 1 148 ? -16.125 -17.469 -10.82 1 96.31 148 GLU B O 1
ATOM 5107 N N . ARG B 1 149 ? -17.156 -15.508 -10.93 1 93.25 149 ARG B N 1
ATOM 5108 C CA . ARG B 1 149 ? -17.469 -15.711 -12.344 1 93.25 149 ARG B CA 1
ATOM 5109 C C . ARG B 1 149 ? -16.219 -15.555 -13.203 1 93.25 149 ARG B C 1
ATOM 5111 O O . ARG B 1 149 ? -15.406 -14.656 -12.969 1 93.25 149 ARG B O 1
ATOM 5118 N N . PRO B 1 150 ? -16.062 -16.406 -14.211 1 91.06 150 PRO B N 1
ATOM 5119 C CA . PRO B 1 150 ? -14.906 -16.266 -15.094 1 91.06 150 PRO B CA 1
ATOM 5120 C C . PRO B 1 150 ? -14.953 -14.984 -15.93 1 91.06 150 PRO B C 1
ATOM 5122 O O . PRO B 1 150 ? -16.016 -14.594 -16.406 1 91.06 150 PRO B O 1
ATOM 5125 N N . ARG B 1 151 ? -13.953 -14.406 -16.094 1 90.38 151 ARG B N 1
ATOM 5126 C CA . ARG B 1 151 ? -12.672 -14.578 -15.414 1 90.38 151 ARG B CA 1
ATOM 5127 C C . ARG B 1 151 ? -12.75 -14.109 -13.961 1 90.38 151 ARG B C 1
ATOM 5129 O O . ARG B 1 151 ? -13.18 -12.984 -13.688 1 90.38 151 ARG B O 1
ATOM 5136 N N . LYS B 1 152 ? -12.375 -15.008 -13.102 1 96.25 152 LYS B N 1
ATOM 5137 C CA . LYS B 1 152 ? -12.414 -14.633 -11.688 1 96.25 152 LYS B CA 1
ATOM 5138 C C . LYS B 1 152 ? -11.609 -13.359 -11.438 1 96.25 152 LYS B C 1
ATOM 5140 O O . LYS B 1 152 ? -10.688 -13.039 -12.195 1 96.25 152 LYS B O 1
ATOM 5145 N N . GLY B 1 153 ? -11.984 -12.586 -10.398 1 97.31 153 GLY B N 1
ATOM 5146 C CA . GLY B 1 153 ? -11.281 -11.344 -10.117 1 97.31 153 GLY B CA 1
ATOM 5147 C C . GLY B 1 153 ? -11.828 -10.617 -8.898 1 97.31 153 GLY B C 1
ATOM 5148 O O . GLY B 1 153 ? -12.75 -11.102 -8.242 1 97.31 153 GLY B O 1
ATOM 5149 N N . PRO B 1 154 ? -11.266 -9.547 -8.586 1 98.56 154 PRO B N 1
ATOM 5150 C CA . PRO B 1 154 ? -11.664 -8.812 -7.387 1 98.56 154 PRO B CA 1
ATOM 5151 C C . PRO B 1 154 ? -12.906 -7.953 -7.605 1 98.56 154 PRO B C 1
ATOM 5153 O O . PRO B 1 154 ? -13.125 -7.445 -8.711 1 98.56 154 PRO B O 1
ATOM 5156 N N . VAL B 1 155 ? -13.703 -7.809 -6.578 1 98.62 155 VAL B N 1
ATOM 5157 C CA . VAL B 1 155 ? -14.844 -6.902 -6.5 1 98.62 155 VAL B CA 1
ATOM 5158 C C . VAL B 1 155 ? -14.758 -6.074 -5.219 1 98.62 155 VAL B C 1
ATOM 5160 O O . VAL B 1 155 ? -14.305 -6.566 -4.184 1 98.62 155 VAL B O 1
ATOM 5163 N N . VAL B 1 156 ? -15.109 -4.797 -5.316 1 98.5 156 VAL B N 1
ATOM 5164 C CA . VAL B 1 156 ? -15.086 -3.912 -4.156 1 98.5 156 VAL B CA 1
ATOM 5165 C C . VAL B 1 156 ? -16.516 -3.562 -3.748 1 98.5 156 VAL B C 1
ATOM 5167 O O . VAL B 1 156 ? -17.359 -3.26 -4.602 1 98.5 156 VAL B O 1
ATOM 5170 N N . VAL B 1 157 ? -16.812 -3.67 -2.459 1 97.75 157 VAL B N 1
ATOM 5171 C CA . VAL B 1 157 ? -18.094 -3.258 -1.896 1 97.75 157 VAL B CA 1
ATOM 5172 C C . VAL B 1 157 ? -17.875 -2.158 -0.86 1 97.75 157 VAL B C 1
ATOM 5174 O O . VAL B 1 157 ? -17.234 -2.389 0.171 1 97.75 157 VAL B O 1
ATOM 5177 N N . GLU B 1 158 ? -18.328 -1.046 -1.175 1 96.12 158 GLU B N 1
ATOM 5178 C CA . GLU B 1 158 ? -18.297 0.078 -0.244 1 96.12 158 GLU B CA 1
ATOM 5179 C C . GLU B 1 158 ? -19.641 0.275 0.44 1 96.12 158 GLU B C 1
ATOM 5181 O O . GLU B 1 158 ? -20.672 0.391 -0.229 1 96.12 158 GLU B O 1
ATOM 5186 N N . VAL B 1 159 ? -19.625 0.324 1.759 1 95.25 159 VAL B N 1
ATOM 5187 C CA . VAL B 1 159 ? -20.859 0.535 2.516 1 95.25 159 VAL B CA 1
ATOM 5188 C C . VAL B 1 159 ? -20.719 1.766 3.408 1 95.25 159 VAL B C 1
ATOM 5190 O O . VAL B 1 159 ? -19.734 1.886 4.156 1 95.25 159 VAL B O 1
ATOM 5193 N N . ALA B 1 160 ? -21.672 2.652 3.363 1 92.38 160 ALA B N 1
ATOM 5194 C CA . ALA B 1 160 ? -21.641 3.818 4.242 1 92.38 160 ALA B CA 1
ATOM 5195 C C . ALA B 1 160 ? -21.734 3.404 5.707 1 92.38 160 ALA B C 1
ATOM 5197 O O . ALA B 1 160 ? -22.516 2.521 6.066 1 92.38 160 ALA B O 1
ATOM 5198 N N . PRO B 1 161 ? -20.906 4.059 6.539 1 90.94 161 PRO B N 1
ATOM 5199 C CA . PRO B 1 161 ? -20.906 3.684 7.953 1 90.94 161 PRO B CA 1
ATOM 5200 C C . PRO B 1 161 ? -22.266 3.816 8.609 1 90.94 161 PRO B C 1
ATOM 5202 O O . PRO B 1 161 ? -22.641 3.006 9.461 1 90.94 161 PRO B O 1
ATOM 5205 N N . ASP B 1 162 ? -23.031 4.801 8.219 1 90.31 162 ASP B N 1
ATOM 5206 C CA . ASP B 1 162 ? -24.359 4.996 8.797 1 90.31 162 ASP B CA 1
ATOM 5207 C C . ASP B 1 162 ? -25.297 3.857 8.398 1 90.31 162 ASP B C 1
ATOM 5209 O O . ASP B 1 162 ? -26.203 3.5 9.156 1 90.31 162 ASP B O 1
ATOM 5213 N N . VAL B 1 163 ? -25.078 3.326 7.223 1 93.62 163 VAL B N 1
ATOM 5214 C CA . VAL B 1 163 ? -25.875 2.18 6.781 1 93.62 163 VAL B CA 1
ATOM 5215 C C . VAL B 1 163 ? -25.5 0.948 7.605 1 93.62 163 VAL B C 1
ATOM 5217 O O . VAL B 1 163 ? -26.359 0.203 8.055 1 93.62 163 VAL B O 1
ATOM 5220 N N . LEU B 1 164 ? -24.25 0.699 7.84 1 94.56 164 LEU B N 1
ATOM 5221 C CA . LEU B 1 164 ? -23.781 -0.431 8.625 1 94.56 164 LEU B CA 1
ATOM 5222 C C . LEU B 1 164 ? -24.391 -0.414 10.023 1 94.56 164 LEU B C 1
ATOM 5224 O O . LEU B 1 164 ? -24.766 -1.461 10.555 1 94.56 164 LEU B O 1
ATOM 5228 N N . GLU B 1 165 ? -24.562 0.767 10.594 1 92.62 165 GLU B N 1
ATOM 5229 C CA . GLU B 1 165 ? -24.984 0.927 11.984 1 92.62 165 GLU B CA 1
ATOM 5230 C C . GLU B 1 165 ? -26.5 0.926 12.109 1 92.62 165 GLU B C 1
ATOM 5232 O O . GLU B 1 165 ? -27.047 0.714 13.195 1 92.62 165 GLU B O 1
ATOM 5237 N N . ALA B 1 166 ? -27.156 1.119 11.023 1 93.75 166 ALA B N 1
ATOM 5238 C CA . ALA B 1 166 ? -28.609 1.259 11.047 1 93.75 166 ALA B CA 1
ATOM 5239 C C . ALA B 1 166 ? -29.281 -0.059 11.422 1 93.75 166 ALA B C 1
ATOM 5241 O O . ALA B 1 166 ? -28.734 -1.135 11.172 1 93.75 166 ALA B O 1
ATOM 5242 N N . GLN B 1 167 ? -30.484 0.124 11.992 1 96.06 167 GLN B N 1
ATOM 5243 C CA . GLN B 1 167 ? -31.328 -1.047 12.219 1 96.06 167 GLN B CA 1
ATOM 5244 C C . GLN B 1 167 ? -31.719 -1.703 10.906 1 96.06 167 GLN B C 1
ATOM 5246 O O . GLN B 1 167 ? -32.156 -1.021 9.969 1 96.06 167 GLN B O 1
ATOM 5251 N N . ALA B 1 168 ? -31.578 -3.021 10.883 1 96.38 168 ALA B N 1
ATOM 5252 C CA . ALA B 1 168 ? -31.844 -3.756 9.648 1 96.38 168 ALA B CA 1
ATOM 5253 C C . ALA B 1 168 ? -33.344 -3.795 9.344 1 96.38 168 ALA B C 1
ATOM 5255 O O . ALA B 1 168 ? -34.156 -3.994 10.242 1 96.38 168 ALA B O 1
ATOM 5256 N N . GLU B 1 169 ? -33.594 -3.559 8.141 1 94.19 169 GLU B N 1
ATOM 5257 C CA . GLU B 1 169 ? -34.938 -3.738 7.59 1 94.19 169 GLU B CA 1
ATOM 5258 C C . GLU B 1 169 ? -34.969 -4.84 6.535 1 94.19 169 GLU B C 1
ATOM 5260 O O . GLU B 1 169 ? -34.812 -4.566 5.344 1 94.19 169 GLU B O 1
ATOM 5265 N N . PRO B 1 170 ? -35.281 -6.02 6.961 1 88.69 170 PRO B N 1
ATOM 5266 C CA . PRO B 1 170 ? -35.125 -7.191 6.09 1 88.69 170 PRO B CA 1
ATOM 5267 C C . PRO B 1 170 ? -35.906 -7.051 4.781 1 88.69 170 PRO B C 1
ATOM 5269 O O . PRO B 1 170 ? -35.469 -7.555 3.744 1 88.69 170 PRO B O 1
ATOM 5272 N N . ALA B 1 171 ? -36.969 -6.316 4.781 1 87.12 171 ALA B N 1
ATOM 5273 C CA . ALA B 1 171 ? -37.844 -6.191 3.617 1 87.12 171 ALA B CA 1
ATOM 5274 C C . ALA B 1 171 ? -37.125 -5.5 2.463 1 87.12 171 ALA B C 1
ATOM 5276 O O . ALA B 1 171 ? -37.375 -5.789 1.295 1 87.12 171 ALA B O 1
ATOM 5277 N N . VAL B 1 172 ? -36.156 -4.707 2.74 1 87.69 172 VAL B N 1
ATOM 5278 C CA . VAL B 1 172 ? -35.562 -3.902 1.688 1 87.69 172 VAL B CA 1
ATOM 5279 C C . VAL B 1 172 ? -34.125 -4.355 1.465 1 87.69 172 VAL B C 1
ATOM 5281 O O . VAL B 1 172 ? -33.562 -4.148 0.388 1 87.69 172 VAL B O 1
ATOM 5284 N N . LEU B 1 173 ? -33.531 -5.047 2.32 1 91.31 173 LEU B N 1
ATOM 5285 C CA . LEU B 1 173 ? -32.125 -5.441 2.283 1 91.31 173 LEU B CA 1
ATOM 5286 C C . LEU B 1 173 ? -31.891 -6.457 1.173 1 91.31 173 LEU B C 1
ATOM 5288 O O . LEU B 1 173 ? -30.812 -6.477 0.576 1 91.31 173 LEU B O 1
ATOM 5292 N N . ASN B 1 174 ? -32.969 -7.227 0.812 1 90.44 174 ASN B N 1
ATOM 5293 C CA . ASN B 1 174 ? -32.781 -8.398 -0.04 1 90.44 174 ASN B CA 1
ATOM 5294 C C . ASN B 1 174 ? -33.125 -8.086 -1.497 1 90.44 174 ASN B C 1
ATOM 5296 O O . ASN B 1 174 ? -33.094 -8.977 -2.348 1 90.44 174 ASN B O 1
ATOM 5300 N N . GLU B 1 175 ? -33.406 -6.848 -1.745 1 86.75 175 GLU B N 1
ATOM 5301 C CA . GLU B 1 175 ? -33.656 -6.516 -3.145 1 86.75 175 GLU B CA 1
ATOM 5302 C C . GLU B 1 175 ? -32.438 -6.863 -4.016 1 86.75 175 GLU B C 1
ATOM 5304 O O . GLU B 1 175 ? -31.312 -6.504 -3.691 1 86.75 175 GLU B O 1
ATOM 5309 N N . PRO B 1 176 ? -32.75 -7.594 -5.105 1 83.25 176 PRO B N 1
ATOM 5310 C CA . PRO B 1 176 ? -31.656 -8.062 -5.938 1 83.25 176 PRO B CA 1
ATOM 5311 C C . PRO B 1 176 ? -30.938 -6.93 -6.66 1 83.25 176 PRO B C 1
ATOM 5313 O O . PRO B 1 176 ? -31.562 -5.938 -7.039 1 83.25 176 PRO B O 1
ATOM 5316 N N . VAL B 1 177 ? -29.656 -7.004 -6.73 1 82.75 177 VAL B N 1
ATOM 5317 C CA . VAL B 1 177 ? -28.812 -6.137 -7.543 1 82.75 177 VAL B CA 1
ATOM 5318 C C . VAL B 1 177 ? -28.375 -6.875 -8.805 1 82.75 177 VAL B C 1
ATOM 5320 O O . VAL B 1 177 ? -27.938 -8.023 -8.742 1 82.75 177 VAL B O 1
ATOM 5323 N N . ALA B 1 178 ? -28.609 -6.191 -9.945 1 73.19 178 ALA B N 1
ATOM 5324 C CA . ALA B 1 178 ? -28.312 -6.812 -11.227 1 73.19 178 ALA B CA 1
ATOM 5325 C C . ALA B 1 178 ? -26.812 -7.07 -11.375 1 73.19 178 ALA B C 1
ATOM 5327 O O . ALA B 1 178 ? -26 -6.223 -11.016 1 73.19 178 ALA B O 1
ATOM 5328 N N . LEU B 1 179 ? -26.562 -8.344 -11.805 1 70.88 179 LEU B N 1
ATOM 5329 C CA . LEU B 1 179 ? -25.188 -8.688 -12.125 1 70.88 179 LEU B CA 1
ATOM 5330 C C . LEU B 1 179 ? -24.781 -8.125 -13.484 1 70.88 179 LEU B C 1
ATOM 5332 O O . LEU B 1 179 ? -25.641 -7.922 -14.352 1 70.88 179 LEU B O 1
ATOM 5336 N N . ASP B 1 180 ? -23.656 -7.512 -13.539 1 58.34 180 ASP B N 1
ATOM 5337 C CA . ASP B 1 180 ? -23.172 -7.117 -14.859 1 58.34 180 ASP B CA 1
ATOM 5338 C C . ASP B 1 180 ? -23.156 -8.305 -15.82 1 58.34 180 ASP B C 1
ATOM 5340 O O . ASP B 1 180 ? -22.469 -9.297 -15.57 1 58.34 180 ASP B O 1
ATOM 5344 N N . ASP B 1 181 ? -24.266 -8.641 -16.594 1 53.78 181 ASP B N 1
ATOM 5345 C CA . ASP B 1 181 ? -24.516 -9.773 -17.484 1 53.78 181 ASP B CA 1
ATOM 5346 C C . ASP B 1 181 ? -23.531 -9.773 -18.656 1 53.78 181 ASP B C 1
ATOM 5348 O O . ASP B 1 181 ? -23.703 -10.531 -19.609 1 53.78 181 ASP B O 1
ATOM 5352 N N . SER B 1 182 ? -22.797 -8.906 -18.844 1 47.84 182 SER B N 1
ATOM 5353 C CA . SER B 1 182 ? -22.031 -8.945 -20.094 1 47.84 182 SER B CA 1
ATOM 5354 C C . SER B 1 182 ? -21.484 -10.344 -20.359 1 47.84 182 SER B C 1
ATOM 5356 O O . SER B 1 182 ? -21.031 -10.633 -21.469 1 47.84 182 SER B O 1
ATOM 5358 N N . THR B 1 183 ? -21.297 -11.156 -19.438 1 47.84 183 THR B N 1
ATOM 5359 C CA . THR B 1 183 ? -20.531 -12.367 -19.734 1 47.84 183 THR B CA 1
ATOM 5360 C C . THR B 1 183 ? -21.469 -13.508 -20.156 1 47.84 183 THR B C 1
ATOM 5362 O O . THR B 1 183 ? -21 -14.578 -20.547 1 47.84 183 THR B O 1
ATOM 5365 N N . GLU B 1 184 ? -22.797 -13.461 -19.859 1 46.03 184 GLU B N 1
ATOM 5366 C CA . GLU B 1 184 ? -23.516 -14.727 -19.906 1 46.03 184 GLU B CA 1
ATOM 5367 C C . GLU B 1 184 ? -23.875 -15.117 -21.328 1 46.03 184 GLU B C 1
ATOM 5369 O O . GLU B 1 184 ? -24.594 -16.078 -21.562 1 46.03 184 GLU B O 1
ATOM 5374 N N . SER B 1 185 ? -23.906 -14.383 -22.297 1 42.66 185 SER B N 1
ATOM 5375 C CA . SER B 1 185 ? -24.828 -14.953 -23.297 1 42.66 185 SER B CA 1
ATOM 5376 C C . SER B 1 185 ? -24.266 -16.25 -23.875 1 42.66 185 SER B C 1
ATOM 5378 O O . SER B 1 185 ? -23.484 -16.219 -24.828 1 42.66 185 SER B O 1
ATOM 5380 N N . ALA B 1 186 ? -23.984 -17.266 -23.188 1 41.78 186 ALA B N 1
ATOM 5381 C CA . ALA B 1 186 ? -23.75 -18.547 -23.828 1 41.78 186 ALA B CA 1
ATOM 5382 C C . ALA B 1 186 ? -24.953 -18.984 -24.656 1 41.78 186 ALA B C 1
ATOM 5384 O O . ALA B 1 186 ? -25.875 -19.609 -24.125 1 41.78 186 ALA B O 1
ATOM 5385 N N . ASP B 1 187 ? -25.438 -18.375 -25.609 1 41.31 187 ASP B N 1
ATOM 5386 C CA . ASP B 1 187 ? -26.547 -18.859 -26.438 1 41.31 187 ASP B CA 1
ATOM 5387 C C . ASP B 1 187 ? -26.234 -20.219 -27.047 1 41.31 187 ASP B C 1
ATOM 5389 O O . ASP B 1 187 ? -25.062 -20.578 -27.219 1 41.31 187 ASP B O 1
ATOM 5393 N N . ARG B 1 188 ? -27.266 -21.109 -27.469 1 41 188 ARG B N 1
ATOM 5394 C CA . ARG B 1 188 ? -27.438 -22.391 -28.156 1 41 188 ARG B CA 1
ATOM 5395 C C . ARG B 1 188 ? -26.469 -22.531 -29.312 1 41 188 ARG B C 1
ATOM 5397 O O . ARG B 1 188 ? -25.984 -23.625 -29.609 1 41 188 ARG B O 1
ATOM 5404 N N . GLY B 1 189 ? -26.438 -21.578 -30.172 1 47.38 189 GLY B N 1
ATOM 5405 C CA . GLY B 1 189 ? -25.5 -21.531 -31.281 1 47.38 189 GLY B CA 1
ATOM 5406 C C . GLY B 1 189 ? -24.062 -21.766 -30.859 1 47.38 189 GLY B C 1
ATOM 5407 O O . GLY B 1 189 ? -23.188 -21.984 -31.703 1 47.38 189 GLY B O 1
ATOM 5408 N N . VAL B 1 190 ? -23.984 -21.938 -29.484 1 58.66 190 VAL B N 1
ATOM 5409 C CA . VAL B 1 190 ? -22.734 -21.969 -28.75 1 58.66 190 VAL B CA 1
ATOM 5410 C C . VAL B 1 190 ? -22.188 -23.391 -28.688 1 58.66 190 VAL B C 1
ATOM 5412 O O . VAL B 1 190 ? -20.984 -23.625 -28.891 1 58.66 190 VAL B O 1
ATOM 5415 N N . ALA B 1 191 ? -23.172 -24.438 -28.734 1 61.41 191 ALA B N 1
ATOM 5416 C CA . ALA B 1 191 ? -22.703 -25.812 -28.625 1 61.41 191 ALA B CA 1
ATOM 5417 C C . ALA B 1 191 ? -22.062 -26.281 -29.938 1 61.41 191 ALA B C 1
ATOM 5419 O O . ALA B 1 191 ? -21.016 -26.922 -29.938 1 61.41 191 ALA B O 1
ATOM 5420 N N . ALA B 1 192 ? -22.75 -26.094 -31.078 1 68.19 192 ALA B N 1
ATOM 5421 C CA . ALA B 1 192 ? -22.203 -26.484 -32.375 1 68.19 192 ALA B CA 1
ATOM 5422 C C . ALA B 1 192 ? -20.859 -25.828 -32.625 1 68.19 192 ALA B C 1
ATOM 5424 O O . ALA B 1 192 ? -19.922 -26.469 -33.094 1 68.19 192 ALA B O 1
ATOM 5425 N N . ARG B 1 193 ? -20.797 -24.703 -32.312 1 75.5 193 ARG B N 1
ATOM 5426 C CA . ARG B 1 193 ? -19.547 -23.969 -32.5 1 75.5 193 ARG B CA 1
ATOM 5427 C C . ARG B 1 193 ? -18.438 -24.531 -31.641 1 75.5 193 ARG B C 1
ATOM 5429 O O . ARG B 1 193 ? -17.281 -24.562 -32.062 1 75.5 193 ARG B O 1
ATOM 5436 N N . ARG B 1 194 ? -18.922 -25.156 -30.625 1 82.94 194 ARG B N 1
ATOM 5437 C CA . ARG B 1 194 ? -17.953 -25.734 -29.703 1 82.94 194 ARG B CA 1
ATOM 5438 C C . ARG B 1 194 ? -17.375 -27.031 -30.281 1 82.94 194 ARG B C 1
ATOM 5440 O O . ARG B 1 194 ? -16.156 -27.25 -30.203 1 82.94 194 ARG B O 1
ATOM 5447 N N . THR B 1 195 ? -18.25 -27.797 -30.812 1 86.88 195 THR B N 1
ATOM 5448 C CA . THR B 1 195 ? -17.812 -29.062 -31.391 1 86.88 195 THR B CA 1
ATOM 5449 C C . THR B 1 195 ? -16.953 -28.812 -32.625 1 86.88 195 THR B C 1
ATOM 5451 O O . THR B 1 195 ? -15.977 -29.531 -32.875 1 86.88 195 THR B O 1
ATOM 5454 N N . GLU B 1 196 ? -17.328 -27.859 -33.312 1 88.06 196 GLU B N 1
ATOM 5455 C CA . GLU B 1 196 ? -16.547 -27.516 -34.5 1 88.06 196 GLU B CA 1
ATOM 5456 C C . GLU B 1 196 ? -15.141 -27.078 -34.125 1 88.06 196 GLU B C 1
ATOM 5458 O O . GLU B 1 196 ? -14.164 -27.5 -34.75 1 88.06 196 GLU B O 1
ATOM 5463 N N . GLN B 1 197 ? -15.078 -26.281 -33.156 1 90.06 197 GLN B N 1
ATOM 5464 C CA . GLN B 1 197 ? -13.773 -25.812 -32.719 1 90.06 197 GLN B CA 1
ATOM 5465 C C . GLN B 1 197 ? -12.922 -26.969 -32.188 1 90.06 197 GLN B C 1
ATOM 5467 O O . GLN B 1 197 ? -11.719 -27.016 -32.438 1 90.06 197 GLN B O 1
ATOM 5472 N N . ALA B 1 198 ? -13.57 -27.828 -31.484 1 93.06 198 ALA B N 1
ATOM 5473 C CA . ALA B 1 198 ? -12.859 -29 -30.969 1 93.06 198 ALA B CA 1
ATOM 5474 C C . ALA B 1 198 ? -12.367 -29.891 -32.094 1 93.06 198 ALA B C 1
ATOM 5476 O O . ALA B 1 198 ? -11.289 -30.484 -32 1 93.06 198 ALA B O 1
ATOM 5477 N N . GLY B 1 199 ? -13.164 -29.984 -33.125 1 93.88 199 GLY B N 1
ATOM 5478 C CA . GLY B 1 199 ? -12.758 -30.734 -34.312 1 93.88 199 GLY B CA 1
ATOM 5479 C C . GLY B 1 199 ? -11.547 -30.141 -35 1 93.88 199 GLY B C 1
ATOM 5480 O O . GLY B 1 199 ? -10.641 -30.875 -35.406 1 93.88 199 GLY B O 1
ATOM 5481 N N . ILE B 1 200 ? -11.562 -28.891 -35.125 1 94.06 200 ILE B N 1
ATOM 5482 C CA . ILE B 1 200 ? -10.445 -28.188 -35.719 1 94.06 200 ILE B CA 1
ATOM 5483 C C . ILE B 1 200 ? -9.18 -28.406 -34.906 1 94.06 200 ILE B C 1
ATOM 5485 O O . ILE B 1 200 ? -8.125 -28.719 -35.469 1 94.06 200 ILE B O 1
ATOM 5489 N N . ALA B 1 201 ? -9.312 -28.312 -33.656 1 95.56 201 ALA B N 1
ATOM 5490 C CA . ALA B 1 201 ? -8.188 -28.531 -32.75 1 95.56 201 ALA B CA 1
ATOM 5491 C C . ALA B 1 201 ? -7.664 -29.969 -32.875 1 95.56 201 ALA B C 1
ATOM 5493 O O . ALA B 1 201 ? -6.457 -30.188 -32.969 1 95.56 201 ALA B O 1
ATOM 5494 N N . ALA B 1 202 ? -8.578 -30.859 -32.906 1 96.88 202 ALA B N 1
ATOM 5495 C CA . ALA B 1 202 ? -8.211 -32.281 -32.969 1 96.88 202 ALA B CA 1
ATOM 5496 C C . ALA B 1 202 ? -7.496 -32.562 -34.281 1 96.88 202 ALA B C 1
ATOM 5498 O O . ALA B 1 202 ? -6.516 -33.312 -34.312 1 96.88 202 ALA B O 1
ATOM 5499 N N . ASN B 1 203 ? -7.977 -32.031 -35.344 1 96.06 203 ASN B N 1
ATOM 5500 C CA . ASN B 1 203 ? -7.359 -32.25 -36.656 1 96.06 203 ASN B CA 1
ATOM 5501 C C . ASN B 1 203 ? -5.938 -31.672 -36.688 1 96.06 203 ASN B C 1
ATOM 5503 O O . ASN B 1 203 ? -5.035 -32.312 -37.25 1 96.06 203 ASN B O 1
ATOM 5507 N N . ALA B 1 204 ? -5.809 -30.547 -36.125 1 95.69 204 ALA B N 1
ATOM 5508 C CA . ALA B 1 204 ? -4.477 -29.953 -36.062 1 95.69 204 ALA B CA 1
ATOM 5509 C C . ALA B 1 204 ? -3.52 -30.828 -35.25 1 95.69 204 ALA B C 1
ATOM 5511 O O . ALA B 1 204 ? -2.371 -31.031 -35.656 1 95.69 204 ALA B O 1
ATOM 5512 N N . ILE B 1 205 ? -3.984 -31.328 -34.188 1 97 205 ILE B N 1
ATOM 5513 C CA . ILE B 1 205 ? -3.18 -32.156 -33.281 1 97 205 ILE B CA 1
ATOM 5514 C C . ILE B 1 205 ? -2.805 -33.469 -34 1 97 205 ILE B C 1
ATOM 5516 O O . ILE B 1 205 ? -1.644 -33.875 -34 1 97 205 ILE B O 1
ATOM 5520 N N . LYS B 1 206 ? -3.707 -34.031 -34.75 1 96.69 206 LYS B N 1
ATOM 5521 C CA . LYS B 1 206 ? -3.49 -35.312 -35.406 1 96.69 206 LYS B CA 1
ATOM 5522 C C . LYS B 1 206 ? -2.477 -35.156 -36.562 1 96.69 206 LYS B C 1
ATOM 5524 O O . LYS B 1 206 ? -1.738 -36.094 -36.844 1 96.69 206 LYS B O 1
ATOM 5529 N N . ARG B 1 207 ? -2.404 -34.062 -37.094 1 94.81 207 ARG B N 1
ATOM 5530 C CA . ARG B 1 207 ? -1.542 -33.844 -38.25 1 94.81 207 ARG B CA 1
ATOM 5531 C C . ARG B 1 207 ? -0.167 -33.344 -37.812 1 94.81 207 ARG B C 1
ATOM 5533 O O . ARG B 1 207 ? 0.774 -33.312 -38.625 1 94.81 207 ARG B O 1
ATOM 5540 N N . ALA B 1 208 ? -0.078 -33 -36.594 1 95.31 208 ALA B N 1
ATOM 5541 C CA . ALA B 1 208 ? 1.149 -32.375 -36.125 1 95.31 208 ALA B CA 1
ATOM 5542 C C . ALA B 1 208 ? 2.232 -33.438 -35.875 1 95.31 208 ALA B C 1
ATOM 5544 O O . ALA B 1 208 ? 1.936 -34.562 -35.438 1 95.31 208 ALA B O 1
ATOM 5545 N N . SER B 1 209 ? 3.465 -33.031 -36.156 1 94.38 209 SER B N 1
ATOM 5546 C CA . SER B 1 209 ? 4.605 -33.875 -35.812 1 94.38 209 SER B CA 1
ATOM 5547 C C . SER B 1 209 ? 5.004 -33.719 -34.344 1 94.38 209 SER B C 1
ATOM 5549 O O . SER B 1 209 ? 5.617 -34.625 -33.75 1 94.38 209 SER B O 1
ATOM 5551 N N . SER B 1 210 ? 4.699 -32.562 -33.875 1 95.5 210 SER B N 1
ATOM 5552 C CA . SER B 1 210 ? 5.043 -32.25 -32.469 1 95.5 210 SER B CA 1
ATOM 5553 C C . SER B 1 210 ? 3.955 -31.422 -31.797 1 95.5 210 SER B C 1
ATOM 5555 O O . SER B 1 210 ? 3.412 -30.5 -32.406 1 95.5 210 SER B O 1
ATOM 5557 N N . VAL B 1 211 ? 3.645 -31.828 -30.578 1 96.06 211 VAL B N 1
ATOM 5558 C CA . VAL B 1 211 ? 2.584 -31.203 -29.797 1 96.06 211 VAL B CA 1
ATOM 5559 C C . VAL B 1 211 ? 3.066 -30.953 -28.375 1 96.06 211 VAL B C 1
ATOM 5561 O O . VAL B 1 211 ? 3.854 -31.734 -27.828 1 96.06 211 VAL B O 1
ATOM 5564 N N . ALA B 1 212 ? 2.719 -29.828 -27.797 1 95.81 212 ALA B N 1
ATOM 5565 C CA . ALA B 1 212 ? 2.998 -29.516 -26.391 1 95.81 212 ALA B CA 1
ATOM 5566 C C . ALA B 1 212 ? 1.752 -28.984 -25.688 1 95.81 212 ALA B C 1
ATOM 5568 O O . ALA B 1 212 ? 0.985 -28.219 -26.281 1 95.81 212 ALA B O 1
ATOM 5569 N N . LEU B 1 213 ? 1.538 -29.453 -24.531 1 96.75 213 LEU B N 1
ATOM 5570 C CA . LEU B 1 213 ? 0.47 -28.922 -23.703 1 96.75 213 LEU B CA 1
ATOM 5571 C C . LEU B 1 213 ? 1.043 -28.141 -22.516 1 96.75 213 LEU B C 1
ATOM 5573 O O . LEU B 1 213 ? 1.935 -28.625 -21.812 1 96.75 213 LEU B O 1
ATOM 5577 N N . ILE B 1 214 ? 0.617 -26.906 -22.281 1 97.19 214 ILE B N 1
ATOM 5578 C CA . ILE B 1 214 ? 1.023 -26.062 -21.172 1 97.19 214 ILE B CA 1
ATOM 5579 C C . ILE B 1 214 ? -0.164 -25.828 -20.234 1 97.19 214 ILE B C 1
ATOM 5581 O O . ILE B 1 214 ? -1.155 -25.203 -20.625 1 97.19 214 ILE B O 1
ATOM 5585 N N . ALA B 1 215 ? -0.044 -26.344 -19.047 1 97.25 215 ALA B N 1
ATOM 5586 C CA . ALA B 1 215 ? -1.079 -26.188 -18.016 1 97.25 215 ALA B CA 1
ATOM 5587 C C . ALA B 1 215 ? -0.817 -24.938 -17.172 1 97.25 215 ALA B C 1
ATOM 5589 O O . ALA B 1 215 ? 0.266 -24.781 -16.609 1 97.25 215 ALA B O 1
ATOM 5590 N N . GLY B 1 216 ? -1.819 -24.047 -17.078 1 96.56 216 GLY B N 1
ATOM 5591 C CA . GLY B 1 216 ? -1.688 -22.844 -16.297 1 96.56 216 GLY B CA 1
ATOM 5592 C C . GLY B 1 216 ? -2.379 -22.922 -14.945 1 96.56 216 GLY B C 1
ATOM 5593 O O . GLY B 1 216 ? -2.891 -23.984 -14.57 1 96.56 216 GLY B O 1
ATOM 5594 N N . GLY B 1 217 ? -2.338 -21.797 -14.227 1 95.31 217 GLY B N 1
ATOM 5595 C CA . GLY B 1 217 ? -2.934 -21.734 -12.898 1 95.31 217 GLY B CA 1
ATOM 5596 C C . GLY B 1 217 ? -4.438 -21.922 -12.914 1 95.31 217 GLY B C 1
ATOM 5597 O O . GLY B 1 217 ? -5.031 -22.297 -11.898 1 95.31 217 GLY B O 1
ATOM 5598 N N . GLY B 1 218 ? -5.031 -21.719 -14.047 1 95.31 218 GLY B N 1
ATOM 5599 C CA . GLY B 1 218 ? -6.469 -21.906 -14.172 1 95.31 218 GLY B CA 1
ATOM 5600 C C . GLY B 1 218 ? -6.898 -23.344 -13.922 1 95.31 218 GLY B C 1
ATOM 5601 O O . GLY B 1 218 ? -8.047 -23.594 -13.547 1 95.31 218 GLY B O 1
ATOM 5602 N N . CYS B 1 219 ? -6.004 -24.312 -14.164 1 96.06 219 CYS B N 1
ATOM 5603 C CA . CYS B 1 219 ? -6.336 -25.703 -13.914 1 96.06 219 CYS B CA 1
ATOM 5604 C C . CYS B 1 219 ? -6.656 -25.938 -12.438 1 96.06 219 CYS B C 1
ATOM 5606 O O . CYS B 1 219 ? -7.504 -26.766 -12.109 1 96.06 219 CYS B O 1
ATOM 5608 N N . HIS B 1 220 ? -5.922 -25.203 -11.586 1 95.81 220 HIS B N 1
ATOM 5609 C CA . HIS B 1 220 ? -6.227 -25.25 -10.164 1 95.81 220 HIS B CA 1
ATOM 5610 C C . HIS B 1 220 ? -7.5 -24.469 -9.844 1 95.81 220 HIS B C 1
ATOM 5612 O O . HIS B 1 220 ? -8.398 -25 -9.18 1 95.81 220 HIS B O 1
ATOM 5618 N N . SER B 1 221 ? -7.598 -23.281 -10.352 1 94.25 221 SER B N 1
ATOM 5619 C CA . SER B 1 221 ? -8.641 -22.312 -10 1 94.25 221 SER B CA 1
ATOM 5620 C C . SER B 1 221 ? -10.023 -22.844 -10.367 1 94.25 221 SER B C 1
ATOM 5622 O O . SER B 1 221 ? -11.008 -22.531 -9.695 1 94.25 221 SER B O 1
ATOM 5624 N N . PHE B 1 222 ? -10.062 -23.656 -11.414 1 93.56 222 PHE B N 1
ATOM 5625 C CA . PHE B 1 222 ? -11.352 -24.109 -11.906 1 93.56 222 PHE B CA 1
ATOM 5626 C C . PHE B 1 222 ? -11.5 -25.625 -11.75 1 93.56 222 PHE B C 1
ATOM 5628 O O . PHE B 1 222 ? -12.375 -26.234 -12.375 1 93.56 222 PHE B O 1
ATOM 5635 N N . GLY B 1 223 ? -10.664 -26.25 -11 1 92.81 223 GLY B N 1
ATOM 5636 C CA . GLY B 1 223 ? -10.797 -27.656 -10.648 1 92.81 223 GLY B CA 1
ATOM 5637 C C . GLY B 1 223 ? -10.688 -28.594 -11.844 1 92.81 223 GLY B C 1
ATOM 5638 O O . GLY B 1 223 ? -11.508 -29.5 -12 1 92.81 223 GLY B O 1
ATOM 5639 N N . ALA B 1 224 ? -9.727 -28.375 -12.688 1 94.75 224 ALA B N 1
ATOM 5640 C CA . ALA B 1 224 ? -9.617 -29.156 -13.914 1 94.75 224 ALA B CA 1
ATOM 5641 C C . ALA B 1 224 ? -8.461 -30.156 -13.836 1 94.75 224 ALA B C 1
ATOM 5643 O O . ALA B 1 224 ? -8.102 -30.781 -14.836 1 94.75 224 ALA B O 1
ATOM 5644 N N . THR B 1 225 ? -7.875 -30.359 -12.688 1 94.56 225 THR B N 1
ATOM 5645 C CA . THR B 1 225 ? -6.66 -31.156 -12.547 1 94.56 225 THR B CA 1
ATOM 5646 C C . THR B 1 225 ? -6.93 -32.625 -12.898 1 94.56 225 THR B C 1
ATOM 5648 O O . THR B 1 225 ? -6.098 -33.25 -13.531 1 94.56 225 THR B O 1
ATOM 5651 N N . GLU B 1 226 ? -8.094 -33.125 -12.539 1 95.31 226 GLU B N 1
ATOM 5652 C CA . GLU B 1 226 ? -8.438 -34.531 -12.852 1 95.31 226 GLU B CA 1
ATOM 5653 C C . GLU B 1 226 ? -8.641 -34.719 -14.352 1 95.31 226 GLU B C 1
ATOM 5655 O O . GLU B 1 226 ? -8.141 -35.688 -14.93 1 95.31 226 GLU B O 1
ATOM 5660 N N . ALA B 1 227 ? -9.375 -33.812 -14.93 1 96.5 227 ALA B N 1
ATOM 5661 C CA . ALA B 1 227 ? -9.586 -33.875 -16.375 1 96.5 227 ALA B CA 1
ATOM 5662 C C . ALA B 1 227 ? -8.266 -33.781 -17.125 1 96.5 227 ALA B C 1
ATOM 5664 O O . ALA B 1 227 ? -8.07 -34.438 -18.141 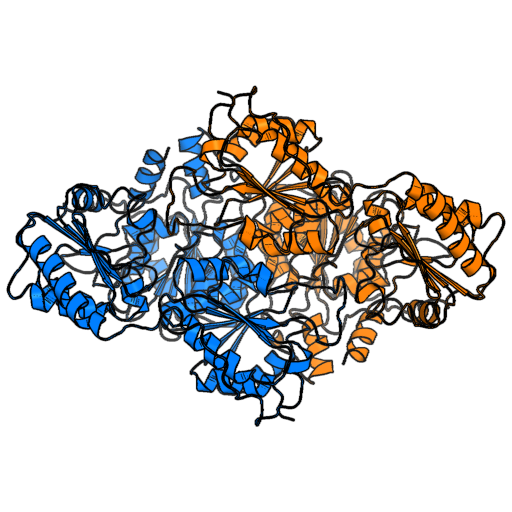1 96.5 227 ALA B O 1
ATOM 5665 N N . LEU B 1 228 ? -7.402 -32.938 -16.609 1 96.62 228 LEU B N 1
ATOM 5666 C CA . LEU B 1 228 ? -6.082 -32.781 -17.219 1 96.62 228 LEU B CA 1
ATOM 5667 C C . LEU B 1 228 ? -5.285 -34.062 -17.125 1 96.62 228 LEU B C 1
ATOM 5669 O O . LEU B 1 228 ? -4.656 -34.469 -18.094 1 96.62 228 LEU B O 1
ATOM 5673 N N . ARG B 1 229 ? -5.301 -34.688 -15.961 1 94.88 229 ARG B N 1
ATOM 5674 C CA . ARG B 1 229 ? -4.594 -35.938 -15.742 1 94.88 229 ARG B CA 1
ATOM 5675 C C . ARG B 1 229 ? -5.09 -37.031 -16.703 1 94.88 229 ARG B C 1
ATOM 5677 O O . ARG B 1 229 ? -4.289 -37.719 -17.312 1 94.88 229 ARG B O 1
ATOM 5684 N N . GLU B 1 230 ? -6.383 -37.125 -16.875 1 95.88 230 GLU B N 1
ATOM 5685 C CA . GLU B 1 230 ? -6.98 -38.125 -17.766 1 95.88 230 GLU B CA 1
ATOM 5686 C C . GLU B 1 230 ? -6.578 -37.875 -19.219 1 95.88 230 GLU B C 1
ATOM 5688 O O . GLU B 1 230 ? -6.238 -38.812 -19.938 1 95.88 230 GLU B O 1
ATOM 5693 N N . PHE B 1 231 ? -6.621 -36.656 -19.609 1 96.69 231 PHE B N 1
ATOM 5694 C CA . PHE B 1 231 ? -6.285 -36.281 -20.969 1 96.69 231 PHE B CA 1
ATOM 5695 C C . PHE B 1 231 ? -4.84 -36.625 -21.297 1 96.69 231 PHE B C 1
ATOM 5697 O O . PHE B 1 231 ? -4.555 -37.25 -22.328 1 96.69 231 PHE B O 1
ATOM 5704 N N . VAL B 1 232 ? -3.951 -36.25 -20.391 1 94.38 232 VAL B N 1
ATOM 5705 C CA . VAL B 1 232 ? -2.52 -36.438 -20.609 1 94.38 232 VAL B CA 1
ATOM 5706 C C . VAL B 1 232 ? -2.193 -37.938 -20.578 1 94.38 232 VAL B C 1
ATOM 5708 O O . VAL B 1 232 ? -1.37 -38.406 -21.375 1 94.38 232 VAL B O 1
ATOM 5711 N N . SER B 1 233 ? -2.795 -38.656 -19.688 1 92.75 233 SER B N 1
ATOM 5712 C CA . SER B 1 233 ? -2.572 -40.094 -19.594 1 92.75 233 SER B CA 1
ATOM 5713 C C . SER B 1 233 ? -3.039 -40.812 -20.859 1 92.75 233 SER B C 1
ATOM 5715 O O . SER B 1 233 ? -2.4 -41.781 -21.328 1 92.75 233 SER B O 1
ATOM 5717 N N . ARG B 1 234 ? -4.086 -40.344 -21.406 1 95.56 234 ARG B N 1
ATOM 5718 C CA . ARG B 1 234 ? -4.699 -41 -22.562 1 95.56 234 ARG B CA 1
ATOM 5719 C C . ARG B 1 234 ? -3.912 -40.719 -23.844 1 95.56 234 ARG B C 1
ATOM 5721 O O . ARG B 1 234 ? -3.705 -41.594 -24.672 1 95.56 234 ARG B O 1
ATOM 5728 N N . PHE B 1 235 ? -3.443 -39.531 -24 1 96.44 235 PHE B N 1
ATOM 5729 C CA . PHE B 1 235 ? -2.939 -39.125 -25.312 1 96.44 235 PHE B CA 1
ATOM 5730 C C . PHE B 1 235 ? -1.421 -39 -25.281 1 96.44 235 PHE B C 1
ATOM 5732 O O . PHE B 1 235 ? -0.787 -38.875 -26.328 1 96.44 235 PHE B O 1
ATOM 5739 N N . ARG B 1 236 ? -0.811 -38.969 -24.094 1 93 236 ARG B N 1
ATOM 5740 C CA . ARG B 1 236 ? 0.632 -39.031 -23.891 1 93 236 ARG B CA 1
ATOM 5741 C C . ARG B 1 236 ? 1.322 -37.844 -24.531 1 93 236 ARG B C 1
ATOM 5743 O O . ARG B 1 236 ? 2.426 -37.969 -25.062 1 93 236 ARG B O 1
ATOM 5750 N N . ILE B 1 237 ? 0.579 -36.719 -24.562 1 93.56 237 ILE B N 1
ATOM 5751 C CA . ILE B 1 237 ? 1.142 -35.469 -25.062 1 93.56 237 ILE B CA 1
ATOM 5752 C C . ILE B 1 237 ? 2.137 -34.938 -24.047 1 93.56 237 ILE B C 1
ATOM 5754 O O . ILE B 1 237 ? 1.893 -34.969 -22.844 1 93.56 237 ILE B O 1
ATOM 5758 N N . PRO B 1 238 ? 3.377 -34.438 -24.5 1 93.81 238 PRO B N 1
ATOM 5759 C CA . PRO B 1 238 ? 4.266 -33.781 -23.547 1 93.81 238 PRO B CA 1
ATOM 5760 C C . PRO B 1 238 ? 3.582 -32.625 -22.828 1 93.81 238 PRO B C 1
ATOM 5762 O O . PRO B 1 238 ? 2.932 -31.781 -23.469 1 93.81 238 PRO B O 1
ATOM 5765 N N . VAL B 1 239 ? 3.789 -32.594 -21.547 1 94.25 239 VAL B N 1
ATOM 5766 C CA . VAL B 1 239 ? 3.076 -31.609 -20.75 1 94.25 239 VAL B CA 1
ATOM 5767 C C . VAL B 1 239 ? 4.078 -30.719 -20.016 1 94.25 239 VAL B C 1
ATOM 5769 O O . VAL B 1 239 ? 5.082 -31.203 -19.5 1 94.25 239 VAL B O 1
ATOM 5772 N N . PHE B 1 240 ? 3.791 -29.438 -20 1 95.44 240 PHE B N 1
ATOM 5773 C CA . PHE B 1 240 ? 4.516 -28.406 -19.281 1 95.44 240 PHE B CA 1
ATOM 5774 C C . PHE B 1 240 ? 3.566 -27.578 -18.422 1 95.44 240 PHE B C 1
ATOM 5776 O O . PHE B 1 240 ? 2.346 -27.719 -18.516 1 95.44 240 PHE B O 1
ATOM 5783 N N . THR B 1 241 ? 4.18 -26.75 -17.578 1 96.25 241 THR B N 1
ATOM 5784 C CA . THR B 1 241 ? 3.338 -25.891 -16.75 1 96.25 241 THR B CA 1
ATOM 5785 C C . THR B 1 241 ? 3.887 -24.469 -16.734 1 96.25 241 THR B C 1
ATOM 5787 O O . THR B 1 241 ? 5.062 -24.25 -17.031 1 96.25 241 THR B O 1
ATOM 5790 N N . THR B 1 242 ? 2.967 -23.547 -16.5 1 95.62 242 THR B N 1
ATOM 5791 C CA . THR B 1 242 ? 3.416 -22.281 -15.969 1 95.62 242 THR B CA 1
ATOM 5792 C C . THR B 1 242 ? 3.838 -22.422 -14.508 1 95.62 242 THR B C 1
ATOM 5794 O O . THR B 1 242 ? 3.67 -23.484 -13.906 1 95.62 242 THR B O 1
ATOM 5797 N N . LEU B 1 243 ? 4.418 -21.359 -13.945 1 94.69 243 LEU B N 1
ATOM 5798 C CA . LEU B 1 243 ? 4.832 -21.438 -12.547 1 94.69 243 LEU B CA 1
ATOM 5799 C C . LEU B 1 243 ? 3.633 -21.688 -11.633 1 94.69 243 LEU B C 1
ATOM 5801 O O . LEU B 1 243 ? 3.68 -22.562 -10.773 1 94.69 243 LEU B O 1
ATOM 5805 N N . ASN B 1 244 ? 2.566 -20.969 -11.859 1 94.19 244 ASN B N 1
ATOM 5806 C CA . ASN B 1 244 ? 1.39 -21.141 -11.016 1 94.19 244 ASN B CA 1
ATOM 5807 C C . ASN B 1 244 ? 0.57 -22.359 -11.422 1 94.19 244 ASN B C 1
ATOM 5809 O O . ASN B 1 244 ? -0.373 -22.734 -10.727 1 94.19 244 ASN B O 1
ATOM 5813 N N . GLY B 1 245 ? 0.924 -23 -12.492 1 96.25 245 GLY B N 1
ATOM 5814 C CA . GLY B 1 245 ? 0.301 -24.25 -12.898 1 96.25 245 GLY B CA 1
ATOM 5815 C C . GLY B 1 245 ? 0.942 -25.469 -12.273 1 96.25 245 GLY B C 1
ATOM 5816 O O . GLY B 1 245 ? 0.393 -26.562 -12.344 1 96.25 245 GLY B O 1
ATOM 5817 N N . LYS B 1 246 ? 2.09 -25.25 -11.625 1 95.75 246 LYS B N 1
ATOM 5818 C CA . LYS B 1 246 ? 2.746 -26.359 -10.953 1 95.75 246 LYS B CA 1
ATOM 5819 C C . LYS B 1 246 ? 1.788 -27.062 -9.992 1 95.75 246 LYS B C 1
ATOM 5821 O O . LYS B 1 246 ? 0.986 -26.406 -9.32 1 95.75 246 LYS B O 1
ATOM 5826 N N . GLY B 1 247 ? 1.893 -28.344 -9.93 1 95.19 247 GLY B N 1
ATOM 5827 C CA . GLY B 1 247 ? 1.049 -29.125 -9.039 1 95.19 247 GLY B CA 1
ATOM 5828 C C . GLY B 1 247 ? -0.246 -29.578 -9.688 1 95.19 247 GLY B C 1
ATOM 5829 O O . GLY B 1 247 ? -0.991 -30.375 -9.117 1 95.19 247 GLY B O 1
ATOM 5830 N N . ALA B 1 248 ? -0.501 -29.078 -10.922 1 94.69 248 ALA B N 1
ATOM 5831 C CA . ALA B 1 248 ? -1.694 -29.531 -11.633 1 94.69 248 ALA B CA 1
ATOM 5832 C C . ALA B 1 248 ? -1.587 -31.016 -12 1 94.69 248 ALA B C 1
ATOM 5834 O O . ALA B 1 248 ? -2.598 -31.703 -12.078 1 94.69 248 ALA B O 1
ATOM 5835 N N . LEU B 1 249 ? -0.399 -31.453 -12.312 1 93.75 249 LEU B N 1
ATOM 5836 C CA . LEU B 1 249 ? -0.039 -32.844 -12.508 1 93.75 249 LEU B CA 1
ATOM 5837 C C . LEU B 1 249 ? 1.105 -33.25 -11.586 1 93.75 249 LEU B C 1
ATOM 5839 O O . LEU B 1 249 ? 1.84 -32.406 -11.086 1 93.75 249 LEU B O 1
ATOM 5843 N N . SER B 1 250 ? 1.224 -34.562 -11.375 1 93 250 SER B N 1
ATOM 5844 C CA . SER B 1 250 ? 2.316 -35.031 -10.539 1 93 250 SER B CA 1
ATOM 5845 C C . SER B 1 250 ? 3.672 -34.688 -11.141 1 93 250 SER B C 1
ATOM 5847 O O . SER B 1 250 ? 3.887 -34.875 -12.344 1 93 250 SER B O 1
ATOM 5849 N N . GLU B 1 251 ? 4.445 -34.125 -10.281 1 92.38 251 GLU B N 1
ATOM 5850 C CA . GLU B 1 251 ? 5.793 -33.781 -10.703 1 92.38 251 GLU B CA 1
ATOM 5851 C C . GLU B 1 251 ? 6.828 -34.75 -10.148 1 92.38 251 GLU B C 1
ATOM 5853 O O . GLU B 1 251 ? 8.023 -34.438 -10.094 1 92.38 251 GLU B O 1
ATOM 5858 N N . VAL B 1 252 ? 6.223 -35.812 -9.688 1 85.69 252 VAL B N 1
ATOM 5859 C CA . VAL B 1 252 ? 7.102 -36.844 -9.164 1 85.69 252 VAL B CA 1
ATOM 5860 C C . VAL B 1 252 ? 7.027 -38.094 -10.055 1 85.69 252 VAL B C 1
ATOM 5862 O O . VAL B 1 252 ? 5.965 -38.406 -10.594 1 85.69 252 VAL B O 1
ATOM 5865 N N . GLY B 1 253 ? 8.148 -38.562 -10.57 1 76.69 253 GLY B N 1
ATOM 5866 C CA . GLY B 1 253 ? 8.195 -39.719 -11.453 1 76.69 253 GLY B CA 1
ATOM 5867 C C . GLY B 1 253 ? 8.945 -39.469 -12.75 1 76.69 253 GLY B C 1
ATOM 5868 O O . GLY B 1 253 ? 9.766 -38.531 -12.82 1 76.69 253 GLY B O 1
ATOM 5869 N N . ASP B 1 254 ? 8.578 -40.25 -13.734 1 64.31 254 ASP B N 1
ATOM 5870 C CA . ASP B 1 254 ? 9.406 -40.281 -14.938 1 64.31 254 ASP B CA 1
ATOM 5871 C C . ASP B 1 254 ? 9.102 -39.062 -15.836 1 64.31 254 ASP B C 1
ATOM 5873 O O . ASP B 1 254 ? 9.984 -38.594 -16.547 1 64.31 254 ASP B O 1
ATOM 5877 N N . GLU B 1 255 ? 7.867 -38.656 -15.781 1 68.44 255 GLU B N 1
ATOM 5878 C CA . GLU B 1 255 ? 7.527 -37.531 -16.641 1 68.44 255 GLU B CA 1
ATOM 5879 C C . GLU B 1 255 ? 7.16 -36.312 -15.812 1 68.44 255 GLU B C 1
ATOM 5881 O O . GLU B 1 255 ? 6.008 -36.156 -15.406 1 68.44 255 GLU B O 1
ATOM 5886 N N . VAL B 1 256 ? 8.203 -35.5 -15.664 1 71.56 256 VAL B N 1
ATOM 5887 C CA . VAL B 1 256 ? 7.996 -34.312 -14.836 1 71.56 256 VAL B CA 1
ATOM 5888 C C . VAL B 1 256 ? 7.684 -33.094 -15.727 1 71.56 256 VAL B C 1
ATOM 5890 O O . VAL B 1 256 ? 8.492 -32.719 -16.578 1 71.56 256 VAL B O 1
ATOM 5893 N N . PRO B 1 257 ? 6.453 -32.656 -15.5 1 84.25 257 PRO B N 1
ATOM 5894 C CA . PRO B 1 257 ? 6.242 -31.391 -16.219 1 84.25 257 PRO B CA 1
ATOM 5895 C C . PRO B 1 257 ? 7.199 -30.297 -15.781 1 84.25 257 PRO B C 1
ATOM 5897 O O . PRO B 1 257 ? 7.477 -30.156 -14.594 1 84.25 257 PRO B O 1
ATOM 5900 N N . ARG B 1 258 ? 7.766 -29.672 -16.781 1 89.44 258 ARG B N 1
ATOM 5901 C CA . ARG B 1 258 ? 8.719 -28.609 -16.516 1 89.44 258 ARG B CA 1
ATOM 5902 C C . ARG B 1 258 ? 8.062 -27.234 -16.703 1 89.44 258 ARG B C 1
ATOM 5904 O O . ARG B 1 258 ? 7.117 -27.094 -17.484 1 89.44 258 ARG B O 1
ATOM 5911 N N . VAL B 1 259 ? 8.555 -26.281 -15.914 1 93.31 259 VAL B N 1
ATOM 5912 C CA . VAL B 1 259 ? 8.023 -24.922 -16 1 93.31 259 VAL B CA 1
ATOM 5913 C C . VAL B 1 259 ? 8.578 -24.234 -17.25 1 93.31 259 VAL B C 1
ATOM 5915 O O . VAL B 1 259 ? 9.781 -24.266 -17.5 1 93.31 259 VAL B O 1
ATOM 5918 N N . VAL B 1 260 ? 7.68 -23.656 -18 1 93.44 260 VAL B N 1
ATOM 5919 C CA . VAL B 1 260 ? 8.109 -22.969 -19.219 1 93.44 260 VAL B CA 1
ATOM 5920 C C . VAL B 1 260 ? 7.984 -21.469 -19.047 1 93.44 260 VAL B C 1
ATOM 5922 O O . VAL B 1 260 ? 7.422 -21 -18.047 1 93.44 260 VAL B O 1
ATOM 5925 N N . GLY B 1 261 ? 8.602 -20.734 -20.016 1 91 261 GLY B N 1
ATOM 5926 C CA . GLY B 1 261 ? 8.5 -19.297 -20.016 1 91 261 GLY B CA 1
ATOM 5927 C C . GLY B 1 261 ? 9.828 -18.594 -19.766 1 91 261 GLY B C 1
ATOM 5928 O O . GLY B 1 261 ? 10.883 -19.25 -19.75 1 91 261 GLY B O 1
ATOM 5929 N N . SER B 1 262 ? 9.82 -17.297 -19.609 1 84.12 262 SER B N 1
ATOM 5930 C CA . SER B 1 262 ? 11 -16.438 -19.594 1 84.12 262 SER B CA 1
ATOM 5931 C C . SER B 1 262 ? 11.977 -16.875 -18.5 1 84.12 262 SER B C 1
ATOM 5933 O O . SER B 1 262 ? 13.195 -16.75 -18.672 1 84.12 262 SER B O 1
ATOM 5935 N N . LYS B 1 263 ? 11.594 -17.406 -17.391 1 79.5 263 LYS B N 1
ATOM 5936 C CA . LYS B 1 263 ? 12.492 -17.875 -16.344 1 79.5 263 LYS B CA 1
ATOM 5937 C C . LYS B 1 263 ? 12.305 -19.375 -16.094 1 79.5 263 LYS B C 1
ATOM 5939 O O . LYS B 1 263 ? 12.625 -19.859 -15.008 1 79.5 263 LYS B O 1
ATOM 5944 N N . GLY B 1 264 ? 11.867 -19.969 -17.203 1 86.81 264 GLY B N 1
ATOM 5945 C CA . GLY B 1 264 ? 11.602 -21.391 -17.094 1 86.81 264 GLY B CA 1
ATOM 5946 C C . GLY B 1 264 ? 12.711 -22.25 -17.688 1 86.81 264 GLY B C 1
ATOM 5947 O O . GLY B 1 264 ? 13.805 -21.75 -17.969 1 86.81 264 GLY B O 1
ATOM 5948 N N . ASP B 1 265 ? 12.414 -23.453 -17.766 1 87.56 265 ASP B N 1
ATOM 5949 C CA . ASP B 1 265 ? 13.352 -24.484 -18.219 1 87.56 265 ASP B CA 1
ATOM 5950 C C . ASP B 1 265 ? 13.727 -24.266 -19.688 1 87.56 265 ASP B C 1
ATOM 5952 O O . ASP B 1 265 ? 12.859 -24.281 -20.562 1 87.56 265 ASP B O 1
ATOM 5956 N N . SER B 1 266 ? 15.031 -24.203 -19.938 1 86.75 266 SER B N 1
ATOM 5957 C CA . SER B 1 266 ? 15.508 -23.844 -21.281 1 86.75 266 SER B CA 1
ATOM 5958 C C . SER B 1 266 ? 15.211 -24.953 -22.281 1 86.75 266 SER B C 1
ATOM 5960 O O . SER B 1 266 ? 14.727 -24.688 -23.391 1 86.75 266 SER B O 1
ATOM 5962 N N . PRO B 1 267 ? 15.445 -26.219 -21.938 1 87.81 267 PRO B N 1
ATOM 5963 C CA . PRO B 1 267 ? 15.109 -27.281 -22.891 1 87.81 267 PRO B CA 1
ATOM 5964 C C . PRO B 1 267 ? 13.617 -27.344 -23.203 1 87.81 267 PRO B C 1
ATOM 5966 O O . PRO B 1 267 ? 13.234 -27.594 -24.344 1 87.81 267 PRO B O 1
ATOM 5969 N N . ALA B 1 268 ? 12.859 -27.156 -22.203 1 91.44 268 ALA B N 1
ATOM 5970 C CA . ALA B 1 268 ? 11.414 -27.125 -22.406 1 91.44 268 ALA B CA 1
ATOM 5971 C C . ALA B 1 268 ? 11.023 -25.984 -23.344 1 91.44 268 ALA B C 1
ATOM 5973 O O . ALA B 1 268 ? 10.195 -26.172 -24.234 1 91.44 268 ALA B O 1
ATOM 5974 N N . ASN B 1 269 ? 11.617 -24.859 -23.109 1 93 269 ASN B N 1
ATOM 5975 C CA . ASN B 1 269 ? 11.344 -23.703 -23.969 1 93 269 ASN B CA 1
ATOM 5976 C C . ASN B 1 269 ? 11.742 -23.984 -25.422 1 93 269 ASN B C 1
ATOM 5978 O O . ASN B 1 269 ? 11.031 -23.578 -26.344 1 93 269 ASN B O 1
ATOM 5982 N N . ALA B 1 270 ? 12.867 -24.594 -25.578 1 91.25 270 ALA B N 1
ATOM 5983 C CA . ALA B 1 270 ? 13.328 -24.938 -26.922 1 91.25 270 ALA B CA 1
ATOM 5984 C C . ALA B 1 270 ? 12.359 -25.891 -27.609 1 91.25 270 ALA B C 1
ATOM 5986 O O . ALA B 1 270 ? 12.078 -25.766 -28.797 1 91.25 270 ALA B O 1
ATOM 5987 N N . TYR B 1 271 ? 11.906 -26.828 -26.859 1 93.5 271 TYR B N 1
ATOM 5988 C CA . TYR B 1 271 ? 10.938 -27.797 -27.406 1 93.5 271 TYR B CA 1
ATOM 5989 C C . TYR B 1 271 ? 9.664 -27.078 -27.844 1 93.5 271 TYR B C 1
ATOM 5991 O O . TYR B 1 271 ? 9.18 -27.312 -28.969 1 93.5 271 TYR B O 1
ATOM 5999 N N . ILE B 1 272 ? 9.125 -26.234 -27.031 1 95.38 272 ILE B N 1
ATOM 6000 C CA . ILE B 1 272 ? 7.879 -25.531 -27.328 1 95.38 272 ILE B CA 1
ATOM 6001 C C . ILE B 1 272 ? 8.055 -24.672 -28.578 1 95.38 272 ILE B C 1
ATOM 6003 O O . ILE B 1 272 ? 7.172 -24.625 -29.438 1 95.38 272 ILE B O 1
ATOM 6007 N N . SER B 1 273 ? 9.148 -24 -28.641 1 94 273 SER B N 1
ATOM 6008 C CA . SER B 1 273 ? 9.422 -23.109 -29.766 1 94 273 SER B CA 1
ATOM 6009 C C . SER B 1 273 ? 9.391 -23.875 -31.094 1 94 273 SER B C 1
ATOM 6011 O O . SER B 1 273 ? 9.07 -23.297 -32.125 1 94 273 SER B O 1
ATOM 6013 N N . GLY B 1 274 ? 9.641 -25.094 -31.094 1 92.56 274 GLY B N 1
ATOM 6014 C CA . GLY B 1 274 ? 9.711 -25.891 -32.312 1 92.56 274 GLY B CA 1
ATOM 6015 C C . GLY B 1 274 ? 8.469 -26.734 -32.531 1 92.56 274 GLY B C 1
ATOM 6016 O O . GLY B 1 274 ? 8.383 -27.453 -33.531 1 92.56 274 GLY B O 1
ATOM 6017 N N . CYS B 1 275 ? 7.512 -26.625 -31.734 1 95.25 275 CYS B N 1
ATOM 6018 C CA . CYS B 1 275 ? 6.32 -27.469 -31.828 1 95.25 275 CYS B CA 1
ATOM 6019 C C . CYS B 1 275 ? 5.387 -26.969 -32.906 1 95.25 275 CYS B C 1
ATOM 6021 O O . CYS B 1 275 ? 5.262 -25.75 -33.125 1 95.25 275 CYS B O 1
ATOM 6023 N N . ASP B 1 276 ? 4.672 -27.906 -33.5 1 95.88 276 ASP B N 1
ATOM 6024 C CA . ASP B 1 276 ? 3.656 -27.547 -34.5 1 95.88 276 ASP B CA 1
ATOM 6025 C C . ASP B 1 276 ? 2.398 -27.016 -33.812 1 95.88 276 ASP B C 1
ATOM 6027 O O . ASP B 1 276 ? 1.774 -26.062 -34.312 1 95.88 276 ASP B O 1
ATOM 6031 N N . VAL B 1 277 ? 2.033 -27.688 -32.75 1 96.69 277 VAL B N 1
ATOM 6032 C CA . VAL B 1 277 ? 0.808 -27.328 -32.062 1 96.69 277 VAL B CA 1
ATOM 6033 C C . VAL B 1 277 ? 1.114 -27.094 -30.578 1 96.69 277 VAL B C 1
ATOM 6035 O O . VAL B 1 277 ? 1.783 -27.906 -29.938 1 96.69 277 VAL B O 1
ATOM 6038 N N . VAL B 1 278 ? 0.699 -25.984 -30.094 1 96.69 278 VAL B N 1
ATOM 6039 C CA . VAL B 1 278 ? 0.817 -25.656 -28.672 1 96.69 278 VAL B CA 1
ATOM 6040 C C . VAL B 1 278 ? -0.573 -25.5 -28.062 1 96.69 278 VAL B C 1
ATOM 6042 O O . VAL B 1 278 ? -1.374 -24.688 -28.516 1 96.69 278 VAL B O 1
ATOM 6045 N N . LEU B 1 279 ? -0.857 -26.297 -27.047 1 96.69 279 LEU B N 1
ATOM 6046 C CA . LEU B 1 279 ? -2.125 -26.25 -26.312 1 96.69 279 LEU B CA 1
ATOM 6047 C C . LEU B 1 279 ? -1.961 -25.531 -24.984 1 96.69 279 LEU B C 1
ATOM 6049 O O . LEU B 1 279 ? -1.155 -25.938 -24.141 1 96.69 279 LEU B O 1
ATOM 6053 N N . TYR B 1 280 ? -2.619 -24.438 -24.781 1 96.38 280 TYR B N 1
ATOM 6054 C CA . TYR B 1 280 ? -2.711 -23.781 -23.484 1 96.38 280 TYR B CA 1
ATOM 6055 C C . TYR B 1 280 ? -4.02 -24.141 -22.781 1 96.38 280 TYR B C 1
ATOM 6057 O O . TYR B 1 280 ? -5.098 -23.969 -23.359 1 96.38 280 TYR B O 1
ATOM 6065 N N . VAL B 1 281 ? -3.91 -24.625 -21.594 1 96.75 281 VAL B N 1
ATOM 6066 C CA . VAL B 1 281 ? -5.09 -24.969 -20.812 1 96.75 281 VAL B CA 1
ATOM 6067 C C . VAL B 1 281 ? -5.105 -24.125 -19.531 1 96.75 281 VAL B C 1
ATOM 6069 O O . VAL B 1 281 ? -4.273 -24.344 -18.641 1 96.75 281 VAL B O 1
ATOM 6072 N N . GLY B 1 282 ? -6.043 -23.203 -19.391 1 95.38 282 GLY B N 1
ATOM 6073 C CA . GLY B 1 282 ? -6.219 -22.422 -18.188 1 95.38 282 GLY B CA 1
ATOM 6074 C C . GLY B 1 282 ? -5.062 -21.469 -17.922 1 95.38 282 GLY B C 1
ATOM 6075 O O . GLY B 1 282 ? -4.566 -21.391 -16.797 1 95.38 282 GLY B O 1
ATOM 6076 N N . SER B 1 283 ? -4.59 -20.781 -18.922 1 94.25 283 SER B N 1
ATOM 6077 C CA . SER B 1 283 ? -3.49 -19.828 -18.812 1 94.25 283 SER B CA 1
ATOM 6078 C C . SER B 1 283 ? -3.854 -18.484 -19.422 1 94.25 283 SER B C 1
ATOM 6080 O O . SER B 1 283 ? -4.508 -18.422 -20.469 1 94.25 283 SER B O 1
ATOM 6082 N N . LYS B 1 284 ? -3.418 -17.469 -18.828 1 90.94 284 LYS B N 1
ATOM 6083 C CA . LYS B 1 284 ? -3.664 -16.156 -19.391 1 90.94 284 LYS B CA 1
ATOM 6084 C C . LYS B 1 284 ? -2.674 -15.828 -20.5 1 90.94 284 LYS B C 1
ATOM 6086 O O . LYS B 1 284 ? -2.863 -14.875 -21.25 1 90.94 284 LYS B O 1
ATOM 6091 N N . MET B 1 285 ? -1.654 -16.656 -20.641 1 91.56 285 MET B N 1
ATOM 6092 C CA . MET B 1 285 ? -0.657 -16.5 -21.703 1 91.56 285 MET B CA 1
ATOM 6093 C C . MET B 1 285 ? 0.018 -15.133 -21.609 1 91.56 285 MET B C 1
ATOM 6095 O O . MET B 1 285 ? 0.083 -14.398 -22.594 1 91.56 285 MET B O 1
ATOM 6099 N N . GLY B 1 286 ? 0.494 -14.844 -20.391 1 89.12 286 GLY B N 1
ATOM 6100 C CA . GLY B 1 286 ? 1.229 -13.609 -20.172 1 89.12 286 GLY B CA 1
ATOM 6101 C C . GLY B 1 286 ? 2.66 -13.664 -20.672 1 89.12 286 GLY B C 1
ATOM 6102 O O . GLY B 1 286 ? 3.082 -14.68 -21.25 1 89.12 286 GLY B O 1
ATOM 6103 N N . ASP B 1 287 ? 3.387 -12.625 -20.438 1 88.56 287 ASP B N 1
ATOM 6104 C CA . ASP B 1 287 ? 4.75 -12.477 -20.938 1 88.56 287 ASP B CA 1
ATOM 6105 C C . ASP B 1 287 ? 5.652 -13.586 -20.406 1 88.56 287 ASP B C 1
ATOM 6107 O O . ASP B 1 287 ? 6.457 -14.156 -21.156 1 88.56 287 ASP B O 1
ATOM 6111 N N . LYS B 1 288 ? 5.426 -13.992 -19.203 1 89.31 288 LYS B N 1
ATOM 6112 C CA . LYS B 1 288 ? 6.301 -14.984 -18.578 1 89.31 288 LYS B CA 1
ATOM 6113 C C . LYS B 1 288 ? 6.027 -16.391 -19.125 1 89.31 288 LYS B C 1
ATOM 6115 O O . LYS B 1 288 ? 6.961 -17.125 -19.453 1 89.31 288 LYS B O 1
ATOM 6120 N N . SER B 1 289 ? 4.805 -16.719 -19.297 1 91.5 289 SER B N 1
ATOM 6121 C CA . SER B 1 289 ? 4.449 -18.094 -19.688 1 91.5 289 SER B CA 1
ATOM 6122 C C . SER B 1 289 ? 4.594 -18.297 -21.188 1 91.5 289 SER B C 1
ATOM 6124 O O . SER B 1 289 ? 4.582 -19.422 -21.672 1 91.5 289 SER B O 1
ATOM 6126 N N . THR B 1 290 ? 4.773 -17.219 -21.953 1 92.25 290 THR B N 1
ATOM 6127 C CA . THR B 1 290 ? 4.93 -17.312 -23.391 1 92.25 290 THR B CA 1
ATOM 6128 C C . THR B 1 290 ? 6.359 -16.969 -23.812 1 92.25 290 THR B C 1
ATOM 6130 O O . THR B 1 290 ? 6.629 -16.734 -24.984 1 92.25 290 THR B O 1
ATOM 6133 N N . ASN B 1 291 ? 7.172 -16.891 -22.766 1 90.88 291 ASN B N 1
ATOM 6134 C CA . ASN B 1 291 ? 8.555 -16.484 -23.031 1 90.88 291 ASN B CA 1
ATOM 6135 C C . ASN B 1 291 ? 8.625 -15.164 -23.781 1 90.88 291 ASN B C 1
ATOM 6137 O O . ASN B 1 291 ? 9.227 -15.094 -24.859 1 90.88 291 ASN B O 1
ATOM 6141 N N . GLN B 1 292 ? 8.023 -14.203 -23.156 1 87.19 292 GLN B N 1
ATOM 6142 C CA . GLN B 1 292 ? 7.961 -12.852 -23.703 1 87.19 292 GLN B CA 1
ATOM 6143 C C . GLN B 1 292 ? 7.27 -12.836 -25.062 1 87.19 292 GLN B C 1
ATOM 6145 O O . GLN B 1 292 ? 7.789 -12.258 -26.031 1 87.19 292 GLN B O 1
ATOM 6150 N N . TYR B 1 293 ? 6.258 -13.617 -25.219 1 87.56 293 TYR B N 1
ATOM 6151 C CA . TYR B 1 293 ? 5.371 -13.688 -26.359 1 87.56 293 TYR B CA 1
ATOM 6152 C C . TYR B 1 293 ? 6.094 -14.266 -27.578 1 87.56 293 TYR B C 1
ATOM 6154 O O . TYR B 1 293 ? 5.73 -13.977 -28.719 1 87.56 293 TYR B O 1
ATOM 6162 N N . SER B 1 294 ? 7.07 -15.031 -27.328 1 88.94 294 SER B N 1
ATOM 6163 C CA . SER B 1 294 ? 7.781 -15.703 -28.406 1 88.94 294 SER B CA 1
ATOM 6164 C C . SER B 1 294 ? 6.953 -16.844 -28.984 1 88.94 294 SER B C 1
ATOM 6166 O O . SER B 1 294 ? 7.152 -17.25 -30.141 1 88.94 294 SER B O 1
ATOM 6168 N N . TRP B 1 295 ? 6.102 -17.453 -28.281 1 88.12 295 TRP B N 1
ATOM 6169 C CA . TRP B 1 295 ? 5.125 -18.406 -28.781 1 88.12 295 TRP B CA 1
ATOM 6170 C C . TRP B 1 295 ? 3.723 -18.078 -28.281 1 88.12 295 TRP B C 1
ATOM 6172 O O . TRP B 1 295 ? 3.566 -17.438 -27.234 1 88.12 295 TRP B O 1
ATOM 6182 N N . PRO B 1 296 ? 2.766 -18.422 -29.031 1 88.75 296 PRO B N 1
ATOM 6183 C CA . PRO B 1 296 ? 2.887 -19.141 -30.312 1 88.75 296 PRO B CA 1
ATOM 6184 C C . PRO B 1 296 ? 3.484 -18.281 -31.422 1 88.75 296 PRO B C 1
ATOM 6186 O O . PRO B 1 296 ? 3.121 -17.109 -31.562 1 88.75 296 PRO B O 1
ATOM 6189 N N . SER B 1 297 ? 4.371 -18.859 -32.125 1 90.56 297 SER B N 1
ATOM 6190 C CA . SER B 1 297 ? 4.891 -18.219 -33.344 1 90.56 297 SER B CA 1
ATOM 6191 C C . SER B 1 297 ? 3.9 -18.328 -34.5 1 90.56 297 SER B C 1
ATOM 6193 O O . SER B 1 297 ? 2.926 -19.078 -34.406 1 90.56 297 SER B O 1
ATOM 6195 N N . PRO B 1 298 ? 4.195 -17.594 -35.562 1 88.88 298 PRO B N 1
ATOM 6196 C CA . PRO B 1 298 ? 3.287 -17.641 -36.719 1 88.88 298 PRO B CA 1
ATOM 6197 C C . PRO B 1 298 ? 3.197 -19.031 -37.344 1 88.88 298 PRO B C 1
ATOM 6199 O O . PRO B 1 298 ? 2.223 -19.344 -38.031 1 88.88 298 PRO B O 1
ATOM 6202 N N . ASP B 1 299 ? 4.164 -19.875 -37.125 1 91.81 299 ASP B N 1
ATOM 6203 C CA . ASP B 1 299 ? 4.215 -21.203 -37.719 1 91.81 299 ASP B CA 1
ATOM 6204 C C . ASP B 1 299 ? 3.555 -22.234 -36.812 1 91.81 299 ASP B C 1
ATOM 6206 O O . ASP B 1 299 ? 3.385 -23.391 -37.188 1 91.81 299 ASP B O 1
ATOM 6210 N N . GLN B 1 300 ? 3.168 -21.828 -35.688 1 95.25 300 GLN B N 1
ATOM 6211 C CA . GLN B 1 300 ? 2.566 -22.734 -34.719 1 95.25 300 GLN B CA 1
ATOM 6212 C C . GLN B 1 300 ? 1.047 -22.594 -34.688 1 95.25 300 GLN B C 1
ATOM 6214 O O . GLN B 1 300 ? 0.519 -21.5 -34.906 1 95.25 300 GLN B O 1
ATOM 6219 N N . PHE B 1 301 ? 0.407 -23.703 -34.5 1 96 301 PHE B N 1
ATOM 6220 C CA . PHE B 1 301 ? -1.038 -23.688 -34.312 1 96 301 PHE B CA 1
ATOM 6221 C C . PHE B 1 301 ? -1.387 -23.656 -32.844 1 96 301 PHE B C 1
ATOM 6223 O O . PHE B 1 301 ? -1.003 -24.562 -32.094 1 96 301 PHE B O 1
ATOM 6230 N N . LEU B 1 302 ? -2.102 -22.625 -32.406 1 95.44 302 LEU B N 1
ATOM 6231 C CA . LEU B 1 302 ? -2.475 -22.469 -31 1 95.44 302 LEU B CA 1
ATOM 6232 C C . LEU B 1 302 ? -3.844 -23.078 -30.734 1 95.44 302 LEU B C 1
ATOM 6234 O O . LEU B 1 302 ? -4.812 -22.781 -31.438 1 95.44 302 LEU B O 1
ATOM 6238 N N . VAL B 1 303 ? -3.906 -23.953 -29.781 1 95.75 303 VAL B N 1
ATOM 6239 C CA . VAL B 1 303 ? -5.176 -24.391 -29.203 1 95.75 303 VAL B CA 1
ATOM 6240 C C . VAL B 1 303 ? -5.309 -23.844 -27.781 1 95.75 303 VAL B C 1
ATOM 6242 O O . VAL B 1 303 ? -4.508 -24.172 -26.906 1 95.75 303 VAL B O 1
ATOM 6245 N N . ARG B 1 304 ? -6.27 -23.062 -27.609 1 94.81 304 ARG B N 1
ATOM 6246 C CA . ARG B 1 304 ? -6.469 -22.453 -26.281 1 94.81 304 ARG B CA 1
ATOM 6247 C C . ARG B 1 304 ? -7.785 -22.922 -25.672 1 94.81 304 ARG B C 1
ATOM 6249 O O . ARG B 1 304 ? -8.844 -22.812 -26.297 1 94.81 304 ARG B O 1
ATOM 6256 N N . ILE B 1 305 ? -7.699 -23.531 -24.5 1 95 305 ILE B N 1
ATOM 6257 C CA . ILE B 1 305 ? -8.883 -23.859 -23.719 1 95 305 ILE B CA 1
ATOM 6258 C C . ILE B 1 305 ? -8.984 -22.906 -22.531 1 95 305 ILE B C 1
ATOM 6260 O O . ILE B 1 305 ? -8.133 -22.938 -21.641 1 95 305 ILE B O 1
ATOM 6264 N N . ASP B 1 306 ? -10.031 -22.109 -22.5 1 92.44 306 ASP B N 1
ATOM 6265 C CA . ASP B 1 306 ? -10.164 -21.062 -21.484 1 92.44 306 ASP B CA 1
ATOM 6266 C C . ASP B 1 306 ? -11.625 -20.688 -21.266 1 92.44 306 ASP B C 1
ATOM 6268 O O . ASP B 1 306 ? -12.438 -20.766 -22.203 1 92.44 306 ASP B O 1
ATOM 6272 N N . ASN B 1 307 ? -11.93 -20.312 -20.125 1 90.25 307 ASN B N 1
ATOM 6273 C CA . ASN B 1 307 ? -13.312 -19.953 -19.844 1 90.25 307 ASN B CA 1
ATOM 6274 C C . ASN B 1 307 ? -13.461 -18.438 -19.672 1 90.25 307 ASN B C 1
ATOM 6276 O O . ASN B 1 307 ? -14.516 -17.953 -19.266 1 90.25 307 ASN B O 1
ATOM 6280 N N . ASP B 1 308 ? -12.391 -17.688 -19.859 1 87.06 308 ASP B N 1
ATOM 6281 C CA . ASP B 1 308 ? -12.469 -16.234 -19.859 1 87.06 308 ASP B CA 1
ATOM 6282 C C . ASP B 1 308 ? -13.281 -15.711 -21.047 1 87.06 308 ASP B C 1
ATOM 6284 O O . ASP B 1 308 ? -12.891 -15.906 -22.203 1 87.06 308 ASP B O 1
ATOM 6288 N N . PRO B 1 309 ? -14.336 -14.969 -20.766 1 81.88 309 PRO B N 1
ATOM 6289 C CA . PRO B 1 309 ? -15.18 -14.5 -21.859 1 81.88 309 PRO B CA 1
ATOM 6290 C C . PRO B 1 309 ? -14.484 -13.469 -22.75 1 81.88 309 PRO B C 1
ATOM 6292 O O . PRO B 1 309 ? -14.922 -13.211 -23.875 1 81.88 309 PRO B O 1
ATOM 6295 N N . ARG B 1 310 ? -13.445 -12.93 -22.406 1 77.75 310 ARG B N 1
ATOM 6296 C CA . ARG B 1 310 ? -12.742 -11.906 -23.156 1 77.75 310 ARG B CA 1
ATOM 6297 C C . ARG B 1 310 ? -11.898 -12.523 -24.266 1 77.75 310 ARG B C 1
ATOM 6299 O O . ARG B 1 310 ? -11.469 -11.828 -25.203 1 77.75 310 ARG B O 1
ATOM 6306 N N . VAL B 1 311 ? -11.562 -13.773 -23.969 1 76.62 311 VAL B N 1
ATOM 6307 C CA . VAL B 1 311 ? -10.797 -14.492 -24.984 1 76.62 311 VAL B CA 1
ATOM 6308 C C . VAL B 1 311 ? -11.688 -14.805 -26.172 1 76.62 311 VAL B C 1
ATOM 6310 O O . VAL B 1 311 ? -12.727 -15.453 -26.031 1 76.62 311 VAL B O 1
ATOM 6313 N N . GLU B 1 312 ? -11.422 -14.016 -27.203 1 65.5 312 GLU B N 1
ATOM 6314 C CA . GLU B 1 312 ? -12.266 -14.18 -28.391 1 65.5 312 GLU B CA 1
ATOM 6315 C C . GLU B 1 312 ? -12.148 -15.594 -28.953 1 65.5 312 GLU B C 1
ATOM 6317 O O . GLU B 1 312 ? -11.047 -16.141 -29.031 1 65.5 312 GLU B O 1
ATOM 6322 N N . GLY B 1 313 ? -13.289 -16.141 -28.953 1 61.38 313 GLY B N 1
ATOM 6323 C CA . GLY B 1 313 ? -13.375 -17.453 -29.547 1 61.38 313 GLY B CA 1
ATOM 6324 C C . GLY B 1 313 ? -13.156 -17.438 -31.062 1 61.38 313 GLY B C 1
ATOM 6325 O O . GLY B 1 313 ? -13.68 -16.562 -31.75 1 61.38 313 GLY B O 1
ATOM 6326 N N . SER B 1 314 ? -11.984 -17.266 -31.5 1 58.69 314 SER B N 1
ATOM 6327 C CA . SER B 1 314 ? -11.82 -17.234 -32.938 1 58.69 314 SER B CA 1
ATOM 6328 C C . SER B 1 314 ? -10.938 -18.375 -33.438 1 58.69 314 SER B C 1
ATOM 6330 O O . SER B 1 314 ? -10.156 -18.938 -32.656 1 58.69 314 SER B O 1
ATOM 6332 N N . SER B 1 315 ? -11.477 -18.922 -34.5 1 68.38 315 SER B N 1
ATOM 6333 C CA . SER B 1 315 ? -10.648 -19.891 -35.188 1 68.38 315 SER B CA 1
ATOM 6334 C C . SER B 1 315 ? -9.992 -19.281 -36.438 1 68.38 315 SER B C 1
ATOM 6336 O O . SER B 1 315 ? -10.594 -18.469 -37.125 1 68.38 315 SER B O 1
ATOM 6338 N N . SER B 1 316 ? -8.742 -19.328 -36.375 1 70.5 316 SER B N 1
ATOM 6339 C CA . SER B 1 316 ? -7.988 -18.891 -37.531 1 70.5 316 SER B CA 1
ATOM 6340 C C . SER B 1 316 ? -7.051 -19.984 -38.031 1 70.5 316 SER B C 1
ATOM 6342 O O . SER B 1 316 ? -7.062 -21.109 -37.531 1 70.5 316 SER B O 1
ATOM 6344 N N . GLU B 1 317 ? -6.438 -19.703 -39.094 1 70.75 317 GLU B N 1
ATOM 6345 C CA . GLU B 1 317 ? -5.426 -20.594 -39.625 1 70.75 317 GLU B CA 1
ATOM 6346 C C . GLU B 1 317 ? -4.297 -20.828 -38.625 1 70.75 317 GLU B C 1
ATOM 6348 O O . GLU B 1 317 ? -3.555 -21.812 -38.75 1 70.75 317 GLU B O 1
ATOM 6353 N N . ARG B 1 318 ? -4.328 -20.047 -37.656 1 83.12 318 ARG B N 1
ATOM 6354 C CA . ARG B 1 318 ? -3.18 -20.109 -36.75 1 83.12 318 ARG B CA 1
ATOM 6355 C C . ARG B 1 318 ? -3.592 -20.625 -35.375 1 83.12 318 ARG B C 1
ATOM 6357 O O . ARG B 1 318 ? -2.744 -20.828 -34.5 1 83.12 318 ARG B O 1
ATOM 6364 N N . GLY B 1 319 ? -4.953 -20.75 -35.312 1 90.31 319 GLY B N 1
ATOM 6365 C CA . GLY B 1 319 ? -5.305 -21.25 -34 1 90.31 319 GLY B CA 1
ATOM 6366 C C . GLY B 1 319 ? -6.801 -21.281 -33.75 1 90.31 319 GLY B C 1
ATOM 6367 O O . GLY B 1 319 ? -7.586 -20.891 -34.625 1 90.31 319 GLY B O 1
ATOM 6368 N N . CYS B 1 320 ? -7.145 -21.891 -32.656 1 91.31 320 CYS B N 1
ATOM 6369 C CA . CYS B 1 320 ? -8.539 -21.953 -32.219 1 91.31 320 CYS B CA 1
ATOM 6370 C C . CYS B 1 320 ? -8.664 -21.828 -30.719 1 91.31 320 CYS B C 1
ATOM 6372 O O . CYS B 1 320 ? -7.723 -22.141 -29.984 1 91.31 320 CYS B O 1
ATOM 6374 N N . VAL B 1 321 ? -9.789 -21.359 -30.266 1 90.81 321 VAL B N 1
ATOM 6375 C CA . VAL B 1 321 ? -10.102 -21.203 -28.859 1 90.81 321 VAL B CA 1
ATOM 6376 C C . VAL B 1 321 ? -11.352 -22 -28.5 1 90.81 321 VAL B C 1
ATOM 6378 O O . VAL B 1 321 ? -12.398 -21.844 -29.141 1 90.81 321 VAL B O 1
ATOM 6381 N N . LEU B 1 322 ? -11.18 -22.938 -27.609 1 90.94 322 LEU B N 1
ATOM 6382 C CA . LEU B 1 322 ? -12.312 -23.609 -26.969 1 90.94 322 LEU B CA 1
ATOM 6383 C C . LEU B 1 322 ? -12.742 -22.859 -25.703 1 90.94 322 LEU B C 1
ATOM 6385 O O . LEU B 1 322 ? -12.219 -23.125 -24.625 1 90.94 322 LEU B O 1
ATOM 6389 N N . ARG B 1 323 ? -13.695 -21.984 -25.859 1 88.19 323 ARG B N 1
ATOM 6390 C CA . ARG B 1 323 ? -14.195 -21.219 -24.719 1 88.19 323 ARG B CA 1
ATOM 6391 C C . ARG B 1 323 ? -15.18 -22.047 -23.891 1 88.19 323 ARG B C 1
ATOM 6393 O O . ARG B 1 323 ? -16.391 -22.016 -24.141 1 88.19 323 ARG B O 1
ATOM 6400 N N . GLU B 1 324 ? -14.656 -22.766 -22.922 1 83.81 324 GLU B N 1
ATOM 6401 C CA . GLU B 1 324 ? -15.383 -23.734 -22.109 1 83.81 324 GLU B CA 1
ATOM 6402 C C . GLU B 1 324 ? -14.781 -23.812 -20.703 1 83.81 324 GLU B C 1
ATOM 6404 O O . GLU B 1 324 ? -13.664 -23.344 -20.469 1 83.81 324 GLU B O 1
ATOM 6409 N N . ASP B 1 325 ? -15.703 -24.375 -19.938 1 91.31 325 ASP B N 1
ATOM 6410 C CA . ASP B 1 325 ? -15.078 -24.875 -18.719 1 91.31 325 ASP B CA 1
ATOM 6411 C C . ASP B 1 325 ? -13.883 -25.766 -19.031 1 91.31 325 ASP B C 1
ATOM 6413 O O . ASP B 1 325 ? -13.938 -26.562 -19.984 1 91.31 325 ASP B O 1
ATOM 6417 N N . LEU B 1 326 ? -12.82 -25.672 -18.312 1 94.88 326 LEU B N 1
ATOM 6418 C CA . LEU B 1 326 ? -11.562 -26.328 -18.656 1 94.88 326 LEU B CA 1
ATOM 6419 C C . LEU B 1 326 ? -11.742 -27.844 -18.734 1 94.88 326 LEU B C 1
ATOM 6421 O O . LEU B 1 326 ? -11.273 -28.469 -19.688 1 94.88 326 LEU B O 1
ATOM 6425 N N . GLY B 1 327 ? -12.406 -28.391 -17.719 1 94.94 327 GLY B N 1
ATOM 6426 C CA . GLY B 1 327 ? -12.664 -29.828 -17.75 1 94.94 327 GLY B CA 1
ATOM 6427 C C . GLY B 1 327 ? -13.508 -30.266 -18.938 1 94.94 327 GLY B C 1
ATOM 6428 O O . GLY B 1 327 ? -13.195 -31.25 -19.594 1 94.94 327 GLY B O 1
ATOM 6429 N N . SER B 1 328 ? -14.508 -29.484 -19.219 1 93.94 328 SER B N 1
ATOM 6430 C CA . SER B 1 328 ? -15.383 -29.766 -20.359 1 93.94 328 SER B CA 1
ATOM 6431 C C . SER B 1 328 ? -14.633 -29.641 -21.672 1 93.94 328 SER B C 1
ATOM 6433 O O . SER B 1 328 ? -14.844 -30.438 -22.594 1 93.94 328 SER B O 1
ATOM 6435 N N . GLY B 1 329 ? -13.812 -28.625 -21.734 1 94.5 329 GLY B N 1
ATOM 6436 C CA . GLY B 1 329 ? -13.016 -28.453 -22.938 1 94.5 329 GLY B CA 1
ATOM 6437 C C . GLY B 1 329 ? -12.078 -29.609 -23.203 1 94.5 329 GLY B C 1
ATOM 6438 O O . GLY B 1 329 ? -11.953 -30.062 -24.344 1 94.5 329 GLY B O 1
ATOM 6439 N N . LEU B 1 330 ? -11.445 -30.094 -22.188 1 96.81 330 LEU B N 1
ATOM 6440 C CA . LEU B 1 330 ? -10.531 -31.234 -22.312 1 96.81 330 LEU B CA 1
ATOM 6441 C C . LEU B 1 330 ? -11.289 -32.5 -22.719 1 96.81 330 LEU B C 1
ATOM 6443 O O . LEU B 1 330 ? -10.789 -33.281 -23.531 1 96.81 330 LEU B O 1
ATOM 6447 N N . ARG B 1 331 ? -12.477 -32.656 -22.25 1 95.88 331 ARG B N 1
ATOM 6448 C CA . ARG B 1 331 ? -13.289 -33.812 -22.594 1 95.88 331 ARG B CA 1
ATOM 6449 C C . ARG B 1 331 ? -13.758 -33.75 -24.047 1 95.88 331 ARG B C 1
ATOM 6451 O O . ARG B 1 331 ? -13.734 -34.75 -24.766 1 95.88 331 ARG B O 1
ATOM 6458 N N . LEU B 1 332 ? -14.172 -32.531 -24.406 1 94.88 332 LEU B N 1
ATOM 6459 C CA . LEU B 1 332 ? -14.602 -32.344 -25.781 1 94.88 332 LEU B CA 1
ATOM 6460 C C . LEU B 1 332 ? -13.461 -32.656 -26.75 1 94.88 332 LEU B C 1
ATOM 6462 O O . LEU B 1 332 ? -13.672 -33.312 -27.781 1 94.88 332 LEU B O 1
ATOM 6466 N N . LEU B 1 333 ? -12.336 -32.156 -26.484 1 96.75 333 LEU B N 1
ATOM 6467 C CA . LEU B 1 333 ? -11.164 -32.406 -27.328 1 96.75 333 LEU B CA 1
ATOM 6468 C C . LEU B 1 333 ? -10.82 -33.906 -27.328 1 96.75 333 LEU B C 1
ATOM 6470 O O . LEU B 1 333 ? -10.445 -34.438 -28.359 1 96.75 333 LEU B O 1
ATOM 6474 N N . SER B 1 334 ? -10.922 -34.531 -26.156 1 97.38 334 SER B N 1
ATOM 6475 C CA . SER B 1 334 ? -10.672 -35.969 -26.047 1 97.38 334 SER B CA 1
ATOM 6476 C C . SER B 1 334 ? -11.586 -36.781 -26.953 1 97.38 334 SER B C 1
ATOM 6478 O O . SER B 1 334 ? -11.141 -37.719 -27.609 1 97.38 334 SER B O 1
ATOM 6480 N N . ASP B 1 335 ? -12.805 -36.375 -26.984 1 96.69 335 ASP B N 1
ATOM 6481 C CA . ASP B 1 335 ? -13.781 -37.062 -27.828 1 96.69 335 ASP B CA 1
ATOM 6482 C C . ASP B 1 335 ? -13.398 -36.969 -29.312 1 96.69 335 ASP B C 1
ATOM 6484 O O . ASP B 1 335 ? -13.555 -37.938 -30.062 1 96.69 335 ASP B O 1
ATOM 6488 N N . GLN B 1 336 ? -12.945 -35.844 -29.672 1 96.81 336 GLN B N 1
ATOM 6489 C CA . GLN B 1 336 ? -12.594 -35.625 -31.078 1 96.81 336 GLN B CA 1
ATOM 6490 C C . GLN B 1 336 ? -11.297 -36.312 -31.438 1 96.81 336 GLN B C 1
ATOM 6492 O O . GLN B 1 336 ? -11.109 -36.719 -32.594 1 96.81 336 GLN B O 1
ATOM 6497 N N . LEU B 1 337 ? -10.438 -36.5 -30.516 1 97.56 337 LEU B N 1
ATOM 6498 C CA . LEU B 1 337 ? -9.156 -37.125 -30.781 1 97.56 337 LEU B CA 1
ATOM 6499 C C . LEU B 1 337 ? -9.328 -38.656 -30.891 1 97.56 337 LEU B C 1
ATOM 6501 O O . LEU B 1 337 ? -8.508 -39.312 -31.516 1 97.56 337 LEU B O 1
ATOM 6505 N N . GLY B 1 338 ? -10.352 -39.219 -30.297 1 96.31 338 GLY B N 1
ATOM 6506 C CA . GLY B 1 338 ? -10.625 -40.625 -30.375 1 96.31 338 GLY B CA 1
ATOM 6507 C C . GLY B 1 338 ? -9.508 -41.5 -29.828 1 96.31 338 GLY B C 1
ATOM 6508 O O . GLY B 1 338 ? -9.078 -41.312 -28.688 1 96.31 338 GLY B O 1
ATOM 6509 N N . ASP B 1 339 ? -8.977 -42.344 -30.656 1 96.19 339 ASP B N 1
ATOM 6510 C CA . ASP B 1 339 ? -7.961 -43.281 -30.188 1 96.19 339 ASP B CA 1
ATOM 6511 C C . ASP B 1 339 ? -6.555 -42.781 -30.547 1 96.19 339 ASP B C 1
ATOM 6513 O O . ASP B 1 339 ? -5.586 -43.531 -30.422 1 96.19 339 ASP B O 1
ATOM 6517 N N . TRP B 1 340 ? -6.52 -41.594 -30.891 1 96.06 340 TRP B N 1
ATOM 6518 C CA . TRP B 1 340 ? -5.223 -41.031 -31.234 1 96.06 340 TRP B CA 1
ATOM 6519 C C . TRP B 1 340 ? -4.312 -40.969 -30.016 1 96.06 340 TRP B C 1
ATOM 6521 O O . TRP B 1 340 ? -4.773 -40.75 -28.891 1 96.06 340 TRP B O 1
ATOM 6531 N N . SER B 1 341 ? -3.035 -41.156 -30.266 1 95.44 341 SER B N 1
ATOM 6532 C CA . SER B 1 341 ? -2.027 -40.969 -29.219 1 95.44 341 SER B CA 1
ATOM 6533 C C . SER B 1 341 ? -0.753 -40.375 -29.797 1 95.44 341 SER B C 1
ATOM 6535 O O . SER B 1 341 ? -0.361 -40.688 -30.922 1 95.44 341 SER B O 1
ATOM 6537 N N . TYR B 1 342 ? -0.198 -39.562 -29.016 1 95.06 342 TYR B N 1
ATOM 6538 C CA . TYR B 1 342 ? 1.003 -38.875 -29.469 1 95.06 342 TYR B CA 1
ATOM 6539 C C . TYR B 1 342 ? 2.176 -39.844 -29.609 1 95.06 342 TYR B C 1
ATOM 6541 O O . TYR B 1 342 ? 2.439 -40.656 -28.703 1 95.06 342 TYR B O 1
ATOM 6549 N N . SER B 1 343 ? 2.881 -39.75 -30.703 1 92.06 343 SER B N 1
ATOM 6550 C CA . SER B 1 343 ? 4.043 -40.594 -30.953 1 92.06 343 SER B CA 1
ATOM 6551 C C . SER B 1 343 ? 5.254 -39.75 -31.359 1 92.06 343 SER B C 1
ATOM 6553 O O . SER B 1 343 ? 6.266 -40.312 -31.812 1 92.06 343 SER B O 1
ATOM 6555 N N . GLY B 1 344 ? 5.113 -38.469 -31.188 1 87.31 344 GLY B N 1
ATOM 6556 C CA . GLY B 1 344 ? 6.203 -37.594 -31.594 1 87.31 344 GLY B CA 1
ATOM 6557 C C . GLY B 1 344 ? 7.316 -37.531 -30.562 1 87.31 344 GLY B C 1
ATOM 6558 O O . GLY B 1 344 ? 7.387 -38.344 -29.656 1 87.31 344 GLY B O 1
ATOM 6559 N N . GLY B 1 345 ? 8.25 -36.594 -30.766 1 82.38 345 GLY B N 1
ATOM 6560 C CA . GLY B 1 345 ? 9.398 -36.406 -29.891 1 82.38 345 GLY B CA 1
ATOM 6561 C C . GLY B 1 345 ? 9.031 -35.844 -28.547 1 82.38 345 GLY B C 1
ATOM 6562 O O . GLY B 1 345 ? 7.93 -35.312 -28.359 1 82.38 345 GLY B O 1
ATOM 6563 N N . THR B 1 346 ? 9.898 -36.094 -27.547 1 82.19 346 THR B N 1
ATOM 6564 C CA . THR B 1 346 ? 9.773 -35.531 -26.203 1 82.19 346 THR B CA 1
ATOM 6565 C C . THR B 1 346 ? 10.93 -34.562 -25.922 1 82.19 346 THR B C 1
ATOM 6567 O O . THR B 1 346 ? 11.969 -34.625 -26.578 1 82.19 346 THR B O 1
ATOM 6570 N N . PRO B 1 347 ? 10.586 -33.594 -25 1 82.19 347 PRO B N 1
ATOM 6571 C CA . PRO B 1 347 ? 11.672 -32.688 -24.688 1 82.19 347 PRO B CA 1
ATOM 6572 C C . PRO B 1 347 ? 12.914 -33.406 -24.141 1 82.19 347 PRO B C 1
ATOM 6574 O O . PRO B 1 347 ? 12.797 -34.438 -23.516 1 82.19 347 PRO B O 1
ATOM 6577 N N . SER B 1 348 ? 14.039 -32.75 -24.391 1 77.62 348 SER B N 1
ATOM 6578 C CA . SER B 1 348 ? 15.281 -33.281 -23.828 1 77.62 348 SER B CA 1
ATOM 6579 C C . SER B 1 348 ? 15.281 -33.188 -22.312 1 77.62 348 SER B C 1
ATOM 6581 O O . SER B 1 348 ? 14.555 -32.375 -21.734 1 77.62 348 SER B O 1
ATOM 6583 N N . ALA B 1 349 ? 16.031 -34.125 -21.781 1 70.88 349 ALA B N 1
ATOM 6584 C CA . ALA B 1 349 ? 16.109 -34.125 -20.328 1 70.88 349 ALA B CA 1
ATOM 6585 C C . ALA B 1 349 ? 16.703 -32.812 -19.797 1 70.88 349 ALA B C 1
ATOM 6587 O O . ALA B 1 349 ? 17.516 -32.188 -20.484 1 70.88 349 ALA B O 1
ATOM 6588 N N . ALA B 1 350 ? 16.047 -32.344 -18.672 1 66 350 ALA B N 1
ATOM 6589 C CA . ALA B 1 350 ? 16.625 -31.156 -18.031 1 66 350 ALA B CA 1
ATOM 6590 C C . ALA B 1 350 ? 18.047 -31.438 -17.547 1 66 350 ALA B C 1
ATOM 6592 O O . ALA B 1 350 ? 18.375 -32.562 -17.172 1 66 350 ALA B O 1
ATOM 6593 N N . ASP B 1 351 ? 18.969 -30.438 -17.75 1 59.25 351 ASP B N 1
ATOM 6594 C CA . ASP B 1 351 ? 20.297 -30.562 -17.156 1 59.25 351 ASP B CA 1
ATOM 6595 C C . ASP B 1 351 ? 20.219 -30.516 -15.633 1 59.25 351 ASP B C 1
ATOM 6597 O O . ASP B 1 351 ? 19.844 -29.5 -15.055 1 59.25 351 ASP B O 1
ATOM 6601 N N . GLY B 1 352 ? 19.875 -31.625 -15 1 58.53 352 GLY B N 1
ATOM 6602 C CA . GLY B 1 352 ? 19.688 -31.781 -13.57 1 58.53 352 GLY B CA 1
ATOM 6603 C C . GLY B 1 352 ? 20.922 -31.422 -12.758 1 58.53 352 GLY B C 1
ATOM 6604 O O . GLY B 1 352 ? 21 -31.734 -11.57 1 58.53 352 GLY B O 1
ATOM 6605 N N . SER B 1 353 ? 21.938 -30.859 -13.281 1 59.31 353 SER B N 1
ATOM 6606 C CA . SER B 1 353 ? 23.156 -30.75 -12.492 1 59.31 353 SER B CA 1
ATOM 6607 C C . SER B 1 353 ? 23.141 -29.5 -11.609 1 59.31 353 SER B C 1
ATOM 6609 O O . SER B 1 353 ? 23.703 -28.469 -11.992 1 59.31 353 SER B O 1
ATOM 6611 N N . TRP B 1 354 ? 22.047 -29.484 -10.75 1 65.12 354 TRP B N 1
ATOM 6612 C CA . TRP B 1 354 ? 22.094 -28.391 -9.789 1 65.12 354 TRP B CA 1
ATOM 6613 C C . TRP B 1 354 ? 23.016 -28.703 -8.625 1 65.12 354 TRP B C 1
ATOM 6615 O O . TRP B 1 354 ? 23.094 -29.844 -8.172 1 65.12 354 TRP B O 1
ATOM 6625 N N . SER B 1 355 ? 23.859 -27.656 -8.406 1 68.44 355 SER B N 1
ATOM 6626 C CA . SER B 1 355 ? 24.594 -27.812 -7.156 1 68.44 355 SER B CA 1
ATOM 6627 C C . SER B 1 355 ? 23.641 -27.938 -5.973 1 68.44 355 SER B C 1
ATOM 6629 O O . SER B 1 355 ? 22.656 -27.219 -5.879 1 68.44 355 SER B O 1
ATOM 6631 N N . ARG B 1 356 ? 23.766 -28.906 -5.199 1 76 356 ARG B N 1
ATOM 6632 C CA . ARG B 1 356 ? 22.953 -29.203 -4.016 1 76 356 ARG B CA 1
ATOM 6633 C C . ARG B 1 356 ? 23.359 -28.312 -2.844 1 76 356 ARG B C 1
ATOM 6635 O O . ARG B 1 356 ? 23.156 -28.688 -1.685 1 76 356 ARG B O 1
ATOM 6642 N N . SER B 1 357 ? 23.891 -27.188 -3.18 1 84.69 357 SER B N 1
ATOM 6643 C CA . SER B 1 357 ? 24.297 -26.328 -2.066 1 84.69 357 SER B CA 1
ATOM 6644 C C . SER B 1 357 ? 23.391 -25.109 -1.956 1 84.69 357 SER B C 1
ATOM 6646 O O . SER B 1 357 ? 22.547 -24.875 -2.818 1 84.69 357 SER B O 1
ATOM 6648 N N . GLY B 1 358 ? 23.438 -24.5 -0.779 1 92.25 358 GLY B N 1
ATOM 6649 C CA . GLY B 1 358 ? 22.719 -23.266 -0.546 1 92.25 358 GLY B CA 1
ATOM 6650 C C . GLY B 1 358 ? 21.219 -23.422 -0.62 1 92.25 358 GLY B C 1
ATOM 6651 O O . GLY B 1 358 ? 20.656 -24.328 -0.012 1 92.25 358 GLY B O 1
ATOM 6652 N N . THR B 1 359 ? 20.609 -22.578 -1.331 1 93.62 359 THR B N 1
ATOM 6653 C CA . THR B 1 359 ? 19.156 -22.547 -1.409 1 93.62 359 THR B CA 1
ATOM 6654 C C . THR B 1 359 ? 18.609 -23.812 -2.062 1 93.62 359 THR B C 1
ATOM 6656 O O . THR B 1 359 ? 17.531 -24.297 -1.695 1 93.62 359 THR B O 1
ATOM 6659 N N . ALA B 1 360 ? 19.328 -24.375 -3.035 1 93.5 360 ALA B N 1
ATOM 6660 C CA . ALA B 1 360 ? 18.922 -25.609 -3.697 1 93.5 360 ALA B CA 1
ATOM 6661 C C . ALA B 1 360 ? 18.719 -26.734 -2.684 1 93.5 360 ALA B C 1
ATOM 6663 O O . ALA B 1 360 ? 17.75 -27.5 -2.793 1 93.5 360 ALA B O 1
ATOM 6664 N N . SER B 1 361 ? 19.625 -26.828 -1.717 1 94.44 361 SER B N 1
ATOM 6665 C CA . SER B 1 361 ? 19.531 -27.859 -0.689 1 94.44 361 SER B CA 1
ATOM 6666 C C . SER B 1 361 ? 18.25 -27.703 0.138 1 94.44 361 SER B C 1
ATOM 6668 O O . SER B 1 361 ? 17.672 -28.688 0.58 1 94.44 361 SER B O 1
ATOM 6670 N N . ILE B 1 362 ? 17.844 -26.484 0.379 1 95.69 362 ILE B N 1
ATOM 6671 C CA . ILE B 1 362 ? 16.641 -26.219 1.143 1 95.69 362 ILE B CA 1
ATOM 6672 C C . ILE B 1 362 ? 15.414 -26.672 0.348 1 95.69 362 ILE B C 1
ATOM 6674 O O . ILE B 1 362 ? 14.5 -27.281 0.901 1 95.69 362 ILE B O 1
ATOM 6678 N N . VAL B 1 363 ? 15.328 -26.359 -0.954 1 95.5 363 VAL B N 1
ATOM 6679 C CA . VAL B 1 363 ? 14.195 -26.766 -1.776 1 95.5 363 VAL B CA 1
ATOM 6680 C C . VAL B 1 363 ? 14.117 -28.281 -1.829 1 95.5 363 VAL B C 1
ATOM 6682 O O . VAL B 1 363 ? 13.023 -28.859 -1.769 1 95.5 363 VAL B O 1
ATOM 6685 N N . GLU B 1 364 ? 15.281 -28.938 -1.942 1 94 364 GLU B N 1
ATOM 6686 C CA . GLU B 1 364 ? 15.305 -30.406 -1.901 1 94 364 GLU B CA 1
ATOM 6687 C C . GLU B 1 364 ? 14.789 -30.922 -0.563 1 94 364 GLU B C 1
ATOM 6689 O O . GLU B 1 364 ? 14.078 -31.922 -0.516 1 94 364 GLU B O 1
ATOM 6694 N N . THR B 1 365 ? 15.219 -30.281 0.494 1 95.31 365 THR B N 1
ATOM 6695 C CA . THR B 1 365 ? 14.734 -30.641 1.82 1 95.31 365 THR B CA 1
ATOM 6696 C C . THR B 1 365 ? 13.219 -30.484 1.902 1 95.31 365 THR B C 1
ATOM 6698 O O . THR B 1 365 ? 12.523 -31.328 2.463 1 95.31 365 THR B O 1
ATOM 6701 N N . ILE B 1 366 ? 12.672 -29.406 1.365 1 96.69 366 ILE B N 1
ATOM 6702 C CA . ILE B 1 366 ? 11.234 -29.188 1.321 1 96.69 366 ILE B CA 1
ATOM 6703 C C . ILE B 1 366 ? 10.555 -30.312 0.545 1 96.69 366 ILE B C 1
ATOM 6705 O O . ILE B 1 366 ? 9.531 -30.844 0.979 1 96.69 366 ILE B O 1
ATOM 6709 N N . ASN B 1 367 ? 11.109 -30.672 -0.608 1 95.25 367 ASN B N 1
ATOM 6710 C CA . ASN B 1 367 ? 10.57 -31.781 -1.404 1 95.25 367 ASN B CA 1
ATOM 6711 C C . ASN B 1 367 ? 10.469 -33.062 -0.592 1 95.25 367 ASN B C 1
ATOM 6713 O O . ASN B 1 367 ? 9.516 -33.844 -0.748 1 95.25 367 ASN B O 1
ATOM 6717 N N . ALA B 1 368 ? 11.438 -33.25 0.247 1 94.31 368 ALA B N 1
ATOM 6718 C CA . ALA B 1 368 ? 11.508 -34.469 1.027 1 94.31 368 ALA B CA 1
ATOM 6719 C C . ALA B 1 368 ? 10.516 -34.438 2.191 1 94.31 368 ALA B C 1
ATOM 6721 O O . ALA B 1 368 ? 10.008 -35.5 2.611 1 94.31 368 ALA B O 1
ATOM 6722 N N . LEU B 1 369 ? 10.211 -33.281 2.693 1 96.12 369 LEU B N 1
ATOM 6723 C CA . LEU B 1 369 ? 9.469 -33.156 3.945 1 96.12 369 LEU B CA 1
ATOM 6724 C C . LEU B 1 369 ? 7.988 -32.938 3.68 1 96.12 369 LEU B C 1
ATOM 6726 O O . LEU B 1 369 ? 7.141 -33.312 4.492 1 96.12 369 LEU B O 1
ATOM 6730 N N . LYS B 1 370 ? 7.637 -32.25 2.666 1 95.81 370 LYS B N 1
ATOM 6731 C CA . LYS B 1 370 ? 6.246 -31.891 2.402 1 95.81 370 LYS B CA 1
ATOM 6732 C C . LYS B 1 370 ? 5.375 -33.125 2.25 1 95.81 370 LYS B C 1
ATOM 6734 O O . LYS B 1 370 ? 5.84 -34.156 1.765 1 95.81 370 LYS B O 1
ATOM 6739 N N . THR B 1 371 ? 4.113 -33.031 2.633 1 94.31 371 THR B N 1
ATOM 6740 C CA . THR B 1 371 ? 3.172 -34.156 2.572 1 94.31 371 THR B CA 1
ATOM 6741 C C . THR B 1 371 ? 1.755 -33.656 2.314 1 94.31 371 THR B C 1
ATOM 6743 O O . THR B 1 371 ? 1.48 -32.469 2.445 1 94.31 371 THR B O 1
ATOM 6746 N N . GLY B 1 372 ? 0.964 -34.562 1.816 1 95 372 GLY B N 1
ATOM 6747 C CA . GLY B 1 372 ? -0.47 -34.344 1.778 1 95 372 GLY B CA 1
ATOM 6748 C C . GLY B 1 372 ? -0.854 -33.125 0.926 1 95 372 GLY B C 1
ATOM 6749 O O . GLY B 1 372 ? -0.512 -33.062 -0.257 1 95 372 GLY B O 1
ATOM 6750 N N . ARG B 1 373 ? -1.474 -32.156 1.671 1 97 373 ARG B N 1
ATOM 6751 C CA . ARG B 1 373 ? -2.043 -30.969 1.009 1 97 373 ARG B CA 1
ATOM 6752 C C . ARG B 1 373 ? -1.204 -29.734 1.278 1 97 373 ARG B C 1
ATOM 6754 O O . ARG B 1 373 ? -1.713 -28.609 1.229 1 97 373 ARG B O 1
ATOM 6761 N N . ASP B 1 374 ? 0.086 -29.938 1.536 1 98.25 374 ASP B N 1
ATOM 6762 C CA . ASP B 1 374 ? 0.971 -28.828 1.854 1 98.25 374 ASP B CA 1
ATOM 6763 C C . ASP B 1 374 ? 0.985 -27.797 0.724 1 98.25 374 ASP B C 1
ATOM 6765 O O . ASP B 1 374 ? 0.718 -28.141 -0.432 1 98.25 374 ASP B O 1
ATOM 6769 N N . VAL B 1 375 ? 1.184 -26.578 1.107 1 98.62 375 VAL B N 1
ATOM 6770 C CA . VAL B 1 375 ? 1.239 -25.469 0.16 1 98.62 375 VAL B CA 1
ATOM 6771 C C . VAL B 1 375 ? 2.621 -24.828 0.204 1 98.62 375 VAL B C 1
ATOM 6773 O O . VAL B 1 375 ? 3.217 -24.688 1.275 1 98.62 375 VAL B O 1
ATOM 6776 N N . CYS B 1 376 ? 3.16 -24.531 -0.928 1 98.62 376 CYS B N 1
ATOM 6777 C CA . CYS B 1 376 ? 4.375 -23.734 -1.024 1 98.62 376 CYS B CA 1
ATOM 6778 C C . CYS B 1 376 ? 4.062 -22.312 -1.479 1 98.62 376 CYS B C 1
ATOM 6780 O O . CYS B 1 376 ? 3.201 -22.109 -2.334 1 98.62 376 CYS B O 1
ATOM 6782 N N . VAL B 1 377 ? 4.695 -21.344 -0.861 1 98.5 377 VAL B N 1
ATOM 6783 C CA . VAL B 1 377 ? 4.523 -19.938 -1.214 1 98.5 377 VAL B CA 1
ATOM 6784 C C . VAL B 1 377 ? 5.883 -19.297 -1.501 1 98.5 377 VAL B C 1
ATOM 6786 O O . VAL B 1 377 ? 6.793 -19.375 -0.672 1 98.5 377 VAL B O 1
ATOM 6789 N N . GLY B 1 378 ? 6.039 -18.734 -2.656 1 97.56 378 GLY B N 1
ATOM 6790 C CA . GLY B 1 378 ? 7.289 -18.094 -3.045 1 97.56 378 GLY B CA 1
ATOM 6791 C C . GLY B 1 378 ? 7.148 -16.609 -3.311 1 97.56 378 GLY B C 1
ATOM 6792 O O . GLY B 1 378 ? 6.141 -16.172 -3.869 1 97.56 378 GLY B O 1
ATOM 6793 N N . GLU B 1 379 ? 8.164 -15.828 -2.928 1 95.75 379 GLU B N 1
ATOM 6794 C CA . GLU B 1 379 ? 8.258 -14.406 -3.232 1 95.75 379 GLU B CA 1
ATOM 6795 C C . GLU B 1 379 ? 8.609 -14.18 -4.699 1 95.75 379 GLU B C 1
ATOM 6797 O O . GLU B 1 379 ? 9.219 -15.039 -5.34 1 95.75 379 GLU B O 1
ATOM 6802 N N . ALA B 1 380 ? 8.164 -12.969 -5.211 1 91.31 380 ALA B N 1
ATOM 6803 C CA . ALA B 1 380 ? 8.578 -12.586 -6.562 1 91.31 380 ALA B CA 1
ATOM 6804 C C . ALA B 1 380 ? 10.047 -12.18 -6.598 1 91.31 380 ALA B C 1
ATOM 6806 O O . ALA B 1 380 ? 10.367 -10.992 -6.703 1 91.31 380 ALA B O 1
ATOM 6807 N N . SER B 1 381 ? 10.938 -12.945 -6.355 1 91.5 381 SER B N 1
ATOM 6808 C CA . SER B 1 381 ? 12.375 -12.75 -6.297 1 91.5 381 SER B CA 1
ATOM 6809 C C . SER B 1 381 ? 13.125 -14 -6.746 1 91.5 381 SER B C 1
ATOM 6811 O O . SER B 1 381 ? 12.594 -14.805 -7.508 1 91.5 381 SER B O 1
ATOM 6813 N N . VAL B 1 382 ? 14.328 -14.117 -6.266 1 91.75 382 VAL B N 1
ATOM 6814 C CA . VAL B 1 382 ? 15.117 -15.297 -6.602 1 91.75 382 VAL B CA 1
ATOM 6815 C C . VAL B 1 382 ? 14.43 -16.547 -6.055 1 91.75 382 VAL B C 1
ATOM 6817 O O . VAL B 1 382 ? 14.609 -17.641 -6.59 1 91.75 382 VAL B O 1
ATOM 6820 N N . ALA B 1 383 ? 13.547 -16.344 -5.066 1 92.88 383 ALA B N 1
ATOM 6821 C CA . ALA B 1 383 ? 12.812 -17.453 -4.449 1 92.88 383 ALA B CA 1
ATOM 6822 C C . ALA B 1 383 ? 11.961 -18.188 -5.477 1 92.88 383 ALA B C 1
ATOM 6824 O O . ALA B 1 383 ? 11.922 -19.422 -5.492 1 92.88 383 ALA B O 1
ATOM 6825 N N . SER B 1 384 ? 11.258 -17.453 -6.301 1 91.31 384 SER B N 1
ATOM 6826 C CA . SER B 1 384 ? 10.383 -18.062 -7.301 1 91.31 384 SER B CA 1
ATOM 6827 C C . SER B 1 384 ? 11.18 -18.859 -8.328 1 91.31 384 SER B C 1
ATOM 6829 O O . SER B 1 384 ? 10.703 -19.859 -8.844 1 91.31 384 SER B O 1
ATOM 6831 N N . GLY B 1 385 ? 12.383 -18.391 -8.633 1 91.44 385 GLY B N 1
ATOM 6832 C CA . GLY B 1 385 ? 13.242 -19.125 -9.539 1 91.44 385 GLY B CA 1
ATOM 6833 C C . GLY B 1 385 ? 13.633 -20.5 -9 1 91.44 385 GLY B C 1
ATOM 6834 O O . GLY B 1 385 ? 13.641 -21.484 -9.742 1 91.44 385 GLY B O 1
ATOM 6835 N N . TRP B 1 386 ? 13.938 -20.531 -7.754 1 93.5 386 TRP B N 1
ATOM 6836 C CA . TRP B 1 386 ? 14.32 -21.797 -7.121 1 93.5 386 TRP B CA 1
ATOM 6837 C C . TRP B 1 386 ? 13.148 -22.766 -7.074 1 93.5 386 TRP B C 1
ATOM 6839 O O . TRP B 1 386 ? 13.305 -23.953 -7.367 1 93.5 386 TRP B O 1
ATOM 6849 N N . PHE B 1 387 ? 11.977 -22.266 -6.715 1 94.38 387 PHE B N 1
ATOM 6850 C CA . PHE B 1 387 ? 10.781 -23.109 -6.707 1 94.38 387 PHE B CA 1
ATOM 6851 C C . PHE B 1 387 ? 10.453 -23.594 -8.109 1 94.38 387 PHE B C 1
ATOM 6853 O O . PHE B 1 387 ? 10.094 -24.766 -8.297 1 94.38 387 PHE B O 1
ATOM 6860 N N . GLY B 1 388 ? 10.562 -22.703 -9.07 1 92.38 388 GLY B N 1
ATOM 6861 C CA . GLY B 1 388 ? 10.312 -23.109 -10.445 1 92.38 388 GLY B CA 1
ATOM 6862 C C . GLY B 1 388 ? 11.25 -24.203 -10.93 1 92.38 388 GLY B C 1
ATOM 6863 O O . GLY B 1 388 ? 10.836 -25.109 -11.656 1 92.38 388 GLY B O 1
ATOM 6864 N N . ALA B 1 389 ? 12.438 -24.172 -10.484 1 90.38 389 ALA B N 1
ATOM 6865 C CA . ALA B 1 389 ? 13.484 -25.062 -10.992 1 90.38 389 ALA B CA 1
ATOM 6866 C C . ALA B 1 389 ? 13.469 -26.406 -10.258 1 90.38 389 ALA B C 1
ATOM 6868 O O . ALA B 1 389 ? 13.719 -27.453 -10.859 1 90.38 389 ALA B O 1
ATOM 6869 N N . LEU B 1 390 ? 13.156 -26.375 -8.961 1 91.75 390 LEU B N 1
ATOM 6870 C CA . LEU B 1 390 ? 13.539 -27.547 -8.203 1 91.75 390 LEU B CA 1
ATOM 6871 C C . LEU B 1 390 ? 12.352 -28.109 -7.434 1 91.75 390 LEU B C 1
ATOM 6873 O O . LEU B 1 390 ? 12.375 -29.266 -6.996 1 91.75 390 LEU B O 1
ATOM 6877 N N . LEU B 1 391 ? 11.367 -27.312 -7.199 1 94.56 391 LEU B N 1
ATOM 6878 C CA . LEU B 1 391 ? 10.227 -27.797 -6.43 1 94.56 391 LEU B CA 1
ATOM 6879 C C . LEU B 1 391 ? 9.453 -28.859 -7.207 1 94.56 391 LEU B C 1
ATOM 6881 O O . LEU B 1 391 ? 9.227 -28.703 -8.414 1 94.56 391 LEU B O 1
ATOM 6885 N N . ARG B 1 392 ? 9.07 -29.922 -6.555 1 94.75 392 ARG B N 1
ATOM 6886 C CA . ARG B 1 392 ? 8.266 -31 -7.133 1 94.75 392 ARG B CA 1
ATOM 6887 C C . ARG B 1 392 ? 6.973 -31.203 -6.34 1 94.75 392 ARG B C 1
ATOM 6889 O O . ARG B 1 392 ? 7.012 -31.516 -5.152 1 94.75 392 ARG B O 1
ATOM 6896 N N . LEU B 1 393 ? 5.852 -31.016 -7.055 1 96.12 393 LEU B N 1
ATOM 6897 C CA . LEU B 1 393 ? 4.562 -31.078 -6.375 1 96.12 393 LEU B CA 1
ATOM 6898 C C . LEU B 1 393 ? 3.752 -32.281 -6.855 1 96.12 393 LEU B C 1
ATOM 6900 O O . LEU B 1 393 ? 3.918 -32.719 -7.988 1 96.12 393 LEU B O 1
ATOM 6904 N N . GLU B 1 394 ? 2.955 -32.719 -5.973 1 92.25 394 GLU B N 1
ATOM 6905 C CA . GLU B 1 394 ? 1.908 -33.688 -6.273 1 92.25 394 GLU B CA 1
ATOM 6906 C C . GLU B 1 394 ? 0.532 -33.156 -5.879 1 92.25 394 GLU B C 1
ATOM 6908 O O . GLU B 1 394 ? 0.36 -32.625 -4.781 1 92.25 394 GLU B O 1
ATOM 6913 N N . PRO B 1 395 ? -0.418 -33.375 -6.848 1 90.81 395 PRO B N 1
ATOM 6914 C CA . PRO B 1 395 ? -1.76 -32.969 -6.406 1 90.81 395 PRO B CA 1
ATOM 6915 C C . PRO B 1 395 ? -2.188 -33.688 -5.121 1 90.81 395 PRO B C 1
ATOM 6917 O O . PRO B 1 395 ? -1.937 -34.875 -4.961 1 90.81 395 PRO B O 1
ATOM 6920 N N . PRO B 1 396 ? -2.684 -33 -4.105 1 94.88 396 PRO B N 1
ATOM 6921 C CA . PRO B 1 396 ? -3.271 -31.672 -4.262 1 94.88 396 PRO B CA 1
ATOM 6922 C C . PRO B 1 396 ? -2.361 -30.562 -3.744 1 94.88 396 PRO B C 1
ATOM 6924 O O . PRO B 1 396 ? -2.838 -29.469 -3.393 1 94.88 396 PRO B O 1
ATOM 6927 N N . GLN B 1 397 ? -1.054 -30.828 -3.627 1 96.88 397 GLN B N 1
ATOM 6928 C CA . GLN B 1 397 ? -0.123 -29.781 -3.217 1 96.88 397 GLN B CA 1
ATOM 6929 C C . GLN B 1 397 ? -0.178 -28.594 -4.172 1 96.88 397 GLN B C 1
ATOM 6931 O O . GLN B 1 397 ? -0.557 -28.734 -5.336 1 96.88 397 GLN B O 1
ATOM 6936 N N . ARG B 1 398 ? 0.133 -27.391 -3.633 1 97.19 398 ARG B N 1
ATOM 6937 C CA . ARG B 1 398 ? 0.004 -26.156 -4.41 1 97.19 398 ARG B CA 1
ATOM 6938 C C . ARG B 1 398 ? 1.254 -25.297 -4.277 1 97.19 398 ARG B C 1
ATOM 6940 O O . ARG B 1 398 ? 1.976 -25.391 -3.281 1 97.19 398 ARG B O 1
ATOM 6947 N N . LEU B 1 399 ? 1.497 -24.516 -5.309 1 97.62 399 LEU B N 1
ATOM 6948 C CA . LEU B 1 399 ? 2.438 -23.406 -5.266 1 97.62 399 LEU B CA 1
ATOM 6949 C C . LEU B 1 399 ? 1.729 -22.078 -5.551 1 97.62 399 LEU B C 1
ATOM 6951 O O . LEU B 1 399 ? 0.937 -21.984 -6.488 1 97.62 399 LEU B O 1
ATOM 6955 N N . ILE B 1 400 ? 2.021 -21.094 -4.699 1 96.62 400 ILE B N 1
ATOM 6956 C CA . ILE B 1 400 ? 1.478 -19.766 -4.895 1 96.62 400 ILE B CA 1
ATOM 6957 C C . ILE B 1 400 ? 2.617 -18.75 -5.027 1 96.62 400 ILE B C 1
ATOM 6959 O O . ILE B 1 400 ? 3.508 -18.703 -4.176 1 96.62 400 ILE B O 1
ATOM 6963 N N . THR B 1 401 ? 2.643 -18.031 -6.074 1 95.88 401 THR B N 1
ATOM 6964 C CA . THR B 1 401 ? 3.551 -16.906 -6.324 1 95.88 401 THR B CA 1
ATOM 6965 C C . THR B 1 401 ? 2.807 -15.734 -6.949 1 95.88 401 THR B C 1
ATOM 6967 O O . THR B 1 401 ? 1.781 -15.922 -7.609 1 95.88 401 THR B O 1
ATOM 6970 N N . PRO B 1 402 ? 3.256 -14.516 -6.68 1 95.38 402 PRO B N 1
ATOM 6971 C CA . PRO B 1 402 ? 2.559 -13.359 -7.242 1 95.38 402 PRO B CA 1
ATOM 6972 C C . PRO B 1 402 ? 2.953 -13.078 -8.688 1 95.38 402 PRO B C 1
ATOM 6974 O O . PRO B 1 402 ? 3.723 -12.148 -8.961 1 95.38 402 PRO B O 1
ATOM 6977 N N . ARG B 1 403 ? 2.301 -13.695 -9.625 1 91.56 403 ARG B N 1
ATOM 6978 C CA . ARG B 1 403 ? 2.688 -13.531 -11.016 1 91.56 403 ARG B CA 1
ATOM 6979 C C . ARG B 1 403 ? 1.736 -12.586 -11.742 1 91.56 403 ARG B C 1
ATOM 6981 O O . ARG B 1 403 ? 1.88 -12.359 -12.945 1 91.56 403 ARG B O 1
ATOM 6988 N N . GLY B 1 404 ? 0.788 -12.07 -11 1 92.62 404 GLY B N 1
ATOM 6989 C CA . GLY B 1 404 ? -0.011 -10.992 -11.555 1 92.62 404 GLY B CA 1
ATOM 6990 C C . GLY B 1 404 ? 0.735 -9.672 -11.625 1 92.62 404 GLY B C 1
ATOM 6991 O O . GLY B 1 404 ? 0.71 -8.992 -12.648 1 92.62 404 GLY B O 1
ATOM 6992 N N . THR B 1 405 ? 1.448 -9.406 -10.547 1 91.69 405 THR B N 1
ATOM 6993 C CA . THR B 1 405 ? 2.178 -8.148 -10.492 1 91.69 405 THR B CA 1
ATOM 6994 C C . THR B 1 405 ? 3.678 -8.398 -10.352 1 91.69 405 THR B C 1
ATOM 6996 O O . THR B 1 405 ? 4.492 -7.598 -10.82 1 91.69 405 THR B O 1
ATOM 6999 N N . GLY B 1 406 ? 3.996 -9.477 -9.664 1 91.88 406 GLY B N 1
ATOM 7000 C CA . GLY B 1 406 ? 5.406 -9.703 -9.398 1 91.88 406 GLY B CA 1
ATOM 7001 C C . GLY B 1 406 ? 5.953 -8.836 -8.281 1 91.88 406 GLY B C 1
ATOM 7002 O O . GLY B 1 406 ? 7.152 -8.539 -8.242 1 91.88 406 GLY B O 1
ATOM 7003 N N . SER B 1 407 ? 5.145 -8.422 -7.379 1 90.75 407 SER B N 1
ATOM 7004 C CA . SER B 1 407 ? 5.531 -7.48 -6.336 1 90.75 407 SER B CA 1
ATOM 7005 C C . SER B 1 407 ? 6.184 -8.195 -5.156 1 90.75 407 SER B C 1
ATOM 7007 O O . SER B 1 407 ? 5.898 -9.367 -4.898 1 90.75 407 SER B O 1
ATOM 7009 N N . LEU B 1 408 ? 7.047 -7.496 -4.512 1 95.12 408 LEU B N 1
ATOM 7010 C CA . LEU B 1 408 ? 7.617 -7.969 -3.254 1 95.12 408 LEU B CA 1
ATOM 7011 C C . LEU B 1 408 ? 6.641 -7.762 -2.102 1 95.12 408 LEU B C 1
ATOM 7013 O O . LEU B 1 408 ? 5.66 -7.023 -2.236 1 95.12 408 LEU B O 1
ATOM 7017 N N . GLY B 1 409 ? 6.91 -8.414 -0.996 1 96.56 409 GLY B N 1
ATOM 7018 C CA . GLY B 1 409 ? 6.082 -8.266 0.191 1 96.56 409 GLY B CA 1
ATOM 7019 C C . GLY B 1 409 ? 4.832 -9.125 0.159 1 96.56 409 GLY B C 1
ATOM 7020 O O . GLY B 1 409 ? 3.936 -8.961 0.988 1 96.56 409 GLY B O 1
ATOM 7021 N N . TYR B 1 410 ? 4.746 -10.016 -0.751 1 97.88 410 TYR B N 1
ATOM 7022 C CA . TYR B 1 410 ? 3.588 -10.875 -0.993 1 97.88 410 TYR B CA 1
ATOM 7023 C C . TYR B 1 410 ? 3.668 -12.148 -0.164 1 97.88 410 TYR B C 1
ATOM 7025 O O . TYR B 1 410 ? 2.68 -12.562 0.447 1 97.88 410 TYR B O 1
ATOM 7033 N N . ALA B 1 411 ? 4.762 -12.797 -0.077 1 98.06 411 ALA B N 1
ATOM 7034 C CA . ALA B 1 411 ? 4.898 -14.195 0.321 1 98.06 411 ALA B CA 1
ATOM 7035 C C . ALA B 1 411 ? 4.418 -14.406 1.754 1 98.06 411 ALA B C 1
ATOM 7037 O O . ALA B 1 411 ? 3.656 -15.344 2.029 1 98.06 411 ALA B O 1
ATOM 7038 N N . LEU B 1 412 ? 4.844 -13.578 2.666 1 98.19 412 LEU B N 1
ATOM 7039 C CA . LEU B 1 412 ? 4.527 -13.828 4.07 1 98.19 412 LEU B CA 1
ATOM 7040 C C . LEU B 1 412 ? 3.033 -13.68 4.328 1 98.19 412 LEU B C 1
ATOM 7042 O O . LEU B 1 412 ? 2.404 -14.57 4.898 1 98.19 412 LEU B O 1
ATOM 7046 N N . PRO B 1 413 ? 2.432 -12.547 3.881 1 98.56 413 PRO B N 1
ATOM 7047 C CA . PRO B 1 413 ? 0.984 -12.461 4.09 1 98.56 413 PRO B CA 1
ATOM 7048 C C . PRO B 1 413 ? 0.212 -13.547 3.344 1 98.56 413 PRO B C 1
ATOM 7050 O O . PRO B 1 413 ? -0.782 -14.062 3.857 1 98.56 413 PRO B O 1
ATOM 7053 N N . ALA B 1 414 ? 0.66 -13.859 2.135 1 98.69 414 ALA B N 1
ATOM 7054 C CA . ALA B 1 414 ? 0.013 -14.922 1.373 1 98.69 414 ALA B CA 1
ATOM 7055 C C . ALA B 1 414 ? 0.1 -16.25 2.111 1 98.69 414 ALA B C 1
ATOM 7057 O O . ALA B 1 414 ? -0.845 -17.047 2.09 1 98.69 414 ALA B O 1
ATOM 7058 N N . ALA B 1 415 ? 1.247 -16.516 2.756 1 98.75 415 ALA B N 1
ATOM 7059 C CA . ALA B 1 415 ? 1.423 -17.75 3.533 1 98.75 415 ALA B CA 1
ATOM 7060 C C . ALA B 1 415 ? 0.402 -17.828 4.668 1 98.75 415 ALA B C 1
ATOM 7062 O O . ALA B 1 415 ? -0.097 -18.906 4.984 1 98.75 415 ALA B O 1
ATOM 7063 N N . VAL B 1 416 ? 0.072 -16.672 5.273 1 98.69 416 VAL B N 1
ATOM 7064 C CA . VAL B 1 416 ? -0.954 -16.625 6.312 1 98.69 416 VAL B CA 1
ATOM 7065 C C . VAL B 1 416 ? -2.289 -17.094 5.742 1 98.69 416 VAL B C 1
ATOM 7067 O O . VAL B 1 416 ? -2.955 -17.953 6.328 1 98.69 416 VAL B O 1
ATOM 7070 N N . GLY B 1 417 ? -2.65 -16.531 4.582 1 98.75 417 GLY B N 1
ATOM 7071 C CA . GLY B 1 417 ? -3.898 -16.906 3.941 1 98.75 417 GLY B CA 1
ATOM 7072 C C . GLY B 1 417 ? -3.961 -18.375 3.586 1 98.75 417 GLY B C 1
ATOM 7073 O O . GLY B 1 417 ? -4.996 -19.031 3.768 1 98.75 417 GLY B O 1
ATOM 7074 N N . ALA B 1 418 ? -2.828 -18.922 3.084 1 98.69 418 ALA B N 1
ATOM 7075 C CA . ALA B 1 418 ? -2.754 -20.328 2.711 1 98.69 418 ALA B CA 1
ATOM 7076 C C . ALA B 1 418 ? -2.924 -21.219 3.934 1 98.69 418 ALA B C 1
ATOM 7078 O O . ALA B 1 418 ? -3.627 -22.234 3.875 1 98.69 418 ALA B O 1
ATOM 7079 N N . ALA B 1 419 ? -2.283 -20.859 5.043 1 98.56 419 ALA B N 1
ATOM 7080 C CA . ALA B 1 419 ? -2.359 -21.656 6.266 1 98.56 419 ALA B CA 1
ATOM 7081 C C . ALA B 1 419 ? -3.777 -21.656 6.828 1 98.56 419 ALA B C 1
ATOM 7083 O O . ALA B 1 419 ? -4.246 -22.672 7.344 1 98.56 419 ALA B O 1
ATOM 7084 N N . VAL B 1 420 ? -4.43 -20.516 6.727 1 98.12 420 VAL B N 1
ATOM 7085 C CA . VAL B 1 420 ? -5.801 -20.422 7.211 1 98.12 420 VAL B CA 1
ATOM 7086 C C . VAL B 1 420 ? -6.727 -21.266 6.34 1 98.12 420 VAL B C 1
ATOM 7088 O O . VAL B 1 420 ? -7.688 -21.859 6.836 1 98.12 420 VAL B O 1
ATOM 7091 N N . ALA B 1 421 ? -6.434 -21.359 5.059 1 98.12 421 ALA B N 1
ATOM 7092 C CA . ALA B 1 421 ? -7.238 -22.141 4.121 1 98.12 421 ALA B CA 1
ATOM 7093 C C . ALA B 1 421 ? -7.09 -23.625 4.375 1 98.12 421 ALA B C 1
ATOM 7095 O O . ALA B 1 421 ? -8.023 -24.406 4.145 1 98.12 421 ALA B O 1
ATOM 7096 N N . ARG B 1 422 ? -5.863 -24.078 4.797 1 97.88 422 ARG B N 1
ATOM 7097 C CA . ARG B 1 422 ? -5.57 -25.469 5.098 1 97.88 422 ARG B CA 1
ATOM 7098 C C . ARG B 1 422 ? -4.918 -25.609 6.473 1 97.88 422 ARG B C 1
ATOM 7100 O O . ARG B 1 422 ? -3.721 -25.891 6.57 1 97.88 422 ARG B O 1
ATOM 7107 N N . PRO B 1 423 ? -5.691 -25.547 7.547 1 95.75 423 PRO B N 1
ATOM 7108 C CA . PRO B 1 423 ? -5.133 -25.484 8.898 1 95.75 423 PRO B CA 1
ATOM 7109 C C . PRO B 1 423 ? -4.441 -26.781 9.32 1 95.75 423 PRO B C 1
ATOM 7111 O O . PRO B 1 423 ? -3.639 -26.781 10.258 1 95.75 423 PRO B O 1
ATOM 7114 N N . ASP B 1 424 ? -4.688 -27.875 8.578 1 95.69 424 ASP B N 1
ATOM 7115 C CA . ASP B 1 424 ? -4.121 -29.172 8.953 1 95.69 424 ASP B CA 1
ATOM 7116 C C . ASP B 1 424 ? -2.873 -29.484 8.125 1 95.69 424 ASP B C 1
ATOM 7118 O O . ASP B 1 424 ? -2.332 -30.594 8.195 1 95.69 424 ASP B O 1
ATOM 7122 N N . SER B 1 425 ? -2.445 -28.578 7.293 1 97.25 425 SER B N 1
ATOM 7123 C CA . SER B 1 425 ? -1.28 -28.75 6.434 1 97.25 425 SER B CA 1
ATOM 7124 C C . SER B 1 425 ? -0.195 -27.734 6.746 1 97.25 425 SER B C 1
ATOM 7126 O O . SER B 1 425 ? -0.463 -26.719 7.383 1 97.25 425 SER B O 1
ATOM 7128 N N . ALA B 1 426 ? 1.02 -28.031 6.336 1 98.19 426 ALA B N 1
ATOM 7129 C CA . ALA B 1 426 ? 2.109 -27.062 6.457 1 98.19 426 ALA B CA 1
ATOM 7130 C C . ALA B 1 426 ? 2.166 -26.141 5.242 1 98.19 426 ALA B C 1
ATOM 7132 O O . ALA B 1 426 ? 1.76 -26.531 4.145 1 98.19 426 ALA B O 1
ATOM 7133 N N . VAL B 1 427 ? 2.555 -24.969 5.48 1 98.69 427 VAL B N 1
ATOM 7134 C CA . VAL B 1 427 ? 2.867 -24.031 4.41 1 98.69 427 VAL B CA 1
ATOM 7135 C C . VAL B 1 427 ? 4.367 -23.75 4.387 1 98.69 427 VAL B C 1
ATOM 7137 O O . VAL B 1 427 ? 4.938 -23.297 5.379 1 98.69 427 VAL B O 1
ATOM 7140 N N . TRP B 1 428 ? 5.027 -24.078 3.293 1 98.75 428 TRP B N 1
ATOM 7141 C CA . TRP B 1 428 ? 6.457 -23.875 3.09 1 98.75 428 TRP B CA 1
ATOM 7142 C C . TRP B 1 428 ? 6.723 -22.594 2.316 1 98.75 428 TRP B C 1
ATOM 7144 O O . TRP B 1 428 ? 6.398 -22.5 1.131 1 98.75 428 TRP B O 1
ATOM 7154 N N . THR B 1 429 ? 7.367 -21.625 2.979 1 98.44 429 THR B N 1
ATOM 7155 C CA . THR B 1 429 ? 7.531 -20.297 2.395 1 98.44 429 THR B CA 1
ATOM 7156 C C . THR B 1 429 ? 9.008 -20.016 2.123 1 98.44 429 THR B C 1
ATOM 7158 O O . THR B 1 429 ? 9.859 -20.234 2.984 1 98.44 429 THR B O 1
ATOM 7161 N N . LEU B 1 430 ? 9.305 -19.594 0.966 1 98.12 430 LEU B N 1
ATOM 7162 C CA . LEU B 1 430 ? 10.609 -19.062 0.586 1 98.12 430 LEU B CA 1
ATOM 7163 C C . LEU B 1 430 ? 10.516 -17.562 0.308 1 98.12 430 LEU B C 1
ATOM 7165 O O . LEU B 1 430 ? 9.828 -17.141 -0.622 1 98.12 430 LEU B O 1
ATOM 7169 N N . VAL B 1 431 ? 11.203 -16.734 1.136 1 97.81 431 VAL B N 1
ATOM 7170 C CA . VAL B 1 431 ? 11.094 -15.281 1.026 1 97.81 431 VAL B CA 1
ATOM 7171 C C . VAL B 1 431 ? 12.484 -14.656 1.108 1 97.81 431 VAL B C 1
ATOM 7173 O O . VAL B 1 431 ? 13.336 -15.125 1.861 1 97.81 431 VAL B O 1
ATOM 7176 N N . GLY B 1 432 ? 12.75 -13.664 0.283 1 96.31 432 GLY B N 1
ATOM 7177 C CA . GLY B 1 432 ? 13.977 -12.883 0.4 1 96.31 432 GLY B CA 1
ATOM 7178 C C . GLY B 1 432 ? 13.906 -11.828 1.489 1 96.31 432 GLY B C 1
ATOM 7179 O O . GLY B 1 432 ? 12.82 -11.422 1.904 1 96.31 432 GLY B O 1
ATOM 7180 N N . ASP B 1 433 ? 15.094 -11.344 1.887 1 95.19 433 ASP B N 1
ATOM 7181 C CA . ASP B 1 433 ? 15.148 -10.312 2.916 1 95.19 433 ASP B CA 1
ATOM 7182 C C . ASP B 1 433 ? 14.492 -9.016 2.434 1 95.19 433 ASP B C 1
ATOM 7184 O O . ASP B 1 433 ? 13.914 -8.273 3.229 1 95.19 433 ASP B O 1
ATOM 7188 N N . GLY B 1 434 ? 14.586 -8.711 1.135 1 94.62 434 GLY B N 1
ATOM 7189 C CA . GLY B 1 434 ? 13.914 -7.543 0.591 1 94.62 434 GLY B CA 1
ATOM 7190 C C . GLY B 1 434 ? 12.406 -7.594 0.746 1 94.62 434 GLY B C 1
ATOM 7191 O O . GLY B 1 434 ? 11.797 -6.637 1.22 1 94.62 434 GLY B O 1
ATOM 7192 N N . GLY B 1 435 ? 11.805 -8.703 0.306 1 95.44 435 GLY B N 1
ATOM 7193 C CA . GLY B 1 435 ? 10.367 -8.883 0.461 1 95.44 435 GLY B CA 1
ATOM 7194 C C . GLY B 1 435 ? 9.93 -8.922 1.912 1 95.44 435 GLY B C 1
ATOM 7195 O O . GLY B 1 435 ? 8.867 -8.391 2.256 1 95.44 435 GLY B O 1
ATOM 7196 N N . LEU B 1 436 ? 10.727 -9.531 2.766 1 96.94 436 LEU B N 1
ATOM 7197 C CA . LEU B 1 436 ? 10.406 -9.625 4.188 1 96.94 436 LEU B CA 1
ATOM 7198 C C . LEU B 1 436 ? 10.336 -8.234 4.816 1 96.94 436 LEU B C 1
ATOM 7200 O O . LEU B 1 436 ? 9.484 -7.98 5.676 1 96.94 436 LEU B O 1
ATOM 7204 N N . ALA B 1 437 ? 11.188 -7.363 4.418 1 96.12 437 ALA B N 1
ATOM 7205 C CA . ALA B 1 437 ? 11.234 -6.016 4.984 1 96.12 437 ALA B CA 1
ATOM 7206 C C . ALA B 1 437 ? 9.938 -5.266 4.723 1 96.12 437 ALA B C 1
ATOM 7208 O O . ALA B 1 437 ? 9.562 -4.371 5.484 1 96.12 437 ALA B O 1
ATOM 7209 N N . MET B 1 438 ? 9.195 -5.648 3.705 1 96.44 438 MET B N 1
ATOM 7210 C CA . MET B 1 438 ? 7.941 -4.988 3.359 1 96.44 438 MET B CA 1
ATOM 7211 C C . MET B 1 438 ? 6.793 -5.52 4.211 1 96.44 438 MET B C 1
ATOM 7213 O O . MET B 1 438 ? 5.727 -4.91 4.27 1 96.44 438 MET B O 1
ATOM 7217 N N . SER B 1 439 ? 7.008 -6.641 4.844 1 96.88 439 SER B N 1
ATOM 7218 C CA . SER B 1 439 ? 5.902 -7.266 5.562 1 96.88 439 SER B CA 1
ATOM 7219 C C . SER B 1 439 ? 6.344 -7.766 6.934 1 96.88 439 SER B C 1
ATOM 7221 O O . SER B 1 439 ? 5.797 -8.742 7.453 1 96.88 439 SER B O 1
ATOM 7223 N N . THR B 1 440 ? 7.305 -7.137 7.555 1 97 440 THR B N 1
ATOM 7224 C CA . THR B 1 440 ? 7.883 -7.578 8.82 1 97 440 THR B CA 1
ATOM 7225 C C . THR B 1 440 ? 6.809 -7.699 9.891 1 97 440 THR B C 1
ATOM 7227 O O . THR B 1 440 ? 6.844 -8.617 10.711 1 97 440 THR B O 1
ATOM 7230 N N . GLY B 1 441 ? 5.871 -6.773 9.875 1 95.94 441 GLY B N 1
ATOM 7231 C CA . GLY B 1 441 ? 4.824 -6.781 10.883 1 95.94 441 GLY B CA 1
ATOM 7232 C C . GLY B 1 441 ? 4.012 -8.062 10.883 1 95.94 441 GLY B C 1
ATOM 7233 O O . GLY B 1 441 ? 3.508 -8.484 11.93 1 95.94 441 GLY B O 1
ATOM 7234 N N . GLU B 1 442 ? 3.91 -8.758 9.773 1 97.5 442 GLU B N 1
ATOM 7235 C CA . GLU B 1 442 ? 3.074 -9.945 9.641 1 97.5 442 GLU B CA 1
ATOM 7236 C C . GLU B 1 442 ? 3.711 -11.148 10.336 1 97.5 442 GLU B C 1
ATOM 7238 O O . GLU B 1 442 ? 3.051 -12.164 10.562 1 97.5 442 GLU B O 1
ATOM 7243 N N . LEU B 1 443 ? 5.008 -11.055 10.703 1 98.06 443 LEU B N 1
ATOM 7244 C CA . LEU B 1 443 ? 5.602 -12.086 11.547 1 98.06 443 LEU B CA 1
ATOM 7245 C C . LEU B 1 443 ? 4.82 -12.234 12.844 1 98.06 443 LEU B C 1
ATOM 7247 O O . LEU B 1 443 ? 4.688 -13.344 13.367 1 98.06 443 LEU B O 1
ATOM 7251 N N . GLU B 1 444 ? 4.324 -11.117 13.352 1 97.62 444 GLU B N 1
ATOM 7252 C CA . GLU B 1 444 ? 3.5 -11.172 14.555 1 97.62 444 GLU B CA 1
ATOM 7253 C C . GLU B 1 444 ? 2.197 -11.93 14.297 1 97.62 444 GLU B C 1
ATOM 7255 O O . GLU B 1 444 ? 1.751 -12.711 15.141 1 97.62 444 GLU B O 1
ATOM 7260 N N . THR B 1 445 ? 1.531 -11.688 13.156 1 97.25 445 THR B N 1
ATOM 7261 C CA . THR B 1 445 ? 0.303 -12.391 12.812 1 97.25 445 THR B CA 1
ATOM 7262 C C . THR B 1 445 ? 0.531 -13.898 12.805 1 97.25 445 THR B C 1
ATOM 7264 O O . THR B 1 445 ? -0.293 -14.664 13.312 1 97.25 445 THR B O 1
ATOM 7267 N N . ILE B 1 446 ? 1.656 -14.289 12.242 1 98.06 446 ILE B N 1
ATOM 7268 C CA . ILE B 1 446 ? 2.008 -15.703 12.148 1 98.06 446 ILE B CA 1
ATOM 7269 C C . ILE B 1 446 ? 2.201 -16.281 13.539 1 98.06 446 ILE B C 1
ATOM 7271 O O . ILE B 1 446 ? 1.664 -17.344 13.859 1 98.06 446 ILE B O 1
ATOM 7275 N N . ALA B 1 447 ? 2.941 -15.602 14.359 1 97.62 447 ALA B N 1
ATOM 7276 C CA . ALA B 1 447 ? 3.193 -16.047 15.727 1 97.62 447 ALA B CA 1
ATOM 7277 C C . ALA B 1 447 ? 1.898 -16.109 16.531 1 97.62 447 ALA B C 1
ATOM 7279 O O . ALA B 1 447 ? 1.636 -17.094 17.219 1 97.62 447 ALA B O 1
ATOM 7280 N N . ARG B 1 448 ? 1.103 -15.055 16.438 1 96.62 448 ARG B N 1
ATOM 7281 C CA . ARG B 1 448 ? -0.141 -14.914 17.188 1 96.62 448 ARG B CA 1
ATOM 7282 C C . ARG B 1 448 ? -1.101 -16.062 16.875 1 96.62 448 ARG B C 1
ATOM 7284 O O . ARG B 1 448 ? -1.729 -16.609 17.781 1 96.62 448 ARG B O 1
ATOM 7291 N N . LEU B 1 449 ? -1.203 -16.438 15.617 1 96.19 449 LEU B N 1
ATOM 7292 C CA . LEU B 1 449 ? -2.168 -17.453 15.195 1 96.19 449 LEU B CA 1
ATOM 7293 C C . LEU B 1 449 ? -1.583 -18.859 15.328 1 96.19 449 LEU B C 1
ATOM 7295 O O . LEU B 1 449 ? -2.299 -19.844 15.172 1 96.19 449 LEU B O 1
ATOM 7299 N N . GLY B 1 450 ? -0.278 -18.953 15.578 1 96.69 450 GLY B N 1
ATOM 7300 C CA . GLY B 1 450 ? 0.365 -20.25 15.719 1 96.69 450 GLY B CA 1
ATOM 7301 C C . GLY B 1 450 ? 0.264 -21.109 14.477 1 96.69 450 GLY B C 1
ATOM 7302 O O . GLY B 1 450 ? 0.062 -22.328 14.562 1 96.69 450 GLY B O 1
ATOM 7303 N N . LEU B 1 451 ? 0.342 -20.484 13.344 1 97.06 451 LEU B N 1
ATOM 7304 C CA . LEU B 1 451 ? 0.139 -21.172 12.07 1 97.06 451 LEU B CA 1
ATOM 7305 C C . LEU B 1 451 ? 1.295 -22.109 11.773 1 97.06 451 LEU B C 1
ATOM 7307 O O . LEU B 1 451 ? 2.443 -21.828 12.117 1 97.06 451 LEU B O 1
ATOM 7311 N N . ASN B 1 452 ? 1.024 -23.266 11.156 1 98.06 452 ASN B N 1
ATOM 7312 C CA . ASN B 1 452 ? 2.049 -24.234 10.758 1 98.06 452 ASN B CA 1
ATOM 7313 C C . ASN B 1 452 ? 2.805 -23.766 9.523 1 98.06 452 ASN B C 1
ATOM 7315 O O . ASN B 1 452 ? 2.729 -24.391 8.469 1 98.06 452 ASN B O 1
ATOM 7319 N N . LEU B 1 453 ? 3.57 -22.703 9.672 1 98.38 453 LEU B N 1
ATOM 7320 C CA . LEU B 1 453 ? 4.348 -22.078 8.609 1 98.38 453 LEU B CA 1
ATOM 7321 C C . LEU B 1 453 ? 5.836 -22.375 8.781 1 98.38 453 LEU B C 1
ATOM 7323 O O . LEU B 1 453 ? 6.406 -22.078 9.836 1 98.38 453 LEU B O 1
ATOM 7327 N N . LYS B 1 454 ? 6.398 -22.984 7.777 1 98.75 454 LYS B N 1
ATOM 7328 C CA . LYS B 1 454 ? 7.844 -23.172 7.68 1 98.75 454 LYS B CA 1
ATOM 7329 C C . LYS B 1 454 ? 8.469 -22.141 6.746 1 98.75 454 LYS B C 1
ATOM 7331 O O . LYS B 1 454 ? 8.359 -22.266 5.523 1 98.75 454 LYS B O 1
ATOM 7336 N N . ILE B 1 455 ? 9.125 -21.156 7.352 1 98.56 455 ILE B N 1
ATOM 7337 C CA . ILE B 1 455 ? 9.594 -20 6.594 1 98.56 455 ILE B CA 1
ATOM 7338 C C . ILE B 1 455 ? 11.109 -20.062 6.422 1 98.56 455 ILE B C 1
ATOM 7340 O O . ILE B 1 455 ? 11.844 -20.188 7.406 1 98.56 455 ILE B O 1
ATOM 7344 N N . THR B 1 456 ? 11.555 -20.031 5.23 1 98.44 456 THR B N 1
ATOM 7345 C CA . THR B 1 456 ? 12.969 -19.844 4.938 1 98.44 456 THR B CA 1
ATOM 7346 C C . THR B 1 456 ? 13.219 -18.438 4.398 1 98.44 456 THR B C 1
ATOM 7348 O O . THR B 1 456 ? 12.68 -18.062 3.357 1 98.44 456 THR B O 1
ATOM 7351 N N . ILE B 1 457 ? 14.031 -17.688 5.094 1 98.12 457 ILE B N 1
ATOM 7352 C CA . ILE B 1 457 ? 14.453 -16.344 4.684 1 98.12 457 ILE B CA 1
ATOM 7353 C C . ILE B 1 457 ? 15.789 -16.438 3.951 1 98.12 457 ILE B C 1
ATOM 7355 O O . ILE B 1 457 ? 16.797 -16.875 4.523 1 98.12 457 ILE B O 1
ATOM 7359 N N . LEU B 1 458 ? 15.773 -16.094 2.713 1 97.38 458 LEU B N 1
ATOM 7360 C CA . LEU B 1 458 ? 17.016 -15.93 1.961 1 97.38 458 LEU B CA 1
ATOM 7361 C C . LEU B 1 458 ? 17.625 -14.562 2.211 1 97.38 458 LEU B C 1
ATOM 7363 O O . LEU B 1 458 ? 17.234 -13.578 1.583 1 97.38 458 LEU B O 1
ATOM 7367 N N . ASP B 1 459 ? 18.641 -14.508 3.045 1 96.62 459 ASP B N 1
ATOM 7368 C CA . ASP B 1 459 ? 19.234 -13.242 3.475 1 96.62 459 ASP B CA 1
ATOM 7369 C C . ASP B 1 459 ? 20.547 -12.969 2.74 1 96.62 459 ASP B C 1
ATOM 7371 O O . ASP B 1 459 ? 21.594 -13.516 3.107 1 96.62 459 ASP B O 1
ATOM 7375 N N . ASN B 1 460 ? 20.484 -12.18 1.744 1 93.5 460 ASN B N 1
ATOM 7376 C CA . ASN B 1 460 ? 21.688 -11.773 1.042 1 93.5 460 ASN B CA 1
ATOM 7377 C C . ASN B 1 460 ? 21.953 -10.273 1.196 1 93.5 460 ASN B C 1
ATOM 7379 O O . ASN B 1 460 ? 22.938 -9.758 0.67 1 93.5 460 ASN B O 1
ATOM 7383 N N . GLY B 1 461 ? 21.031 -9.578 1.859 1 93.12 461 GLY B N 1
ATOM 7384 C CA . GLY B 1 461 ? 21.219 -8.18 2.195 1 93.12 461 GLY B CA 1
ATOM 7385 C C . GLY B 1 461 ? 21.031 -7.25 1.013 1 93.12 461 GLY B C 1
ATOM 7386 O O . GLY B 1 461 ? 21.484 -6.102 1.039 1 93.12 461 GLY B O 1
ATOM 7387 N N . ARG B 1 462 ? 20.406 -7.75 -0.071 1 92.69 462 ARG B N 1
ATOM 7388 C CA . ARG B 1 462 ? 20.234 -6.977 -1.297 1 92.69 462 ARG B CA 1
ATOM 7389 C C . ARG B 1 462 ? 18.859 -7.227 -1.911 1 92.69 462 ARG B C 1
ATOM 7391 O O . ARG B 1 462 ? 18.172 -8.188 -1.543 1 92.69 462 ARG B O 1
ATOM 7398 N N . LEU B 1 463 ? 18.453 -6.27 -2.734 1 93.44 463 LEU B N 1
ATOM 7399 C CA . LEU B 1 463 ? 17.469 -6.621 -3.756 1 93.44 463 LEU B CA 1
ATOM 7400 C C . LEU B 1 463 ? 18.141 -7.355 -4.914 1 93.44 463 LEU B C 1
ATOM 7402 O O . LEU B 1 463 ? 18.266 -6.805 -6.012 1 93.44 463 LEU B O 1
ATOM 7406 N N . ASN B 1 464 ? 18.391 -8.555 -4.664 1 92.88 464 ASN B N 1
ATOM 7407 C CA . ASN B 1 464 ? 19.391 -9.273 -5.453 1 92.88 464 ASN B CA 1
ATOM 7408 C C . ASN B 1 464 ? 18.953 -9.422 -6.906 1 92.88 464 ASN B C 1
ATOM 7410 O O . ASN B 1 464 ? 19.75 -9.25 -7.824 1 92.88 464 ASN B O 1
ATOM 7414 N N . LEU B 1 465 ? 17.75 -9.797 -7.098 1 92.12 465 LEU B N 1
ATOM 7415 C CA . LEU B 1 465 ? 17.281 -9.945 -8.477 1 92.12 465 LEU B CA 1
ATOM 7416 C C . LEU B 1 465 ? 17.422 -8.633 -9.234 1 92.12 465 LEU B C 1
ATOM 7418 O O . LEU B 1 465 ? 17.875 -8.625 -10.383 1 92.12 465 LEU B O 1
ATOM 7422 N N . ILE B 1 466 ? 17.062 -7.531 -8.609 1 91.94 466 ILE B N 1
ATOM 7423 C CA . ILE B 1 466 ? 17.141 -6.215 -9.227 1 91.94 466 ILE B CA 1
ATOM 7424 C C . ILE B 1 466 ? 18.609 -5.844 -9.477 1 91.94 466 ILE B C 1
ATOM 7426 O O . ILE B 1 466 ? 18.953 -5.316 -10.531 1 91.94 466 ILE B O 1
ATOM 7430 N N . ASP B 1 467 ? 19.438 -6.129 -8.555 1 92.12 467 ASP B N 1
ATOM 7431 C CA . ASP B 1 467 ? 20.859 -5.836 -8.695 1 92.12 467 ASP B CA 1
ATOM 7432 C C . ASP B 1 467 ? 21.469 -6.648 -9.836 1 92.12 467 ASP B C 1
ATOM 7434 O O . ASP B 1 467 ? 22.344 -6.152 -10.562 1 92.12 467 ASP B O 1
ATOM 7438 N N . GLN B 1 468 ? 21.047 -7.918 -9.914 1 91.31 468 GLN B N 1
ATOM 7439 C CA . GLN B 1 468 ? 21.547 -8.75 -11 1 91.31 468 GLN B CA 1
ATOM 7440 C C . GLN B 1 468 ? 21.156 -8.172 -12.359 1 91.31 468 GLN B C 1
ATOM 7442 O O . GLN B 1 468 ? 21.984 -8.125 -13.281 1 91.31 468 GLN B O 1
ATOM 7447 N N . HIS B 1 469 ? 19.953 -7.734 -12.461 1 91.12 469 HIS B N 1
ATOM 7448 C CA . HIS B 1 469 ? 19.516 -7.094 -13.695 1 91.12 469 HIS B CA 1
ATOM 7449 C C . HIS B 1 469 ? 20.312 -5.816 -13.961 1 91.12 469 HIS B C 1
ATOM 7451 O O . HIS B 1 469 ? 20.703 -5.547 -15.094 1 91.12 469 HIS B O 1
ATOM 7457 N N . ALA B 1 470 ? 20.516 -5.051 -12.945 1 90.56 470 ALA B N 1
ATOM 7458 C CA . ALA B 1 470 ? 21.25 -3.789 -13.078 1 90.56 470 ALA B CA 1
ATOM 7459 C C . ALA B 1 470 ? 22.688 -4.027 -13.539 1 90.56 470 ALA B C 1
ATOM 7461 O O . ALA B 1 470 ? 23.188 -3.318 -14.414 1 90.56 470 ALA B O 1
ATOM 7462 N N . ILE B 1 471 ? 23.312 -4.973 -12.984 1 89.12 471 ILE B N 1
ATOM 7463 C CA . ILE B 1 471 ? 24.703 -5.297 -13.32 1 89.12 471 ILE B CA 1
ATOM 7464 C C . ILE B 1 471 ? 24.781 -5.73 -14.781 1 89.12 471 ILE B C 1
ATOM 7466 O O . ILE B 1 471 ? 25.656 -5.266 -15.523 1 89.12 471 ILE B O 1
ATOM 7470 N N . HIS B 1 472 ? 23.875 -6.555 -15.18 1 88.94 472 HIS B N 1
ATOM 7471 C CA . HIS B 1 472 ? 23.938 -7.102 -16.531 1 88.94 472 HIS B CA 1
ATOM 7472 C C . HIS B 1 472 ? 23.5 -6.07 -17.562 1 88.94 472 HIS B C 1
ATOM 7474 O O . HIS B 1 472 ? 24.016 -6.059 -18.688 1 88.94 472 HIS B O 1
ATOM 7480 N N . HIS B 1 473 ? 22.609 -5.18 -17.172 1 85.75 473 HIS B N 1
ATOM 7481 C CA . HIS B 1 473 ? 22.094 -4.184 -18.109 1 85.75 473 HIS B CA 1
ATOM 7482 C C . HIS B 1 473 ? 22.984 -2.939 -18.125 1 85.75 473 HIS B C 1
ATOM 7484 O O . HIS B 1 473 ? 23.172 -2.318 -19.172 1 85.75 473 HIS B O 1
ATOM 7490 N N . HIS B 1 474 ? 23.469 -2.566 -16.938 1 85.62 474 HIS B N 1
ATOM 7491 C CA . HIS B 1 474 ? 24.094 -1.254 -16.844 1 85.62 474 HIS B CA 1
ATOM 7492 C C . HIS B 1 474 ? 25.516 -1.362 -16.281 1 85.62 474 HIS B C 1
ATOM 7494 O O . HIS B 1 474 ? 26.203 -0.351 -16.125 1 85.62 474 HIS B O 1
ATOM 7500 N N . GLY B 1 475 ? 25.938 -2.516 -15.938 1 83.69 475 GLY B N 1
ATOM 7501 C CA . GLY B 1 475 ? 27.312 -2.758 -15.555 1 83.69 475 GLY B CA 1
ATOM 7502 C C . GLY B 1 475 ? 27.578 -2.545 -14.07 1 83.69 475 GLY B C 1
ATOM 7503 O O . GLY B 1 475 ? 28.688 -2.771 -13.594 1 83.69 475 GLY B O 1
ATOM 7504 N N . ALA B 1 476 ? 26.594 -2.068 -13.344 1 81.56 476 ALA B N 1
ATOM 7505 C CA . ALA B 1 476 ? 26.766 -1.856 -11.914 1 81.56 476 ALA B CA 1
ATOM 7506 C C . ALA B 1 476 ? 25.469 -2.094 -11.164 1 81.56 476 ALA B C 1
ATOM 7508 O O . ALA B 1 476 ? 24.375 -1.962 -11.734 1 81.56 476 ALA B O 1
ATOM 7509 N N . ALA B 1 477 ? 25.781 -2.453 -9.898 1 78.06 477 ALA B N 1
ATOM 7510 C CA . ALA B 1 477 ? 24.609 -2.631 -9.039 1 78.06 477 ALA B CA 1
ATOM 7511 C C . ALA B 1 477 ? 23.844 -1.316 -8.867 1 78.06 477 ALA B C 1
ATOM 7513 O O . ALA B 1 477 ? 24.438 -0.238 -8.953 1 78.06 477 ALA B O 1
ATOM 7514 N N . ALA B 1 478 ? 22.578 -1.375 -8.859 1 69.69 478 ALA B N 1
ATOM 7515 C CA . ALA B 1 478 ? 21.75 -0.172 -8.781 1 69.69 478 ALA B CA 1
ATOM 7516 C C . ALA B 1 478 ? 21.797 0.429 -7.375 1 69.69 478 ALA B C 1
ATOM 7518 O O . ALA B 1 478 ? 22.281 1.54 -7.184 1 69.69 478 ALA B O 1
ATOM 7519 N N . VAL B 1 479 ? 21.094 0.253 -6.367 1 71.75 479 VAL B N 1
ATOM 7520 C CA . VAL B 1 479 ? 21.016 1.136 -5.207 1 71.75 479 VAL B CA 1
ATOM 7521 C C . VAL B 1 479 ? 20.984 0.305 -3.926 1 71.75 479 VAL B C 1
ATOM 7523 O O . VAL B 1 479 ? 21.25 0.819 -2.84 1 71.75 479 VAL B O 1
ATOM 7526 N N . SER B 1 480 ? 20.875 -1.068 -4.012 1 74.81 480 SER B N 1
ATOM 7527 C CA . SER B 1 480 ? 20.656 -1.799 -2.768 1 74.81 480 SER B CA 1
ATOM 7528 C C . SER B 1 480 ? 21.969 -2.221 -2.129 1 74.81 480 SER B C 1
ATOM 7530 O O . SER B 1 480 ? 21.984 -2.869 -1.082 1 74.81 480 SER B O 1
ATOM 7532 N N . ARG B 1 481 ? 23.031 -1.75 -2.725 1 71.75 481 ARG B N 1
ATOM 7533 C CA . ARG B 1 481 ? 24.359 -2.047 -2.188 1 71.75 481 ARG B CA 1
ATOM 7534 C C . ARG B 1 481 ? 24.578 -1.346 -0.853 1 71.75 481 ARG B C 1
ATOM 7536 O O . ARG B 1 481 ? 25.406 -1.775 -0.049 1 71.75 481 ARG B O 1
ATOM 7543 N N . ASP B 1 482 ? 23.703 -0.418 -0.602 1 78.25 482 ASP B N 1
ATOM 7544 C CA . ASP B 1 482 ? 23.906 0.409 0.582 1 78.25 482 ASP B CA 1
ATOM 7545 C C . ASP B 1 482 ? 23.109 -0.118 1.772 1 78.25 482 ASP B C 1
ATOM 7547 O O . ASP B 1 482 ? 23.266 0.368 2.895 1 78.25 482 ASP B O 1
ATOM 7551 N N . PHE B 1 483 ? 22.328 -1.142 1.528 1 89.88 483 PHE B N 1
ATOM 7552 C CA . PHE B 1 483 ? 21.547 -1.671 2.645 1 89.88 483 PHE B CA 1
ATOM 7553 C C . PHE B 1 483 ? 22.469 -2.184 3.746 1 89.88 483 PHE B C 1
ATOM 7555 O O . PHE B 1 483 ? 23.547 -2.705 3.467 1 89.88 483 PHE B O 1
ATOM 7562 N N . ILE B 1 484 ? 22.016 -1.935 4.938 1 91.19 484 ILE B N 1
ATOM 7563 C CA . ILE B 1 484 ? 22.797 -2.475 6.047 1 91.19 484 ILE B CA 1
ATOM 7564 C C . ILE B 1 484 ? 22.188 -3.801 6.504 1 91.19 484 ILE B C 1
ATOM 7566 O O . ILE B 1 484 ? 21.031 -4.102 6.191 1 91.19 484 ILE B O 1
ATOM 7570 N N . GLY B 1 485 ? 23 -4.543 7.188 1 89.94 485 GLY B N 1
ATOM 7571 C CA . GLY B 1 485 ? 22.562 -5.848 7.648 1 89.94 485 GLY B CA 1
ATOM 7572 C C . GLY B 1 485 ? 21.484 -5.773 8.727 1 89.94 485 GLY B C 1
ATOM 7573 O O . GLY B 1 485 ? 21.547 -4.91 9.602 1 89.94 485 GLY B O 1
ATOM 7574 N N . ILE B 1 486 ? 20.484 -6.582 8.594 1 94.25 486 ILE B N 1
ATOM 7575 C CA . ILE B 1 486 ? 19.438 -6.77 9.602 1 94.25 486 ILE B CA 1
ATOM 7576 C C . ILE B 1 486 ? 19.562 -8.164 10.211 1 94.25 486 ILE B C 1
ATOM 7578 O O . ILE B 1 486 ? 19.703 -9.156 9.492 1 94.25 486 ILE B O 1
ATOM 7582 N N . ASP B 1 487 ? 19.625 -8.242 11.461 1 97 487 ASP B N 1
ATOM 7583 C CA . ASP B 1 487 ? 19.609 -9.547 12.117 1 97 487 ASP B CA 1
ATOM 7584 C C . ASP B 1 487 ? 18.188 -10.102 12.195 1 97 487 ASP B C 1
ATOM 7586 O O . ASP B 1 487 ? 17.531 -9.984 13.234 1 97 487 ASP B O 1
ATOM 7590 N N . TRP B 1 488 ? 17.844 -10.773 11.18 1 97.75 488 TRP B N 1
ATOM 7591 C CA . TRP B 1 488 ? 16.484 -11.297 11.07 1 97.75 488 TRP B CA 1
ATOM 7592 C C . TRP B 1 488 ? 16.219 -12.336 12.156 1 97.75 488 TRP B C 1
ATOM 7594 O O . TRP B 1 488 ? 15.07 -12.508 12.586 1 97.75 488 TRP B O 1
ATOM 7604 N N . SER B 1 489 ? 17.234 -13.07 12.609 1 97.44 489 SER B N 1
ATOM 7605 C CA . SER B 1 489 ? 17.062 -14.031 13.695 1 97.44 489 SER B CA 1
ATOM 7606 C C . SER B 1 489 ? 16.609 -13.336 14.977 1 97.44 489 SER B C 1
ATOM 7608 O O . SER B 1 489 ? 15.703 -13.812 15.664 1 97.44 489 SER B O 1
ATOM 7610 N N . MET B 1 490 ? 17.234 -12.25 15.25 1 97 490 MET B N 1
ATOM 7611 C CA . MET B 1 490 ? 16.875 -11.484 16.438 1 97 490 MET B CA 1
ATOM 7612 C C . MET B 1 490 ? 15.461 -10.938 16.328 1 97 490 MET B C 1
ATOM 7614 O O . MET B 1 490 ? 14.727 -10.906 17.328 1 97 490 MET B O 1
ATOM 7618 N N . ILE B 1 491 ? 15.125 -10.484 15.156 1 97.75 491 ILE B N 1
ATOM 7619 C CA . ILE B 1 491 ? 13.789 -9.938 14.953 1 97.75 491 ILE B CA 1
ATOM 7620 C C . ILE B 1 491 ? 12.742 -11.023 15.164 1 97.75 491 ILE B C 1
ATOM 7622 O O . ILE B 1 491 ? 11.734 -10.805 15.852 1 97.75 491 ILE B O 1
ATOM 7626 N N . CYS B 1 492 ? 12.938 -12.164 14.539 1 97.75 492 CYS B N 1
ATOM 7627 C CA . CYS B 1 492 ? 12 -13.266 14.703 1 97.75 492 CYS B CA 1
ATOM 7628 C C . CYS B 1 492 ? 11.898 -13.688 16.172 1 97.75 492 CYS B C 1
ATOM 7630 O O . CYS B 1 492 ? 10.805 -13.945 16.672 1 97.75 492 CYS B O 1
ATOM 7632 N N . GLY B 1 493 ? 13.016 -13.711 16.844 1 96.44 493 GLY B N 1
ATOM 7633 C CA . GLY B 1 493 ? 13.016 -14.008 18.266 1 96.44 493 GLY B CA 1
ATOM 7634 C C . GLY B 1 493 ? 12.258 -12.984 19.094 1 96.44 493 GLY B C 1
ATOM 7635 O O . GLY B 1 493 ? 11.562 -13.336 20.047 1 96.44 493 GLY B O 1
ATOM 7636 N N . ALA B 1 494 ? 12.383 -11.727 18.688 1 96.44 494 ALA B N 1
ATOM 7637 C CA . ALA B 1 494 ? 11.727 -10.625 19.391 1 96.44 494 ALA B CA 1
ATOM 7638 C C . ALA B 1 494 ? 10.211 -10.742 19.312 1 96.44 494 ALA B C 1
ATOM 7640 O O . ALA B 1 494 ? 9.484 -10.133 20.094 1 96.44 494 ALA B O 1
ATOM 7641 N N . ILE B 1 495 ? 9.758 -11.531 18.391 1 96.44 495 ILE B N 1
ATOM 7642 C CA . ILE B 1 495 ? 8.32 -11.695 18.156 1 96.44 495 ILE B CA 1
ATOM 7643 C C . ILE B 1 495 ? 7.863 -13.047 18.703 1 96.44 495 ILE B C 1
ATOM 7645 O O . ILE B 1 495 ? 6.664 -13.336 18.734 1 96.44 495 ILE B O 1
ATOM 7649 N N . GLY B 1 496 ? 8.773 -13.898 19.078 1 95.94 496 GLY B N 1
ATOM 7650 C CA . GLY B 1 496 ? 8.445 -15.172 19.703 1 95.94 496 GLY B CA 1
ATOM 7651 C C . GLY B 1 496 ? 8.398 -16.328 18.703 1 95.94 496 GLY B C 1
ATOM 7652 O O . GLY B 1 496 ? 7.777 -17.359 18.984 1 95.94 496 GLY B O 1
ATOM 7653 N N . LEU B 1 497 ? 9.016 -16.188 17.578 1 97.88 497 LEU B N 1
ATOM 7654 C CA . LEU B 1 497 ? 9.055 -17.25 16.578 1 97.88 497 LEU B CA 1
ATOM 7655 C C . LEU B 1 497 ? 10.297 -18.125 16.75 1 97.88 497 LEU B C 1
ATOM 7657 O O . LEU B 1 497 ? 11.391 -17.594 16.969 1 97.88 497 LEU B O 1
ATOM 7661 N N . PRO B 1 498 ? 10.141 -19.484 16.766 1 98.06 498 PRO B N 1
ATOM 7662 C CA . PRO B 1 498 ? 11.352 -20.312 16.688 1 98.06 498 PRO B CA 1
ATOM 7663 C C . PRO B 1 498 ? 12.195 -20.016 15.453 1 98.06 498 PRO B C 1
ATOM 7665 O O . PRO B 1 498 ? 11.656 -19.922 14.344 1 98.06 498 PRO B O 1
ATOM 7668 N N . VAL B 1 499 ? 13.477 -19.812 15.688 1 98.12 499 VAL B N 1
ATOM 7669 C CA . VAL B 1 499 ? 14.32 -19.391 14.57 1 98.12 499 VAL B CA 1
ATOM 7670 C C . VAL B 1 499 ? 15.656 -20.141 14.633 1 98.12 499 VAL B C 1
ATOM 7672 O O . VAL B 1 499 ? 16.188 -20.391 15.719 1 98.12 499 VAL B O 1
ATOM 7675 N N . MET B 1 500 ? 16.125 -20.531 13.5 1 97.25 500 MET B N 1
ATOM 7676 C CA . MET B 1 500 ? 17.438 -21.141 13.273 1 97.25 500 MET B CA 1
ATOM 7677 C C . MET B 1 500 ? 18.188 -20.391 12.18 1 97.25 500 MET B C 1
ATOM 7679 O O . MET B 1 500 ? 17.594 -19.906 11.219 1 97.25 500 MET B O 1
ATOM 7683 N N . ARG B 1 501 ? 19.422 -20.25 12.359 1 97 501 ARG B N 1
ATOM 7684 C CA . ARG B 1 501 ? 20.266 -19.656 11.328 1 97 501 ARG B CA 1
ATOM 7685 C C . ARG B 1 501 ? 21.234 -20.688 10.75 1 97 501 ARG B C 1
ATOM 7687 O O . ARG B 1 501 ? 21.719 -21.578 11.461 1 97 501 ARG B O 1
ATOM 7694 N N . SER B 1 502 ? 21.453 -20.625 9.445 1 96.75 502 SER B N 1
ATOM 7695 C CA . SER B 1 502 ? 22.422 -21.5 8.797 1 96.75 502 SER B CA 1
ATOM 7696 C C . SER B 1 502 ? 23.203 -20.766 7.715 1 96.75 502 SER B C 1
ATOM 7698 O O . SER B 1 502 ? 22.641 -19.953 6.977 1 96.75 502 SER B O 1
ATOM 7700 N N . ASP B 1 503 ? 24.484 -21.047 7.605 1 94.19 503 ASP B N 1
ATOM 7701 C CA . ASP B 1 503 ? 25.328 -20.547 6.539 1 94.19 503 ASP B CA 1
ATOM 7702 C C . ASP B 1 503 ? 25.625 -21.625 5.508 1 94.19 503 ASP B C 1
ATOM 7704 O O . ASP B 1 503 ? 26.078 -21.328 4.398 1 94.19 503 ASP B O 1
ATOM 7708 N N . SER B 1 504 ? 25.406 -22.844 5.977 1 91.75 504 SER B N 1
ATOM 7709 C CA . SER B 1 504 ? 25.688 -23.984 5.113 1 91.75 504 SER B CA 1
ATOM 7710 C C . SER B 1 504 ? 24.594 -25.047 5.246 1 91.75 504 SER B C 1
ATOM 7712 O O . SER B 1 504 ? 24.844 -26.141 5.762 1 91.75 504 SER B O 1
ATOM 7714 N N . PRO B 1 505 ? 23.562 -24.781 4.578 1 86.69 505 PRO B N 1
ATOM 7715 C CA . PRO B 1 505 ? 22.406 -25.672 4.781 1 86.69 505 PRO B CA 1
ATOM 7716 C C . PRO B 1 505 ? 22.656 -27.078 4.266 1 86.69 505 PRO B C 1
ATOM 7718 O O . PRO B 1 505 ? 22.047 -28.031 4.754 1 86.69 505 PRO B O 1
ATOM 7721 N N . GLU B 1 506 ? 23.516 -27.25 3.348 1 89.38 506 GLU B N 1
ATOM 7722 C CA . GLU B 1 506 ? 23.828 -28.578 2.826 1 89.38 506 GLU B CA 1
ATOM 7723 C C . GLU B 1 506 ? 24.484 -29.453 3.893 1 89.38 506 GLU B C 1
ATOM 7725 O O . GLU B 1 506 ? 24.375 -30.672 3.857 1 89.38 506 GLU B O 1
ATOM 7730 N N . ARG B 1 507 ? 25.109 -28.812 4.852 1 88.31 507 ARG B N 1
ATOM 7731 C CA . ARG B 1 507 ? 25.766 -29.516 5.941 1 88.31 507 ARG B CA 1
ATOM 7732 C C . ARG B 1 507 ? 24.812 -29.703 7.121 1 88.31 507 ARG B C 1
ATOM 7734 O O . ARG B 1 507 ? 25.047 -30.547 7.988 1 88.31 507 ARG B O 1
ATOM 7741 N N . ASP B 1 508 ? 23.734 -28.938 7.027 1 91.88 508 ASP B N 1
ATOM 7742 C CA . ASP B 1 508 ? 22.844 -28.922 8.188 1 91.88 508 ASP B CA 1
ATOM 7743 C C . ASP B 1 508 ? 21.5 -29.562 7.863 1 91.88 508 ASP B C 1
ATOM 7745 O O . ASP B 1 508 ? 20.484 -29.234 8.492 1 91.88 508 ASP B O 1
ATOM 7749 N N . VAL B 1 509 ? 21.453 -30.422 6.887 1 93.06 509 VAL B N 1
ATOM 7750 C CA . VAL B 1 509 ? 20.203 -30.922 6.328 1 93.06 509 VAL B CA 1
ATOM 7751 C C . VAL B 1 509 ? 19.391 -31.625 7.422 1 93.06 509 VAL B C 1
ATOM 7753 O O . VAL B 1 509 ? 18.188 -31.375 7.566 1 93.06 509 VAL B O 1
ATOM 7756 N N . ALA B 1 510 ? 19.984 -32.531 8.203 1 94.94 510 ALA B N 1
ATOM 7757 C CA . ALA B 1 510 ? 19.297 -33.281 9.234 1 94.94 510 ALA B CA 1
ATOM 7758 C C . ALA B 1 510 ? 18.75 -32.344 10.32 1 94.94 510 ALA B C 1
ATOM 7760 O O . ALA B 1 510 ? 17.625 -32.531 10.789 1 94.94 510 ALA B O 1
ATOM 7761 N N . GLU B 1 511 ? 19.547 -31.438 10.711 1 96 511 GLU B N 1
ATOM 7762 C CA . GLU B 1 511 ? 19.141 -30.484 11.727 1 96 511 GLU B CA 1
ATOM 7763 C C . GLU B 1 511 ? 17.984 -29.625 11.242 1 96 511 GLU B C 1
ATOM 7765 O O . GLU B 1 511 ? 17.047 -29.328 11.992 1 96 511 GLU B O 1
ATOM 7770 N N . ILE B 1 512 ? 18.078 -29.203 10.008 1 96.31 512 ILE B N 1
ATOM 7771 C CA . ILE B 1 512 ? 17.031 -28.375 9.414 1 96.31 512 ILE B CA 1
ATOM 7772 C C . ILE B 1 512 ? 15.734 -29.172 9.305 1 96.31 512 ILE B C 1
ATOM 7774 O O . ILE B 1 512 ? 14.656 -28.672 9.617 1 96.31 512 ILE B O 1
ATOM 7778 N N . ALA B 1 513 ? 15.859 -30.375 8.859 1 96.38 513 ALA B N 1
ATOM 7779 C CA . ALA B 1 513 ? 14.695 -31.25 8.766 1 96.38 513 ALA B CA 1
ATOM 7780 C C . ALA B 1 513 ? 14.031 -31.422 10.125 1 96.38 513 ALA B C 1
ATOM 7782 O O . ALA B 1 513 ? 12.805 -31.375 10.234 1 96.38 513 ALA B O 1
ATOM 7783 N N . GLU B 1 514 ? 14.797 -31.656 11.148 1 96.12 514 GLU B N 1
ATOM 7784 C CA . GLU B 1 514 ? 14.273 -31.797 12.508 1 96.12 514 GLU B CA 1
ATOM 7785 C C . GLU B 1 514 ? 13.617 -30.5 12.977 1 96.12 514 GLU B C 1
ATOM 7787 O O . GLU B 1 514 ? 12.586 -30.531 13.648 1 96.12 514 GLU B O 1
ATOM 7792 N N . PHE B 1 515 ? 14.234 -29.469 12.648 1 96.31 515 PHE B N 1
ATOM 7793 C CA . PHE B 1 515 ? 13.727 -28.156 13.039 1 96.31 515 PHE B CA 1
ATOM 7794 C C . PHE B 1 515 ? 12.352 -27.906 12.438 1 96.31 515 PHE B C 1
ATOM 7796 O O . PHE B 1 515 ? 11.469 -27.359 13.102 1 96.31 515 PHE B O 1
ATOM 7803 N N . PHE B 1 516 ? 12.117 -28.328 11.18 1 96.12 516 PHE B N 1
ATOM 7804 C CA . PHE B 1 516 ? 10.875 -28.094 10.461 1 96.12 516 PHE B CA 1
ATOM 7805 C C . PHE B 1 516 ? 9.828 -29.141 10.82 1 96.12 516 PHE B C 1
ATOM 7807 O O . PHE B 1 516 ? 8.656 -29 10.477 1 96.12 516 PHE B O 1
ATOM 7814 N N . ALA B 1 517 ? 10.133 -30.25 11.508 1 91.25 517 ALA B N 1
ATOM 7815 C CA . ALA B 1 517 ? 9.242 -31.391 11.773 1 91.25 517 ALA B CA 1
ATOM 7816 C C . ALA B 1 517 ? 8.172 -31 12.797 1 91.25 517 ALA B C 1
ATOM 7818 O O . ALA B 1 517 ? 7.078 -31.578 12.797 1 91.25 517 ALA B O 1
ATOM 7819 N N . GLY B 1 518 ? 8.297 -30.094 13.594 1 86.38 518 GLY B N 1
ATOM 7820 C CA . GLY B 1 518 ? 7.301 -29.734 14.602 1 86.38 518 GLY B CA 1
ATOM 7821 C C . GLY B 1 518 ? 6.117 -28.984 14.031 1 86.38 518 GLY B C 1
ATOM 7822 O O . GLY B 1 518 ? 6.16 -28.516 12.891 1 86.38 518 GLY B O 1
ATOM 7823 N N . ASN B 1 519 ? 5.02 -29.078 14.852 1 90.56 519 ASN B N 1
ATOM 7824 C CA . ASN B 1 519 ? 3.85 -28.297 14.492 1 90.56 519 ASN B CA 1
ATOM 7825 C C . ASN B 1 519 ? 4.039 -26.812 14.844 1 90.56 519 ASN B C 1
ATOM 7827 O O . ASN B 1 519 ? 4.824 -26.484 15.727 1 90.56 519 ASN B O 1
ATOM 7831 N N . GLY B 1 520 ? 3.479 -25.906 14.047 1 96.56 520 GLY B N 1
ATOM 7832 C CA . GLY B 1 520 ? 3.596 -24.484 14.32 1 96.56 520 GLY B CA 1
ATOM 7833 C C . GLY B 1 520 ? 4.633 -23.797 13.445 1 96.56 520 GLY B C 1
ATOM 7834 O O . GLY B 1 520 ? 5.223 -24.422 12.562 1 96.56 520 GLY B O 1
ATOM 7835 N N . PRO B 1 521 ? 4.848 -22.578 13.789 1 98.19 521 PRO B N 1
ATOM 7836 C CA . PRO B 1 521 ? 5.762 -21.812 12.938 1 98.19 521 PRO B CA 1
ATOM 7837 C C . PRO B 1 521 ? 7.23 -22.109 13.227 1 98.19 521 PRO B C 1
ATOM 7839 O O . PRO B 1 521 ? 7.594 -22.375 14.375 1 98.19 521 PRO B O 1
ATOM 7842 N N . ALA B 1 522 ? 8.07 -22.109 12.273 1 98.44 522 ALA B N 1
ATOM 7843 C CA . ALA B 1 522 ? 9.523 -22.25 12.32 1 98.44 522 ALA B CA 1
ATOM 7844 C C . ALA B 1 522 ? 10.188 -21.406 11.234 1 98.44 522 ALA B C 1
ATOM 7846 O O . ALA B 1 522 ? 9.75 -21.406 10.086 1 98.44 522 ALA B O 1
ATOM 7847 N N . VAL B 1 523 ? 11.227 -20.641 11.641 1 98.62 523 VAL B N 1
ATOM 7848 C CA . VAL B 1 523 ? 11.883 -19.75 10.688 1 98.62 523 VAL B CA 1
ATOM 7849 C C . VAL B 1 523 ? 13.352 -20.141 10.539 1 98.62 523 VAL B C 1
ATOM 7851 O O . VAL B 1 523 ? 14.078 -20.219 11.531 1 98.62 523 VAL B O 1
ATOM 7854 N N . LEU B 1 524 ? 13.75 -20.422 9.352 1 98.56 524 LEU B N 1
ATOM 7855 C CA . LEU B 1 524 ? 15.156 -20.625 9.008 1 98.56 524 LEU B CA 1
ATOM 7856 C C . LEU B 1 524 ? 15.719 -19.391 8.312 1 98.56 524 LEU B C 1
ATOM 7858 O O . LEU B 1 524 ? 15.227 -18.969 7.262 1 98.56 524 LEU B O 1
ATOM 7862 N N . VAL B 1 525 ? 16.672 -18.734 8.922 1 98.38 525 VAL B N 1
ATOM 7863 C CA . VAL B 1 525 ? 17.406 -17.641 8.266 1 98.38 525 VAL B CA 1
ATOM 7864 C C . VAL B 1 525 ? 18.656 -18.203 7.574 1 98.38 525 VAL B C 1
ATOM 7866 O O . VAL B 1 525 ? 19.578 -18.672 8.234 1 98.38 525 VAL B O 1
ATOM 7869 N N . LEU B 1 526 ? 18.625 -18.141 6.281 1 97.5 526 LEU B N 1
ATOM 7870 C CA . LEU B 1 526 ? 19.719 -18.656 5.484 1 97.5 526 LEU B CA 1
ATOM 7871 C C . LEU B 1 526 ? 20.578 -17.516 4.941 1 97.5 526 LEU B C 1
ATOM 7873 O O . LEU B 1 526 ? 20.094 -16.672 4.199 1 97.5 526 LEU B O 1
ATOM 7877 N N . ASN B 1 527 ? 21.828 -17.484 5.332 1 95.44 527 ASN B N 1
ATOM 7878 C CA . ASN B 1 527 ? 22.766 -16.578 4.684 1 95.44 527 ASN B CA 1
ATOM 7879 C C . ASN B 1 527 ? 23.094 -17.031 3.264 1 95.44 527 ASN B C 1
ATOM 7881 O O . ASN B 1 527 ? 23.625 -18.125 3.066 1 95.44 527 ASN B O 1
ATOM 7885 N N . THR B 1 528 ? 22.703 -16.25 2.324 1 94.5 528 THR B N 1
ATOM 7886 C CA . THR B 1 528 ? 22.938 -16.625 0.934 1 94.5 528 THR B CA 1
ATOM 7887 C C . THR B 1 528 ? 23.828 -15.617 0.235 1 94.5 528 THR B C 1
ATOM 7889 O O . THR B 1 528 ? 23.891 -14.453 0.643 1 94.5 528 THR B O 1
ATOM 7892 N N . SER B 1 529 ? 24.562 -16.078 -0.751 1 91.88 529 SER B N 1
ATOM 7893 C CA . SER B 1 529 ? 25.375 -15.195 -1.576 1 91.88 529 SER B CA 1
ATOM 7894 C C . SER B 1 529 ? 24.547 -14.516 -2.658 1 91.88 529 SER B C 1
ATOM 7896 O O . SER B 1 529 ? 23.531 -15.07 -3.102 1 91.88 529 SER B O 1
ATOM 7898 N N . VAL B 1 530 ? 24.984 -13.391 -3.135 1 89.5 530 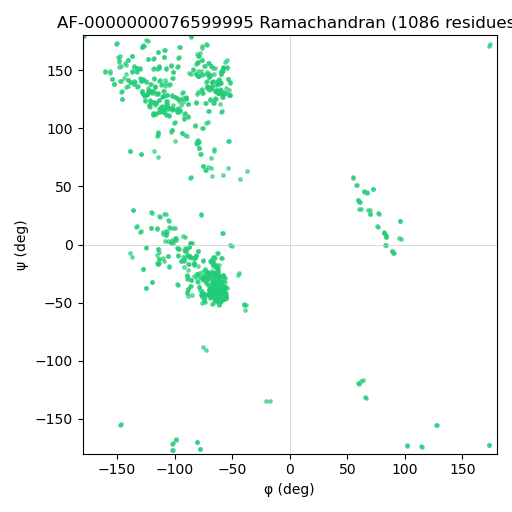VAL B N 1
ATOM 7899 C CA . VAL B 1 530 ? 24.312 -12.672 -4.219 1 89.5 530 VAL B CA 1
ATOM 7900 C C . VAL B 1 530 ? 24.406 -13.492 -5.504 1 89.5 530 VAL B C 1
ATOM 7902 O O . VAL B 1 530 ? 23.625 -13.281 -6.434 1 89.5 530 VAL B O 1
ATOM 7905 N N . ASP B 1 531 ? 25.266 -14.469 -5.551 1 88.94 531 ASP B N 1
ATOM 7906 C CA . ASP B 1 531 ? 25.453 -15.281 -6.746 1 88.94 531 ASP B CA 1
ATOM 7907 C C . ASP B 1 531 ? 24.5 -16.469 -6.766 1 88.94 531 ASP B C 1
ATOM 7909 O O . ASP B 1 531 ? 24.391 -17.156 -7.785 1 88.94 531 ASP B O 1
ATOM 7913 N N . GLU B 1 532 ? 23.828 -16.688 -5.676 1 90.06 532 GLU B N 1
ATOM 7914 C CA . GLU B 1 532 ? 22.922 -17.828 -5.582 1 90.06 532 GLU B CA 1
ATOM 7915 C C . GLU B 1 532 ? 21.609 -17.531 -6.297 1 90.06 532 GLU B C 1
ATOM 7917 O O . GLU B 1 532 ? 20.609 -17.203 -5.66 1 90.06 532 GLU B O 1
ATOM 7922 N N . ILE B 1 533 ? 21.641 -17.734 -7.551 1 90.31 533 ILE B N 1
ATOM 7923 C CA . ILE B 1 533 ? 20.484 -17.609 -8.438 1 90.31 533 ILE B CA 1
ATOM 7924 C C . ILE B 1 533 ? 20.297 -18.906 -9.219 1 90.31 533 ILE B C 1
ATOM 7926 O O . ILE B 1 533 ? 21.266 -19.547 -9.617 1 90.31 533 ILE B O 1
ATOM 7930 N N . SER B 1 534 ? 19.031 -19.328 -9.406 1 88.88 534 SER B N 1
ATOM 7931 C CA . SER B 1 534 ? 18.781 -20.531 -10.18 1 88.88 534 SER B CA 1
ATOM 7932 C C . SER B 1 534 ? 19.312 -20.406 -11.602 1 88.88 534 SER B C 1
ATOM 7934 O O . SER B 1 534 ? 19.297 -19.312 -12.172 1 88.88 534 SER B O 1
ATOM 7936 N N . PRO B 1 535 ? 19.766 -21.453 -12.18 1 83.38 535 PRO B N 1
ATOM 7937 C CA . PRO B 1 535 ? 20.406 -21.375 -13.5 1 83.38 535 PRO B CA 1
ATOM 7938 C C . PRO B 1 535 ? 19.5 -20.766 -14.562 1 83.38 535 PRO B C 1
ATOM 7940 O O . PRO B 1 535 ? 19.938 -19.922 -15.336 1 83.38 535 PRO B O 1
ATOM 7943 N N . ASP B 1 536 ? 18.266 -21.234 -14.617 1 85.12 536 ASP B N 1
ATOM 7944 C CA . ASP B 1 536 ? 17.344 -20.734 -15.633 1 85.12 536 ASP B CA 1
ATOM 7945 C C . ASP B 1 536 ? 17.109 -19.219 -15.469 1 85.12 536 ASP B C 1
ATOM 7947 O O . ASP B 1 536 ? 17.031 -18.5 -16.453 1 85.12 536 ASP B O 1
ATOM 7951 N N . MET B 1 537 ? 17.031 -18.781 -14.25 1 87.56 537 MET B N 1
ATOM 7952 C CA . MET B 1 537 ? 16.875 -17.359 -14 1 87.56 537 MET B CA 1
ATOM 7953 C C . MET B 1 537 ? 18.125 -16.594 -14.383 1 87.56 537 MET B C 1
ATOM 7955 O O . MET B 1 537 ? 18.047 -15.484 -14.93 1 87.56 537 MET B O 1
ATOM 7959 N N . ALA B 1 538 ? 19.281 -17.125 -14.07 1 86.56 538 ALA B N 1
ATOM 7960 C CA . ALA B 1 538 ? 20.531 -16.5 -14.461 1 86.56 538 ALA B CA 1
ATOM 7961 C C . ALA B 1 538 ? 20.625 -16.344 -15.977 1 86.56 538 ALA B C 1
ATOM 7963 O O . ALA B 1 538 ? 21.031 -15.289 -16.469 1 86.56 538 ALA B O 1
ATOM 7964 N N . ILE B 1 539 ? 20.234 -17.375 -16.656 1 85.5 539 ILE B N 1
ATOM 7965 C CA . ILE B 1 539 ? 20.234 -17.344 -18.125 1 85.5 539 ILE B CA 1
ATOM 7966 C C . ILE B 1 539 ? 19.266 -16.281 -18.625 1 85.5 539 ILE B C 1
ATOM 7968 O O . ILE B 1 539 ? 19.609 -15.508 -19.531 1 85.5 539 ILE B O 1
ATOM 7972 N N . ALA B 1 540 ? 18.125 -16.25 -18.016 1 85.56 540 ALA B N 1
ATOM 7973 C CA . ALA B 1 540 ? 17.109 -15.297 -18.422 1 85.56 540 ALA B CA 1
ATOM 7974 C C . ALA B 1 540 ? 17.594 -13.859 -18.234 1 85.56 540 ALA B C 1
ATOM 7976 O O . ALA B 1 540 ? 17.375 -13 -19.094 1 85.56 540 ALA B O 1
ATOM 7977 N N . ILE B 1 541 ? 18.219 -13.57 -17.109 1 86.88 541 ILE B N 1
ATOM 7978 C CA . ILE B 1 541 ? 18.734 -12.242 -16.797 1 86.88 541 ILE B CA 1
ATOM 7979 C C . ILE B 1 541 ? 19.75 -11.812 -17.844 1 86.88 541 ILE B C 1
ATOM 7981 O O . ILE B 1 541 ? 19.719 -10.68 -18.328 1 86.88 541 ILE B O 1
ATOM 7985 N N . ARG B 1 542 ? 20.578 -12.734 -18.266 1 85.44 542 ARG B N 1
ATOM 7986 C CA . ARG B 1 542 ? 21.594 -12.438 -19.266 1 85.44 542 ARG B CA 1
ATOM 7987 C C . ARG B 1 542 ? 20.969 -12.188 -20.641 1 85.44 542 ARG B C 1
ATOM 7989 O O . ARG B 1 542 ? 21.406 -11.289 -21.359 1 85.44 542 ARG B O 1
ATOM 7996 N N . LYS B 1 543 ? 19.969 -12.961 -20.906 1 82.44 543 LYS B N 1
ATOM 7997 C CA . LYS B 1 543 ? 19.312 -12.836 -22.203 1 82.44 543 LYS B CA 1
ATOM 7998 C C . LYS B 1 543 ? 18.578 -11.5 -22.312 1 82.44 543 LYS B C 1
ATOM 8000 O O . LYS B 1 543 ? 18.516 -10.914 -23.391 1 82.44 543 LYS B O 1
ATOM 8005 N N . GLU B 1 544 ? 18.016 -11.102 -21.219 1 79.94 544 GLU B N 1
ATOM 8006 C CA . GLU B 1 544 ? 17.234 -9.875 -21.219 1 79.94 544 GLU B CA 1
ATOM 8007 C C . GLU B 1 544 ? 18.125 -8.648 -21.312 1 79.94 544 GLU B C 1
ATOM 8009 O O . GLU B 1 544 ? 17.656 -7.555 -21.656 1 79.94 544 GLU B O 1
ATOM 8014 N N . ALA B 1 545 ? 19.328 -8.797 -20.922 1 78.94 545 ALA B N 1
ATOM 8015 C CA . ALA B 1 545 ? 20.281 -7.695 -21 1 78.94 545 ALA B CA 1
ATOM 8016 C C . ALA B 1 545 ? 20.812 -7.52 -22.438 1 78.94 545 ALA B C 1
ATOM 8018 O O . ALA B 1 545 ? 21.031 -6.395 -22.891 1 78.94 545 ALA B O 1
#

InterPro domains:
  IPR000399 TPP-binding enzyme, conserved site [PS00187] (416-435)
  IPR011766 Thiamine pyrophosphate enzyme, TPP-binding [PF02775] (384-524)
  IPR012000 Thiamine pyrophosphate enzyme, central domain [PF00205] (201-316)
  IPR012001 Thiamine pyrophosphate enzyme, N-terminal TPP-binding 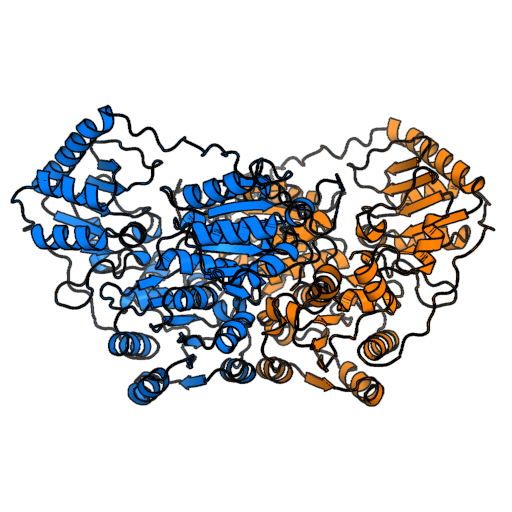domain [PF02776] (3-103)
  IPR029035 DHS-like NAD/FAD-binding domain superfamily [SSF52467] (193-343)
  IPR029061 Thiamin diphosphate-binding fold [SSF52518] (1-174)
  IPR029061 Thiamin diphosphate-binding fold [SSF52518] (361-537)
  IPR045229 Thiamine pyrophosphate enzyme [PTHR18968] (3-528)

Solvent-accessible surface area (backbone atoms only — not comparable to full-atom values): 53006 Å² total; per-residue (Å²): 134,62,22,35,19,40,52,49,46,52,50,43,35,74,73,65,38,45,60,33,24,15,31,88,31,83,56,34,44,50,46,46,54,21,40,73,70,33,87,62,39,44,75,46,67,42,48,35,33,36,38,9,30,26,10,19,41,31,22,8,57,72,68,50,40,59,22,37,20,32,20,15,30,39,44,24,42,40,48,25,40,47,37,33,39,29,20,39,61,58,41,26,17,25,33,40,46,31,18,48,67,45,73,86,52,89,49,65,64,27,60,16,66,67,61,61,63,50,41,41,50,76,38,26,82,44,64,45,78,37,76,49,58,67,21,43,52,15,44,50,54,35,40,51,50,54,9,57,35,64,58,24,12,14,19,36,38,32,34,13,36,60,44,32,62,30,73,54,53,72,88,39,24,60,36,80,44,86,64,86,59,87,72,55,84,77,53,77,78,46,56,61,52,45,52,50,42,25,42,53,48,28,52,51,57,71,71,37,67,28,59,36,35,36,34,15,41,38,28,60,51,67,69,16,32,65,46,48,49,54,50,39,69,64,26,55,51,50,53,30,17,25,68,53,12,44,20,45,50,51,34,69,71,92,67,50,52,46,28,32,22,48,57,20,39,61,49,51,40,55,42,56,72,68,26,36,26,43,33,38,36,25,55,84,64,18,30,49,56,20,38,66,61,58,44,77,41,92,83,19,33,35,34,37,30,32,51,39,70,81,58,68,65,46,75,54,98,42,27,36,33,42,73,24,57,56,39,58,35,50,49,51,33,45,63,54,40,60,88,54,59,58,79,52,79,72,66,62,78,74,88,74,81,64,69,60,48,52,70,50,28,52,43,51,50,47,53,70,65,61,57,75,63,19,34,35,24,24,18,50,48,57,38,36,33,43,44,53,72,59,53,54,33,41,65,70,16,42,47,47,60,48,67,19,25,41,28,66,40,41,27,68,28,21,41,53,15,39,28,68,66,38,75,90,31,48,26,43,33,34,32,38,46,48,28,44,32,50,38,50,31,42,55,43,46,44,45,62,67,50,38,37,34,40,36,36,34,43,39,53,58,39,49,47,59,50,30,52,44,23,30,60,60,70,71,39,68,60,73,42,84,66,51,62,74,64,42,58,62,48,37,40,47,31,43,67,38,52,65,46,74,40,77,49,43,57,80,36,48,71,60,50,51,59,61,60,67,55,86,30,53,30,35,38,41,30,56,43,59,84,78,72,56,36,66,42,38,51,52,33,48,57,69,73,76,133,62,24,34,20,40,51,49,45,51,50,42,34,73,73,67,39,44,59,34,24,14,32,88,32,84,57,35,44,51,46,48,55,21,41,72,71,33,87,63,39,44,76,47,67,41,48,36,34,35,41,9,30,27,10,20,41,32,21,9,58,73,69,50,41,59,24,37,18,33,19,13,28,40,44,25,42,40,48,23,41,47,37,33,40,28,21,38,60,59,40,27,16,26,34,39,45,31,20,48,67,49,72,86,51,90,49,65,64,26,62,16,66,65,61,59,64,48,41,40,49,77,38,27,82,43,64,47,79,36,76,49,58,66,21,44,51,15,44,52,55,35,40,51,51,54,9,57,35,65,57,24,13,14,18,35,39,33,34,12,36,61,43,33,63,30,74,54,52,73,88,39,23,61,38,79,43,85,64,88,59,85,71,58,82,76,52,75,81,46,56,62,52,44,54,51,41,26,42,53,49,27,53,52,56,72,71,38,67,28,59,36,35,35,34,14,40,39,27,62,51,66,68,15,34,65,47,49,48,53,50,39,70,64,27,54,51,49,52,30,18,25,68,52,12,44,20,44,50,51,33,68,71,92,66,49,53,45,28,33,24,48,58,20,39,64,49,53,40,55,43,55,72,69,26,38,27,43,33,39,36,25,56,84,66,19,30,49,56,20,38,66,60,59,43,77,39,91,83,20,33,36,34,37,31,32,51,40,70,80,58,68,68,44,76,53,98,43,26,35,36,42,74,25,57,57,39,57,36,50,50,50,32,46,62,55,42,58,86,52,59,57,80,54,81,71,65,60,78,72,87,74,84,64,69,61,48,54,69,50,28,51,42,52,49,47,52,69,66,59,56,75,62,21,34,35,24,24,19,49,48,55,39,37,32,42,46,54,73,60,54,57,32,40,65,71,17,44,47,47,59,47,67,18,23,43,29,66,38,42,29,67,29,21,41,52,16,40,28,69,65,37,74,90,30,47,26,41,33,34,34,37,46,48,30,43,32,50,39,51,31,43,56,46,44,44,45,63,68,50,37,36,35,39,35,36,34,44,38,53,56,37,51,46,60,50,30,53,44,22,29,62,61,70,70,39,68,58,71,43,84,67,52,64,73,63,41,59,61,48,37,39,47,31,45,67,39,52,64,46,76,42,78,50,43,55,80,37,48,70,59,50,51,59,60,60,66,54,86,30,50,31,35,37,42,32,55,44,60,83,77,72,55,36,66,42,38,51,51,31,47,58,69,74,76

Nearest PDB structures (foldseek):
  6lpi-assembly4_D  TM=8.837E-01  e=9.614E-39  Escherichia coli K-12
  1y9d-assembly1_A  TM=8.331E-01  e=3.837E-34  Lactiplantibacillus plantarum
  1pox-assembly1_A  TM=8.092E-01  e=2.467E-34  Lactiplantibacillus plantarum
  4k9l-assembly1_A  TM=8.342E-01  e=1.128E-31  Pseudomonas putida
  6u9d-assembly2_R-2  TM=8.614E-01  e=1.109E-21  Saccharomyces cerevisiae

Organism: Saccharopolyspora spinosa (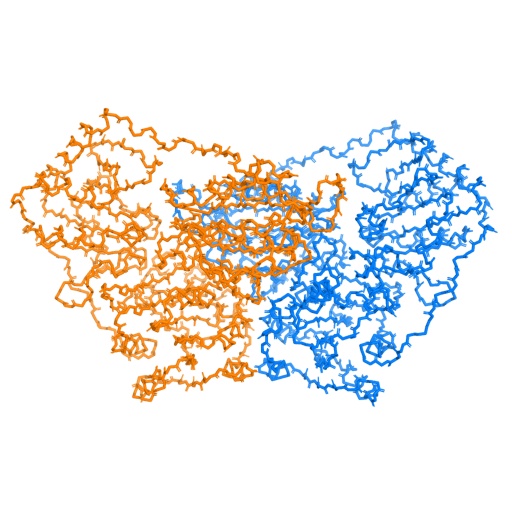NCBI:txid60894)

pLDDT: mean 91.11, std 10.2, range [41.0, 98.88]

Radius of gyration: 29.92 Å; Cα contacts (8 Å, |Δi|>4): 2592; chains: 2; bounding box: 65×94×76 Å